Protein AF-A0A9J6BZY0-F1 (afdb_monomer_lite)

Radius of gyration: 34.78 Å; chains: 1; bounding box: 78×89×105 Å

pLDDT: mean 83.05, std 15.69, range [23.89, 98.75]

Structure (mmCIF, N/CA/C/O backbone):
data_AF-A0A9J6BZY0-F1
#
_entry.id   AF-A0A9J6BZY0-F1
#
loop_
_atom_site.group_PDB
_atom_site.id
_atom_site.type_symbol
_atom_site.label_atom_id
_atom_site.label_alt_id
_atom_site.label_comp_id
_atom_site.label_asym_id
_atom_site.label_entity_id
_atom_site.label_seq_id
_atom_site.pdbx_PDB_ins_code
_atom_site.Cartn_x
_atom_site.Cartn_y
_atom_site.Cartn_z
_atom_site.occupancy
_atom_site.B_iso_or_equiv
_atom_site.auth_seq_id
_atom_site.auth_comp_id
_atom_site.auth_asym_id
_atom_site.auth_atom_id
_atom_site.pdbx_PDB_model_num
ATOM 1 N N . MET A 1 1 ? 10.452 22.913 -59.795 1.00 29.83 1 MET A N 1
ATOM 2 C CA . MET A 1 1 ? 9.263 22.045 -59.950 1.00 29.83 1 MET A CA 1
ATOM 3 C C . MET A 1 1 ? 8.092 22.752 -59.293 1.00 29.83 1 MET A C 1
ATOM 5 O O . MET A 1 1 ? 8.241 23.195 -58.166 1.00 29.83 1 MET A O 1
ATOM 9 N N . ARG A 1 2 ? 6.983 22.947 -60.019 1.00 23.89 2 ARG A N 1
ATOM 10 C CA . ARG A 1 2 ? 5.744 23.538 -59.482 1.00 23.89 2 ARG A CA 1
ATOM 11 C C . ARG A 1 2 ? 5.229 22.654 -58.339 1.00 23.89 2 ARG A C 1
ATOM 13 O O . ARG A 1 2 ? 5.217 21.438 -58.525 1.00 23.89 2 ARG A O 1
ATOM 20 N N . ARG A 1 3 ? 4.774 23.236 -57.219 1.00 30.83 3 ARG A N 1
ATOM 21 C CA . ARG A 1 3 ? 3.930 22.526 -56.243 1.00 30.83 3 ARG A CA 1
ATOM 22 C C . ARG A 1 3 ? 2.715 21.999 -57.004 1.00 30.83 3 ARG A C 1
ATOM 24 O O . ARG A 1 3 ? 1.798 22.741 -57.344 1.00 30.83 3 ARG A O 1
ATOM 31 N N . THR A 1 4 ? 2.728 20.715 -57.335 1.00 28.55 4 THR A N 1
ATOM 32 C CA . THR A 1 4 ? 1.493 19.984 -57.568 1.00 28.55 4 THR A CA 1
ATOM 33 C C . THR A 1 4 ? 0.744 20.033 -56.253 1.00 28.55 4 THR A C 1
ATOM 35 O O . THR A 1 4 ? 1.151 19.379 -55.295 1.00 28.55 4 THR A O 1
ATOM 38 N N . ASN A 1 5 ? -0.314 20.844 -56.208 1.00 33.56 5 ASN A N 1
ATOM 39 C CA . ASN A 1 5 ? -1.351 20.737 -55.198 1.00 33.56 5 ASN A CA 1
ATOM 40 C C . ASN A 1 5 ? -1.778 19.271 -55.137 1.00 33.56 5 ASN A C 1
ATOM 42 O O . ASN A 1 5 ? -2.528 18.791 -55.993 1.00 33.56 5 ASN A O 1
ATOM 46 N N . ILE A 1 6 ? -1.294 18.557 -54.122 1.00 33.88 6 ILE A N 1
ATOM 47 C CA . ILE A 1 6 ? -1.981 17.379 -53.627 1.00 33.88 6 ILE A CA 1
ATOM 48 C C . ILE A 1 6 ? -3.269 17.941 -53.033 1.00 33.88 6 ILE A C 1
ATOM 50 O O . ILE A 1 6 ? -3.318 18.387 -51.891 1.00 33.88 6 ILE A O 1
ATOM 54 N N . LYS A 1 7 ? -4.308 17.998 -53.871 1.00 38.69 7 LYS A N 1
ATOM 55 C CA . LYS A 1 7 ? -5.689 18.154 -53.430 1.00 38.69 7 LYS A CA 1
ATOM 56 C C . LYS A 1 7 ? -5.936 17.086 -52.366 1.00 38.69 7 LYS A C 1
ATOM 58 O O . LYS A 1 7 ? -6.066 15.915 -52.712 1.00 38.69 7 LYS A O 1
ATOM 63 N N . GLY A 1 8 ? -5.985 17.488 -51.097 1.00 36.91 8 GLY A N 1
ATOM 64 C CA . GLY A 1 8 ? -6.406 16.598 -50.018 1.00 36.91 8 GLY A CA 1
ATOM 65 C C . GLY A 1 8 ? -5.685 16.723 -48.678 1.00 36.91 8 GLY A C 1
ATOM 66 O O . GLY A 1 8 ? -5.449 15.687 -48.069 1.00 36.91 8 GLY A O 1
ATOM 67 N N . ASN A 1 9 ? -5.389 17.927 -48.173 1.00 38.19 9 ASN A N 1
ATOM 68 C CA . ASN A 1 9 ? -5.168 18.102 -46.732 1.00 38.19 9 ASN A CA 1
ATOM 69 C C . ASN A 1 9 ? -6.187 19.113 -46.190 1.00 38.19 9 ASN A C 1
ATOM 71 O O . ASN A 1 9 ? -6.254 20.248 -46.646 1.00 38.19 9 ASN A O 1
ATOM 75 N N . LYS A 1 10 ? -7.045 18.680 -45.266 1.00 49.09 10 LYS A N 1
ATOM 76 C CA . LYS A 1 10 ? -8.274 19.381 -44.841 1.00 49.09 10 LYS A CA 1
ATOM 77 C C . LYS A 1 10 ? -8.039 20.652 -43.988 1.00 49.09 10 LYS A C 1
ATOM 79 O O . LYS A 1 10 ? -9.014 21.169 -43.452 1.00 49.09 10 LYS A O 1
ATOM 84 N N . TYR A 1 11 ? -6.793 21.122 -43.836 1.00 59.97 11 TYR A N 1
ATOM 85 C CA . TYR A 1 11 ? -6.386 22.035 -42.752 1.00 59.97 11 TYR A CA 1
ATOM 86 C C . TYR A 1 11 ? -5.568 23.286 -43.152 1.00 59.97 11 TYR A C 1
ATOM 88 O O . TYR A 1 11 ? -5.515 24.209 -42.345 1.00 59.97 11 TYR A O 1
ATOM 96 N N . CYS A 1 12 ? -4.994 23.387 -44.361 1.00 74.19 12 CYS A N 1
ATOM 97 C CA . CYS A 1 12 ? -4.278 24.597 -44.815 1.00 74.19 12 CYS A CA 1
ATOM 98 C C . CYS A 1 12 ? -5.174 25.477 -45.709 1.00 74.19 12 CYS A C 1
ATOM 100 O O . CYS A 1 12 ? -5.556 25.012 -46.785 1.00 74.19 12 CYS A O 1
ATOM 102 N N . PRO A 1 13 ? -5.517 26.717 -45.309 1.00 80.12 13 PRO A N 1
ATOM 103 C CA . PRO A 1 13 ? -6.218 27.667 -46.173 1.00 80.12 13 PRO A CA 1
ATOM 104 C C . PRO A 1 13 ? -5.333 28.123 -47.339 1.00 80.12 13 PRO A C 1
ATOM 106 O O . PRO A 1 13 ? -4.148 28.382 -47.138 1.00 80.12 13 PRO A O 1
ATOM 109 N N . ASP A 1 14 ? -5.906 28.266 -48.535 1.00 81.38 14 ASP A N 1
ATOM 110 C CA . ASP A 1 14 ? -5.232 28.954 -49.641 1.00 81.38 14 ASP A CA 1
ATOM 111 C C . ASP A 1 14 ? -5.158 30.457 -49.322 1.00 81.38 14 ASP A C 1
ATOM 113 O O . ASP A 1 14 ? -6.185 31.090 -49.071 1.00 81.38 14 ASP A O 1
ATOM 117 N N . VAL A 1 15 ? -3.948 31.021 -49.333 1.00 86.06 15 VAL A N 1
ATOM 118 C CA . VAL A 1 15 ? -3.671 32.422 -48.974 1.00 86.06 15 VAL A CA 1
ATOM 119 C C . VAL A 1 15 ? -3.160 33.221 -50.170 1.00 86.06 15 VAL A C 1
ATOM 121 O O . VAL A 1 15 ? -2.552 32.676 -51.095 1.00 86.06 15 VAL A O 1
ATOM 124 N N . HIS A 1 16 ? -3.395 34.531 -50.153 1.00 88.44 16 HIS A N 1
ATOM 125 C CA . HIS A 1 16 ? -2.858 35.458 -51.139 1.00 88.44 16 HIS A CA 1
ATOM 126 C C . HIS A 1 16 ? -1.541 36.054 -50.624 1.00 88.44 16 HIS A C 1
ATOM 128 O O . HIS A 1 16 ? -1.532 36.839 -49.678 1.00 88.44 16 HIS A O 1
ATOM 134 N N . VAL A 1 17 ? -0.430 35.715 -51.281 1.00 89.31 17 VAL A N 1
ATOM 135 C CA . VAL A 1 17 ? 0.893 36.293 -50.994 1.00 89.31 17 VAL A CA 1
ATOM 136 C C . VAL A 1 17 ? 1.080 37.630 -51.714 1.00 89.31 17 VAL A C 1
ATOM 138 O O . VAL A 1 17 ? 0.538 37.839 -52.802 1.00 89.31 17 VAL A O 1
ATOM 141 N N . MET A 1 18 ? 1.858 38.539 -51.126 1.00 90.19 18 MET A N 1
ATOM 142 C CA . MET A 1 18 ? 2.172 39.847 -51.708 1.00 90.19 18 MET A CA 1
ATOM 143 C C . MET A 1 18 ? 2.698 39.692 -53.148 1.00 90.19 18 MET A C 1
ATOM 145 O O . MET A 1 18 ? 3.508 38.819 -53.421 1.00 90.19 18 MET A O 1
ATOM 149 N N . SER A 1 19 ? 2.264 40.517 -54.105 1.00 83.12 19 SER A N 1
ATOM 150 C CA . SER A 1 19 ? 2.622 40.315 -55.522 1.00 83.12 19 SER A CA 1
ATOM 151 C C . SER A 1 19 ? 4.032 40.783 -55.897 1.00 83.12 19 SER A C 1
ATOM 153 O O . SER A 1 19 ? 4.620 40.226 -56.829 1.00 83.12 19 SER A O 1
ATOM 155 N N . ASP A 1 20 ? 4.554 41.791 -55.191 1.00 86.19 20 ASP A N 1
ATOM 156 C CA . ASP A 1 20 ? 5.779 42.537 -55.524 1.00 86.19 20 ASP A CA 1
ATOM 157 C C . ASP A 1 20 ? 6.711 42.684 -54.309 1.00 86.19 20 ASP A C 1
ATOM 159 O O . ASP A 1 20 ? 7.251 43.761 -54.030 1.00 86.19 20 ASP A O 1
ATOM 163 N N . PHE A 1 21 ? 6.872 41.601 -53.546 1.00 92.12 21 PHE A N 1
ATOM 164 C CA . PHE A 1 21 ? 7.802 41.573 -52.422 1.00 92.12 21 PHE A CA 1
ATOM 165 C C . PHE A 1 21 ? 9.251 41.827 -52.875 1.00 92.12 21 PHE A C 1
ATOM 167 O O . PHE A 1 21 ? 9.695 41.319 -53.905 1.00 92.12 21 PHE A O 1
ATOM 174 N N . LYS A 1 22 ? 9.999 42.616 -52.095 1.00 90.00 22 LYS A N 1
ATOM 175 C CA . LYS A 1 22 ? 11.415 42.926 -52.325 1.00 90.00 22 LYS A CA 1
ATOM 176 C C . LYS A 1 22 ? 12.230 42.614 -51.081 1.00 90.00 22 LYS A C 1
ATOM 178 O O . LYS A 1 22 ? 12.262 43.404 -50.136 1.00 90.00 22 LYS A O 1
ATOM 183 N N . LEU A 1 23 ? 12.975 41.509 -51.113 1.00 89.31 23 LEU A N 1
ATOM 184 C CA . LEU A 1 23 ? 13.791 41.072 -49.977 1.00 89.31 23 LEU A CA 1
ATOM 185 C C . LEU A 1 23 ? 14.737 42.168 -49.452 1.00 89.31 23 LEU A C 1
ATOM 187 O O . LEU A 1 23 ? 14.818 42.390 -48.248 1.00 89.31 23 LEU A O 1
ATOM 191 N N . ASN A 1 24 ? 15.425 42.900 -50.332 1.00 87.81 24 ASN A N 1
ATOM 192 C CA . ASN A 1 24 ? 16.394 43.927 -49.918 1.00 87.81 24 ASN A CA 1
ATOM 193 C C . ASN A 1 24 ? 15.772 45.102 -49.143 1.00 87.81 24 ASN A C 1
ATOM 195 O O . ASN A 1 24 ? 16.455 45.718 -48.317 1.00 87.81 24 ASN A O 1
ATOM 199 N N . ASP A 1 25 ? 14.488 45.389 -49.363 1.00 91.88 25 ASP A N 1
ATOM 200 C CA . ASP A 1 25 ? 13.763 46.441 -48.645 1.00 91.88 25 ASP A CA 1
ATOM 201 C C . ASP A 1 25 ? 13.347 45.976 -47.235 1.00 91.88 25 ASP A C 1
ATOM 203 O O . ASP A 1 25 ? 13.068 46.791 -46.354 1.00 91.88 25 ASP A O 1
ATOM 207 N N . PHE A 1 26 ? 13.416 44.666 -46.966 1.00 93.31 26 PHE A N 1
ATOM 208 C CA . PHE A 1 26 ? 13.136 44.058 -45.664 1.00 93.31 26 PHE A CA 1
ATOM 209 C C . PHE A 1 26 ? 14.281 44.200 -44.642 1.00 93.31 26 PHE A C 1
ATOM 211 O O . PHE A 1 26 ? 14.128 43.825 -43.477 1.00 93.31 26 PHE A O 1
ATOM 218 N N . LYS A 1 27 ? 15.430 44.768 -45.041 1.00 92.94 27 LYS A N 1
ATOM 219 C CA . LYS A 1 27 ? 16.606 44.976 -44.174 1.00 92.94 27 LYS A CA 1
ATOM 220 C C . LYS A 1 27 ? 16.283 45.750 -42.890 1.00 92.94 27 LYS A C 1
ATOM 222 O O . LYS A 1 27 ? 15.313 46.501 -42.816 1.00 92.94 27 LYS A O 1
ATOM 227 N N . GLY A 1 28 ? 17.148 45.641 -41.889 1.00 92.56 28 GLY A N 1
ATOM 228 C CA . GLY A 1 28 ? 17.023 46.317 -40.599 1.00 92.56 28 GLY A CA 1
ATOM 229 C C . GLY A 1 28 ? 16.356 45.452 -39.531 1.00 92.56 28 GLY A C 1
ATOM 230 O O . GLY A 1 28 ? 16.190 44.244 -39.693 1.00 92.56 28 GLY A O 1
ATOM 231 N N . LYS A 1 29 ? 16.011 46.080 -38.406 1.00 95.69 29 LYS A N 1
ATOM 232 C CA . LYS A 1 29 ? 15.465 45.393 -37.234 1.00 95.69 29 LYS A CA 1
ATOM 233 C C . LYS A 1 29 ? 13.947 45.228 -37.330 1.00 95.69 29 LYS A C 1
ATOM 235 O O . LYS A 1 29 ? 13.264 46.147 -37.780 1.00 95.69 29 LYS A O 1
ATOM 240 N N . TRP A 1 30 ? 13.454 44.082 -36.877 1.00 96.50 30 TRP A N 1
ATOM 241 C CA . TRP A 1 30 ? 12.045 43.720 -36.771 1.00 96.50 30 TRP A CA 1
ATOM 242 C C . TRP A 1 30 ? 11.800 43.004 -35.443 1.00 96.50 30 TRP A C 1
ATOM 244 O O . TRP A 1 30 ? 12.504 42.056 -35.107 1.00 96.50 30 TRP A O 1
ATOM 254 N N . TYR A 1 31 ? 10.815 43.455 -34.684 1.00 94.56 31 TYR A N 1
ATOM 255 C CA . TYR A 1 31 ? 10.360 42.841 -33.444 1.00 94.56 31 TYR A CA 1
ATOM 256 C C . TYR A 1 31 ? 9.146 41.974 -33.735 1.00 94.56 31 TYR A C 1
ATOM 258 O O . TYR A 1 31 ? 8.234 42.423 -34.425 1.00 94.56 31 TYR A O 1
ATOM 266 N N . GLU A 1 32 ? 9.102 40.769 -33.183 1.00 93.94 32 GLU A N 1
ATOM 267 C CA . GLU A 1 32 ? 7.863 39.995 -33.172 1.00 93.94 32 GLU A CA 1
ATOM 268 C C . GLU A 1 32 ? 6.921 40.614 -32.137 1.00 93.94 32 GLU A C 1
ATOM 270 O O . GLU A 1 32 ? 7.252 40.665 -30.953 1.00 93.94 32 GLU A O 1
ATOM 275 N N . VAL A 1 33 ? 5.781 41.144 -32.576 1.00 92.50 33 VAL A N 1
ATOM 276 C CA . VAL A 1 33 ? 4.810 41.796 -31.681 1.00 92.50 33 VAL A CA 1
ATOM 277 C C . VAL A 1 33 ? 3.570 40.942 -31.451 1.00 92.50 33 VAL A C 1
ATOM 279 O O . VAL A 1 33 ? 2.976 41.039 -30.379 1.00 92.50 33 VAL A O 1
ATOM 282 N N . PHE A 1 34 ? 3.209 40.081 -32.408 1.00 89.94 34 PHE A N 1
ATOM 283 C CA . PHE A 1 34 ? 2.165 39.073 -32.236 1.00 89.94 34 PHE A CA 1
ATOM 284 C C . PHE A 1 34 ? 2.500 37.772 -32.963 1.00 89.94 34 PHE A C 1
ATOM 286 O O . PHE A 1 34 ? 3.130 37.785 -34.022 1.00 89.94 34 PHE A O 1
ATOM 293 N N . THR A 1 35 ? 1.986 36.665 -32.436 1.00 89.19 35 THR A N 1
ATOM 294 C CA . THR A 1 35 ? 2.023 35.346 -33.076 1.00 89.19 35 THR A CA 1
ATOM 295 C C . THR A 1 35 ? 0.729 34.573 -32.807 1.00 89.19 35 THR A C 1
ATOM 297 O O . THR A 1 35 ? 0.074 34.779 -31.785 1.00 89.19 35 THR A O 1
ATOM 300 N N . SER A 1 36 ? 0.341 33.675 -33.713 1.00 85.00 36 SER A N 1
ATOM 301 C CA . SER A 1 36 ? -0.769 32.734 -33.498 1.00 85.00 36 SER A CA 1
ATOM 302 C C . SER A 1 36 ? -0.432 31.607 -32.511 1.00 85.00 36 SER A C 1
ATOM 304 O O . SER A 1 36 ? -1.316 30.844 -32.121 1.00 85.00 36 SER A O 1
ATOM 306 N N . ILE A 1 37 ? 0.834 31.484 -32.096 1.00 79.19 37 ILE A N 1
ATOM 307 C CA . ILE A 1 37 ? 1.297 30.423 -31.200 1.00 79.19 37 ILE A CA 1
ATOM 308 C C . ILE A 1 37 ? 1.119 30.869 -29.736 1.00 79.19 37 ILE A C 1
ATOM 310 O O . ILE A 1 37 ? 1.616 31.928 -29.349 1.00 79.19 37 ILE A O 1
ATOM 314 N N . PRO A 1 38 ? 0.442 30.083 -28.877 1.00 73.75 38 PRO A N 1
ATOM 315 C CA . PRO A 1 38 ? 0.207 30.473 -27.490 1.00 73.75 38 PRO A CA 1
ATOM 316 C C . PRO A 1 38 ? 1.517 30.632 -26.693 1.00 73.75 38 PRO A C 1
ATOM 318 O O . PRO A 1 38 ? 2.442 29.840 -26.890 1.00 73.75 38 PRO A O 1
ATOM 321 N N . PRO A 1 39 ? 1.592 31.565 -25.715 1.00 66.25 39 PRO A N 1
ATOM 322 C CA . PRO A 1 39 ? 2.786 31.790 -24.889 1.00 66.25 39 PRO A CA 1
ATOM 323 C C . PRO A 1 39 ? 3.296 30.539 -24.161 1.00 66.25 39 PRO A C 1
ATOM 325 O O . PRO A 1 39 ? 4.495 30.376 -23.939 1.00 66.25 39 PRO A O 1
ATOM 328 N N . SER A 1 40 ? 2.385 29.627 -23.808 1.00 54.84 40 SER A N 1
ATOM 329 C CA . SER A 1 40 ? 2.707 28.331 -23.201 1.00 54.84 40 SER A CA 1
ATOM 330 C C . SER A 1 40 ? 3.476 27.391 -24.138 1.00 54.84 40 SER A C 1
ATOM 332 O O . SER A 1 40 ? 4.172 26.496 -23.655 1.00 54.84 40 SER A O 1
ATOM 334 N N . ALA A 1 41 ? 3.359 27.589 -25.454 1.00 60.19 41 ALA A N 1
ATOM 335 C CA . ALA A 1 41 ? 4.030 26.812 -26.490 1.00 60.19 41 ALA A CA 1
ATOM 336 C C . ALA A 1 41 ? 5.275 27.520 -27.047 1.00 60.19 41 ALA A C 1
ATOM 338 O O . ALA A 1 41 ? 6.287 26.855 -27.253 1.00 60.19 41 ALA A O 1
ATOM 339 N N . THR A 1 42 ? 5.249 28.847 -27.241 1.00 61.81 42 THR A N 1
ATOM 340 C CA . THR A 1 42 ? 6.440 29.591 -27.697 1.00 61.81 42 THR A CA 1
ATOM 341 C C . THR A 1 42 ? 7.546 29.601 -26.649 1.00 61.81 42 THR A C 1
ATOM 343 O O . THR A 1 42 ? 8.724 29.507 -26.994 1.00 61.81 42 THR A O 1
ATOM 346 N N . LYS A 1 43 ? 7.180 29.706 -25.362 1.00 66.56 43 LYS A N 1
ATOM 347 C CA . LYS A 1 43 ? 8.103 29.826 -24.223 1.00 66.56 43 LYS A CA 1
ATOM 348 C C . LYS A 1 43 ? 9.218 30.875 -24.433 1.00 66.56 43 LYS A C 1
ATOM 350 O O . LYS A 1 43 ? 10.274 30.776 -23.805 1.00 66.56 43 LYS A O 1
ATOM 355 N N . SER A 1 44 ? 8.987 31.899 -25.261 1.00 74.62 44 SER A N 1
ATOM 356 C CA . SER A 1 44 ? 9.934 32.976 -25.573 1.00 74.62 44 SER A CA 1
ATOM 357 C C . SER A 1 44 ? 9.330 34.364 -25.323 1.00 74.62 44 SER A C 1
ATOM 359 O O . SER A 1 44 ? 8.115 34.554 -25.316 1.00 74.62 44 SER A O 1
ATOM 361 N N . LYS A 1 45 ? 10.197 35.341 -25.059 1.00 82.56 45 LYS A N 1
ATOM 362 C CA . LYS A 1 45 ? 9.904 36.771 -24.908 1.00 82.56 45 LYS A CA 1
ATOM 363 C C . LYS A 1 45 ? 11.050 37.599 -25.486 1.00 82.56 45 LYS A C 1
ATOM 365 O O . LYS A 1 45 ? 12.162 37.099 -25.662 1.00 82.56 45 LYS A O 1
ATOM 370 N N . CYS A 1 46 ? 10.803 38.882 -25.726 1.00 87.31 46 CYS A N 1
ATOM 371 C CA . CYS A 1 46 ? 11.792 39.854 -26.195 1.00 87.31 46 CYS A CA 1
ATOM 372 C C . CYS A 1 46 ? 12.437 39.466 -27.533 1.00 87.31 46 CYS A C 1
ATOM 374 O O . CYS A 1 46 ? 13.649 39.617 -27.722 1.00 87.31 46 CYS A O 1
ATOM 376 N N . GLU A 1 47 ? 11.629 38.905 -28.432 1.00 89.38 47 GLU A N 1
ATOM 377 C CA . GLU A 1 47 ? 12.089 38.347 -29.694 1.00 89.38 47 GLU A CA 1
ATOM 378 C C . GLU A 1 47 ? 12.262 39.422 -30.775 1.00 89.38 47 GLU A C 1
ATOM 380 O O . GLU A 1 47 ? 11.366 40.233 -31.022 1.00 89.38 47 GLU A O 1
ATOM 385 N N . PHE A 1 48 ? 13.419 39.432 -31.438 1.00 92.56 48 PHE A N 1
ATOM 386 C CA . PHE A 1 48 ? 13.652 40.270 -32.609 1.00 92.56 48 PHE A CA 1
ATOM 387 C C . PHE A 1 48 ? 14.601 39.630 -33.620 1.00 92.56 48 PHE A C 1
ATOM 389 O O . PHE A 1 48 ? 15.455 38.801 -33.294 1.00 92.56 48 PHE A O 1
ATOM 396 N N . PHE A 1 49 ? 14.495 40.130 -34.843 1.00 94.00 49 PHE A N 1
ATOM 397 C CA . PHE A 1 49 ? 15.308 39.806 -36.000 1.00 94.00 49 PHE A CA 1
ATOM 398 C C . PHE A 1 49 ? 16.011 41.075 -36.483 1.00 94.00 49 PHE A C 1
ATOM 400 O O . PHE A 1 49 ? 15.455 42.171 -36.430 1.00 94.00 49 PHE A O 1
ATOM 407 N N . SER A 1 50 ? 17.245 40.953 -36.948 1.00 93.88 50 SER A N 1
ATOM 408 C CA . SER A 1 50 ? 17.998 42.037 -37.568 1.00 93.88 50 SER A CA 1
ATOM 409 C C . SER A 1 50 ? 18.589 41.531 -38.867 1.00 93.88 50 SER A C 1
ATOM 411 O O . SER A 1 50 ? 19.441 40.645 -38.850 1.00 93.88 50 SER A O 1
ATOM 413 N N . PHE A 1 51 ? 18.133 42.099 -39.977 1.00 93.38 51 PHE A N 1
ATOM 414 C CA . PHE A 1 51 ? 18.534 41.687 -41.312 1.00 93.38 51 PHE A CA 1
ATOM 415 C C . PHE A 1 51 ? 19.553 42.662 -41.901 1.00 93.38 51 PHE A C 1
ATOM 417 O O . PHE A 1 51 ? 19.296 43.864 -41.989 1.00 93.38 51 PHE A O 1
ATOM 424 N N . THR A 1 52 ? 20.694 42.149 -42.345 1.00 91.19 52 THR A N 1
ATOM 425 C CA . THR A 1 52 ? 21.795 42.942 -42.901 1.00 91.19 52 THR A CA 1
ATOM 426 C C . THR A 1 52 ? 22.084 42.488 -44.331 1.00 91.19 52 THR A C 1
ATOM 428 O O . THR A 1 52 ? 22.266 41.289 -44.535 1.00 91.19 52 THR A O 1
ATOM 431 N N . PRO A 1 53 ? 22.152 43.391 -45.327 1.00 87.50 53 PRO A N 1
ATOM 432 C CA . PRO A 1 53 ? 22.459 43.013 -46.705 1.00 87.50 53 PRO A CA 1
ATOM 433 C C . PRO A 1 53 ? 23.796 42.284 -46.841 1.00 87.50 53 PRO A C 1
ATOM 435 O O . PRO A 1 53 ? 24.776 42.645 -46.189 1.00 87.50 53 PRO A O 1
ATOM 438 N N . THR A 1 54 ? 23.840 41.285 -47.717 1.00 81.25 54 THR A N 1
ATOM 439 C CA . THR A 1 54 ? 25.079 40.611 -48.124 1.00 81.25 54 THR A CA 1
ATOM 440 C C . THR A 1 54 ? 25.417 40.938 -49.578 1.00 81.25 54 THR A C 1
ATOM 442 O O . THR A 1 54 ? 24.581 41.435 -50.332 1.00 81.25 54 THR A O 1
ATOM 445 N N . ILE A 1 55 ? 26.642 40.619 -49.998 1.00 74.94 55 ILE A N 1
ATOM 446 C CA . ILE A 1 55 ? 27.105 40.829 -51.380 1.00 74.94 55 ILE A CA 1
ATOM 447 C C . ILE A 1 55 ? 26.407 39.931 -52.418 1.00 74.94 55 ILE A C 1
ATOM 449 O O . ILE A 1 55 ? 26.546 40.168 -53.612 1.00 74.94 55 ILE A O 1
ATOM 453 N N . TYR A 1 56 ? 25.651 38.919 -51.982 1.00 72.06 56 TYR A N 1
ATOM 454 C CA . TYR A 1 56 ? 25.023 37.915 -52.850 1.00 72.06 56 TYR A CA 1
ATOM 455 C C . TYR A 1 56 ? 23.516 38.139 -53.053 1.00 72.06 56 TYR A C 1
ATOM 457 O O . TYR A 1 56 ? 22.821 37.251 -53.537 1.00 72.06 56 TYR A O 1
ATOM 465 N N . GLY A 1 57 ? 22.987 39.299 -52.650 1.00 72.25 57 GLY A N 1
ATOM 466 C CA . GLY A 1 57 ? 21.556 39.609 -52.766 1.00 72.25 57 GLY A CA 1
ATOM 467 C C . GLY A 1 57 ? 20.657 38.917 -51.730 1.00 72.25 57 GLY A C 1
ATOM 468 O O . GLY A 1 57 ? 19.451 39.136 -51.742 1.00 72.25 57 GLY A O 1
ATOM 469 N N . SER A 1 58 ? 21.227 38.126 -50.816 1.00 85.62 58 SER A N 1
ATOM 470 C CA . SER A 1 58 ? 20.568 37.615 -49.606 1.00 85.62 58 SER A CA 1
ATOM 471 C C . SER A 1 58 ? 20.829 38.528 -48.399 1.00 85.62 58 SER A C 1
ATOM 473 O O . SER A 1 58 ? 21.690 39.414 -48.446 1.00 85.62 58 SER A O 1
ATOM 475 N N . LEU A 1 59 ? 20.121 38.306 -47.291 1.00 88.81 59 LEU A N 1
ATOM 476 C CA . LEU A 1 59 ? 20.321 39.013 -46.024 1.00 88.81 59 LEU A CA 1
ATOM 477 C C . LEU A 1 59 ? 20.948 38.080 -44.981 1.00 88.81 59 LEU A C 1
ATOM 479 O O . LEU A 1 59 ? 20.530 36.940 -44.827 1.00 88.81 59 LEU A O 1
ATOM 483 N N . SER A 1 60 ? 21.910 38.565 -44.204 1.00 86.75 60 SER A N 1
ATOM 484 C CA . SER A 1 60 ? 22.296 37.935 -42.940 1.00 86.75 60 SER A CA 1
ATOM 485 C C . SER A 1 60 ? 21.225 38.245 -41.898 1.00 86.75 60 SER A C 1
ATOM 487 O O . SER A 1 60 ? 20.850 39.407 -41.749 1.00 86.75 60 SER A O 1
ATOM 489 N N . VAL A 1 61 ? 20.720 37.239 -41.187 1.00 89.62 61 VAL A N 1
ATOM 490 C CA . VAL A 1 61 ? 19.699 37.406 -40.146 1.00 89.62 61 VAL A CA 1
ATOM 491 C C . VAL A 1 61 ? 20.285 37.107 -38.771 1.00 89.62 61 VAL A C 1
ATOM 493 O O . VAL A 1 61 ? 20.713 35.993 -38.481 1.00 89.62 61 VAL A O 1
ATOM 496 N N . TYR A 1 62 ? 20.271 38.104 -37.891 1.00 88.81 62 TYR A N 1
ATOM 497 C CA . TYR A 1 62 ? 20.542 37.937 -36.468 1.00 88.81 62 TYR A CA 1
ATOM 498 C C . TYR A 1 62 ? 19.220 37.870 -35.705 1.00 88.81 62 TYR A C 1
ATOM 500 O O . TYR A 1 62 ? 18.472 38.845 -35.683 1.00 88.81 62 TYR A O 1
ATOM 508 N N . ARG A 1 63 ? 18.934 36.735 -35.070 1.00 88.38 63 ARG A N 1
ATOM 509 C CA . ARG A 1 63 ? 17.744 36.524 -34.238 1.00 88.38 63 ARG A CA 1
ATOM 510 C C . ARG A 1 63 ? 18.146 36.477 -32.769 1.00 88.38 63 ARG A C 1
ATOM 512 O O . ARG A 1 63 ? 19.121 35.814 -32.417 1.00 88.38 63 ARG A O 1
ATOM 519 N N . LYS A 1 64 ? 17.390 37.144 -31.901 1.00 87.44 64 LYS A N 1
ATOM 520 C CA . LYS A 1 64 ? 17.576 37.083 -30.447 1.00 87.44 64 LYS A CA 1
ATOM 521 C C . LYS A 1 64 ? 16.230 36.999 -29.741 1.00 87.44 64 LYS A C 1
ATOM 523 O O . LYS A 1 64 ? 15.327 37.748 -30.088 1.00 87.44 64 LYS A O 1
ATOM 528 N N . TYR A 1 65 ? 16.145 36.157 -28.717 1.00 84.62 65 TYR A N 1
ATOM 529 C CA . TYR A 1 65 ? 15.012 36.091 -27.793 1.00 84.62 65 TYR A CA 1
ATOM 530 C C . TYR A 1 65 ? 15.471 35.623 -26.406 1.00 84.62 65 TYR A C 1
ATOM 532 O O . TYR A 1 65 ? 16.626 35.234 -26.209 1.00 84.62 65 TYR A O 1
ATOM 540 N N . ILE A 1 66 ? 14.571 35.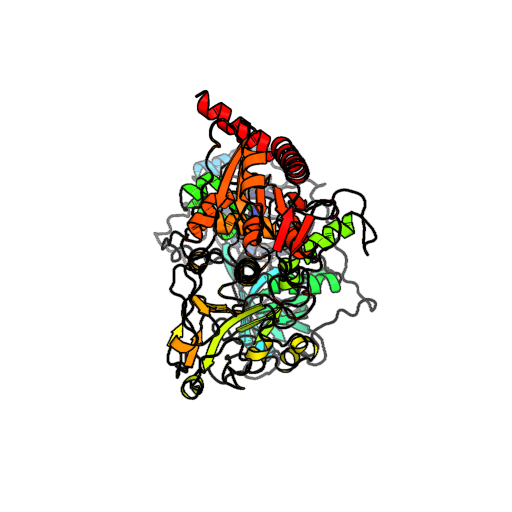694 -25.430 1.00 79.25 66 ILE A N 1
ATOM 541 C CA . ILE A 1 66 ? 14.776 35.231 -24.058 1.00 79.25 66 ILE A CA 1
ATOM 542 C C . ILE A 1 66 ? 13.728 34.163 -23.754 1.00 79.25 66 ILE A C 1
ATOM 544 O O . ILE A 1 66 ? 12.555 34.355 -24.049 1.00 79.25 66 ILE A O 1
ATOM 548 N N . THR A 1 67 ? 14.120 33.041 -23.163 1.00 70.56 67 THR A N 1
ATOM 549 C CA . THR A 1 67 ? 13.173 31.990 -22.770 1.00 70.56 67 THR A CA 1
ATOM 550 C C . THR A 1 67 ? 12.354 32.406 -21.544 1.00 70.56 67 THR A C 1
ATOM 552 O O . THR A 1 67 ? 12.720 33.338 -20.818 1.00 70.56 67 THR A O 1
ATOM 555 N N . MET A 1 68 ? 11.258 31.704 -21.246 1.00 63.62 68 MET A N 1
ATOM 556 C CA . MET A 1 68 ? 10.458 31.969 -20.037 1.00 63.62 68 MET A CA 1
ATOM 557 C C . MET A 1 68 ? 11.280 31.901 -18.739 1.00 63.62 68 MET A C 1
ATOM 559 O O . MET A 1 68 ? 10.987 32.631 -17.794 1.00 63.62 68 MET A O 1
ATOM 563 N N . ASN A 1 69 ? 12.366 31.122 -18.712 1.00 59.19 69 ASN A N 1
ATOM 564 C CA . ASN A 1 69 ? 13.240 30.994 -17.541 1.00 59.19 69 ASN A CA 1
ATOM 565 C C . ASN A 1 69 ? 14.373 32.032 -17.485 1.00 59.19 69 ASN A C 1
ATOM 567 O O . ASN A 1 69 ? 15.195 32.003 -16.566 1.00 59.19 69 ASN A O 1
ATOM 571 N N . GLY A 1 70 ? 14.410 32.967 -18.440 1.00 65.38 70 GLY A N 1
ATOM 572 C CA . GLY A 1 70 ? 15.382 34.058 -18.484 1.00 65.38 70 GLY A CA 1
ATOM 573 C C . GLY A 1 70 ? 16.690 33.719 -19.203 1.00 65.38 70 GLY A C 1
ATOM 574 O O . GLY A 1 70 ? 17.670 34.446 -19.021 1.00 65.38 70 GLY A O 1
ATOM 575 N N . LEU A 1 71 ? 16.724 32.642 -20.000 1.00 64.38 71 LEU A N 1
ATOM 576 C CA . LEU A 1 71 ? 17.878 32.266 -20.819 1.00 64.38 71 LEU A CA 1
ATOM 577 C C . LEU A 1 71 ? 17.904 33.087 -22.115 1.00 64.38 71 LEU A C 1
ATOM 579 O O . LEU A 1 71 ? 16.918 33.130 -22.838 1.00 64.38 71 LEU A O 1
ATOM 583 N N . GLU A 1 72 ? 19.032 33.718 -22.436 1.00 74.25 72 GLU A N 1
ATOM 584 C CA . GLU A 1 72 ? 19.216 34.437 -23.704 1.00 74.25 72 GLU A CA 1
ATOM 585 C C . GLU A 1 72 ? 19.669 33.501 -24.822 1.00 74.25 72 GLU A C 1
ATOM 587 O O . GLU A 1 72 ? 20.669 32.798 -24.666 1.00 74.25 72 GLU A O 1
ATOM 592 N N . ILE A 1 73 ? 18.986 33.562 -25.965 1.00 71.50 73 ILE A N 1
ATOM 593 C CA . ILE A 1 73 ? 19.326 32.815 -27.176 1.00 71.50 73 ILE A CA 1
ATOM 594 C C . ILE A 1 73 ? 19.661 33.795 -28.301 1.00 71.50 73 ILE A C 1
ATOM 596 O O . ILE A 1 73 ? 18.950 34.779 -28.513 1.00 71.50 73 ILE A O 1
ATOM 600 N N . LYS A 1 74 ? 20.761 33.530 -29.019 1.00 77.56 74 LYS A N 1
ATOM 601 C CA . LYS A 1 74 ? 21.269 34.353 -30.128 1.00 77.56 74 LYS A CA 1
ATOM 602 C C . LYS A 1 74 ? 21.608 33.480 -31.322 1.00 77.56 74 LYS A C 1
ATOM 604 O O . LYS A 1 74 ? 22.447 32.595 -31.208 1.00 77.56 74 LYS A O 1
ATOM 609 N N . MET A 1 75 ? 21.018 33.758 -32.472 1.00 76.38 75 MET A N 1
ATOM 610 C CA . MET A 1 75 ? 21.219 32.974 -33.685 1.00 76.38 75 MET A CA 1
ATOM 611 C C . MET A 1 75 ? 21.671 33.871 -34.833 1.00 76.38 75 MET A C 1
ATOM 613 O O . MET A 1 75 ? 21.165 34.979 -34.992 1.00 76.38 75 MET A O 1
ATOM 617 N N . MET A 1 76 ? 22.602 33.376 -35.646 1.00 77.62 76 MET A N 1
ATOM 618 C CA . MET A 1 76 ? 22.987 33.983 -36.920 1.00 77.62 76 MET A CA 1
ATOM 619 C C . MET A 1 76 ? 22.622 33.036 -38.055 1.00 77.62 76 MET A C 1
ATOM 621 O O . MET A 1 76 ? 22.835 31.827 -37.956 1.00 77.62 76 MET A O 1
ATOM 625 N N . GLY A 1 77 ? 22.049 33.596 -39.112 1.00 83.81 77 GLY A N 1
ATOM 626 C CA . GLY A 1 77 ? 21.550 32.861 -40.260 1.00 83.81 77 GLY A CA 1
ATOM 627 C C . GLY A 1 77 ? 21.597 33.665 -41.547 1.00 83.81 77 GLY A C 1
ATOM 628 O O . GLY A 1 77 ? 22.113 34.782 -41.591 1.00 83.81 77 GLY A O 1
ATOM 629 N N . VAL A 1 78 ? 21.026 33.084 -42.593 1.00 83.62 78 VAL A N 1
ATOM 630 C CA . VAL A 1 78 ? 20.849 33.685 -43.912 1.00 83.62 78 VAL A CA 1
ATOM 631 C C . VAL A 1 78 ? 19.361 33.668 -44.248 1.00 83.62 78 VAL A C 1
ATOM 633 O O . VAL A 1 78 ? 18.686 32.666 -44.031 1.00 83.62 78 VAL A O 1
ATOM 636 N N . ALA A 1 79 ? 18.856 34.780 -44.765 1.00 87.62 79 ALA A N 1
ATOM 637 C CA . ALA A 1 79 ? 17.517 34.937 -45.299 1.00 87.62 79 ALA A CA 1
ATOM 638 C C . ALA A 1 79 ? 17.603 35.227 -46.804 1.00 87.62 79 ALA A C 1
ATOM 640 O O . ALA A 1 79 ? 18.323 36.134 -47.225 1.00 87.62 79 ALA A O 1
ATOM 641 N N . ALA A 1 80 ? 16.892 34.451 -47.613 1.00 86.94 80 ALA A N 1
ATOM 642 C CA . ALA A 1 80 ? 16.847 34.590 -49.067 1.00 86.94 80 ALA A CA 1
ATOM 643 C C . ALA A 1 80 ? 15.411 34.424 -49.575 1.00 86.94 80 ALA A C 1
ATOM 645 O O . ALA A 1 80 ? 14.587 33.824 -48.896 1.00 86.94 80 ALA A O 1
ATOM 646 N N . GLU A 1 81 ? 15.117 34.927 -50.768 1.00 84.75 81 GLU A N 1
ATOM 647 C CA . GLU A 1 81 ? 13.835 34.717 -51.441 1.00 84.75 81 GLU A CA 1
ATOM 648 C C . GLU A 1 81 ? 14.022 33.579 -52.448 1.00 84.75 81 GLU A C 1
ATOM 650 O O . GLU A 1 81 ? 14.584 33.777 -53.525 1.00 84.75 81 GLU A O 1
ATOM 655 N N . LEU A 1 82 ? 13.657 32.355 -52.055 1.00 76.44 82 LEU A N 1
ATOM 656 C CA . LEU A 1 82 ? 13.759 31.172 -52.924 1.00 76.44 82 LEU A CA 1
ATOM 657 C C . LEU A 1 82 ? 12.440 30.882 -53.647 1.00 76.44 82 LEU A C 1
ATOM 659 O O . LEU A 1 82 ? 12.439 30.300 -54.732 1.00 76.44 82 LEU A O 1
ATOM 663 N N . GLU A 1 83 ? 11.328 31.304 -53.050 1.00 77.00 83 GLU A N 1
ATOM 664 C CA . GLU A 1 83 ? 9.991 31.291 -53.635 1.00 77.00 83 GLU A CA 1
ATOM 665 C C . GLU A 1 83 ? 9.475 32.732 -53.701 1.00 77.00 83 GLU A C 1
ATOM 667 O O . GLU A 1 83 ? 9.851 33.568 -52.878 1.00 77.00 83 GLU A O 1
ATOM 672 N N . LYS A 1 84 ? 8.651 33.041 -54.710 1.00 80.38 84 LYS A N 1
ATOM 673 C CA . LYS A 1 84 ? 8.163 34.407 -54.923 1.00 80.38 84 LYS A CA 1
ATOM 674 C C . LYS A 1 84 ? 7.416 34.878 -53.675 1.00 80.38 84 LYS A C 1
ATOM 676 O O . LYS A 1 84 ? 6.422 34.267 -53.301 1.00 80.38 84 LYS A O 1
ATOM 681 N N . SER A 1 85 ? 7.870 35.992 -53.102 1.00 86.06 85 SER A N 1
ATOM 682 C CA . SER A 1 85 ? 7.232 36.636 -51.950 1.00 86.06 85 SER A CA 1
ATOM 683 C C . SER A 1 85 ? 7.229 35.794 -50.677 1.00 86.06 85 SER A C 1
ATOM 685 O O . SER A 1 85 ? 6.359 35.946 -49.825 1.00 86.06 85 SER A O 1
ATOM 687 N N . ALA A 1 86 ? 8.264 34.965 -50.522 1.00 88.56 86 ALA A N 1
ATOM 688 C CA . ALA A 1 86 ? 8.555 34.239 -49.298 1.00 88.56 86 ALA A CA 1
ATOM 689 C C . ALA A 1 86 ? 9.975 34.540 -48.795 1.00 88.56 86 ALA A C 1
ATOM 691 O O . ALA A 1 86 ? 10.923 34.682 -49.568 1.00 88.56 86 ALA A O 1
ATOM 692 N N . ILE A 1 87 ? 10.140 34.607 -47.475 1.00 90.56 87 ILE A N 1
ATOM 693 C CA . ILE A 1 87 ? 11.440 34.746 -46.818 1.00 90.56 87 ILE A CA 1
ATOM 694 C C . ILE A 1 87 ? 11.874 33.366 -46.328 1.00 90.56 87 ILE A C 1
ATOM 696 O O . ILE A 1 87 ? 11.324 32.823 -45.370 1.00 90.56 87 ILE A O 1
ATOM 700 N N . ASN A 1 88 ? 12.892 32.795 -46.964 1.00 87.75 88 ASN A N 1
ATOM 701 C CA . ASN A 1 88 ? 13.515 31.541 -46.563 1.00 87.75 88 ASN A CA 1
ATOM 702 C C . ASN A 1 88 ? 14.642 31.829 -45.572 1.00 87.75 88 ASN A C 1
ATOM 704 O O . ASN A 1 88 ? 15.701 32.316 -45.966 1.00 87.75 88 ASN A O 1
ATOM 708 N N . MET A 1 89 ? 14.425 31.526 -44.294 1.00 85.75 89 MET A N 1
ATOM 709 C CA . MET A 1 89 ? 15.416 31.701 -43.234 1.00 85.75 89 MET A CA 1
ATOM 710 C C . MET A 1 89 ? 16.098 30.378 -42.896 1.00 85.75 89 MET A C 1
ATOM 712 O O . MET A 1 89 ? 15.444 29.364 -42.649 1.00 85.75 89 MET A O 1
ATOM 716 N N . PHE A 1 90 ? 17.426 30.409 -42.846 1.00 77.31 90 PHE A N 1
ATOM 717 C CA . PHE A 1 90 ? 18.280 29.269 -42.541 1.00 77.31 90 PHE A CA 1
ATOM 718 C C . PHE A 1 90 ? 19.337 29.655 -41.503 1.00 77.31 90 PHE A C 1
ATOM 720 O O . PHE A 1 90 ? 20.042 30.648 -41.670 1.00 77.31 90 PHE A O 1
ATOM 727 N N . TYR A 1 91 ? 19.474 28.865 -40.437 1.00 75.69 91 TYR A N 1
ATOM 728 C CA . TYR A 1 91 ? 20.420 29.117 -39.347 1.00 75.69 91 TYR A CA 1
ATOM 729 C C . TYR A 1 91 ? 21.475 28.001 -39.306 1.00 75.69 91 TYR A C 1
ATOM 731 O O . TYR A 1 91 ? 21.274 27.019 -38.601 1.00 75.69 91 TYR A O 1
ATOM 739 N N . PRO A 1 92 ? 22.609 28.131 -40.020 1.00 54.50 92 PRO A N 1
ATOM 740 C CA . PRO A 1 92 ? 23.574 27.042 -40.206 1.00 54.50 92 PRO A CA 1
ATOM 741 C C . PRO A 1 92 ? 24.207 26.557 -38.898 1.00 54.50 92 PRO A C 1
ATOM 743 O O . PRO A 1 92 ? 24.584 25.398 -38.794 1.00 54.50 92 PRO A O 1
ATOM 746 N N . ALA A 1 93 ? 24.300 27.435 -37.892 1.00 52.12 93 ALA A N 1
ATOM 747 C CA . ALA A 1 93 ? 24.838 27.116 -36.572 1.00 52.12 93 ALA A CA 1
ATOM 748 C C . ALA A 1 93 ? 23.869 26.302 -35.682 1.00 52.12 93 ALA A C 1
ATOM 750 O O . ALA A 1 93 ? 24.201 25.989 -34.540 1.00 52.12 93 ALA A O 1
ATOM 751 N N . TYR A 1 94 ? 22.659 26.006 -36.167 1.00 54.00 94 TYR A N 1
ATOM 752 C CA . TYR A 1 94 ? 21.589 25.379 -35.400 1.00 54.00 94 TYR A CA 1
ATOM 753 C C . TYR A 1 94 ? 20.953 24.241 -36.207 1.00 54.00 94 TYR A C 1
ATOM 755 O O . TYR A 1 94 ? 20.737 24.390 -37.407 1.00 54.00 94 TYR A O 1
ATOM 763 N N . PRO A 1 95 ? 20.618 23.102 -35.579 1.00 51.91 95 PRO A N 1
ATOM 764 C CA . PRO A 1 95 ? 20.023 21.955 -36.260 1.00 51.91 95 PRO A CA 1
ATOM 765 C C . PRO A 1 95 ? 18.516 22.166 -36.495 1.00 51.91 95 PRO A C 1
ATOM 767 O O . PRO A 1 95 ? 17.685 21.409 -36.000 1.00 51.91 95 PRO A O 1
ATOM 770 N N . ILE A 1 96 ? 18.164 23.247 -37.188 1.00 57.84 96 ILE A N 1
ATOM 771 C CA . ILE A 1 96 ? 16.788 23.648 -37.485 1.00 57.84 96 ILE A CA 1
ATOM 772 C C . ILE A 1 96 ? 16.662 23.716 -39.003 1.00 57.84 96 ILE A C 1
ATOM 774 O O . ILE A 1 96 ? 17.470 24.376 -39.662 1.00 57.84 96 ILE A O 1
ATOM 778 N N . ASP A 1 97 ? 15.658 23.035 -39.555 1.00 56.81 97 ASP A N 1
ATOM 779 C CA . ASP A 1 97 ? 15.395 23.065 -40.993 1.00 56.81 97 ASP A CA 1
ATOM 780 C C . ASP A 1 97 ? 15.141 24.497 -41.471 1.00 56.81 97 ASP A C 1
ATOM 782 O O . ASP A 1 97 ? 14.534 25.306 -40.764 1.00 56.81 97 ASP A O 1
ATOM 786 N N . ALA A 1 98 ? 15.569 24.804 -42.697 1.00 70.06 98 ALA A N 1
ATOM 787 C CA . ALA A 1 98 ? 15.239 26.077 -43.320 1.00 70.06 98 ALA A CA 1
ATOM 788 C C . ALA A 1 98 ? 13.712 26.233 -43.391 1.00 70.06 98 ALA A C 1
ATOM 790 O O . ALA A 1 98 ? 13.010 25.327 -43.846 1.00 70.06 98 ALA A O 1
ATOM 791 N N . LYS A 1 99 ? 13.195 27.379 -42.943 1.00 78.62 99 LYS A N 1
ATOM 792 C CA . LYS A 1 99 ? 11.759 27.680 -42.981 1.00 78.62 99 LYS A CA 1
ATOM 793 C C . LYS A 1 99 ? 11.485 28.766 -43.998 1.00 78.62 99 LYS A C 1
ATOM 795 O O . LYS A 1 99 ? 12.222 29.746 -44.075 1.00 78.62 99 LYS A O 1
ATOM 800 N N . SER A 1 100 ? 10.437 28.559 -44.783 1.00 85.62 100 SER A N 1
ATOM 801 C CA . SER A 1 100 ? 9.937 29.525 -45.752 1.00 85.62 100 SER A CA 1
ATOM 802 C C . SER A 1 100 ? 8.689 30.167 -45.173 1.00 85.62 100 SER A C 1
ATOM 804 O O . SER A 1 100 ? 7.751 29.458 -44.820 1.00 85.62 100 SER A O 1
ATOM 806 N N . TYR A 1 101 ? 8.725 31.484 -45.012 1.00 91.00 101 TYR A N 1
ATOM 807 C CA . TYR A 1 101 ? 7.606 32.271 -44.515 1.00 91.00 101 TYR A CA 1
ATOM 808 C C . TYR A 1 101 ? 7.040 33.083 -45.667 1.00 91.00 101 TYR A C 1
ATOM 810 O O . TYR A 1 101 ? 7.736 33.951 -46.194 1.00 91.00 101 TYR A O 1
ATOM 818 N N . ASP A 1 102 ? 5.797 32.814 -46.038 1.00 92.31 102 ASP A N 1
ATOM 819 C CA . ASP A 1 102 ? 5.078 33.592 -47.034 1.00 92.31 102 ASP A CA 1
ATOM 820 C C . ASP A 1 102 ? 4.804 34.990 -46.477 1.00 92.31 102 ASP A C 1
ATOM 822 O O . ASP A 1 102 ? 4.327 35.149 -45.349 1.00 92.31 102 ASP A O 1
ATOM 826 N N . VAL A 1 103 ? 5.126 36.017 -47.258 1.00 93.94 103 VAL A N 1
ATOM 827 C CA . VAL A 1 103 ? 4.848 37.409 -46.910 1.00 93.94 103 VAL A CA 1
ATOM 828 C C . VAL A 1 103 ? 3.476 37.752 -47.470 1.00 93.94 103 VAL A C 1
ATOM 830 O O . VAL A 1 103 ? 3.313 37.908 -48.681 1.00 93.94 103 VAL A O 1
ATOM 833 N N . LEU A 1 104 ? 2.482 37.849 -46.588 1.00 92.94 104 LEU A N 1
ATOM 834 C CA . LEU A 1 104 ? 1.118 38.201 -46.986 1.00 92.94 104 LEU A CA 1
ATOM 835 C C . LEU A 1 104 ? 1.015 39.700 -47.278 1.00 92.94 104 LEU A C 1
ATOM 837 O O . LEU A 1 104 ? 0.532 40.087 -48.339 1.00 92.94 104 LEU A O 1
ATOM 841 N N . ASP A 1 105 ? 1.562 40.527 -46.381 1.00 92.44 105 ASP A N 1
ATOM 842 C CA . ASP A 1 105 ? 1.573 41.983 -46.520 1.00 92.44 105 ASP A CA 1
ATOM 843 C C . ASP A 1 105 ? 2.734 42.625 -45.739 1.00 92.44 105 ASP A C 1
ATOM 845 O O . ASP A 1 105 ? 3.163 42.131 -44.693 1.00 92.44 105 ASP A O 1
ATOM 849 N N . THR A 1 106 ? 3.272 43.732 -46.244 1.00 93.44 106 THR A N 1
ATOM 850 C CA . THR A 1 106 ? 4.309 44.532 -45.579 1.00 93.44 106 THR A CA 1
ATOM 851 C C . THR A 1 106 ? 4.418 45.907 -46.227 1.00 93.44 106 THR A C 1
ATOM 853 O O . THR A 1 106 ? 4.505 46.041 -47.447 1.00 93.44 106 THR A O 1
ATOM 856 N N . ASP A 1 107 ? 4.533 46.946 -45.404 1.00 92.69 107 ASP A N 1
ATOM 857 C CA . ASP A 1 107 ? 4.859 48.300 -45.865 1.00 92.69 107 ASP A CA 1
ATOM 858 C C . ASP A 1 107 ? 6.367 48.608 -45.784 1.00 92.69 107 ASP A C 1
ATOM 860 O O . ASP A 1 107 ? 6.803 49.731 -46.059 1.00 92.69 107 ASP A O 1
ATOM 864 N N . TYR A 1 108 ? 7.164 47.614 -45.369 1.00 94.50 108 TYR A N 1
ATOM 865 C CA . TYR A 1 108 ? 8.612 47.644 -45.120 1.00 94.50 108 TYR A CA 1
ATOM 866 C C . TYR A 1 108 ? 9.069 48.597 -44.004 1.00 94.50 108 TYR A C 1
ATOM 868 O O . TYR A 1 108 ? 10.200 48.482 -43.515 1.00 94.50 108 TYR A O 1
ATOM 876 N N . LYS A 1 109 ? 8.223 49.537 -43.582 1.00 92.38 109 LYS A N 1
ATOM 877 C CA . LYS A 1 109 ? 8.566 50.657 -42.699 1.00 92.38 109 LYS A CA 1
ATOM 878 C C . LYS A 1 109 ? 7.978 50.531 -41.306 1.00 92.38 109 LYS A C 1
ATOM 880 O O . LYS A 1 109 ? 8.545 51.109 -40.386 1.00 92.38 109 LYS A O 1
ATOM 885 N N . ASN A 1 110 ? 6.886 49.799 -41.139 1.00 92.62 110 ASN A N 1
ATOM 886 C CA . ASN A 1 110 ? 6.173 49.703 -39.875 1.00 92.62 110 ASN A CA 1
ATOM 887 C C . ASN A 1 110 ? 5.839 48.262 -39.521 1.00 92.62 110 ASN A C 1
ATOM 889 O O . ASN A 1 110 ? 6.118 47.880 -38.386 1.00 92.62 110 ASN A O 1
ATOM 893 N N . TYR A 1 111 ? 5.297 47.469 -40.450 1.00 94.62 111 TYR A N 1
ATOM 894 C CA . TYR A 1 111 ? 4.852 46.104 -40.164 1.00 94.62 111 TYR A CA 1
ATOM 895 C C . TYR A 1 111 ? 5.186 45.109 -41.278 1.00 94.62 111 TYR A C 1
ATOM 897 O O . TYR A 1 111 ? 5.391 45.492 -42.429 1.00 94.62 111 TYR A O 1
ATOM 905 N N . ALA A 1 112 ? 5.199 43.828 -40.915 1.00 95.25 112 ALA A N 1
ATOM 906 C CA . ALA A 1 112 ? 5.186 42.716 -41.854 1.00 95.25 112 ALA A CA 1
ATOM 907 C C . ALA A 1 112 ? 4.325 41.571 -41.309 1.00 95.25 112 ALA A C 1
ATOM 909 O O . ALA A 1 112 ? 4.424 41.229 -40.128 1.00 95.25 112 ALA A O 1
ATOM 910 N N . LEU A 1 113 ? 3.497 40.991 -42.173 1.00 94.31 113 LEU A N 1
ATOM 911 C CA . LEU A 1 113 ? 2.626 39.861 -41.892 1.00 94.31 113 LEU A CA 1
ATOM 912 C C . LEU A 1 113 ? 3.187 38.608 -42.565 1.00 94.31 113 LEU A C 1
ATOM 914 O O . LEU A 1 113 ? 3.256 38.529 -43.792 1.00 94.31 113 LEU A O 1
ATOM 918 N N . LEU A 1 114 ? 3.592 37.639 -41.749 1.00 93.88 114 LEU A N 1
ATOM 919 C CA . LEU A 1 114 ? 4.199 36.392 -42.204 1.00 93.88 114 LEU A CA 1
ATOM 920 C C . LEU A 1 114 ? 3.271 35.207 -41.948 1.00 93.88 114 LEU A C 1
ATOM 922 O O . LEU A 1 114 ? 2.628 35.144 -40.899 1.00 93.88 114 LEU A O 1
ATOM 926 N N . TYR A 1 115 ? 3.265 34.250 -42.871 1.00 91.19 115 TYR A N 1
ATOM 927 C CA . TYR A 1 115 ? 2.458 33.035 -42.835 1.00 91.19 115 TYR A CA 1
ATOM 928 C C . TYR A 1 115 ? 3.305 31.796 -43.132 1.00 91.19 115 TYR A C 1
ATOM 930 O O . TYR A 1 115 ? 4.258 31.844 -43.906 1.00 91.19 115 TYR A O 1
ATOM 938 N N . ILE A 1 116 ? 2.953 30.665 -42.527 1.00 88.19 116 ILE A N 1
ATOM 939 C CA . ILE A 1 116 ? 3.468 29.351 -42.920 1.00 88.19 116 ILE A CA 1
ATOM 940 C C . ILE A 1 116 ? 2.360 28.310 -42.760 1.00 88.19 116 ILE A C 1
ATOM 942 O O . ILE A 1 116 ? 1.605 28.375 -41.788 1.00 88.19 116 ILE A O 1
ATOM 946 N N . CYS A 1 117 ? 2.284 27.333 -43.668 1.00 81.12 117 CYS A N 1
ATOM 947 C CA . CYS A 1 117 ? 1.447 26.146 -43.485 1.00 81.12 117 CYS A CA 1
ATOM 948 C C . CYS A 1 117 ? 2.174 24.872 -43.886 1.00 81.12 117 CYS A C 1
ATOM 950 O O . CYS A 1 117 ? 2.715 24.787 -44.988 1.00 81.12 117 CYS A O 1
ATOM 952 N N . ASP A 1 118 ? 2.145 23.887 -42.990 1.00 66.56 118 ASP A N 1
ATOM 953 C CA . ASP A 1 118 ? 2.673 22.545 -43.246 1.00 66.56 118 ASP A CA 1
ATOM 954 C C . ASP A 1 118 ? 1.641 21.486 -42.804 1.00 66.56 118 ASP A C 1
ATOM 956 O O . ASP A 1 118 ? 0.889 20.963 -43.629 1.00 66.56 118 ASP A O 1
ATOM 960 N N . THR A 1 119 ? 1.496 21.248 -41.492 1.00 62.38 119 THR A N 1
ATOM 961 C CA . THR A 1 119 ? 0.410 20.426 -40.908 1.00 62.38 119 THR A CA 1
ATOM 962 C C . THR A 1 119 ? -0.748 21.258 -40.353 1.00 62.38 119 THR A C 1
ATOM 964 O O . THR A 1 119 ? -1.900 20.857 -40.489 1.00 62.38 119 THR A O 1
ATOM 967 N N . ASP A 1 120 ? -0.421 22.414 -39.771 1.00 69.88 120 ASP A N 1
ATOM 968 C CA . ASP A 1 120 ? -1.310 23.500 -39.342 1.00 69.88 120 ASP A CA 1
ATOM 969 C C . ASP A 1 120 ? -0.722 24.827 -39.859 1.00 69.88 120 ASP A C 1
ATOM 971 O O . ASP A 1 120 ? 0.458 24.877 -40.232 1.00 69.88 120 ASP A O 1
ATOM 975 N N . TYR A 1 121 ? -1.516 25.902 -39.872 1.00 82.88 121 TYR A N 1
ATOM 976 C CA . TYR A 1 121 ? -1.046 27.227 -40.284 1.00 82.88 121 TYR A CA 1
ATOM 977 C C . TYR A 1 121 ? -0.739 28.140 -39.094 1.00 82.88 121 TYR A C 1
ATOM 979 O O . TYR A 1 121 ? -1.440 28.124 -38.083 1.00 82.88 121 TYR A O 1
ATOM 987 N N . ASN A 1 122 ? 0.302 28.964 -39.229 1.00 87.12 122 ASN A N 1
ATOM 988 C CA . ASN A 1 122 ? 0.694 29.953 -38.227 1.00 87.12 122 ASN A CA 1
ATOM 989 C C . ASN A 1 122 ? 0.982 31.315 -38.855 1.00 87.12 122 ASN A C 1
ATOM 991 O O . ASN A 1 122 ? 1.403 31.404 -40.009 1.00 87.12 122 ASN A O 1
ATOM 995 N N . VAL A 1 123 ? 0.767 32.364 -38.062 1.00 90.25 123 VAL A N 1
ATOM 996 C CA . VAL A 1 123 ? 0.901 33.763 -38.470 1.00 90.25 123 VAL A CA 1
ATOM 997 C C . VAL A 1 123 ? 1.777 34.525 -37.479 1.00 90.25 123 VAL A C 1
ATOM 999 O O . VAL A 1 123 ? 1.635 34.365 -36.264 1.00 90.25 123 VAL A O 1
ATOM 1002 N N . TRP A 1 124 ? 2.634 35.407 -37.997 1.00 92.69 124 TRP A N 1
ATOM 1003 C CA . TRP A 1 124 ? 3.425 36.357 -37.212 1.00 92.69 124 TRP A CA 1
ATOM 1004 C C . TRP A 1 124 ? 3.220 37.782 -37.702 1.00 92.69 124 TRP A C 1
ATOM 1006 O O . TRP A 1 124 ? 3.216 38.044 -38.903 1.00 92.69 124 TRP A O 1
ATOM 1016 N N . ILE A 1 125 ? 3.118 38.711 -36.753 1.00 93.94 125 ILE A N 1
ATOM 1017 C CA . ILE A 1 125 ? 3.130 40.147 -37.017 1.00 93.94 125 ILE A CA 1
ATOM 1018 C C . ILE A 1 125 ? 4.450 40.695 -36.493 1.00 93.94 125 ILE A C 1
ATOM 1020 O O . ILE A 1 125 ? 4.711 40.685 -35.284 1.00 93.94 125 ILE A O 1
ATOM 1024 N N . LEU A 1 126 ? 5.274 41.187 -37.411 1.00 95.75 126 LEU A N 1
ATOM 1025 C CA . LEU A 1 126 ? 6.509 41.884 -37.095 1.00 95.75 126 LEU A CA 1
ATOM 1026 C C . LEU A 1 126 ? 6.287 43.398 -37.133 1.00 95.75 126 LEU A C 1
ATOM 1028 O O . LEU A 1 126 ? 5.504 43.892 -37.938 1.00 95.75 126 LEU A O 1
ATOM 1032 N N . SER A 1 127 ? 7.001 44.138 -36.285 1.00 94.94 127 SER A N 1
ATOM 1033 C CA . SER A 1 127 ? 6.993 45.605 -36.238 1.00 94.94 127 SER A CA 1
ATOM 1034 C C . SER A 1 127 ? 8.413 46.164 -36.235 1.00 94.94 127 SER A C 1
ATOM 1036 O O . SER A 1 127 ? 9.332 45.548 -35.697 1.00 94.94 127 SER A O 1
ATOM 1038 N N . ARG A 1 128 ? 8.628 47.361 -36.790 1.00 93.62 128 ARG A N 1
ATOM 1039 C CA . ARG A 1 128 ? 9.920 48.065 -36.644 1.00 93.62 128 ARG A CA 1
ATOM 1040 C C . ARG A 1 128 ? 10.207 48.508 -35.209 1.00 93.62 128 ARG A C 1
ATOM 1042 O O . ARG A 1 128 ? 11.368 48.705 -34.854 1.00 93.62 128 ARG A O 1
ATOM 1049 N N . ASN A 1 129 ? 9.171 48.625 -34.384 1.00 91.25 129 ASN A N 1
ATOM 1050 C CA . ASN A 1 129 ? 9.263 48.995 -32.976 1.00 91.25 129 ASN A CA 1
ATOM 1051 C C . ASN A 1 129 ? 8.844 47.823 -32.078 1.00 91.25 129 ASN A C 1
ATOM 1053 O O . ASN A 1 129 ? 8.159 46.906 -32.518 1.00 91.25 129 ASN A O 1
ATOM 1057 N N . SER A 1 130 ? 9.194 47.879 -30.791 1.00 88.06 130 SER A N 1
ATOM 1058 C CA . SER A 1 130 ? 8.781 46.883 -29.785 1.00 88.06 130 SER A CA 1
ATOM 1059 C C . SER A 1 130 ? 7.265 46.835 -29.532 1.00 88.06 130 SER A C 1
ATOM 1061 O O . SER A 1 130 ? 6.788 46.003 -28.766 1.00 88.06 130 SER A O 1
ATOM 1063 N N . SER A 1 131 ? 6.498 47.721 -30.164 1.00 85.94 131 SER A N 1
ATOM 1064 C CA . SER A 1 131 ? 5.041 47.718 -30.205 1.00 85.94 131 SER A CA 1
ATOM 1065 C C . SER A 1 131 ? 4.557 48.130 -31.599 1.00 85.94 131 SER A C 1
ATOM 1067 O O . SER A 1 131 ? 5.330 48.619 -32.428 1.00 85.94 131 SER A O 1
ATOM 1069 N N . ILE A 1 132 ? 3.272 47.918 -31.876 1.00 88.75 132 ILE A N 1
ATOM 1070 C CA . ILE A 1 132 ? 2.618 48.332 -33.122 1.00 88.75 132 ILE A CA 1
ATOM 1071 C C . ILE A 1 132 ? 1.433 49.243 -32.795 1.00 88.75 132 ILE A C 1
ATOM 1073 O O . ILE A 1 132 ? 0.677 48.993 -31.854 1.00 88.75 132 ILE A O 1
ATOM 1077 N N . THR A 1 133 ? 1.291 50.342 -33.537 1.00 87.00 133 THR A N 1
ATOM 1078 C CA . THR A 1 133 ? 0.189 51.293 -33.342 1.00 87.00 133 THR A CA 1
ATOM 1079 C C . THR A 1 133 ? -1.105 50.749 -33.945 1.00 87.00 133 THR A C 1
ATOM 1081 O O . THR A 1 133 ? -1.086 49.949 -34.879 1.00 87.00 133 THR A O 1
ATOM 1084 N N . ARG A 1 134 ? -2.263 51.207 -33.446 1.00 82.94 134 ARG A N 1
ATOM 1085 C CA . ARG A 1 134 ? -3.574 50.782 -33.974 1.00 82.94 134 ARG A CA 1
ATOM 1086 C C . ARG A 1 134 ? -3.747 51.078 -35.465 1.00 82.94 134 ARG A C 1
ATOM 1088 O O . ARG A 1 134 ? -4.390 50.297 -36.154 1.00 82.94 134 ARG A O 1
ATOM 1095 N N . GLU A 1 135 ? -3.183 52.186 -35.940 1.00 87.06 135 GLU A N 1
ATOM 1096 C CA . GLU A 1 135 ? -3.226 52.592 -37.348 1.00 87.06 135 GLU A CA 1
ATOM 1097 C C . GLU A 1 135 ? -2.580 51.547 -38.265 1.00 87.06 135 GLU A C 1
ATOM 1099 O O . GLU A 1 135 ? -3.189 51.165 -39.258 1.00 87.06 135 GLU A O 1
ATOM 1104 N N . HIS A 1 136 ? -1.412 51.019 -37.884 1.00 88.00 136 HIS A N 1
ATOM 1105 C CA . HIS A 1 136 ? -0.698 49.994 -38.650 1.00 88.00 136 HIS A CA 1
ATOM 1106 C C . HIS A 1 136 ? -1.198 48.569 -38.372 1.00 88.00 136 HIS A C 1
ATOM 1108 O O . HIS A 1 136 ? -1.082 47.706 -39.230 1.00 88.00 136 HIS A O 1
ATOM 1114 N N . LEU A 1 137 ? -1.790 48.301 -37.202 1.00 86.44 137 LEU A N 1
ATOM 1115 C CA . LEU A 1 137 ? -2.337 46.977 -36.879 1.00 86.44 137 LEU A CA 1
ATOM 1116 C C . LEU A 1 137 ? -3.681 46.704 -37.575 1.00 86.44 137 LEU A C 1
ATOM 1118 O O . LEU A 1 137 ? -3.970 45.571 -37.949 1.00 86.44 137 LEU A O 1
ATOM 1122 N N . LYS A 1 138 ? -4.516 47.732 -37.759 1.00 81.56 138 LYS A N 1
ATOM 1123 C CA . LYS A 1 138 ? -5.831 47.606 -38.406 1.00 81.56 138 LYS A CA 1
ATOM 1124 C C . LYS A 1 138 ? -5.780 47.004 -39.826 1.00 81.56 138 LYS A C 1
ATOM 1126 O O . LYS A 1 138 ? -6.571 46.094 -40.066 1.00 81.56 138 LYS A O 1
ATOM 1131 N N . PRO A 1 139 ? -4.912 47.453 -40.759 1.00 81.19 139 PRO A N 1
ATOM 1132 C CA . PRO A 1 139 ? -4.826 46.848 -42.090 1.00 81.19 139 PRO A CA 1
ATOM 1133 C C . PRO A 1 139 ? -4.386 45.380 -42.033 1.00 81.19 139 PRO A C 1
ATOM 1135 O O . PRO A 1 139 ? -4.997 44.556 -42.700 1.00 81.19 139 PRO A O 1
ATOM 1138 N N . VAL A 1 140 ? -3.446 45.033 -41.147 1.00 87.81 140 VAL A N 1
ATOM 1139 C CA . VAL A 1 140 ? -2.974 43.650 -40.946 1.00 87.81 140 VAL A CA 1
ATOM 1140 C C . VAL A 1 140 ? -4.101 42.716 -40.498 1.00 87.81 140 VAL A C 1
ATOM 1142 O O . VAL A 1 140 ? -4.262 41.620 -41.027 1.00 87.81 140 VAL A O 1
ATOM 1145 N N . LEU A 1 141 ? -4.914 43.147 -39.528 1.00 85.44 141 LEU A N 1
ATOM 1146 C CA . LEU A 1 141 ? -6.054 42.355 -39.053 1.00 85.44 141 LEU A CA 1
ATOM 1147 C C . LEU A 1 141 ? -7.154 42.225 -40.115 1.00 85.44 141 LEU A C 1
ATOM 1149 O O . LEU A 1 141 ? -7.808 41.186 -40.193 1.00 85.44 141 LEU A O 1
ATOM 1153 N N . ASN A 1 142 ? -7.358 43.265 -40.928 1.00 82.81 142 ASN A N 1
ATOM 1154 C CA . ASN A 1 142 ? -8.302 43.216 -42.041 1.00 82.81 142 ASN A CA 1
ATOM 1155 C C . ASN A 1 142 ? -7.842 42.236 -43.127 1.00 82.81 142 ASN A C 1
ATOM 1157 O O . ASN A 1 142 ? -8.674 41.492 -43.636 1.00 82.81 142 ASN A O 1
ATOM 1161 N N . ASP A 1 143 ? -6.549 42.216 -43.457 1.00 85.12 143 ASP A N 1
ATOM 1162 C CA . ASP A 1 143 ? -5.984 41.278 -44.430 1.00 85.12 143 ASP A CA 1
ATOM 1163 C C . ASP A 1 143 ? -6.163 39.823 -43.962 1.00 85.12 143 ASP A C 1
ATOM 1165 O O . ASP A 1 143 ? -6.743 39.004 -44.674 1.00 85.12 143 ASP A O 1
ATOM 1169 N N . LEU A 1 144 ? -5.843 39.523 -42.697 1.00 85.62 144 LEU A N 1
ATOM 1170 C CA . LEU A 1 144 ? -6.112 38.204 -42.105 1.00 85.62 144 LEU A CA 1
ATOM 1171 C C . LEU A 1 144 ? -7.590 37.794 -42.192 1.00 85.62 144 LEU A C 1
ATOM 1173 O O . LEU A 1 144 ? -7.900 36.649 -42.528 1.00 85.62 144 LEU A O 1
ATOM 1177 N N . ALA A 1 145 ? -8.509 38.723 -41.920 1.00 81.56 145 ALA A N 1
ATOM 1178 C CA . ALA A 1 145 ? -9.942 38.461 -42.012 1.00 81.56 145 ALA A CA 1
ATOM 1179 C C . ALA A 1 145 ? -10.405 38.207 -43.459 1.00 81.56 145 ALA A C 1
ATOM 1181 O O . ALA A 1 145 ? -11.195 37.292 -43.691 1.00 81.56 145 ALA A O 1
ATOM 1182 N N . LEU A 1 146 ? -9.902 38.979 -44.430 1.00 82.69 146 LEU A N 1
ATOM 1183 C CA . LEU A 1 146 ? -10.218 38.813 -45.854 1.00 82.69 146 LEU A CA 1
ATOM 1184 C C . LEU A 1 146 ? -9.705 37.481 -46.410 1.00 82.69 146 LEU A C 1
ATOM 1186 O O . LEU A 1 146 ? -10.373 36.873 -47.244 1.00 82.69 146 LEU A O 1
ATOM 1190 N N . GLN A 1 147 ? -8.561 37.007 -45.916 1.00 83.75 147 GLN A N 1
ATOM 1191 C CA . GLN A 1 147 ? -7.968 35.728 -46.309 1.00 83.75 147 GLN A CA 1
ATOM 1192 C C . GLN A 1 147 ? -8.556 34.517 -45.555 1.00 83.75 147 GLN A C 1
ATOM 1194 O O . GLN A 1 147 ? -8.097 33.392 -45.732 1.00 83.75 147 GLN A O 1
ATOM 1199 N N . GLY A 1 148 ? -9.576 34.714 -44.707 1.00 78.31 148 GLY A N 1
ATOM 1200 C CA . GLY A 1 148 ? -10.216 33.631 -43.947 1.00 78.31 148 GLY A CA 1
ATOM 1201 C C . GLY A 1 148 ? -9.348 33.051 -42.821 1.00 78.31 148 GLY A C 1
ATOM 1202 O O . GLY A 1 148 ? -9.661 31.994 -42.269 1.00 78.31 148 GLY A O 1
ATOM 1203 N N . LEU A 1 149 ? -8.272 33.746 -42.448 1.00 81.62 149 LEU A N 1
ATOM 1204 C CA . LEU A 1 149 ? -7.338 33.379 -41.389 1.00 81.62 149 LEU A CA 1
ATOM 1205 C C . LEU A 1 149 ? -7.835 33.925 -40.039 1.00 81.62 149 LEU A C 1
ATOM 1207 O O . LEU A 1 149 ? -7.222 34.809 -39.446 1.00 81.62 149 LEU A O 1
ATOM 1211 N N . THR A 1 150 ? -8.964 33.406 -39.543 1.00 70.69 150 THR A N 1
ATOM 1212 C CA . THR A 1 150 ? -9.596 33.879 -38.289 1.00 70.69 150 THR A CA 1
ATOM 1213 C C . THR A 1 150 ? -9.702 32.819 -37.192 1.00 70.69 150 THR A C 1
ATOM 1215 O O . THR A 1 150 ? -10.189 33.109 -36.102 1.00 70.69 150 THR A O 1
ATOM 1218 N N . ASN A 1 151 ? -9.280 31.580 -37.456 1.00 66.56 151 ASN A N 1
ATOM 1219 C CA . ASN A 1 151 ? -9.509 30.432 -36.570 1.00 66.56 151 ASN A CA 1
ATOM 1220 C C . ASN A 1 151 ? -8.382 30.224 -35.534 1.00 66.56 151 ASN A C 1
ATOM 1222 O O . ASN A 1 151 ? -8.048 29.096 -35.180 1.00 66.56 151 ASN A O 1
ATOM 1226 N N . PHE A 1 152 ? -7.779 31.314 -35.060 1.00 73.44 152 PHE A N 1
ATOM 1227 C CA . PHE A 1 152 ? -6.706 31.323 -34.065 1.00 73.44 152 PHE A CA 1
ATOM 1228 C C . PHE A 1 152 ? -6.736 32.629 -33.265 1.00 73.44 152 PHE A C 1
ATOM 1230 O O . PHE A 1 152 ? -7.316 33.629 -33.686 1.00 73.44 152 PHE A O 1
ATOM 1237 N N . TYR A 1 153 ? -6.100 32.624 -32.096 1.00 77.25 153 TYR A N 1
ATOM 1238 C CA . TYR A 1 153 ? -5.923 33.826 -31.288 1.00 77.25 153 TYR A CA 1
ATOM 1239 C C . TYR A 1 153 ? -4.539 34.425 -31.555 1.00 77.25 153 TYR A C 1
ATOM 1241 O O . TYR A 1 153 ? -3.550 33.697 -31.572 1.00 77.25 153 TYR A O 1
ATOM 1249 N N . LEU A 1 154 ? -4.457 35.743 -31.749 1.00 82.00 154 LEU A N 1
ATOM 1250 C CA . LEU A 1 154 ? -3.179 36.452 -31.834 1.00 82.00 154 LEU A CA 1
ATOM 1251 C C . LEU A 1 154 ? -2.693 36.805 -30.430 1.00 82.00 154 LEU A C 1
ATOM 1253 O O . LEU A 1 154 ? -3.275 37.643 -29.738 1.00 82.00 154 LEU A O 1
ATOM 1257 N N . TYR A 1 155 ? -1.607 36.170 -30.015 1.00 83.75 155 TYR A N 1
ATOM 1258 C CA . TYR A 1 155 ? -0.978 36.399 -28.726 1.00 83.75 155 TYR A CA 1
ATOM 1259 C C . TYR A 1 155 ? 0.070 37.508 -28.838 1.00 83.75 155 TYR A C 1
ATOM 1261 O O . TYR A 1 155 ? 0.906 37.450 -29.739 1.00 83.75 155 TYR A O 1
ATOM 1269 N N . PRO A 1 156 ? 0.052 38.517 -27.948 1.00 84.06 156 PRO A N 1
ATOM 1270 C CA . PRO A 1 156 ? 1.099 39.528 -27.911 1.00 84.06 156 PRO A CA 1
ATOM 1271 C C . PRO A 1 156 ? 2.408 38.929 -27.389 1.00 84.06 156 PRO A C 1
ATOM 1273 O O . PRO A 1 156 ? 2.419 38.245 -26.362 1.00 84.06 156 PRO A O 1
ATOM 1276 N N . THR A 1 157 ? 3.516 39.245 -28.052 1.00 84.56 157 THR A N 1
ATOM 1277 C CA . THR A 1 157 ? 4.861 38.883 -27.586 1.00 84.56 157 THR A CA 1
ATOM 1278 C C . THR A 1 157 ? 5.353 39.942 -26.591 1.00 84.56 157 THR A C 1
ATOM 1280 O O . THR A 1 157 ? 5.274 41.142 -26.857 1.00 84.56 157 THR A O 1
ATOM 1283 N N . ASP A 1 158 ? 5.853 39.531 -25.419 1.00 83.25 158 ASP A N 1
ATOM 1284 C CA . ASP A 1 158 ? 6.338 40.476 -24.401 1.00 83.25 158 ASP A CA 1
ATOM 1285 C C . ASP A 1 158 ? 7.657 41.127 -24.839 1.00 83.25 158 ASP A C 1
ATOM 1287 O O . ASP A 1 158 ? 8.689 40.463 -24.928 1.00 83.25 158 ASP A O 1
ATOM 1291 N N . GLN A 1 159 ? 7.620 42.432 -25.102 1.00 85.62 159 GLN A N 1
ATOM 1292 C CA . GLN A 1 159 ? 8.764 43.239 -25.535 1.00 85.62 159 GLN A CA 1
ATOM 1293 C C . GLN A 1 159 ? 9.187 44.291 -24.488 1.00 85.62 159 GLN A C 1
ATOM 1295 O O . GLN A 1 159 ? 9.918 45.234 -24.806 1.00 85.62 159 GLN A O 1
ATOM 1300 N N . GLN A 1 160 ? 8.718 44.191 -23.238 1.00 76.19 160 GLN A N 1
ATOM 1301 C CA . GLN A 1 160 ? 9.002 45.199 -22.211 1.00 76.19 160 GLN A CA 1
ATOM 1302 C C . GLN A 1 160 ? 10.421 45.062 -21.634 1.00 76.19 160 GLN A C 1
ATOM 1304 O O . GLN A 1 160 ? 10.791 44.025 -21.085 1.00 76.19 160 GLN A O 1
ATOM 1309 N N . ASN A 1 161 ? 11.202 46.153 -21.647 1.00 63.75 161 ASN A N 1
ATOM 1310 C CA . ASN A 1 161 ? 12.610 46.177 -21.209 1.00 63.75 161 ASN A CA 1
ATOM 1311 C C . ASN A 1 161 ? 12.872 45.581 -19.808 1.00 63.75 161 ASN A C 1
ATOM 1313 O O . ASN A 1 161 ? 13.926 44.983 -19.592 1.00 63.75 161 ASN A O 1
ATOM 1317 N N . PHE A 1 162 ? 11.950 45.733 -18.847 1.00 62.94 162 PHE A N 1
ATOM 1318 C CA . PHE A 1 162 ? 12.100 45.161 -17.500 1.00 62.94 162 PHE A CA 1
ATOM 1319 C C . PHE A 1 162 ? 12.007 43.627 -17.502 1.00 62.94 162 PHE A C 1
ATOM 1321 O O . PHE A 1 162 ? 12.804 42.960 -16.841 1.00 62.94 162 PHE A O 1
ATOM 1328 N N . ASN A 1 163 ? 11.103 43.065 -18.307 1.00 62.31 163 ASN A N 1
ATOM 1329 C CA . ASN A 1 163 ? 10.915 41.621 -18.446 1.00 62.31 163 ASN A CA 1
ATOM 1330 C C . ASN A 1 163 ? 11.989 40.966 -19.327 1.00 62.31 163 ASN A C 1
ATOM 1332 O O . ASN A 1 163 ? 12.154 39.745 -19.276 1.00 62.31 163 ASN A O 1
ATOM 1336 N N . CYS A 1 164 ? 12.770 41.765 -20.060 1.00 68.94 164 CYS A N 1
ATOM 1337 C CA . CYS A 1 164 ? 13.919 41.324 -20.852 1.00 68.94 164 CYS A CA 1
ATOM 1338 C C . CYS A 1 164 ? 15.238 41.205 -20.057 1.00 68.94 164 CYS A C 1
ATOM 1340 O O . CYS A 1 164 ? 16.312 41.123 -20.656 1.00 68.94 164 CYS A O 1
ATOM 1342 N N . ARG A 1 165 ? 15.198 41.211 -18.715 1.00 60.53 165 ARG A N 1
ATOM 1343 C CA . ARG A 1 165 ? 16.386 41.012 -17.862 1.00 60.53 165 ARG A CA 1
ATOM 1344 C C . ARG A 1 165 ? 16.758 39.529 -17.737 1.00 60.53 165 ARG A C 1
ATOM 1346 O O . ARG A 1 165 ? 15.891 38.672 -17.578 1.00 60.53 165 ARG A O 1
ATOM 1353 N N . LEU A 1 166 ? 18.061 39.242 -17.777 1.00 59.06 166 LEU A N 1
ATOM 1354 C CA . LEU A 1 166 ? 18.617 37.890 -17.643 1.00 59.06 166 LEU A CA 1
ATOM 1355 C C . LEU A 1 166 ? 18.541 37.398 -16.193 1.00 59.06 166 LEU A C 1
ATOM 1357 O O . LEU A 1 166 ? 18.860 38.149 -15.270 1.00 59.06 166 LEU A O 1
ATOM 1361 N N . ARG A 1 167 ? 18.185 36.124 -15.988 1.00 56.03 167 ARG A N 1
ATOM 1362 C CA . ARG A 1 167 ? 18.322 35.465 -14.680 1.00 56.03 167 ARG A CA 1
ATOM 1363 C C . ARG A 1 167 ? 19.799 35.113 -14.465 1.00 56.03 167 ARG A C 1
ATOM 1365 O O . ARG A 1 167 ? 20.427 34.547 -15.359 1.00 56.03 167 ARG A O 1
ATOM 1372 N N . GLN A 1 168 ? 20.369 35.445 -13.305 1.00 54.16 168 GLN A N 1
ATOM 1373 C CA . GLN A 1 168 ? 21.717 34.990 -12.946 1.00 54.16 168 GLN A CA 1
ATOM 1374 C C . GLN A 1 168 ? 21.669 33.479 -12.672 1.00 54.16 168 GLN A C 1
ATOM 1376 O O . GLN A 1 168 ? 21.088 33.043 -11.682 1.00 54.16 168 GLN A O 1
ATOM 1381 N N . ILE A 1 169 ? 22.222 32.682 -13.587 1.00 54.97 169 ILE A N 1
ATOM 1382 C CA . ILE A 1 169 ? 22.400 31.232 -13.426 1.00 54.97 169 ILE A CA 1
ATOM 1383 C C . ILE A 1 169 ? 23.796 31.011 -12.822 1.00 54.97 169 ILE A C 1
ATOM 1385 O O . ILE A 1 169 ? 24.741 31.628 -13.322 1.00 54.97 169 ILE A O 1
ATOM 1389 N N . PRO A 1 170 ? 23.960 30.162 -11.788 1.00 54.56 170 PRO A N 1
ATOM 1390 C CA . PRO A 1 170 ? 25.273 29.871 -11.217 1.00 54.56 170 PRO A CA 1
ATOM 1391 C C . PRO A 1 170 ? 26.238 29.341 -12.294 1.00 54.56 170 PRO A C 1
ATOM 1393 O O . PRO A 1 170 ? 25.850 28.440 -13.050 1.00 54.56 170 PRO A O 1
ATOM 1396 N N . PRO A 1 171 ? 27.469 29.876 -12.399 1.00 59.94 171 PRO A N 1
ATOM 1397 C CA . PRO A 1 171 ? 28.461 29.362 -13.336 1.00 59.94 171 PRO A CA 1
ATOM 1398 C C . PRO A 1 171 ? 28.862 27.923 -12.977 1.00 59.94 171 PRO A C 1
ATOM 1400 O O . PRO A 1 171 ? 28.731 27.496 -11.828 1.00 59.94 171 PRO A O 1
ATOM 1403 N N . CYS A 1 172 ? 29.362 27.161 -13.953 1.00 67.94 172 CYS A N 1
ATOM 1404 C CA . CYS A 1 172 ? 30.086 25.927 -13.649 1.00 67.94 172 CYS A CA 1
ATOM 1405 C C . CYS A 1 172 ? 31.248 26.270 -12.714 1.00 67.94 172 CYS A C 1
ATOM 1407 O O . CYS A 1 172 ? 32.004 27.197 -13.001 1.00 67.94 172 CYS A O 1
ATOM 1409 N N . LEU A 1 173 ? 31.380 25.540 -11.609 1.00 59.69 173 LEU A N 1
ATOM 1410 C CA . LEU A 1 173 ? 32.544 25.650 -10.739 1.00 59.69 173 LEU A CA 1
ATOM 1411 C C . LEU A 1 173 ? 33.750 25.092 -11.511 1.00 59.69 173 LEU A C 1
ATOM 1413 O O . LEU A 1 173 ? 33.961 23.884 -11.567 1.00 59.69 173 LEU A O 1
ATOM 1417 N N . GLU A 1 174 ? 34.481 25.974 -12.188 1.00 51.97 174 GLU A N 1
ATOM 1418 C CA . GLU A 1 174 ? 35.808 25.691 -12.729 1.00 51.97 174 GLU A CA 1
ATOM 1419 C C . GLU A 1 174 ? 36.785 25.757 -11.545 1.00 51.97 174 GLU A C 1
ATOM 1421 O O . GLU A 1 174 ? 37.184 26.855 -11.163 1.00 51.97 174 GLU A O 1
ATOM 1426 N N . ASN A 1 175 ? 37.065 24.595 -10.931 1.00 41.53 175 ASN A N 1
ATOM 1427 C CA . ASN A 1 175 ? 38.274 24.206 -10.170 1.00 41.53 175 ASN A CA 1
ATOM 1428 C C . ASN A 1 175 ? 37.977 23.436 -8.860 1.00 41.53 175 ASN A C 1
ATOM 1430 O O . ASN A 1 175 ? 37.311 23.937 -7.958 1.00 41.53 175 ASN A O 1
ATOM 1434 N N . ASP A 1 176 ? 38.510 22.210 -8.801 1.00 44.12 176 ASP A N 1
ATOM 1435 C CA . ASP A 1 176 ? 39.053 21.407 -7.683 1.00 44.12 176 ASP A CA 1
ATOM 1436 C C . ASP A 1 176 ? 38.402 21.306 -6.282 1.00 44.12 176 ASP A C 1
ATOM 1438 O O . ASP A 1 176 ? 38.878 20.493 -5.493 1.00 44.12 176 ASP A O 1
ATOM 1442 N N . GLU A 1 177 ? 37.301 21.983 -5.941 1.00 43.78 177 GLU A N 1
ATOM 1443 C CA . GLU A 1 177 ? 36.699 21.842 -4.591 1.00 43.78 177 GLU A CA 1
ATOM 1444 C C . GLU A 1 177 ? 35.485 20.898 -4.504 1.00 43.78 177 GLU A C 1
ATOM 1446 O O . GLU A 1 177 ? 35.062 20.532 -3.408 1.00 43.78 177 GLU A O 1
ATOM 1451 N N . ILE A 1 178 ? 34.950 20.417 -5.632 1.00 46.75 178 ILE A N 1
ATOM 1452 C CA . ILE A 1 178 ? 33.928 19.356 -5.649 1.00 46.75 178 ILE A CA 1
ATOM 1453 C C . ILE A 1 178 ? 34.316 18.321 -6.703 1.00 46.75 178 ILE A C 1
ATOM 1455 O O . ILE A 1 178 ? 33.968 18.447 -7.878 1.00 46.75 178 ILE A O 1
ATOM 1459 N N . VAL A 1 179 ? 35.021 17.267 -6.283 1.00 50.38 179 VAL A N 1
ATOM 1460 C CA . VAL A 1 179 ? 35.153 16.043 -7.084 1.00 50.38 179 VAL A CA 1
ATOM 1461 C C . VAL A 1 179 ? 33.760 15.424 -7.179 1.00 50.38 179 VAL A C 1
ATOM 1463 O O . VAL A 1 179 ? 33.323 14.713 -6.278 1.00 50.38 179 VAL A O 1
ATOM 1466 N N . ARG A 1 180 ? 33.024 15.743 -8.247 1.00 57.97 180 ARG A N 1
ATOM 1467 C CA . ARG A 1 180 ? 31.740 15.102 -8.545 1.00 57.97 180 ARG A CA 1
ATOM 1468 C C . ARG A 1 180 ? 32.011 13.614 -8.803 1.00 57.97 180 ARG A C 1
ATOM 1470 O O . ARG A 1 180 ? 32.782 13.315 -9.713 1.00 57.97 180 ARG A O 1
ATOM 1477 N N . PRO A 1 181 ? 31.484 12.667 -8.008 1.00 53.91 181 PRO A N 1
ATOM 1478 C CA . PRO A 1 181 ? 31.749 11.252 -8.229 1.00 53.91 181 PRO A CA 1
ATOM 1479 C C . PRO A 1 181 ? 31.050 10.813 -9.517 1.00 53.91 181 PRO A C 1
ATOM 1481 O O . PRO A 1 181 ? 29.827 10.845 -9.621 1.00 53.91 181 PRO A O 1
ATOM 1484 N N . PHE A 1 182 ? 31.835 10.415 -10.510 1.00 66.44 182 PHE A N 1
ATOM 1485 C CA . PHE A 1 182 ? 31.342 9.916 -11.788 1.00 66.44 182 PHE A CA 1
ATOM 1486 C C . PHE A 1 182 ? 31.491 8.391 -11.873 1.00 66.44 182 PHE A C 1
ATOM 1488 O O . PHE A 1 182 ? 32.271 7.778 -11.137 1.00 66.44 182 PHE A O 1
ATOM 1495 N N . ILE A 1 183 ? 30.777 7.753 -12.804 1.00 64.38 183 ILE A N 1
ATOM 1496 C CA . ILE A 1 183 ? 30.892 6.303 -13.009 1.00 64.38 183 ILE A CA 1
ATOM 1497 C C . ILE A 1 183 ? 32.206 5.968 -13.730 1.00 64.38 183 ILE A C 1
ATOM 1499 O O . ILE A 1 183 ? 32.306 6.056 -14.951 1.00 64.38 183 ILE A O 1
ATOM 1503 N N . ASN A 1 184 ? 33.196 5.491 -12.970 1.00 55.84 184 ASN A N 1
ATOM 1504 C CA . ASN A 1 184 ? 34.531 5.130 -13.475 1.00 55.84 184 ASN A CA 1
ATOM 1505 C C . ASN A 1 184 ? 34.552 3.913 -14.429 1.00 55.84 184 ASN A C 1
ATOM 1507 O O . ASN A 1 184 ? 35.527 3.719 -15.147 1.00 55.84 184 ASN A O 1
ATOM 1511 N N . ASN A 1 185 ? 33.486 3.100 -14.463 1.00 64.56 185 ASN A N 1
ATOM 1512 C CA . ASN A 1 185 ? 33.394 1.860 -15.252 1.00 64.56 185 ASN A CA 1
ATOM 1513 C C . ASN A 1 185 ? 32.167 1.846 -16.181 1.00 64.56 185 ASN A C 1
ATOM 1515 O O . ASN A 1 185 ? 31.383 0.892 -16.195 1.00 64.56 185 ASN A O 1
ATOM 1519 N N . PHE A 1 186 ? 31.954 2.920 -16.941 1.00 70.31 186 PHE A N 1
ATOM 1520 C CA . PHE A 1 186 ? 30.841 2.979 -17.886 1.00 70.31 186 PHE A CA 1
ATOM 1521 C C . PHE A 1 186 ? 30.997 1.945 -19.021 1.00 70.31 186 PHE A C 1
ATOM 1523 O O . PHE A 1 186 ? 31.982 1.926 -19.758 1.00 70.31 186 PHE A O 1
ATOM 1530 N N . ASN A 1 187 ? 30.000 1.079 -19.195 1.00 72.50 187 ASN A N 1
ATOM 1531 C CA . ASN A 1 187 ? 29.963 0.045 -20.219 1.00 72.50 187 ASN A CA 1
ATOM 1532 C C . ASN A 1 187 ? 29.310 0.579 -21.498 1.00 72.50 187 ASN A C 1
ATOM 1534 O O . ASN A 1 187 ? 28.105 0.448 -21.733 1.00 72.50 187 ASN A O 1
ATOM 1538 N N . TYR A 1 188 ? 30.152 1.127 -22.367 1.00 71.88 188 TYR A N 1
ATOM 1539 C CA . TYR A 1 188 ? 29.742 1.655 -23.662 1.00 71.88 188 TYR A CA 1
ATOM 1540 C C . TYR A 1 188 ? 29.006 0.635 -24.548 1.00 71.88 188 TYR A C 1
ATOM 1542 O O . TYR A 1 188 ? 28.090 1.000 -25.285 1.00 71.88 188 TYR A O 1
ATOM 1550 N N . THR A 1 189 ? 29.338 -0.654 -24.472 1.00 70.12 189 THR A N 1
ATOM 1551 C CA . THR A 1 189 ? 28.669 -1.686 -25.281 1.00 70.12 189 THR A CA 1
ATOM 1552 C C . THR A 1 189 ? 27.194 -1.843 -24.907 1.00 70.12 189 THR A C 1
ATOM 1554 O O . THR A 1 189 ? 26.382 -2.126 -25.780 1.00 70.12 189 THR A O 1
ATOM 1557 N N . ARG A 1 190 ? 26.825 -1.623 -23.636 1.00 69.44 190 ARG A N 1
ATOM 1558 C CA . ARG A 1 190 ? 25.422 -1.676 -23.178 1.00 69.44 190 ARG A CA 1
ATOM 1559 C C . ARG A 1 190 ? 24.643 -0.395 -23.478 1.00 69.44 190 ARG A C 1
ATOM 1561 O O . ARG A 1 190 ? 23.418 -0.434 -23.573 1.00 69.44 190 ARG A O 1
ATOM 1568 N N . PHE A 1 191 ? 25.345 0.727 -23.617 1.00 76.12 191 PHE A N 1
ATOM 1569 C CA . PHE A 1 191 ? 24.760 2.012 -23.993 1.00 76.12 191 PHE A CA 1
ATOM 1570 C C . PHE A 1 191 ? 24.600 2.175 -25.510 1.00 76.12 191 PHE A C 1
ATOM 1572 O O . PHE A 1 191 ? 23.594 2.703 -25.976 1.00 76.12 191 PHE A O 1
ATOM 1579 N N . SER A 1 192 ? 25.580 1.729 -26.293 1.00 72.44 192 SER A N 1
ATOM 1580 C CA . SER A 1 192 ? 25.552 1.795 -27.757 1.00 72.44 192 SER A CA 1
ATOM 1581 C C . SER A 1 192 ? 24.564 0.796 -28.366 1.00 72.44 192 SER A C 1
ATOM 1583 O O . SER A 1 192 ? 24.072 -0.111 -27.697 1.00 72.44 192 SER A O 1
ATOM 1585 N N . ASN A 1 193 ? 24.253 0.981 -29.652 1.00 76.38 193 ASN A N 1
ATOM 1586 C CA . ASN A 1 193 ? 23.243 0.204 -30.376 1.00 76.38 193 ASN A CA 1
ATOM 1587 C C . ASN A 1 193 ? 21.868 0.210 -29.686 1.00 76.38 193 ASN A C 1
ATOM 1589 O O . ASN A 1 193 ? 21.221 -0.826 -29.517 1.00 76.38 193 ASN A O 1
ATOM 1593 N N . SER A 1 194 ? 21.455 1.381 -29.205 1.00 73.56 194 SER A N 1
ATOM 1594 C CA . SER A 1 194 ? 20.253 1.513 -28.400 1.00 73.56 194 SER A CA 1
ATOM 1595 C C . SER A 1 194 ? 19.585 2.873 -28.539 1.00 73.56 194 SER A C 1
ATOM 1597 O O . SER A 1 194 ? 20.184 3.839 -29.015 1.00 73.56 194 SER A O 1
ATOM 1599 N N . THR A 1 195 ? 18.319 2.923 -28.135 1.00 80.06 195 THR A N 1
ATOM 1600 C CA . THR A 1 195 ? 17.474 4.107 -28.234 1.00 80.06 195 THR A CA 1
ATOM 1601 C C . THR A 1 195 ? 17.124 4.627 -26.848 1.00 80.06 195 THR A C 1
ATOM 1603 O O . THR A 1 195 ? 16.684 3.863 -25.987 1.00 80.06 195 THR A O 1
ATOM 1606 N N . TRP A 1 196 ? 17.290 5.933 -26.678 1.00 85.31 196 TRP A N 1
ATOM 1607 C CA . TRP A 1 196 ? 17.044 6.682 -25.457 1.00 85.31 196 TRP A CA 1
ATOM 1608 C C . TRP A 1 196 ? 16.069 7.822 -25.734 1.00 85.31 196 TRP A C 1
ATOM 1610 O O . TRP A 1 196 ? 16.150 8.459 -26.781 1.00 85.31 196 TRP A O 1
ATOM 1620 N N . PHE A 1 197 ? 15.152 8.059 -24.806 1.00 85.19 197 PHE A N 1
ATOM 1621 C CA . PHE A 1 197 ? 14.181 9.144 -24.831 1.00 85.19 197 PHE A CA 1
ATOM 1622 C C . PHE A 1 197 ? 14.550 10.159 -23.760 1.00 85.19 197 PHE A C 1
ATOM 1624 O O . PHE A 1 197 ? 14.736 9.780 -22.604 1.00 85.19 197 PHE A O 1
ATOM 1631 N N . ASP A 1 198 ? 14.634 11.432 -24.112 1.00 87.38 198 ASP A N 1
ATOM 1632 C CA . ASP A 1 198 ? 14.906 12.483 -23.139 1.00 87.38 198 ASP A CA 1
ATOM 1633 C C . ASP A 1 198 ? 13.632 12.706 -22.314 1.00 87.38 198 ASP A C 1
ATOM 1635 O O . ASP A 1 198 ? 12.605 13.097 -22.866 1.00 87.38 198 ASP A O 1
ATOM 1639 N N . ILE A 1 199 ? 13.659 12.397 -21.014 1.00 86.50 199 ILE A N 1
ATOM 1640 C CA . ILE A 1 199 ? 12.482 12.531 -20.139 1.00 86.50 199 ILE A CA 1
ATOM 1641 C C . ILE A 1 199 ? 12.538 13.839 -19.367 1.00 86.50 199 ILE A C 1
ATOM 1643 O O . ILE A 1 199 ? 11.548 14.561 -19.335 1.00 86.50 199 ILE A O 1
ATOM 1647 N N . PHE A 1 200 ? 13.696 14.168 -18.790 1.00 85.25 200 PHE A N 1
ATOM 1648 C CA . PHE A 1 200 ? 13.925 15.471 -18.172 1.00 85.25 200 PHE A CA 1
ATOM 1649 C C . PHE A 1 200 ? 15.247 16.064 -18.640 1.00 85.25 200 PHE A C 1
ATOM 1651 O O . PHE A 1 200 ? 16.217 15.334 -18.829 1.00 85.25 200 PHE A O 1
ATOM 1658 N N . ALA A 1 201 ? 15.320 17.380 -18.802 1.00 84.31 201 ALA A N 1
ATOM 1659 C CA . ALA A 1 201 ? 16.579 18.057 -19.095 1.00 84.31 201 ALA A CA 1
ATOM 1660 C C . ALA A 1 201 ? 16.584 19.502 -18.592 1.00 84.31 201 ALA A C 1
ATOM 1662 O O . ALA A 1 201 ? 15.529 20.104 -18.389 1.00 84.31 201 ALA A O 1
ATOM 1663 N N . TYR A 1 202 ? 17.776 20.076 -18.429 1.00 79.94 202 TYR A N 1
ATOM 1664 C CA . TYR A 1 202 ? 17.915 21.530 -18.348 1.00 79.94 202 TYR A CA 1
ATOM 1665 C C . TYR A 1 202 ? 17.666 22.155 -19.724 1.00 79.94 202 TYR A C 1
ATOM 1667 O O . TYR A 1 202 ? 17.920 21.551 -20.769 1.00 79.94 202 TYR A O 1
ATOM 1675 N N . GLU A 1 203 ? 17.180 23.392 -19.720 1.00 68.50 203 GLU A N 1
ATOM 1676 C CA . GLU A 1 203 ? 16.914 24.146 -20.942 1.00 68.50 203 GLU A CA 1
ATOM 1677 C C . GLU A 1 203 ? 18.219 24.501 -21.676 1.00 68.50 203 GLU A C 1
ATOM 1679 O O . GLU A 1 203 ? 19.110 25.136 -21.108 1.00 68.50 203 GLU A O 1
ATOM 1684 N N . HIS A 1 204 ? 18.335 24.104 -22.947 1.00 64.94 204 HIS A N 1
ATOM 1685 C CA . HIS A 1 204 ? 19.520 24.306 -23.778 1.00 64.94 204 HIS A CA 1
ATOM 1686 C C . HIS A 1 204 ? 19.141 24.631 -25.239 1.00 64.94 204 HIS A C 1
ATOM 1688 O O . HIS A 1 204 ? 18.184 24.066 -25.762 1.00 64.94 204 HIS A O 1
ATOM 1694 N N . PRO A 1 205 ? 19.927 25.443 -25.976 1.00 53.69 205 PRO A N 1
ATOM 1695 C CA . PRO A 1 205 ? 19.757 25.707 -27.413 1.00 53.69 205 PRO A CA 1
ATOM 1696 C C . PRO A 1 205 ? 19.394 24.531 -28.347 1.00 53.69 205 PRO A C 1
ATOM 1698 O O . PRO A 1 205 ? 18.848 24.773 -29.417 1.00 53.69 205 PRO A O 1
ATOM 1701 N N . PHE A 1 206 ? 19.692 23.282 -27.967 1.00 52.88 206 PHE A N 1
ATOM 1702 C CA . PHE A 1 206 ? 19.474 22.077 -28.785 1.00 52.88 206 PHE A CA 1
ATOM 1703 C C . PHE A 1 206 ? 18.207 21.288 -28.420 1.00 52.88 206 PHE A C 1
ATOM 1705 O O . PHE A 1 206 ? 17.843 20.385 -29.162 1.00 52.88 206 PHE A O 1
ATOM 1712 N N . ASN A 1 207 ? 17.543 21.607 -27.301 1.00 57.12 207 ASN A N 1
ATOM 1713 C CA . ASN A 1 207 ? 16.309 20.945 -26.854 1.00 57.12 207 ASN A CA 1
ATOM 1714 C C . ASN A 1 207 ? 15.137 21.924 -26.619 1.00 57.12 207 ASN A C 1
ATOM 1716 O O . ASN A 1 207 ? 14.052 21.486 -26.228 1.00 57.12 207 ASN A O 1
ATOM 1720 N N . LEU A 1 208 ? 15.325 23.225 -26.890 1.00 55.84 208 LEU A N 1
ATOM 1721 C CA . LEU A 1 208 ? 14.295 24.262 -26.758 1.00 55.84 208 LEU A CA 1
ATOM 1722 C C . LEU A 1 208 ? 13.026 23.882 -27.521 1.00 55.84 208 LEU A C 1
ATOM 1724 O O . LEU A 1 208 ? 13.035 23.772 -28.745 1.00 55.84 208 LEU A O 1
ATOM 1728 N N . ASN A 1 209 ? 11.934 23.709 -26.771 1.00 57.31 209 ASN A N 1
ATOM 1729 C CA . ASN A 1 209 ? 10.596 23.410 -27.288 1.00 57.31 209 ASN A CA 1
ATOM 1730 C C . ASN A 1 209 ? 10.503 22.129 -28.135 1.00 57.31 209 ASN A C 1
ATOM 1732 O O . ASN A 1 209 ? 9.552 21.962 -28.896 1.00 57.31 209 ASN A O 1
ATOM 1736 N N . SER A 1 210 ? 11.462 21.215 -27.978 1.00 66.00 210 SER A N 1
ATOM 1737 C CA . SER A 1 210 ? 11.424 19.910 -28.627 1.00 66.00 210 SER A CA 1
ATOM 1738 C C . SER A 1 210 ? 10.549 18.922 -27.844 1.00 66.00 210 SER A C 1
ATOM 1740 O O . SER A 1 210 ? 10.564 18.879 -26.614 1.00 66.00 210 SER A O 1
ATOM 1742 N N . LYS A 1 211 ? 9.758 18.129 -28.563 1.00 70.25 211 LYS A N 1
ATOM 1743 C CA . LYS A 1 211 ? 8.930 17.029 -28.057 1.00 70.25 211 LYS A CA 1
ATOM 1744 C C . LYS A 1 211 ? 9.377 15.726 -28.705 1.00 70.25 211 LYS A C 1
ATOM 1746 O O . LYS A 1 211 ? 10.038 15.730 -29.736 1.00 70.25 211 LYS A O 1
ATOM 1751 N N . CYS A 1 212 ? 8.995 14.591 -28.136 1.00 71.75 212 CYS A N 1
ATOM 1752 C CA . CYS A 1 212 ? 9.301 13.258 -28.658 1.00 71.75 212 CYS A CA 1
ATOM 1753 C C . CYS A 1 212 ? 10.795 13.046 -28.937 1.00 71.75 212 CYS A C 1
ATOM 1755 O O . CYS A 1 212 ? 11.159 12.390 -29.918 1.00 71.75 212 CYS A O 1
ATOM 1757 N N . VAL A 1 213 ? 11.655 13.645 -28.109 1.00 79.00 213 VAL A N 1
ATOM 1758 C CA . VAL A 1 213 ? 13.102 13.613 -28.308 1.00 79.00 213 VAL A CA 1
ATOM 1759 C C . VAL A 1 213 ? 13.595 12.201 -28.052 1.00 79.00 213 VAL A C 1
ATOM 1761 O O . VAL A 1 213 ? 13.420 11.652 -26.963 1.00 79.00 213 VAL A O 1
ATOM 1764 N N . ARG A 1 214 ? 14.186 11.604 -29.082 1.00 82.81 214 ARG A N 1
ATOM 1765 C CA . ARG A 1 214 ? 14.641 10.223 -29.082 1.00 82.81 214 ARG A CA 1
ATOM 1766 C C . ARG A 1 214 ? 15.954 10.090 -29.831 1.00 82.81 214 ARG A C 1
ATOM 1768 O O . ARG A 1 214 ? 15.995 10.210 -31.057 1.00 82.81 214 ARG A O 1
ATOM 1775 N N . THR A 1 215 ? 16.999 9.717 -29.111 1.00 79.06 215 THR A N 1
ATOM 1776 C CA . THR A 1 215 ? 18.339 9.498 -29.652 1.00 79.06 215 THR A CA 1
ATOM 1777 C C . THR A 1 215 ? 18.631 8.014 -29.801 1.00 79.06 215 THR A C 1
ATOM 1779 O O . THR A 1 215 ? 18.539 7.250 -28.847 1.00 79.06 215 THR A O 1
ATOM 1782 N N . THR A 1 216 ? 18.978 7.587 -31.014 1.00 77.94 216 THR A N 1
ATOM 1783 C CA . THR A 1 216 ? 19.421 6.218 -31.305 1.00 77.94 216 THR A CA 1
ATOM 1784 C C . THR A 1 216 ? 20.911 6.217 -31.588 1.00 77.94 216 THR A C 1
ATOM 1786 O O . THR A 1 216 ? 21.344 6.834 -32.554 1.00 77.94 216 THR A O 1
ATOM 1789 N N . PHE A 1 217 ? 21.684 5.519 -30.765 1.00 79.44 217 PHE A N 1
ATOM 1790 C CA . PHE A 1 217 ? 23.121 5.334 -30.945 1.00 79.44 217 PHE A CA 1
ATOM 1791 C C . PHE A 1 217 ? 23.361 4.039 -31.714 1.00 79.44 217 PHE A C 1
ATOM 1793 O O . PHE A 1 217 ? 22.915 2.985 -31.281 1.00 79.44 217 PHE A O 1
ATOM 1800 N N . LEU A 1 218 ? 24.082 4.103 -32.826 1.00 76.44 218 LEU A N 1
ATOM 1801 C CA . LEU A 1 218 ? 24.474 3.004 -33.700 1.00 76.44 218 LEU A CA 1
ATOM 1802 C C . LEU A 1 218 ? 25.990 2.815 -33.604 1.00 76.44 218 LEU A C 1
ATOM 1804 O O . LEU A 1 218 ? 26.770 3.714 -33.924 1.00 76.44 218 LEU A O 1
ATOM 1808 N N . ARG A 1 219 ? 26.423 1.637 -33.156 1.00 73.44 219 ARG A N 1
ATOM 1809 C CA . ARG A 1 219 ? 27.847 1.328 -32.981 1.00 73.44 219 ARG A CA 1
ATOM 1810 C C . ARG A 1 219 ? 28.526 1.146 -34.344 1.00 73.44 219 ARG A C 1
ATOM 1812 O O . ARG A 1 219 ? 28.020 0.394 -35.168 1.00 73.44 219 ARG A O 1
ATOM 1819 N N . ALA A 1 220 ? 29.682 1.776 -34.564 1.00 65.00 220 ALA A N 1
ATOM 1820 C CA . ALA A 1 220 ? 30.471 1.561 -35.781 1.00 65.00 220 ALA A CA 1
ATOM 1821 C C . ALA A 1 220 ? 31.192 0.196 -35.746 1.00 65.00 220 ALA A C 1
ATOM 1823 O O . ALA A 1 220 ? 31.828 -0.130 -34.745 1.00 65.00 220 ALA A O 1
ATOM 1824 N N . GLU A 1 221 ? 31.128 -0.585 -36.831 1.00 52.97 221 GLU A N 1
ATOM 1825 C CA . GLU A 1 221 ? 31.696 -1.948 -36.907 1.00 52.97 221 GLU A CA 1
ATOM 1826 C C . GLU A 1 221 ? 33.219 -2.002 -36.692 1.00 52.97 221 GLU A C 1
ATOM 1828 O O . GLU A 1 221 ? 33.735 -2.985 -36.168 1.00 52.97 221 GLU A O 1
ATOM 1833 N N . SER A 1 222 ? 33.939 -0.928 -37.030 1.00 52.16 222 SER A N 1
ATOM 1834 C CA . SER A 1 222 ? 35.405 -0.850 -36.978 1.00 52.16 222 SER A CA 1
ATOM 1835 C C . SER A 1 222 ? 35.978 -0.244 -35.690 1.00 52.16 222 SER A C 1
ATOM 1837 O O . SER A 1 222 ? 37.196 -0.121 -35.569 1.00 52.16 222 SER A O 1
ATOM 1839 N N . SER A 1 223 ? 35.148 0.154 -34.711 1.00 54.00 223 SER A N 1
ATOM 1840 C CA . SER A 1 223 ? 35.654 0.737 -33.459 1.00 54.00 223 SER A CA 1
ATOM 1841 C C . SER A 1 223 ? 34.799 0.399 -32.234 1.00 54.00 223 SER A C 1
ATOM 1843 O O . SER A 1 223 ? 33.579 0.545 -32.236 1.00 54.00 223 SER A O 1
ATOM 1845 N N . THR A 1 224 ? 35.449 0.053 -31.123 1.00 56.84 224 THR A N 1
ATOM 1846 C CA . THR A 1 224 ? 34.794 -0.205 -29.827 1.00 56.84 224 THR A CA 1
ATOM 1847 C C . THR A 1 224 ? 34.450 1.067 -29.047 1.00 56.84 224 THR A C 1
ATOM 1849 O O . THR A 1 224 ? 34.012 0.968 -27.906 1.00 56.84 224 THR A O 1
ATOM 1852 N N . ARG A 1 225 ? 34.657 2.262 -29.626 1.00 65.50 225 ARG A N 1
ATOM 1853 C CA . ARG A 1 225 ? 34.609 3.549 -28.902 1.00 65.50 225 ARG A CA 1
ATOM 1854 C C . ARG A 1 225 ? 33.953 4.704 -29.662 1.00 65.50 225 ARG A C 1
ATOM 1856 O O . ARG A 1 225 ? 33.998 5.834 -29.186 1.00 65.50 225 ARG A O 1
ATOM 1863 N N . ARG A 1 226 ? 33.355 4.466 -30.835 1.00 70.44 226 ARG A N 1
ATOM 1864 C CA . ARG A 1 226 ? 32.587 5.485 -31.573 1.00 70.44 226 ARG A CA 1
ATOM 1865 C C . ARG A 1 226 ? 31.213 4.964 -31.982 1.00 70.44 226 ARG A C 1
ATOM 1867 O O . ARG A 1 226 ? 31.086 3.820 -32.425 1.00 70.44 226 ARG A O 1
ATOM 1874 N N . SER A 1 227 ? 30.189 5.791 -31.798 1.00 70.94 227 SER A N 1
ATOM 1875 C CA . SER A 1 227 ? 28.824 5.557 -32.275 1.00 70.94 227 SER A CA 1
ATOM 1876 C C . SER A 1 227 ? 28.434 6.693 -33.195 1.00 70.94 227 SER A C 1
ATOM 1878 O O . SER A 1 227 ? 28.658 7.855 -32.870 1.00 70.94 227 SER A O 1
ATOM 1880 N N . LEU A 1 228 ? 27.791 6.357 -34.303 1.00 73.75 228 LEU A N 1
ATOM 1881 C CA . LEU A 1 228 ? 26.917 7.300 -34.982 1.00 73.75 228 LEU A CA 1
ATOM 1882 C C . LEU A 1 228 ? 25.661 7.436 -34.127 1.00 73.75 228 LEU A C 1
ATOM 1884 O O . LEU A 1 228 ? 25.194 6.441 -33.589 1.00 73.75 228 LEU A O 1
ATOM 1888 N N . PHE A 1 229 ? 25.095 8.621 -33.976 1.00 72.00 229 PHE A N 1
ATOM 1889 C CA . PHE A 1 229 ? 23.783 8.750 -33.352 1.00 72.00 229 PHE A CA 1
ATOM 1890 C C . PHE A 1 229 ? 22.831 9.525 -34.243 1.00 72.00 229 PHE A C 1
ATOM 1892 O O . PHE A 1 229 ? 23.243 10.367 -35.040 1.00 72.00 229 PHE A O 1
ATOM 1899 N N . ILE A 1 230 ? 21.553 9.193 -34.099 1.00 71.19 230 ILE A N 1
ATOM 1900 C CA . ILE A 1 230 ? 20.439 9.825 -34.787 1.00 71.19 230 ILE A CA 1
ATOM 1901 C C . ILE A 1 230 ? 19.441 10.265 -33.724 1.00 71.19 230 ILE A C 1
ATOM 1903 O O . ILE A 1 230 ? 18.744 9.434 -33.132 1.00 71.19 230 ILE A O 1
ATOM 1907 N N . THR A 1 231 ? 19.357 11.565 -33.488 1.00 70.88 231 THR A N 1
ATOM 1908 C CA . THR A 1 231 ? 18.353 12.169 -32.614 1.00 70.88 231 THR A CA 1
ATOM 1909 C C . THR A 1 231 ? 17.170 12.610 -33.455 1.00 70.88 231 THR A C 1
ATOM 1911 O O . THR A 1 231 ? 17.318 13.394 -34.383 1.00 70.88 231 THR A O 1
ATOM 1914 N N . ASN A 1 232 ? 15.994 12.065 -33.159 1.00 70.06 232 ASN A N 1
ATOM 1915 C CA . ASN A 1 232 ? 14.727 12.473 -33.752 1.00 70.06 232 ASN A CA 1
ATOM 1916 C C . ASN A 1 232 ? 13.966 13.275 -32.703 1.00 70.06 232 ASN A C 1
ATOM 1918 O O . ASN A 1 232 ? 13.894 12.832 -31.560 1.00 70.06 232 ASN A O 1
ATOM 1922 N N . PHE A 1 233 ? 13.370 14.395 -33.076 1.00 64.94 233 PHE A N 1
ATOM 1923 C CA . PHE A 1 233 ? 12.468 15.138 -32.202 1.00 64.94 233 PHE A CA 1
ATOM 1924 C C . PHE A 1 233 ? 11.450 15.906 -33.031 1.00 64.94 233 PHE A C 1
ATOM 1926 O O . PHE A 1 233 ? 11.661 16.150 -34.212 1.00 64.94 233 PHE A O 1
ATOM 1933 N N . VAL A 1 234 ? 10.342 16.266 -32.407 1.00 60.97 234 VAL A N 1
ATOM 1934 C CA . VAL A 1 234 ? 9.361 17.207 -32.931 1.00 60.97 234 VAL A CA 1
ATOM 1935 C C . VAL A 1 234 ? 9.761 18.591 -32.436 1.00 60.97 234 VAL A C 1
ATOM 1937 O O . VAL A 1 234 ? 9.854 18.789 -31.230 1.00 60.97 234 VAL A O 1
ATOM 1940 N N . ASP A 1 235 ? 10.074 19.521 -33.325 1.00 56.84 235 ASP A N 1
ATOM 1941 C CA . ASP A 1 235 ? 10.502 20.869 -32.949 1.00 56.84 235 ASP A CA 1
ATOM 1942 C C . ASP A 1 235 ? 9.338 21.746 -32.436 1.00 56.84 235 ASP A C 1
ATOM 1944 O O . ASP A 1 235 ? 8.187 21.313 -32.317 1.00 56.84 235 ASP A O 1
ATOM 1948 N N . SER A 1 236 ? 9.639 23.011 -32.128 1.00 50.75 236 SER A N 1
ATOM 1949 C CA . SER A 1 236 ? 8.682 23.969 -31.561 1.00 50.75 236 SER A CA 1
ATOM 1950 C C . SER A 1 236 ? 7.474 24.277 -32.447 1.00 50.75 236 SER A C 1
ATOM 1952 O O . SER A 1 236 ? 6.519 24.887 -31.974 1.00 50.75 236 SER A O 1
ATOM 1954 N N . ILE A 1 237 ? 7.531 23.911 -33.726 1.00 45.66 237 ILE A N 1
ATOM 1955 C CA . ILE A 1 237 ? 6.480 24.148 -34.720 1.00 45.66 237 ILE A CA 1
ATOM 1956 C C . ILE A 1 237 ? 5.823 22.839 -35.180 1.00 45.66 237 ILE A C 1
ATOM 1958 O O . ILE A 1 237 ? 5.045 22.848 -36.128 1.00 45.66 237 ILE A O 1
ATOM 1962 N N . GLY A 1 238 ? 6.087 21.721 -34.491 1.00 49.62 238 GLY A N 1
ATOM 1963 C CA . GLY A 1 238 ? 5.407 20.448 -34.726 1.00 49.62 238 GLY A CA 1
ATOM 1964 C C . GLY A 1 238 ? 6.067 19.543 -35.769 1.00 49.62 238 GLY A C 1
ATOM 1965 O O . GLY A 1 238 ? 5.472 18.528 -36.134 1.00 49.62 238 GLY A O 1
ATOM 1966 N N . LEU A 1 239 ? 7.287 19.845 -36.225 1.00 49.25 239 LEU A N 1
ATOM 1967 C CA . LEU A 1 239 ? 7.940 19.111 -37.312 1.00 49.25 239 LEU A CA 1
ATOM 1968 C C . LEU A 1 239 ? 8.980 18.111 -36.824 1.00 49.25 239 LEU A C 1
ATOM 1970 O O . LEU A 1 239 ? 9.743 18.381 -35.902 1.00 49.25 239 LEU A O 1
ATOM 1974 N N . 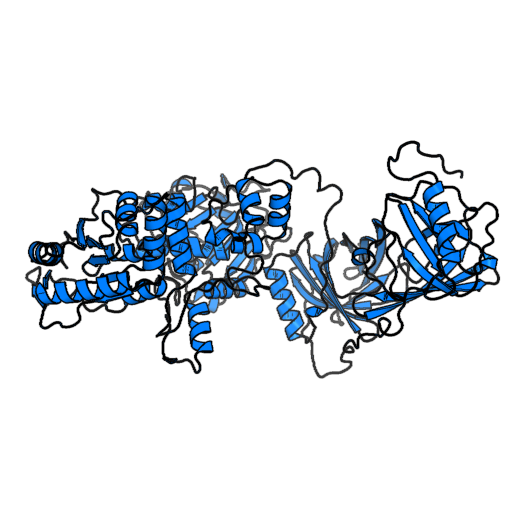LEU A 1 240 ? 9.008 16.936 -37.462 1.00 53.03 240 LEU A N 1
ATOM 1975 C CA . LEU A 1 240 ? 9.964 15.877 -37.151 1.00 53.03 240 LEU A CA 1
ATOM 1976 C C . LEU A 1 240 ? 11.348 16.213 -37.722 1.00 53.03 240 LEU A C 1
ATOM 1978 O O . LEU A 1 240 ? 11.624 15.967 -38.894 1.00 53.03 240 LEU A O 1
ATOM 1982 N N . THR A 1 241 ? 12.236 16.670 -36.854 1.00 56.94 241 THR A N 1
ATOM 1983 C CA . THR A 1 241 ? 13.623 17.006 -37.164 1.00 56.94 241 THR A CA 1
ATOM 1984 C C . THR A 1 241 ? 14.549 15.840 -36.819 1.00 56.94 241 THR A C 1
ATOM 1986 O O . THR A 1 241 ? 14.348 15.123 -35.830 1.00 56.94 241 THR A O 1
ATOM 1989 N N . ARG A 1 242 ? 15.581 15.626 -37.648 1.00 60.53 242 ARG A N 1
ATOM 1990 C CA . ARG A 1 242 ? 16.599 14.583 -37.448 1.00 60.53 242 ARG A CA 1
ATOM 1991 C C . ARG A 1 242 ? 17.996 15.173 -37.400 1.00 60.53 242 ARG A C 1
ATOM 1993 O O . ARG A 1 242 ? 18.429 15.834 -38.336 1.00 60.53 242 ARG A O 1
ATOM 2000 N N . VAL A 1 243 ? 18.724 14.850 -36.339 1.00 65.06 243 VAL A N 1
ATOM 2001 C CA . VAL A 1 243 ? 20.100 15.289 -36.119 1.00 65.06 243 VAL A CA 1
ATOM 2002 C C . VAL A 1 243 ? 21.016 14.085 -36.084 1.00 65.06 243 VAL A C 1
ATOM 2004 O O . VAL A 1 243 ? 20.745 13.105 -35.393 1.00 65.06 243 VAL A O 1
ATOM 2007 N N . TYR A 1 244 ? 22.114 14.185 -36.824 1.00 63.62 244 TYR A N 1
ATOM 2008 C CA . TYR A 1 244 ? 23.129 13.150 -36.916 1.00 63.62 244 TYR A CA 1
ATOM 2009 C C . TYR A 1 244 ? 24.436 13.641 -36.298 1.00 63.62 244 TYR A C 1
ATOM 2011 O O . TYR A 1 244 ? 24.822 14.804 -36.459 1.00 63.62 244 TYR A O 1
ATOM 2019 N N . GLY A 1 245 ? 25.156 12.742 -35.644 1.00 71.56 245 GLY A N 1
ATOM 2020 C CA . GLY A 1 245 ? 26.495 13.039 -35.158 1.00 71.56 245 GLY A CA 1
ATOM 2021 C C . GLY A 1 245 ? 27.285 11.797 -34.785 1.00 71.56 245 GLY A C 1
ATOM 2022 O O . GLY A 1 245 ? 26.842 10.663 -34.980 1.00 71.56 245 GLY A O 1
ATOM 2023 N N . VAL A 1 246 ? 28.469 12.036 -34.234 1.00 72.88 246 VAL A N 1
ATOM 2024 C CA . VAL A 1 246 ? 29.382 11.021 -33.716 1.00 72.88 246 VAL A CA 1
ATOM 2025 C C . VAL A 1 246 ? 29.558 11.236 -32.223 1.00 72.88 246 VAL A C 1
ATOM 2027 O O . VAL A 1 246 ? 29.950 12.312 -31.784 1.00 72.88 246 VAL A O 1
ATOM 2030 N N . ALA A 1 247 ? 29.311 10.192 -31.444 1.00 74.25 247 ALA A N 1
ATOM 2031 C CA . ALA A 1 247 ? 29.725 10.109 -30.054 1.00 74.25 247 ALA A CA 1
ATOM 2032 C C . ALA A 1 247 ? 31.021 9.295 -29.985 1.00 74.25 247 ALA A C 1
ATOM 2034 O O . ALA A 1 247 ? 31.077 8.177 -30.502 1.00 74.25 247 ALA A O 1
ATOM 2035 N N . SER A 1 248 ? 32.064 9.840 -29.364 1.00 72.50 248 SER A N 1
ATOM 2036 C CA . SER A 1 248 ? 33.373 9.206 -29.211 1.00 72.50 248 SER A CA 1
ATOM 2037 C C . SER A 1 248 ? 33.784 9.123 -27.742 1.00 72.50 248 SER A C 1
ATOM 2039 O O . SER A 1 248 ? 33.599 10.068 -26.981 1.00 72.50 248 SER A O 1
ATOM 2041 N N . TRP A 1 249 ? 34.320 7.970 -27.346 1.00 68.75 249 TRP A N 1
ATOM 2042 C CA . TRP A 1 249 ? 34.668 7.645 -25.964 1.00 68.75 249 TRP A CA 1
ATOM 2043 C C . TRP A 1 249 ? 36.182 7.588 -25.787 1.00 68.75 249 TRP A C 1
ATOM 2045 O O . TRP A 1 249 ? 36.877 6.870 -26.514 1.00 68.75 249 TRP A O 1
ATOM 2055 N N . ASN A 1 250 ? 36.692 8.312 -24.795 1.00 61.25 250 ASN A N 1
ATOM 2056 C CA . ASN A 1 250 ? 38.083 8.230 -24.369 1.00 61.25 250 ASN A CA 1
ATOM 2057 C C . ASN A 1 250 ? 38.181 7.294 -23.152 1.00 61.25 250 ASN A C 1
ATOM 2059 O O . ASN A 1 250 ? 37.345 7.344 -22.263 1.00 61.25 250 ASN A O 1
ATOM 2063 N N . SER A 1 251 ? 39.188 6.416 -23.102 1.00 51.03 251 SER A N 1
ATOM 2064 C CA . SER A 1 251 ? 39.392 5.501 -21.963 1.00 51.03 251 SER A CA 1
ATOM 2065 C C . SER A 1 251 ? 40.037 6.154 -20.742 1.00 51.03 251 SER A C 1
ATOM 2067 O O . SER A 1 251 ? 40.191 5.485 -19.728 1.00 51.03 251 SER A O 1
ATOM 2069 N N . GLN A 1 252 ? 40.470 7.410 -20.857 1.00 48.81 252 GLN A N 1
ATOM 2070 C CA . GLN A 1 252 ? 41.101 8.166 -19.772 1.00 48.81 252 GLN A CA 1
ATOM 2071 C C . GLN A 1 252 ? 40.256 9.345 -19.274 1.00 48.81 252 GLN A C 1
ATOM 2073 O O . GLN A 1 252 ? 40.575 9.883 -18.219 1.00 48.81 252 GLN A O 1
ATOM 2078 N N . SER A 1 253 ? 39.195 9.746 -19.989 1.00 45.12 253 SER A N 1
ATOM 2079 C CA . SER A 1 253 ? 38.281 10.795 -19.528 1.00 45.12 253 SER A CA 1
ATOM 2080 C C . SER A 1 253 ? 36.911 10.222 -19.188 1.00 45.12 253 SER A C 1
ATOM 2082 O O . SER A 1 253 ? 36.442 9.234 -19.746 1.00 45.12 253 SER A O 1
ATOM 2084 N N . ILE A 1 254 ? 36.304 10.848 -18.192 1.00 53.16 254 ILE A N 1
ATOM 2085 C CA . ILE A 1 254 ? 35.150 10.387 -17.422 1.00 53.16 254 ILE A CA 1
ATOM 2086 C C . ILE A 1 254 ? 33.818 10.633 -18.183 1.00 53.16 254 ILE A C 1
ATOM 2088 O O . ILE A 1 254 ? 32.713 10.491 -17.653 1.00 53.16 254 ILE A O 1
ATOM 2092 N N . GLY A 1 255 ? 33.920 10.974 -19.470 1.00 56.03 255 GLY A N 1
ATOM 2093 C CA . GLY A 1 255 ? 32.816 11.386 -20.319 1.00 56.03 255 GLY A CA 1
ATOM 2094 C C . GLY A 1 255 ? 32.959 10.981 -21.786 1.00 56.03 255 GLY A C 1
ATOM 2095 O O . GLY A 1 255 ? 33.977 10.435 -22.215 1.00 56.03 255 GLY A O 1
ATOM 2096 N N . TYR A 1 256 ? 31.909 11.235 -22.568 1.00 63.34 256 TYR A N 1
ATOM 2097 C CA . TYR A 1 256 ? 31.907 11.036 -24.016 1.00 63.34 256 TYR A CA 1
ATOM 2098 C C . TYR A 1 256 ? 31.789 12.360 -24.757 1.00 63.34 256 TYR A C 1
ATOM 2100 O O . TYR A 1 256 ? 31.005 13.233 -24.387 1.00 63.34 256 TYR A O 1
ATOM 2108 N N . ASN A 1 257 ? 32.560 12.482 -25.834 1.00 58.88 257 ASN A N 1
ATOM 2109 C CA . ASN A 1 257 ? 32.543 13.648 -26.701 1.00 58.88 257 ASN A CA 1
ATOM 2110 C C . ASN A 1 257 ? 31.541 13.437 -27.821 1.00 58.88 257 ASN A C 1
ATOM 2112 O O . ASN A 1 257 ? 31.651 12.484 -28.596 1.00 58.88 257 ASN A O 1
ATOM 2116 N N . VAL A 1 258 ? 30.582 14.348 -27.914 1.00 56.16 258 VAL A N 1
ATOM 2117 C CA . VAL A 1 258 ? 29.605 14.394 -28.997 1.00 56.16 258 VAL A CA 1
ATOM 2118 C C . VAL A 1 258 ? 30.015 15.481 -29.976 1.00 56.16 258 VAL A C 1
ATOM 2120 O O . VAL A 1 258 ? 30.176 16.636 -29.588 1.00 56.16 258 VAL A O 1
ATOM 2123 N N . SER A 1 259 ? 30.150 15.106 -31.244 1.00 56.41 259 SER A N 1
ATOM 2124 C CA . SER A 1 259 ? 30.344 16.019 -32.368 1.00 56.41 259 SER A CA 1
ATOM 2125 C C . SER A 1 259 ? 29.169 15.867 -33.325 1.00 56.41 259 SER A C 1
ATOM 2127 O O . SER A 1 259 ? 28.845 14.759 -33.755 1.00 56.41 259 SER A O 1
ATOM 2129 N N . TYR A 1 260 ? 28.518 16.969 -33.671 1.00 53.41 260 TYR A N 1
ATOM 2130 C CA . TYR A 1 260 ? 27.384 16.969 -34.593 1.00 53.41 260 TYR A CA 1
ATOM 2131 C C . TYR A 1 260 ? 27.883 17.149 -36.027 1.00 53.41 260 TYR A C 1
ATOM 2133 O O . TYR A 1 260 ? 28.758 17.973 -36.275 1.00 53.41 260 TYR A O 1
ATOM 2141 N N . PHE A 1 261 ? 27.318 16.426 -37.000 1.00 42.56 261 PHE A N 1
ATOM 2142 C CA . PHE A 1 261 ? 27.795 16.530 -38.389 1.00 42.56 261 PHE A CA 1
ATOM 2143 C C . PHE A 1 261 ? 27.534 17.897 -39.027 1.00 42.56 261 PHE A C 1
ATOM 2145 O O . PHE A 1 261 ? 28.286 18.312 -39.901 1.00 42.56 261 PHE A O 1
ATOM 2152 N N . ALA A 1 262 ? 26.506 18.611 -38.567 1.00 39.06 262 ALA A N 1
ATOM 2153 C CA . ALA A 1 262 ? 26.217 19.973 -39.008 1.00 39.06 262 ALA A CA 1
ATOM 2154 C C . ALA A 1 262 ? 27.101 21.041 -38.327 1.00 39.06 262 ALA A C 1
ATOM 2156 O O . ALA A 1 262 ? 27.122 22.176 -38.788 1.00 39.06 262 ALA A O 1
ATOM 2157 N N . LEU A 1 263 ? 27.809 20.702 -37.235 1.00 46.47 263 LEU A N 1
ATOM 2158 C CA . LEU A 1 263 ? 28.578 21.637 -36.397 1.00 46.47 263 LEU A CA 1
ATOM 2159 C C . LEU A 1 263 ? 29.886 20.980 -35.909 1.00 46.47 263 LEU A C 1
ATOM 2161 O O . LEU A 1 263 ? 29.966 20.566 -34.749 1.00 46.47 263 LEU A O 1
ATOM 2165 N N . PRO A 1 264 ? 30.917 20.870 -36.769 1.00 43.75 264 PRO A N 1
ATOM 2166 C CA . PRO A 1 264 ? 32.159 20.161 -36.446 1.00 43.75 264 PRO A CA 1
ATOM 2167 C C . PRO A 1 264 ? 32.936 20.780 -35.273 1.00 43.75 264 PRO A C 1
ATOM 2169 O O . PRO A 1 264 ? 33.567 20.053 -34.510 1.00 43.75 264 PRO A O 1
ATOM 2172 N N . ASP A 1 265 ? 32.840 22.104 -35.105 1.00 41.88 265 ASP A N 1
ATOM 2173 C CA . ASP A 1 265 ? 33.580 22.877 -34.093 1.00 41.88 265 ASP A CA 1
ATOM 2174 C C . ASP A 1 265 ? 32.907 22.882 -32.710 1.00 41.88 265 ASP A C 1
ATOM 2176 O O . ASP A 1 265 ? 33.492 23.333 -31.725 1.00 41.88 265 ASP A O 1
ATOM 2180 N N . LEU A 1 266 ? 31.678 22.366 -32.605 1.00 50.75 266 LEU A N 1
ATOM 2181 C CA . LEU A 1 266 ? 30.941 22.282 -31.350 1.00 50.75 266 LEU A CA 1
ATOM 2182 C C . LEU A 1 266 ? 31.032 20.862 -30.781 1.00 50.75 266 LEU A C 1
ATOM 2184 O O . LEU A 1 266 ? 30.079 20.084 -30.830 1.00 50.75 266 LEU A O 1
ATOM 2188 N N . SER A 1 267 ? 32.202 20.515 -30.247 1.00 57.56 267 SER A N 1
ATOM 2189 C CA . SER A 1 267 ? 32.353 19.302 -29.436 1.00 57.56 267 SER A CA 1
ATOM 2190 C C . SER A 1 267 ? 31.887 19.570 -28.004 1.00 57.56 267 SER A C 1
ATOM 2192 O O . SER A 1 267 ? 32.262 20.575 -27.405 1.00 57.56 267 SER A O 1
ATOM 2194 N N . THR A 1 268 ? 31.019 18.712 -27.468 1.00 64.19 268 THR A N 1
ATOM 2195 C CA . THR A 1 268 ? 30.549 18.800 -26.075 1.00 64.19 268 THR A CA 1
ATOM 2196 C C . THR A 1 268 ? 30.917 17.524 -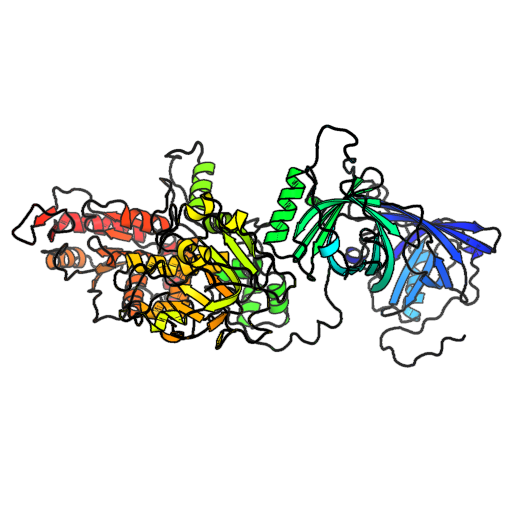25.331 1.00 64.19 268 THR A C 1
ATOM 2198 O O . THR A 1 268 ? 30.563 16.431 -25.780 1.00 64.19 268 THR A O 1
ATOM 2201 N N . GLU A 1 269 ? 31.611 17.671 -24.203 1.00 70.00 269 GLU A N 1
ATOM 2202 C CA . GLU A 1 269 ? 31.956 16.567 -23.306 1.00 70.00 269 GLU A CA 1
ATOM 2203 C C . GLU A 1 269 ? 30.819 16.331 -22.305 1.00 70.00 269 GLU A C 1
ATOM 2205 O O . GLU A 1 269 ? 30.384 17.255 -21.612 1.00 70.00 269 GLU A O 1
ATOM 2210 N N . PHE A 1 270 ? 30.315 15.100 -22.242 1.00 74.12 270 PHE A N 1
ATOM 2211 C CA . PHE A 1 270 ? 29.264 14.685 -21.313 1.00 74.12 270 PHE A CA 1
ATOM 2212 C C . PHE A 1 270 ? 29.812 13.710 -20.284 1.00 74.12 270 PHE A C 1
ATOM 2214 O O . PHE A 1 270 ? 30.298 12.646 -20.653 1.00 74.12 270 PHE A O 1
ATOM 2221 N N . SER A 1 271 ? 29.623 14.009 -19.008 1.00 76.38 271 SER A N 1
ATOM 2222 C CA . SER A 1 271 ? 29.893 13.099 -17.902 1.00 76.38 271 SER A CA 1
ATOM 2223 C C . SER A 1 271 ? 28.645 12.297 -17.534 1.00 76.38 271 SER A C 1
ATOM 2225 O O . SER A 1 271 ? 27.536 12.834 -17.469 1.00 76.38 271 SER A O 1
ATOM 2227 N N . VAL A 1 272 ? 28.820 11.005 -17.247 1.00 81.75 272 VAL A N 1
ATOM 2228 C CA . VAL A 1 272 ? 27.735 10.140 -16.757 1.00 81.75 272 VAL A CA 1
ATOM 2229 C C . VAL A 1 272 ? 27.721 10.178 -15.232 1.00 81.75 272 VAL A C 1
ATOM 2231 O O . VAL A 1 272 ? 28.645 9.682 -14.585 1.00 81.75 272 VAL A O 1
ATOM 2234 N N . LEU A 1 273 ? 26.667 10.766 -14.665 1.00 80.25 273 LEU A N 1
ATOM 2235 C CA . LEU A 1 273 ? 26.488 10.863 -13.215 1.00 80.25 273 LEU A CA 1
ATOM 2236 C C . LEU A 1 273 ? 25.874 9.589 -12.630 1.00 80.25 273 LEU A C 1
ATOM 2238 O O . LEU A 1 273 ? 26.254 9.163 -11.547 1.00 80.25 273 LEU A O 1
ATOM 2242 N N . ASP A 1 274 ? 24.933 8.971 -13.348 1.00 84.12 274 ASP A N 1
ATOM 2243 C CA . ASP A 1 274 ? 24.335 7.696 -12.955 1.00 84.12 274 ASP A CA 1
ATOM 2244 C C . ASP A 1 274 ? 23.815 6.935 -14.181 1.00 84.12 274 ASP A C 1
ATOM 2246 O O . ASP A 1 274 ? 23.443 7.543 -15.186 1.00 84.12 274 ASP A O 1
ATOM 2250 N N . VAL A 1 275 ? 23.775 5.604 -14.129 1.00 84.00 275 VAL A N 1
ATOM 2251 C CA . VAL A 1 275 ? 23.216 4.793 -15.215 1.00 84.00 275 VAL A CA 1
ATOM 2252 C C . VAL A 1 275 ? 22.653 3.463 -14.732 1.00 84.00 275 VAL A C 1
ATOM 2254 O O . VAL A 1 275 ? 23.261 2.722 -13.961 1.00 84.00 275 VAL A O 1
ATOM 2257 N N . VAL A 1 276 ? 21.500 3.127 -15.295 1.00 79.31 276 VAL A N 1
ATOM 2258 C CA . VAL A 1 276 ? 20.904 1.796 -15.347 1.00 79.31 276 VAL A CA 1
ATOM 2259 C C . VAL A 1 276 ? 20.598 1.563 -16.823 1.00 79.31 276 VAL A C 1
ATOM 2261 O O . VAL A 1 276 ? 19.584 2.037 -17.326 1.00 79.31 276 VAL A O 1
ATOM 2264 N N . TYR A 1 277 ? 21.501 0.893 -17.550 1.00 76.19 277 TYR A N 1
ATOM 2265 C CA . TYR A 1 277 ? 21.557 0.840 -19.031 1.00 76.19 277 TYR A CA 1
ATOM 2266 C C . TYR A 1 277 ? 20.242 0.451 -19.720 1.00 76.19 277 TYR A C 1
ATOM 2268 O O . TYR A 1 277 ? 20.035 0.676 -20.914 1.00 76.19 277 TYR A O 1
ATOM 2276 N N . THR A 1 278 ? 19.376 -0.183 -18.953 1.00 68.12 278 THR A N 1
ATOM 2277 C CA . THR A 1 278 ? 18.137 -0.822 -19.359 1.00 68.12 278 THR A CA 1
ATOM 2278 C C . THR A 1 278 ? 16.904 0.016 -19.048 1.00 68.12 278 THR A C 1
ATOM 2280 O O . THR A 1 278 ? 15.826 -0.254 -19.579 1.00 68.12 278 THR A O 1
ATOM 2283 N N . ASN A 1 279 ? 17.067 1.062 -18.236 1.00 78.31 279 ASN A N 1
ATOM 2284 C CA . ASN A 1 279 ? 15.981 1.912 -17.783 1.00 78.31 279 ASN A CA 1
ATOM 2285 C C . ASN A 1 279 ? 16.298 3.398 -17.943 1.00 78.31 279 ASN A C 1
ATOM 2287 O O . ASN A 1 279 ? 15.526 4.081 -18.612 1.00 78.31 279 ASN A O 1
ATOM 2291 N N . TYR A 1 280 ? 17.418 3.896 -17.404 1.00 88.75 280 TYR A N 1
ATOM 2292 C CA . TYR A 1 280 ? 17.745 5.323 -17.444 1.00 88.75 280 TYR A CA 1
ATOM 2293 C C . TYR A 1 280 ? 19.244 5.636 -17.415 1.00 88.75 280 TYR A C 1
ATOM 2295 O O . TYR A 1 280 ? 20.064 4.834 -16.976 1.00 88.75 280 TYR A O 1
ATOM 2303 N N . ILE A 1 281 ? 19.598 6.831 -17.865 1.00 88.44 281 ILE A N 1
ATOM 2304 C CA . ILE A 1 281 ? 20.937 7.398 -17.728 1.00 88.44 281 ILE A CA 1
ATOM 2305 C C . ILE A 1 281 ? 20.816 8.872 -17.348 1.00 88.44 281 ILE A C 1
ATOM 2307 O O . ILE A 1 281 ? 19.964 9.590 -17.874 1.00 88.44 281 ILE A O 1
ATOM 2311 N N . LEU A 1 282 ? 21.660 9.306 -16.416 1.00 88.88 282 LEU A N 1
ATOM 2312 C CA . LEU A 1 282 ? 21.783 10.683 -15.970 1.00 88.88 282 LEU A CA 1
ATOM 2313 C C . LEU A 1 282 ? 23.105 11.254 -16.477 1.00 88.88 282 LEU A C 1
ATOM 2315 O O . LEU A 1 282 ? 24.187 10.755 -16.160 1.00 88.88 282 LEU A O 1
ATOM 2319 N N . LEU A 1 283 ? 22.997 12.318 -17.258 1.00 86.50 283 LEU A N 1
ATOM 2320 C CA . LEU A 1 283 ? 24.103 12.971 -17.937 1.00 86.50 283 LEU A CA 1
ATOM 2321 C C . LEU A 1 283 ? 24.268 14.396 -17.431 1.00 86.50 283 LEU A C 1
ATOM 2323 O O . LEU A 1 283 ? 23.282 15.087 -17.172 1.00 86.50 283 LEU A O 1
ATOM 2327 N N . HIS A 1 284 ? 25.512 14.850 -17.365 1.00 84.44 284 HIS A N 1
ATOM 2328 C CA . HIS A 1 284 ? 25.884 16.225 -17.056 1.00 84.44 284 HIS A CA 1
ATOM 2329 C C . HIS A 1 284 ? 26.925 16.729 -18.052 1.00 84.44 284 HIS A C 1
ATOM 2331 O O . HIS A 1 284 ? 27.766 15.974 -18.521 1.00 84.44 284 HIS A O 1
ATOM 2337 N N . SER A 1 285 ? 26.871 18.012 -18.379 1.00 77.94 285 SER A N 1
ATOM 2338 C CA . SER A 1 285 ? 27.914 18.698 -19.135 1.00 77.94 285 SER A CA 1
ATOM 2339 C C . SER A 1 285 ? 28.050 20.138 -18.643 1.00 77.94 285 SER A C 1
ATOM 2341 O O . SER A 1 285 ? 27.114 20.706 -18.070 1.00 77.94 285 SER A O 1
ATOM 2343 N N . CYS A 1 286 ? 29.215 20.740 -18.867 1.00 74.69 286 CYS A N 1
ATOM 2344 C CA . CYS A 1 286 ? 29.399 22.176 -18.725 1.00 74.69 286 CYS A CA 1
ATOM 2345 C C . CYS A 1 286 ? 29.523 22.812 -20.112 1.00 74.69 286 CYS A C 1
ATOM 2347 O O . CYS A 1 286 ? 30.538 22.656 -20.786 1.00 74.69 286 CYS A O 1
ATOM 2349 N N . ILE A 1 287 ? 28.502 23.560 -20.529 1.00 68.19 287 ILE A N 1
ATOM 2350 C CA . ILE A 1 287 ? 28.458 24.204 -21.846 1.00 68.19 287 ILE A CA 1
ATOM 2351 C C . ILE A 1 287 ? 28.474 25.714 -21.637 1.00 68.19 287 ILE A C 1
ATOM 2353 O O . ILE A 1 287 ? 27.602 26.259 -20.961 1.00 68.19 287 ILE A O 1
ATOM 2357 N N . ASN A 1 288 ? 29.473 26.407 -22.196 1.00 65.56 288 ASN A N 1
ATOM 2358 C CA . ASN A 1 288 ? 29.639 27.863 -22.059 1.00 65.56 288 ASN A CA 1
ATOM 2359 C C . ASN A 1 288 ? 29.567 28.348 -20.594 1.00 65.56 288 ASN A C 1
ATOM 2361 O O . ASN A 1 288 ? 28.872 29.319 -20.286 1.00 65.56 288 ASN A O 1
ATOM 2365 N N . LYS A 1 289 ? 30.259 27.648 -19.681 1.00 68.00 289 LYS A N 1
ATOM 2366 C CA . LYS A 1 289 ? 30.262 27.908 -18.227 1.00 68.00 289 LYS A CA 1
ATOM 2367 C C . LYS A 1 289 ? 28.898 27.758 -17.544 1.00 68.00 289 LYS A C 1
ATOM 2369 O O . LYS A 1 289 ? 28.676 28.345 -16.486 1.00 68.00 289 LYS A O 1
ATOM 2374 N N . ARG A 1 290 ? 27.981 26.968 -18.110 1.00 69.31 290 ARG A N 1
ATOM 2375 C CA . ARG A 1 290 ? 26.679 26.645 -17.506 1.00 69.31 290 ARG A CA 1
ATOM 2376 C C . ARG A 1 290 ? 26.478 25.142 -17.388 1.00 69.31 290 ARG A C 1
ATOM 2378 O O . ARG A 1 290 ? 26.826 24.390 -18.294 1.00 69.31 290 ARG A O 1
ATOM 2385 N N . ASN A 1 291 ? 25.891 24.718 -16.271 1.00 77.50 291 ASN A N 1
ATOM 2386 C CA . ASN A 1 291 ? 25.510 23.324 -16.078 1.00 77.50 291 ASN A CA 1
ATOM 2387 C C . ASN A 1 291 ? 24.401 22.952 -17.066 1.00 77.50 291 ASN A C 1
ATOM 2389 O O . ASN A 1 291 ? 23.430 23.693 -17.209 1.00 77.50 291 ASN A O 1
ATOM 2393 N N . ALA A 1 292 ? 24.527 21.787 -17.686 1.00 78.00 292 ALA A N 1
ATOM 2394 C CA . ALA A 1 292 ? 23.496 21.148 -18.482 1.00 78.00 292 ALA A CA 1
ATOM 2395 C C . ALA A 1 292 ? 23.315 19.708 -17.987 1.00 78.00 292 ALA A C 1
ATOM 2397 O O . ALA A 1 292 ? 24.295 19.044 -17.646 1.00 78.00 292 ALA A O 1
ATOM 2398 N N . VAL A 1 293 ? 22.068 19.254 -17.883 1.00 84.44 293 VAL A N 1
ATOM 2399 C CA . VAL A 1 293 ? 21.703 17.943 -17.327 1.00 84.44 293 VAL A CA 1
ATOM 2400 C C . VAL A 1 293 ? 20.658 17.291 -18.222 1.00 84.44 293 VAL A C 1
ATOM 2402 O O . VAL A 1 293 ? 19.750 17.980 -18.685 1.00 84.44 293 VAL A O 1
ATOM 2405 N N . TRP A 1 294 ? 20.761 15.974 -18.418 1.00 87.75 294 TRP A N 1
ATOM 2406 C CA . TRP A 1 294 ? 19.756 15.161 -19.107 1.00 87.75 294 TRP A CA 1
ATOM 2407 C C . TRP A 1 294 ? 19.475 13.872 -18.337 1.00 87.75 294 TRP A C 1
ATOM 2409 O O . TRP A 1 294 ? 20.392 13.155 -17.946 1.00 87.75 294 TRP A O 1
ATOM 2419 N N . MET A 1 295 ? 18.197 13.558 -18.171 1.00 89.81 295 MET A N 1
ATOM 2420 C CA . MET A 1 295 ? 17.671 12.290 -17.680 1.00 89.81 295 MET A CA 1
ATOM 2421 C C . MET A 1 295 ? 17.023 11.576 -18.856 1.00 89.81 295 MET A C 1
ATOM 2423 O O . MET A 1 295 ? 15.911 11.918 -19.271 1.00 89.81 295 MET A O 1
ATOM 2427 N N . LEU A 1 296 ? 17.725 10.592 -19.408 1.00 89.38 296 LEU A N 1
ATOM 2428 C CA . LEU A 1 296 ? 17.216 9.806 -20.523 1.00 89.38 296 LEU A CA 1
ATOM 2429 C C . LEU A 1 296 ? 16.650 8.485 -20.012 1.00 89.38 296 LEU A C 1
ATOM 2431 O O . LEU A 1 296 ? 17.196 7.903 -19.079 1.00 89.38 296 LEU A O 1
ATOM 2435 N N . SER A 1 297 ? 15.601 7.978 -20.654 1.00 86.69 297 SER A N 1
ATOM 2436 C CA . SER A 1 297 ? 15.019 6.667 -20.372 1.00 86.69 297 SER A CA 1
ATOM 2437 C C . SER A 1 297 ? 15.029 5.756 -21.596 1.00 86.69 297 SER A C 1
ATOM 2439 O O . SER A 1 297 ? 15.020 6.204 -22.739 1.00 86.69 297 SER A O 1
ATOM 2441 N N . ARG A 1 298 ? 15.014 4.443 -21.367 1.00 78.81 298 ARG A N 1
ATOM 2442 C CA . ARG A 1 298 ? 14.755 3.425 -22.396 1.00 78.81 298 ARG A CA 1
ATOM 2443 C C . ARG A 1 298 ? 13.281 3.340 -22.790 1.00 78.81 298 ARG A C 1
ATOM 2445 O O . ARG A 1 298 ? 12.959 2.691 -23.784 1.00 78.81 298 ARG A O 1
ATOM 2452 N N . LYS A 1 299 ? 12.397 3.993 -22.035 1.00 76.88 299 LYS A N 1
ATOM 2453 C CA . LYS A 1 299 ? 10.965 4.129 -22.310 1.00 76.88 299 LYS A CA 1
ATOM 2454 C C . LYS A 1 299 ? 10.626 5.596 -22.562 1.00 76.88 299 LYS A C 1
ATOM 2456 O O . LYS A 1 299 ? 11.411 6.482 -22.264 1.00 76.88 299 LYS A O 1
ATOM 2461 N N . ARG A 1 300 ? 9.407 5.858 -23.035 1.00 74.81 300 ARG A N 1
ATOM 2462 C CA . ARG A 1 300 ? 8.836 7.215 -23.178 1.00 74.81 300 ARG A CA 1
ATOM 2463 C C . ARG A 1 300 ? 8.485 7.887 -21.844 1.00 74.81 300 ARG A C 1
ATOM 2465 O O . ARG A 1 300 ? 7.915 8.970 -21.830 1.00 74.81 300 ARG A O 1
ATOM 2472 N N . TYR A 1 301 ? 8.752 7.222 -20.729 1.00 70.81 301 TYR A N 1
ATOM 2473 C CA . TYR A 1 301 ? 8.520 7.716 -19.381 1.00 70.81 301 TYR A CA 1
ATOM 2474 C C . TYR A 1 301 ? 9.600 7.148 -18.466 1.00 70.81 301 TYR A C 1
ATOM 2476 O O . TYR A 1 301 ? 10.152 6.087 -18.750 1.00 70.81 301 TYR A O 1
ATOM 2484 N N . LEU A 1 302 ? 9.867 7.821 -17.354 1.00 70.81 302 LEU A N 1
ATOM 2485 C CA . LEU A 1 302 ? 10.779 7.328 -16.332 1.00 70.81 302 LEU A CA 1
ATOM 2486 C C . LEU A 1 302 ? 9.975 6.868 -15.111 1.00 70.81 302 LEU A C 1
ATOM 2488 O O . LEU A 1 302 ? 9.035 7.546 -14.700 1.00 70.81 302 LEU A O 1
ATOM 2492 N N . GLU A 1 303 ? 10.294 5.697 -14.558 1.00 64.62 303 GLU A N 1
ATOM 2493 C CA . GLU A 1 303 ? 9.614 5.202 -13.353 1.00 64.62 303 GLU A CA 1
ATOM 2494 C C . GLU A 1 303 ? 10.024 6.035 -12.126 1.00 64.62 303 GLU A C 1
ATOM 2496 O O . GLU A 1 303 ? 11.192 6.427 -12.040 1.00 64.62 303 GLU A O 1
ATOM 2501 N N . PRO A 1 304 ? 9.118 6.270 -11.151 1.00 60.31 304 PRO A N 1
ATOM 2502 C CA . PRO A 1 304 ? 9.385 7.151 -10.009 1.00 60.31 304 PRO A CA 1
ATOM 2503 C C . PRO A 1 304 ? 10.673 6.826 -9.246 1.00 60.31 304 PRO A C 1
ATOM 2505 O O . PRO A 1 304 ? 11.411 7.729 -8.881 1.00 60.31 304 PRO A O 1
ATOM 2508 N N . TYR A 1 305 ? 11.003 5.540 -9.103 1.00 63.53 305 TYR A N 1
ATOM 2509 C CA . TYR A 1 305 ? 12.244 5.098 -8.463 1.00 63.53 305 TYR A CA 1
ATOM 2510 C C . TYR A 1 305 ? 13.509 5.677 -9.120 1.00 63.53 305 TYR A C 1
ATOM 2512 O O . TYR A 1 305 ? 14.423 6.131 -8.434 1.00 63.53 305 TYR A O 1
ATOM 2520 N N . PHE A 1 306 ? 13.573 5.683 -10.454 1.00 73.38 306 PHE A N 1
ATOM 2521 C CA . PHE A 1 306 ? 14.733 6.213 -11.172 1.00 73.38 306 PHE A CA 1
ATOM 2522 C C . PHE A 1 306 ? 14.753 7.742 -11.187 1.00 73.38 306 PHE A C 1
ATOM 2524 O O . PHE A 1 306 ? 15.829 8.325 -11.297 1.00 73.38 306 PHE A O 1
ATOM 2531 N N . ILE A 1 307 ? 13.591 8.385 -11.035 1.00 73.62 307 ILE A N 1
ATOM 2532 C CA . ILE A 1 307 ? 13.505 9.829 -10.793 1.00 73.62 307 ILE A CA 1
ATOM 2533 C C . ILE A 1 307 ? 14.113 10.144 -9.423 1.00 73.62 307 ILE A C 1
ATOM 2535 O O . ILE A 1 307 ? 15.056 10.927 -9.359 1.00 73.62 307 ILE A O 1
ATOM 2539 N N . ASP A 1 308 ? 13.660 9.470 -8.361 1.00 64.81 308 ASP A N 1
ATOM 2540 C CA . ASP A 1 308 ? 14.164 9.660 -6.993 1.00 64.81 308 ASP A CA 1
ATOM 2541 C C . ASP A 1 308 ? 15.681 9.428 -6.919 1.00 64.81 308 ASP A C 1
ATOM 2543 O O . ASP A 1 308 ? 16.429 10.224 -6.349 1.00 64.81 308 ASP A O 1
ATOM 2547 N N . ARG A 1 309 ? 16.159 8.354 -7.557 1.00 78.50 309 ARG A N 1
ATOM 2548 C CA . ARG A 1 309 ? 17.587 8.039 -7.645 1.00 78.50 309 ARG A CA 1
ATOM 2549 C C . ARG A 1 309 ? 18.376 9.142 -8.355 1.00 78.50 309 ARG A C 1
ATOM 2551 O O . ARG A 1 309 ? 19.402 9.576 -7.840 1.00 78.50 309 ARG A O 1
ATOM 2558 N N . ALA A 1 310 ? 17.898 9.619 -9.504 1.00 80.56 310 ALA A N 1
ATOM 2559 C CA . ALA A 1 310 ? 18.560 10.678 -10.262 1.00 80.56 310 ALA A CA 1
ATOM 2560 C C . ALA A 1 310 ? 18.595 12.012 -9.501 1.00 80.56 310 ALA A C 1
ATOM 2562 O O . ALA A 1 310 ? 19.633 12.669 -9.478 1.00 80.56 310 ALA A O 1
ATOM 2563 N N . VAL A 1 311 ? 17.492 12.392 -8.853 1.00 78.50 311 VAL A N 1
ATOM 2564 C CA . VAL A 1 311 ? 17.394 13.604 -8.026 1.00 78.50 311 VAL A CA 1
ATOM 2565 C C . VAL A 1 311 ? 18.421 13.570 -6.900 1.00 78.50 311 VAL A C 1
ATOM 2567 O O . VAL A 1 311 ? 19.176 14.527 -6.753 1.00 78.50 311 VAL A O 1
ATOM 2570 N N . ASN A 1 312 ? 18.508 12.462 -6.157 1.00 75.31 312 ASN A N 1
ATOM 2571 C CA . ASN A 1 312 ? 19.487 12.325 -5.076 1.00 75.31 312 ASN A CA 1
ATOM 2572 C C . ASN A 1 312 ? 20.922 12.535 -5.587 1.00 75.31 312 ASN A C 1
ATOM 2574 O O . ASN A 1 312 ? 21.717 13.221 -4.945 1.00 75.31 312 ASN A O 1
ATOM 2578 N N . VAL A 1 313 ? 21.250 11.990 -6.764 1.00 79.19 313 VAL A N 1
ATOM 2579 C CA . VAL A 1 313 ? 22.566 12.183 -7.393 1.00 79.19 313 VAL A CA 1
ATOM 2580 C C . VAL A 1 313 ? 22.784 13.648 -7.780 1.00 79.19 313 VAL A C 1
ATOM 2582 O O . VAL A 1 313 ? 23.872 14.177 -7.563 1.00 79.19 313 VAL A O 1
ATOM 2585 N N . LEU A 1 314 ? 21.776 14.341 -8.313 1.00 80.12 314 LEU A N 1
ATOM 2586 C CA . LEU A 1 314 ? 21.882 15.764 -8.653 1.00 80.12 314 LEU A CA 1
ATOM 2587 C C . LEU A 1 314 ? 22.118 16.642 -7.418 1.00 80.12 314 LEU A C 1
ATOM 2589 O O . LEU A 1 314 ? 23.029 17.473 -7.430 1.00 80.12 314 LEU A O 1
ATOM 2593 N N . GLU A 1 315 ? 21.356 16.429 -6.347 1.00 78.12 315 GLU A N 1
ATOM 2594 C CA . GLU A 1 315 ? 21.482 17.187 -5.098 1.00 78.12 315 GLU A CA 1
ATOM 2595 C C . GLU A 1 315 ? 22.854 16.985 -4.445 1.00 78.12 315 GLU A C 1
ATOM 2597 O O . GLU A 1 315 ? 23.513 17.962 -4.087 1.00 78.12 315 GLU A O 1
ATOM 2602 N N . GLN A 1 316 ? 23.346 15.740 -4.390 1.00 73.00 316 GLN A N 1
ATOM 2603 C CA . GLN A 1 316 ? 24.694 15.420 -3.897 1.00 73.00 316 GLN A CA 1
ATOM 2604 C C . GLN A 1 316 ? 25.809 16.104 -4.701 1.00 73.00 316 GLN A C 1
ATOM 2606 O O . GLN A 1 316 ? 26.884 16.369 -4.170 1.00 73.00 316 GLN A O 1
ATOM 2611 N N . ASN A 1 317 ? 25.555 16.413 -5.974 1.00 70.44 317 ASN A N 1
ATOM 2612 C CA . ASN A 1 317 ? 26.501 17.075 -6.872 1.00 70.44 317 ASN A CA 1
ATOM 2613 C C . ASN A 1 317 ? 26.298 18.602 -6.962 1.00 70.44 317 ASN A C 1
ATOM 2615 O O . ASN A 1 317 ? 26.914 19.259 -7.811 1.00 70.44 317 ASN A O 1
ATOM 2619 N N . GLY A 1 318 ? 25.438 19.183 -6.114 1.00 72.06 318 GLY A N 1
ATOM 2620 C CA . GLY A 1 318 ? 25.153 20.621 -6.092 1.00 72.06 318 GLY A CA 1
ATOM 2621 C C . GLY A 1 318 ? 24.431 21.127 -7.347 1.00 72.06 318 GLY A C 1
ATOM 2622 O O . GLY A 1 318 ? 24.566 22.294 -7.720 1.00 72.06 318 GLY A O 1
ATOM 2623 N N . LEU A 1 319 ? 23.700 20.253 -8.044 1.00 79.00 319 LEU A N 1
ATOM 2624 C CA . LEU A 1 319 ? 22.933 20.575 -9.245 1.00 79.00 319 LEU A CA 1
ATOM 2625 C C . LEU A 1 319 ? 21.469 20.860 -8.879 1.00 79.00 319 LEU A C 1
ATOM 2627 O O . LEU A 1 319 ? 20.816 20.069 -8.207 1.00 79.00 319 LEU A O 1
ATOM 2631 N N . SER A 1 320 ? 20.943 22.007 -9.322 1.00 75.31 320 SER A N 1
ATOM 2632 C CA . SER A 1 320 ? 19.591 22.441 -8.948 1.00 75.31 320 SER A CA 1
ATOM 2633 C C . SER A 1 320 ? 18.489 21.701 -9.707 1.00 75.31 320 SER A C 1
ATOM 2635 O O . SER A 1 320 ? 18.269 21.930 -10.895 1.00 75.31 320 SER A O 1
ATOM 2637 N N . ILE A 1 321 ? 17.694 20.930 -8.971 1.00 75.56 321 ILE A N 1
ATOM 2638 C CA . ILE A 1 321 ? 16.507 20.232 -9.484 1.00 75.56 321 ILE A CA 1
ATOM 2639 C C . ILE A 1 321 ? 15.445 21.184 -10.055 1.00 75.56 321 ILE A C 1
ATOM 2641 O O . ILE A 1 321 ? 14.720 20.818 -10.972 1.00 75.56 321 ILE A O 1
ATOM 2645 N N . SER A 1 322 ? 15.400 22.438 -9.587 1.00 68.38 322 SER A N 1
ATOM 2646 C CA . SER A 1 322 ? 14.435 23.452 -10.049 1.00 68.38 322 SER A CA 1
ATOM 2647 C C . SER A 1 322 ? 14.597 23.856 -11.520 1.00 68.38 322 SER A C 1
ATOM 2649 O O . SER A 1 322 ? 13.734 24.537 -12.071 1.00 68.38 322 SER A O 1
ATOM 2651 N N . LEU A 1 323 ? 15.711 23.467 -12.147 1.00 69.06 323 LEU A N 1
ATOM 2652 C CA . LEU A 1 323 ? 16.013 23.739 -13.550 1.00 69.06 323 LEU A CA 1
ATOM 2653 C C . LEU A 1 323 ? 15.627 22.577 -14.481 1.00 69.06 323 LEU A C 1
ATOM 2655 O O . LEU A 1 323 ? 15.711 22.740 -15.699 1.00 69.06 323 LEU A O 1
ATOM 2659 N N . LEU A 1 324 ? 15.221 21.421 -13.935 1.00 76.19 324 LEU A N 1
ATOM 2660 C CA . LEU A 1 324 ? 14.744 20.283 -14.722 1.00 76.19 324 LEU A CA 1
ATOM 2661 C C . LEU A 1 324 ? 13.381 20.591 -15.343 1.00 76.19 324 LEU A C 1
ATOM 2663 O O . LEU A 1 324 ? 12.459 21.050 -14.672 1.00 76.19 324 LEU A O 1
ATOM 2667 N N . GLN A 1 325 ? 13.243 20.277 -16.626 1.00 73.88 325 GLN A N 1
ATOM 2668 C CA . GLN A 1 325 ? 11.975 20.316 -17.345 1.00 73.88 325 GLN A CA 1
ATOM 2669 C C . GLN A 1 325 ? 11.636 18.937 -17.886 1.00 73.88 325 GLN A C 1
ATOM 2671 O O . GLN A 1 325 ? 12.509 18.285 -18.456 1.00 73.88 325 GLN A O 1
ATOM 2676 N N . GLU A 1 326 ? 10.373 18.525 -17.760 1.00 75.94 326 GLU A N 1
ATOM 2677 C CA . GLU A 1 326 ? 9.863 17.330 -18.438 1.00 75.94 326 GLU A CA 1
ATOM 2678 C C . GLU A 1 326 ? 9.741 17.590 -19.946 1.00 75.94 326 GLU A C 1
ATOM 2680 O O . GLU A 1 326 ? 9.214 18.619 -20.382 1.00 75.94 326 GLU A O 1
ATOM 2685 N N . ILE A 1 327 ? 10.213 16.637 -20.743 1.00 75.12 327 ILE A N 1
ATOM 2686 C CA . ILE A 1 327 ? 10.093 16.630 -22.199 1.00 75.12 327 ILE A CA 1
ATOM 2687 C C . ILE A 1 327 ? 8.932 15.701 -22.572 1.00 75.12 327 ILE A C 1
ATOM 2689 O O . ILE A 1 327 ? 8.889 14.534 -22.188 1.00 75.12 327 ILE A O 1
ATOM 2693 N N . GLU A 1 328 ? 7.967 16.214 -23.334 1.00 71.56 328 GLU A N 1
ATOM 2694 C CA . GLU A 1 328 ? 6.754 15.478 -23.706 1.00 71.56 328 GLU A CA 1
ATOM 2695 C C . GLU A 1 328 ? 7.057 14.371 -24.731 1.00 71.56 328 GLU A C 1
ATOM 2697 O O . GLU A 1 328 ? 7.587 14.656 -25.799 1.00 71.56 328 GLU A O 1
ATOM 2702 N N . GLN A 1 329 ? 6.682 13.118 -24.451 1.00 71.56 329 GLN A N 1
ATOM 2703 C CA . GLN A 1 329 ? 7.035 11.939 -25.272 1.00 71.56 329 GLN A CA 1
ATOM 2704 C C . GLN A 1 329 ? 5.835 11.230 -25.952 1.00 71.56 329 GLN A C 1
ATOM 2706 O O . GLN A 1 329 ? 5.941 10.067 -26.358 1.00 71.56 329 GLN A O 1
ATOM 2711 N N . ALA A 1 330 ? 4.677 11.890 -26.079 1.00 56.44 330 ALA A N 1
ATOM 2712 C CA . ALA A 1 330 ? 3.450 11.293 -26.629 1.00 56.44 330 ALA A CA 1
ATOM 2713 C C . ALA A 1 330 ? 3.505 11.072 -28.161 1.00 56.44 330 ALA A C 1
ATOM 2715 O O . ALA A 1 330 ? 3.819 11.988 -28.912 1.00 56.44 330 ALA A O 1
ATOM 2716 N N . LEU A 1 331 ? 3.167 9.870 -28.654 1.00 47.12 331 LEU A N 1
ATOM 2717 C CA . LEU A 1 331 ? 3.059 9.569 -30.095 1.00 47.12 331 LEU A CA 1
ATOM 2718 C C . LEU A 1 331 ? 1.734 10.083 -30.684 1.00 47.12 331 LEU A C 1
ATOM 2720 O O . LEU A 1 331 ? 0.663 9.731 -30.194 1.00 47.12 331 LEU A O 1
ATOM 2724 N N . LEU A 1 332 ? 1.792 10.783 -31.824 1.00 38.31 332 LEU A N 1
ATOM 2725 C CA . LEU A 1 332 ? 0.614 11.154 -32.632 1.00 38.31 332 LEU A CA 1
ATOM 2726 C C . LEU A 1 332 ? -0.215 9.939 -33.114 1.00 38.31 332 LEU A C 1
ATOM 2728 O O . LEU A 1 332 ? -1.395 10.092 -33.416 1.00 38.31 332 LEU A O 1
ATOM 2732 N N . SER A 1 333 ? 0.353 8.726 -33.147 1.00 36.72 333 SER A N 1
ATOM 2733 C CA . SER A 1 333 ? -0.356 7.488 -33.523 1.00 36.72 333 SER A CA 1
ATOM 2734 C C . SER A 1 333 ? -0.834 6.630 -32.342 1.00 36.72 333 SER A C 1
ATOM 2736 O O . SER A 1 333 ? -1.584 5.683 -32.557 1.00 36.72 333 SER A O 1
ATOM 2738 N N . GLU A 1 334 ? -0.438 6.937 -31.102 1.00 35.06 334 GLU A N 1
ATOM 2739 C CA . GLU A 1 334 ? -0.865 6.193 -29.896 1.00 35.06 334 GLU A CA 1
ATOM 2740 C C . GLU A 1 334 ? -2.162 6.751 -29.287 1.00 35.06 334 GLU A C 1
ATOM 2742 O O . GLU A 1 334 ? -2.730 6.166 -28.372 1.00 35.06 334 GLU A O 1
ATOM 2747 N N . LEU A 1 335 ? -2.712 7.825 -29.860 1.00 35.44 335 LEU A N 1
ATOM 2748 C CA . LEU A 1 335 ? -4.035 8.358 -29.519 1.00 35.44 335 LEU A CA 1
ATOM 2749 C C . LEU A 1 335 ? -5.210 7.559 -30.114 1.00 35.44 335 LEU A C 1
ATOM 2751 O O . LEU A 1 335 ? -6.358 7.935 -29.888 1.00 35.44 335 LEU A O 1
ATOM 2755 N N . LYS A 1 336 ? -4.956 6.477 -30.867 1.00 30.75 336 LYS A N 1
ATOM 2756 C CA . LYS A 1 336 ? -6.019 5.697 -31.528 1.00 30.75 336 LYS A CA 1
ATOM 2757 C C . LYS A 1 336 ? -6.181 4.236 -31.106 1.00 30.75 336 LYS A C 1
ATOM 2759 O O . LYS A 1 336 ? -7.206 3.678 -31.465 1.00 30.75 336 LYS A O 1
ATOM 2764 N N . ASN A 1 337 ? -5.278 3.652 -30.314 1.00 28.16 337 ASN A N 1
ATOM 2765 C CA . ASN A 1 337 ? -5.364 2.228 -29.937 1.00 28.16 337 ASN A CA 1
ATOM 2766 C C . ASN A 1 337 ? -5.318 1.959 -28.423 1.00 28.16 337 ASN A C 1
ATOM 2768 O O . ASN A 1 337 ? -4.907 0.885 -28.013 1.00 28.16 337 ASN A O 1
ATOM 2772 N N . ASP A 1 338 ? -5.776 2.902 -27.597 1.00 27.47 338 ASP A N 1
ATOM 2773 C CA . ASP A 1 338 ? -5.974 2.660 -26.154 1.00 27.47 338 ASP A CA 1
ATOM 2774 C C . ASP A 1 338 ? -7.366 3.130 -25.692 1.00 27.47 338 ASP A C 1
ATOM 2776 O O . ASP A 1 338 ? -7.574 3.791 -24.659 1.00 27.47 338 ASP A O 1
ATOM 2780 N N . ILE A 1 339 ? -8.330 2.816 -26.559 1.00 34.12 339 ILE A N 1
ATOM 2781 C CA . ILE A 1 339 ? -9.761 2.839 -26.295 1.00 34.12 339 ILE A CA 1
ATOM 2782 C C . ILE A 1 339 ? -10.272 1.444 -26.651 1.00 34.12 339 ILE A C 1
ATOM 2784 O O . ILE A 1 339 ? -10.862 1.242 -27.703 1.00 34.12 339 ILE A O 1
ATOM 2788 N N . ASP A 1 340 ? -10.023 0.497 -25.756 1.00 29.00 340 ASP A N 1
ATOM 2789 C CA . ASP A 1 340 ? -11.144 -0.285 -25.263 1.00 29.00 340 ASP A CA 1
ATOM 2790 C C . ASP A 1 340 ? -11.280 -0.001 -23.771 1.00 29.00 340 ASP A C 1
ATOM 2792 O O . ASP A 1 340 ? -10.347 -0.066 -22.970 1.00 29.00 340 ASP A O 1
ATOM 2796 N N . SER A 1 341 ? -12.466 0.480 -23.443 1.00 37.28 341 SER A N 1
ATOM 2797 C CA . SER A 1 341 ? -12.936 0.823 -22.121 1.00 37.28 341 SER A CA 1
ATOM 2798 C C . SER A 1 341 ? -13.103 -0.437 -21.278 1.00 37.28 341 SER A C 1
ATOM 2800 O O . SER A 1 341 ? -14.202 -0.980 -21.204 1.00 37.28 341 SER A O 1
ATOM 2802 N N . GLU A 1 342 ? -12.060 -0.867 -20.578 1.00 41.94 342 GLU A N 1
ATOM 2803 C CA . GLU A 1 342 ? -12.299 -1.555 -19.315 1.00 41.94 342 GLU A CA 1
ATOM 2804 C C . GLU A 1 342 ? -12.580 -0.492 -18.258 1.00 41.94 342 GLU A C 1
ATOM 2806 O O . GLU A 1 342 ? -11.737 0.334 -17.896 1.00 41.94 342 GLU A O 1
ATOM 2811 N N . ILE A 1 343 ? -13.835 -0.457 -17.818 1.00 44.75 343 ILE A N 1
ATOM 2812 C CA . ILE A 1 343 ? -14.256 0.305 -16.652 1.00 44.75 343 ILE A CA 1
ATOM 2813 C C . ILE A 1 343 ? -13.499 -0.293 -15.466 1.00 44.75 343 ILE A C 1
ATOM 2815 O O . ILE A 1 343 ? -13.914 -1.299 -14.904 1.00 44.75 343 ILE A O 1
ATOM 2819 N N . ILE A 1 344 ? -12.376 0.319 -15.096 1.00 54.69 344 ILE A N 1
ATOM 2820 C CA . ILE A 1 344 ? -11.695 0.003 -13.844 1.00 54.69 344 ILE A CA 1
ATOM 2821 C C . ILE A 1 344 ? -12.596 0.533 -12.732 1.00 54.69 344 ILE A C 1
ATOM 2823 O O . ILE A 1 344 ? -12.647 1.742 -12.484 1.00 54.69 344 ILE A O 1
ATOM 2827 N N . ASP A 1 345 ? -13.351 -0.361 -12.098 1.00 64.19 345 ASP A N 1
ATOM 2828 C CA . ASP A 1 345 ? -13.978 -0.061 -10.820 1.00 64.19 345 ASP A CA 1
ATOM 2829 C C . ASP A 1 345 ? -12.865 0.060 -9.776 1.00 64.19 345 ASP A C 1
ATOM 2831 O O . ASP A 1 345 ? -12.251 -0.918 -9.356 1.00 64.19 345 ASP A O 1
ATOM 2835 N N . ILE A 1 346 ? -12.557 1.299 -9.395 1.00 78.38 346 ILE A N 1
ATOM 2836 C CA . ILE A 1 346 ? -11.524 1.599 -8.403 1.00 78.38 346 ILE A CA 1
ATOM 2837 C C . ILE A 1 346 ? -11.959 1.034 -7.036 1.00 78.38 346 ILE A C 1
ATOM 2839 O O . ILE A 1 346 ? -11.104 0.650 -6.236 1.00 78.38 346 ILE A O 1
ATOM 2843 N N . ASN A 1 347 ? -13.276 0.950 -6.775 1.00 86.38 347 ASN A N 1
ATOM 2844 C CA . ASN A 1 347 ? -13.888 0.418 -5.552 1.00 86.38 347 ASN A CA 1
ATOM 2845 C C . ASN A 1 347 ? -13.111 0.791 -4.270 1.00 86.38 347 ASN A C 1
ATOM 2847 O O . ASN A 1 347 ? -12.729 -0.063 -3.460 1.00 86.38 347 ASN A O 1
ATOM 2851 N N . LEU A 1 348 ? -12.809 2.083 -4.118 1.00 92.19 348 LEU A N 1
ATOM 2852 C CA . LEU A 1 348 ? -12.147 2.645 -2.942 1.00 92.19 348 LEU A CA 1
ATOM 2853 C C . LEU A 1 348 ? -13.125 3.507 -2.135 1.00 92.19 348 LEU A C 1
ATOM 2855 O O . LEU A 1 348 ? -14.014 4.131 -2.724 1.00 92.19 348 LEU A O 1
ATOM 2859 N N . PRO A 1 349 ? -12.939 3.598 -0.804 1.00 93.81 349 PRO A N 1
ATOM 2860 C CA . PRO A 1 349 ? -13.664 4.549 0.026 1.00 93.81 349 PRO A CA 1
ATOM 2861 C C . PRO A 1 349 ? -13.588 5.969 -0.538 1.00 93.81 349 PRO A C 1
ATOM 2863 O O . PRO A 1 349 ? -12.539 6.423 -0.997 1.00 93.81 349 PRO A O 1
ATOM 2866 N N . ARG A 1 350 ? -14.699 6.707 -0.460 1.00 90.81 350 ARG A N 1
ATOM 2867 C CA . ARG A 1 350 ? -14.817 8.058 -1.034 1.00 90.81 350 ARG A CA 1
ATOM 2868 C C . ARG A 1 350 ? -13.742 9.028 -0.527 1.00 90.81 350 ARG A C 1
ATOM 2870 O O . ARG A 1 350 ? -13.254 9.853 -1.287 1.00 90.81 350 ARG A O 1
ATOM 2877 N N . ASN A 1 351 ? -13.318 8.884 0.727 1.00 91.44 351 ASN A N 1
ATOM 2878 C CA . ASN A 1 351 ? -12.270 9.692 1.354 1.00 91.44 351 ASN A CA 1
ATOM 2879 C C . ASN A 1 351 ? -10.829 9.267 1.002 1.00 91.44 351 ASN A C 1
ATOM 2881 O O . ASN A 1 351 ? -9.890 9.884 1.498 1.00 91.44 351 ASN A O 1
ATOM 2885 N N . HIS A 1 352 ? -10.645 8.224 0.187 1.00 94.88 352 HIS A N 1
ATOM 2886 C CA . HIS A 1 352 ? -9.343 7.785 -0.343 1.00 94.88 352 HIS A CA 1
ATOM 2887 C C . HIS A 1 352 ? -9.141 8.218 -1.801 1.00 94.88 352 HIS A C 1
ATOM 2889 O O . HIS A 1 352 ? -8.026 8.170 -2.322 1.00 94.88 352 HIS A O 1
ATOM 2895 N N . LEU A 1 353 ? -10.225 8.616 -2.480 1.00 93.25 353 LEU A N 1
ATOM 2896 C CA . LEU A 1 353 ? -10.225 8.891 -3.916 1.00 93.25 353 LEU A CA 1
ATOM 2897 C C . LEU A 1 353 ? -9.334 10.079 -4.288 1.00 93.25 353 LEU A C 1
ATOM 2899 O O . LEU A 1 353 ? -8.641 10.009 -5.298 1.00 93.25 353 LEU A O 1
ATOM 2903 N N . SER A 1 354 ? -9.309 11.144 -3.483 1.00 94.62 354 SER A N 1
ATOM 2904 C CA . SER A 1 354 ? -8.488 12.329 -3.769 1.00 94.62 354 SER A CA 1
ATOM 2905 C C . SER A 1 354 ? -6.998 11.977 -3.830 1.00 94.62 354 SER A C 1
ATOM 2907 O O . SER A 1 354 ? -6.346 12.223 -4.842 1.00 94.62 354 SER A O 1
ATOM 2909 N N . GLN A 1 355 ? -6.485 11.307 -2.796 1.00 94.06 355 GLN A N 1
ATOM 2910 C CA . GLN A 1 355 ? -5.100 10.848 -2.711 1.00 94.06 355 GLN A CA 1
ATOM 2911 C C . GLN A 1 355 ? -4.787 9.841 -3.829 1.00 94.06 355 GLN A C 1
ATOM 2913 O O . GLN A 1 355 ? -3.740 9.927 -4.469 1.00 94.06 355 GLN A O 1
ATOM 2918 N N . PHE A 1 356 ? -5.706 8.906 -4.110 1.00 92.56 356 PHE A N 1
ATOM 2919 C CA . PHE A 1 356 ? -5.560 7.947 -5.206 1.00 92.56 356 PHE A CA 1
ATOM 2920 C C . PHE A 1 356 ? -5.400 8.646 -6.562 1.00 92.56 356 PHE A C 1
ATOM 2922 O O . PHE A 1 356 ? -4.424 8.384 -7.259 1.00 92.56 356 PHE A O 1
ATOM 2929 N N . PHE A 1 357 ? -6.309 9.558 -6.923 1.00 89.88 357 PHE A N 1
ATOM 2930 C CA . PHE A 1 357 ? -6.286 10.256 -8.211 1.00 89.88 357 PHE A CA 1
ATOM 2931 C C . PHE A 1 357 ? -5.104 11.217 -8.356 1.00 89.88 357 PHE A C 1
ATOM 2933 O O . PHE A 1 357 ? -4.536 11.327 -9.448 1.00 89.88 357 PHE A O 1
ATOM 2940 N N . ASN A 1 358 ? -4.698 11.882 -7.276 1.00 90.12 358 ASN A N 1
ATOM 2941 C CA . ASN A 1 358 ? -3.544 12.783 -7.302 1.00 90.12 358 ASN A CA 1
ATOM 2942 C C . ASN A 1 358 ? -2.226 12.025 -7.512 1.00 90.12 358 ASN A C 1
ATOM 2944 O O . ASN A 1 358 ? -1.303 12.570 -8.111 1.00 90.12 358 ASN A O 1
ATOM 2948 N N . ASN A 1 359 ? -2.161 10.746 -7.126 1.00 87.38 359 ASN A N 1
ATOM 2949 C CA . ASN A 1 359 ? -1.002 9.889 -7.378 1.00 87.38 359 ASN A CA 1
ATOM 2950 C C . ASN A 1 359 ? -0.911 9.380 -8.840 1.00 87.38 359 ASN A C 1
ATOM 2952 O O . ASN A 1 359 ? 0.120 8.853 -9.250 1.00 87.38 359 ASN A O 1
ATOM 2956 N N . ILE A 1 360 ? -1.965 9.536 -9.657 1.00 83.38 360 ILE A N 1
ATOM 2957 C CA . ILE A 1 360 ? -2.011 9.104 -11.073 1.00 83.38 360 ILE A CA 1
ATOM 2958 C C . ILE A 1 360 ? -2.588 10.195 -12.002 1.00 83.38 360 ILE A C 1
ATOM 2960 O O . ILE A 1 360 ? -3.569 9.969 -12.718 1.00 83.38 360 ILE A O 1
ATOM 2964 N N . PRO A 1 361 ? -1.962 11.387 -12.074 1.00 80.50 361 PRO A N 1
ATOM 2965 C CA . PRO A 1 361 ? -2.547 12.574 -12.711 1.00 80.50 361 PRO A CA 1
ATOM 2966 C C . PRO A 1 361 ? -2.905 12.378 -14.194 1.00 80.50 361 PRO A C 1
ATOM 2968 O O . PRO A 1 361 ? -3.899 12.929 -14.675 1.00 80.50 361 PRO A O 1
ATOM 2971 N N . LYS A 1 362 ? -2.140 11.548 -14.921 1.00 73.62 362 LYS A N 1
ATOM 2972 C CA . LYS A 1 362 ? -2.418 11.207 -16.329 1.00 73.62 362 LYS A CA 1
ATOM 2973 C C . LYS A 1 362 ? -3.759 10.477 -16.483 1.00 73.62 362 LYS A C 1
ATOM 2975 O O . LYS A 1 362 ? -4.565 10.855 -17.332 1.00 73.62 362 LYS A O 1
ATOM 2980 N N . PHE A 1 363 ? -4.026 9.484 -15.634 1.00 77.38 363 PHE A N 1
ATOM 2981 C CA . PHE A 1 363 ? -5.294 8.750 -15.631 1.00 77.38 363 PHE A CA 1
ATOM 2982 C C . PHE A 1 363 ? -6.458 9.631 -15.172 1.00 77.38 363 PHE A C 1
ATOM 2984 O O . PHE A 1 363 ? -7.514 9.635 -15.800 1.00 77.38 363 PHE A O 1
ATOM 2991 N N . THR A 1 364 ? -6.243 10.454 -14.146 1.00 82.88 364 THR A N 1
ATOM 2992 C CA . THR A 1 364 ? -7.248 11.392 -13.623 1.00 82.88 364 THR A CA 1
ATOM 2993 C C . THR A 1 364 ? -7.736 12.371 -14.692 1.00 82.88 364 THR A C 1
ATOM 2995 O O . THR A 1 364 ? -8.940 12.600 -14.831 1.00 82.88 364 THR A O 1
ATOM 2998 N N . LYS A 1 365 ? -6.824 12.897 -15.524 1.00 80.88 365 LYS A N 1
ATOM 2999 C CA . LYS A 1 365 ? -7.187 13.758 -16.660 1.00 80.88 365 LYS A CA 1
ATOM 3000 C C . LYS A 1 365 ? -8.044 13.015 -17.695 1.00 80.88 365 LYS A C 1
ATOM 3002 O O . LYS A 1 365 ? -9.029 13.586 -18.163 1.00 80.88 365 LYS A O 1
ATOM 3007 N N . LYS A 1 366 ? -7.711 11.754 -18.010 1.00 75.12 366 LYS A N 1
ATOM 3008 C CA . LYS A 1 366 ? -8.495 10.891 -18.920 1.00 75.12 366 LYS A CA 1
ATOM 3009 C C . LYS A 1 366 ? -9.897 10.634 -18.354 1.00 75.12 366 LYS A C 1
ATOM 3011 O O . LYS A 1 366 ? -10.883 10.855 -19.051 1.00 75.12 366 LYS A O 1
ATOM 3016 N N . LEU A 1 367 ? -10.004 10.274 -17.073 1.00 74.75 367 LEU A N 1
ATOM 3017 C CA . LEU A 1 367 ? -11.288 10.033 -16.405 1.00 74.75 367 LEU A CA 1
ATOM 3018 C C . LEU A 1 367 ? -12.212 11.256 -16.402 1.00 74.75 367 LEU A C 1
ATOM 3020 O O . LEU A 1 367 ? -13.413 11.108 -16.611 1.00 74.75 367 LEU A O 1
ATOM 3024 N N . ASN A 1 368 ? -11.683 12.467 -16.217 1.00 72.75 368 ASN A N 1
ATOM 3025 C CA . ASN A 1 368 ? -12.517 13.673 -16.253 1.00 72.75 368 ASN A CA 1
ATOM 3026 C C . ASN A 1 368 ? -13.109 13.939 -17.656 1.00 72.75 368 ASN A C 1
ATOM 3028 O O . ASN A 1 368 ? -14.190 14.516 -17.798 1.00 72.75 368 ASN A O 1
ATOM 3032 N N . GLN A 1 369 ? -12.416 13.494 -18.707 1.00 69.06 369 GLN A N 1
ATOM 3033 C CA . GLN A 1 369 ? -12.832 13.685 -20.096 1.00 69.06 369 GLN A CA 1
ATOM 3034 C C . GLN A 1 369 ? -13.804 12.593 -20.564 1.00 69.06 369 GLN A C 1
ATOM 3036 O O . GLN A 1 369 ? -14.854 12.921 -21.116 1.00 69.06 369 GLN A O 1
ATOM 3041 N N . THR A 1 370 ? -13.486 11.319 -20.315 1.00 62.56 370 THR A N 1
ATOM 3042 C CA . THR A 1 370 ? -14.176 10.160 -20.916 1.00 62.56 370 THR A CA 1
ATOM 3043 C C . THR A 1 370 ? -14.578 9.066 -19.915 1.00 62.56 370 THR A C 1
ATOM 3045 O O . THR A 1 370 ? -15.032 8.001 -20.324 1.00 62.56 370 THR A O 1
ATOM 3048 N N . GLY A 1 371 ? -14.405 9.297 -18.609 1.00 63.62 371 GLY A N 1
ATOM 3049 C CA . GLY A 1 371 ? -14.548 8.281 -17.562 1.00 63.62 371 GLY A CA 1
ATOM 3050 C C . GLY A 1 371 ? -15.958 8.062 -17.008 1.00 63.62 371 GLY A C 1
ATOM 3051 O O . GLY A 1 371 ? -16.918 8.751 -17.354 1.00 63.62 371 GLY A O 1
ATOM 3052 N N . ASN A 1 372 ? -16.053 7.091 -16.091 1.00 71.06 372 ASN A N 1
ATOM 3053 C CA . ASN A 1 372 ? -17.268 6.746 -15.348 1.00 71.06 372 ASN A CA 1
ATOM 3054 C C . ASN A 1 372 ? -17.910 7.995 -14.707 1.00 71.06 372 ASN A C 1
ATOM 3056 O O . ASN A 1 372 ? -17.226 8.789 -14.052 1.00 71.06 372 ASN A O 1
ATOM 3060 N N . LYS A 1 373 ? -19.236 8.135 -14.868 1.00 80.19 373 LYS A N 1
ATOM 3061 C CA . LYS A 1 373 ? -20.034 9.264 -14.363 1.00 80.19 373 LYS A CA 1
ATOM 3062 C C . LYS A 1 373 ? -19.782 9.545 -12.879 1.00 80.19 373 LYS A C 1
ATOM 3064 O O . LYS A 1 373 ? -19.599 10.702 -12.522 1.00 80.19 373 LYS A O 1
ATOM 3069 N N . PHE A 1 374 ? -19.694 8.507 -12.047 1.00 82.81 374 PHE A N 1
ATOM 3070 C CA . PHE A 1 374 ? -19.458 8.644 -10.610 1.00 82.81 374 PHE A CA 1
ATOM 3071 C C . PHE A 1 374 ? -18.117 9.328 -10.305 1.00 82.81 374 PHE A C 1
ATOM 3073 O O . PHE A 1 374 ? -18.072 10.305 -9.558 1.00 82.81 374 PHE A O 1
ATOM 3080 N N . TYR A 1 375 ? -17.017 8.869 -10.915 1.00 84.25 375 TYR A N 1
ATOM 3081 C CA . TYR A 1 375 ? -15.699 9.470 -10.678 1.00 84.25 375 TYR A CA 1
ATOM 3082 C C . TYR A 1 375 ? -15.591 10.863 -11.287 1.00 84.25 375 TYR A C 1
ATOM 3084 O O . TYR A 1 375 ? -14.978 11.743 -10.691 1.00 84.25 375 TYR A O 1
ATOM 3092 N N . LYS A 1 376 ? -16.228 11.101 -12.436 1.00 84.25 376 LYS A N 1
ATOM 3093 C CA . LYS A 1 376 ? -16.298 12.439 -13.024 1.00 84.25 376 LYS A CA 1
ATOM 3094 C C . LYS A 1 376 ? -17.051 13.417 -12.120 1.00 84.25 376 LYS A C 1
ATOM 3096 O O . LYS A 1 376 ? -16.597 14.543 -11.942 1.00 84.25 376 LYS A O 1
ATOM 3101 N N . GLU A 1 377 ? -18.173 13.008 -11.533 1.00 87.75 377 GLU A N 1
ATOM 3102 C CA . GLU A 1 377 ? -18.907 13.823 -10.558 1.00 87.75 377 GLU A CA 1
ATOM 3103 C C . GLU A 1 377 ? -18.061 14.097 -9.314 1.00 87.75 377 GLU A C 1
ATOM 3105 O O . GLU A 1 377 ? -17.966 15.247 -8.891 1.00 87.75 377 GLU A O 1
ATOM 3110 N N . PHE A 1 378 ? -17.369 13.083 -8.784 1.00 90.12 378 PHE A N 1
ATOM 3111 C CA . PHE A 1 378 ? -16.453 13.254 -7.656 1.00 90.12 378 PHE A CA 1
ATOM 3112 C C . PHE A 1 378 ? -15.336 14.268 -7.961 1.00 90.12 378 PHE A C 1
ATOM 3114 O O . PHE A 1 378 ? -15.164 15.218 -7.201 1.00 90.12 378 PHE A O 1
ATOM 3121 N N . LEU A 1 379 ? -14.639 14.129 -9.097 1.00 90.44 379 LEU A N 1
ATOM 3122 C CA . LEU A 1 379 ? -13.536 15.013 -9.512 1.00 90.44 379 LEU A CA 1
ATOM 3123 C C . LEU A 1 379 ? -13.963 16.474 -9.742 1.00 90.44 379 LEU A C 1
ATOM 3125 O O . LEU A 1 379 ? -13.122 17.371 -9.709 1.00 90.44 379 LEU A O 1
ATOM 3129 N N . ASN A 1 380 ? -15.251 16.719 -9.989 1.00 90.38 380 ASN A N 1
ATOM 3130 C CA . ASN A 1 380 ? -15.813 18.062 -10.146 1.00 90.38 380 ASN A CA 1
ATOM 3131 C C . ASN A 1 380 ? -16.523 18.570 -8.876 1.00 90.38 380 ASN A C 1
ATOM 3133 O O . ASN A 1 380 ? -16.998 19.705 -8.854 1.00 90.38 380 ASN A O 1
ATOM 3137 N N . SER A 1 381 ? -16.606 17.750 -7.827 1.00 92.31 381 SER A N 1
ATOM 3138 C CA . SER A 1 381 ? -17.231 18.110 -6.554 1.00 92.31 381 SER A CA 1
ATOM 3139 C C . SER A 1 381 ? -16.268 18.871 -5.639 1.00 92.31 381 SER A C 1
ATOM 3141 O O . SER A 1 381 ? -15.049 18.780 -5.775 1.00 92.31 381 SER A O 1
ATOM 3143 N N . ALA A 1 382 ? -16.815 19.573 -4.643 1.00 91.88 382 ALA A N 1
ATOM 3144 C CA . ALA A 1 382 ? -16.023 20.239 -3.606 1.00 91.88 382 ALA A CA 1
ATOM 3145 C C . ALA A 1 382 ? -15.283 19.257 -2.672 1.00 91.88 382 ALA A C 1
ATOM 3147 O O . ALA A 1 382 ? -14.438 19.680 -1.889 1.00 91.88 382 ALA A O 1
ATOM 3148 N N . GLU A 1 383 ? -15.604 17.961 -2.731 1.00 90.69 383 GLU A N 1
ATOM 3149 C CA . GLU A 1 383 ? -14.951 16.926 -1.924 1.00 90.69 383 GLU A CA 1
ATOM 3150 C C . GLU A 1 383 ? -13.585 16.512 -2.486 1.00 90.69 383 GLU A C 1
ATOM 3152 O O . GLU A 1 383 ? -12.755 15.977 -1.748 1.00 90.69 383 GLU A O 1
ATOM 3157 N N . TYR A 1 384 ? -13.342 16.745 -3.780 1.00 94.06 384 TYR A N 1
ATOM 3158 C CA . TYR A 1 384 ? -12.063 16.427 -4.397 1.00 94.06 384 TYR A CA 1
ATOM 3159 C C . TYR A 1 384 ? -11.019 17.493 -4.056 1.00 94.06 384 TYR A C 1
ATOM 3161 O O . TYR A 1 384 ? -11.048 18.622 -4.550 1.00 94.06 384 TYR A O 1
ATOM 3169 N N . ASP A 1 385 ? -10.063 17.105 -3.218 1.00 93.88 385 ASP A N 1
ATOM 3170 C CA . ASP A 1 385 ? -8.912 17.923 -2.856 1.00 93.88 385 ASP A CA 1
ATOM 3171 C C . ASP A 1 385 ? -7.756 17.619 -3.819 1.00 93.88 385 ASP A C 1
ATOM 3173 O O . ASP A 1 385 ? -7.242 16.503 -3.854 1.00 93.88 385 ASP A O 1
ATOM 3177 N N . LYS A 1 386 ? -7.349 18.610 -4.618 1.00 91.19 386 LYS A N 1
ATOM 3178 C CA . LYS A 1 386 ? -6.300 18.471 -5.647 1.00 91.19 386 LYS A CA 1
ATOM 3179 C C . LYS A 1 386 ? -4.878 18.470 -5.087 1.00 91.19 386 LYS A C 1
ATOM 3181 O O . LYS A 1 386 ? -3.949 18.145 -5.819 1.00 91.19 386 LYS A O 1
ATOM 3186 N N . GLU A 1 387 ? -4.697 18.878 -3.835 1.00 91.06 387 GLU A N 1
ATOM 3187 C CA . GLU A 1 387 ? -3.372 19.002 -3.221 1.00 91.06 387 GLU A CA 1
ATOM 3188 C C . GLU A 1 387 ? -3.047 17.826 -2.298 1.00 91.06 387 GLU A C 1
ATOM 3190 O O . GLU A 1 387 ? -1.875 17.590 -2.001 1.00 91.06 387 GLU A O 1
ATOM 3195 N N . ILE A 1 388 ? -4.068 17.089 -1.844 1.00 94.19 388 ILE A N 1
ATOM 3196 C CA . ILE A 1 388 ? -3.899 16.003 -0.879 1.00 94.19 388 ILE A CA 1
ATOM 3197 C C . ILE A 1 388 ? -3.233 14.768 -1.495 1.00 94.19 388 ILE A C 1
ATOM 3199 O O . ILE A 1 388 ? -3.537 14.359 -2.612 1.00 94.19 388 ILE A O 1
ATOM 3203 N N . CYS A 1 389 ? -2.350 14.132 -0.742 1.00 92.56 389 CYS A N 1
ATOM 3204 C CA . CYS A 1 389 ? -1.577 12.965 -1.174 1.00 92.56 389 CYS A CA 1
ATOM 3205 C C . CYS A 1 389 ? -1.393 11.996 -0.003 1.00 92.56 389 CYS A C 1
ATOM 3207 O O . CYS A 1 389 ? -1.664 12.356 1.141 1.00 92.56 389 CYS A O 1
ATOM 3209 N N . TRP A 1 390 ? -0.968 10.758 -0.254 1.00 93.31 390 TRP A N 1
ATOM 3210 C CA . TRP A 1 390 ? -0.778 9.773 0.816 1.00 93.31 390 TRP A CA 1
ATOM 3211 C C . TRP A 1 390 ? 0.399 10.113 1.743 1.00 93.31 390 TRP A C 1
ATOM 3213 O O . TRP A 1 390 ? 0.387 9.739 2.911 1.00 93.31 390 TRP A O 1
ATOM 3223 N N . GLY A 1 391 ? 1.398 10.846 1.248 1.00 89.94 391 GLY A N 1
ATOM 3224 C CA . GLY A 1 391 ? 2.579 11.290 2.001 1.00 89.94 391 GLY A CA 1
ATOM 3225 C C . GLY A 1 391 ? 3.883 10.609 1.583 1.00 89.94 391 GLY A C 1
ATOM 3226 O O . GLY A 1 391 ? 4.972 11.106 1.895 1.00 89.94 391 GLY A O 1
ATOM 3227 N N . TYR A 1 392 ? 3.789 9.508 0.834 1.00 91.12 392 TYR A N 1
ATOM 3228 C CA . TYR A 1 392 ? 4.947 8.805 0.278 1.00 91.12 392 TYR A CA 1
ATOM 3229 C C . TYR A 1 392 ? 5.317 9.260 -1.141 1.00 91.12 392 TYR A C 1
ATOM 3231 O O . TYR A 1 392 ? 6.352 8.841 -1.654 1.00 91.12 392 TYR A O 1
ATOM 3239 N N . GLU A 1 393 ? 4.493 10.088 -1.786 1.00 85.81 393 GLU A N 1
ATOM 3240 C CA . GLU A 1 393 ? 4.769 10.671 -3.098 1.00 85.81 393 GLU A CA 1
ATOM 3241 C C . GLU A 1 393 ? 5.854 11.760 -3.015 1.00 85.81 393 GLU A C 1
ATOM 3243 O O . GLU A 1 393 ? 5.976 12.460 -2.006 1.00 85.81 393 GLU A O 1
ATOM 3248 N N . TYR A 1 394 ? 6.638 11.916 -4.088 1.00 64.75 394 TYR A N 1
ATOM 3249 C CA . TYR A 1 394 ? 7.802 12.813 -4.133 1.00 64.75 394 TYR A CA 1
ATOM 3250 C C . TYR A 1 394 ? 7.420 14.300 -3.989 1.00 64.75 394 TYR A C 1
ATOM 3252 O O . TYR A 1 394 ? 7.962 14.994 -3.134 1.00 64.75 394 TYR A O 1
ATOM 3260 N N . GLU A 1 395 ? 6.422 14.777 -4.742 1.00 72.69 395 GLU A N 1
ATOM 3261 C CA . GLU A 1 395 ? 5.965 16.180 -4.708 1.00 72.69 395 GLU A CA 1
ATOM 3262 C C . GLU A 1 395 ? 4.774 16.411 -3.762 1.00 72.69 395 GLU A C 1
ATOM 3264 O O . GLU A 1 395 ? 3.962 17.319 -3.959 1.00 72.69 395 GLU A O 1
ATOM 3269 N N . CYS A 1 396 ? 4.627 15.571 -2.735 1.00 82.00 396 CYS A N 1
ATOM 3270 C CA . CYS A 1 396 ? 3.491 15.649 -1.826 1.00 82.00 396 CYS A CA 1
ATOM 3271 C C . CYS A 1 396 ? 3.559 16.901 -0.935 1.00 82.00 396 CYS A C 1
ATOM 3273 O O . CYS A 1 396 ? 4.263 16.925 0.074 1.00 82.00 396 CYS A O 1
ATOM 3275 N N . LYS A 1 397 ? 2.800 17.945 -1.295 1.00 83.12 397 LYS A N 1
ATOM 3276 C CA . LYS A 1 397 ? 2.724 19.203 -0.529 1.00 83.12 397 LYS A CA 1
ATOM 3277 C C . LYS A 1 397 ? 1.808 19.107 0.688 1.00 83.12 397 LYS A C 1
ATOM 3279 O O . LYS A 1 397 ? 2.073 19.746 1.702 1.00 83.12 397 LYS A O 1
ATOM 3284 N N . LYS A 1 398 ? 0.732 18.324 0.586 1.00 91.06 398 LYS A N 1
ATOM 3285 C CA . LYS A 1 398 ? -0.292 18.180 1.627 1.00 91.06 398 LYS A CA 1
ATOM 3286 C C . LYS A 1 398 ? -0.500 16.695 1.961 1.00 91.06 398 LYS A C 1
ATOM 3288 O O . LYS A 1 398 ? -1.472 16.092 1.499 1.00 91.06 398 LYS A O 1
ATOM 3293 N N . PRO A 1 399 ? 0.414 16.079 2.735 1.00 88.81 399 PRO A N 1
ATOM 3294 C CA . PRO A 1 399 ? 0.281 14.681 3.127 1.00 88.81 399 PRO A CA 1
ATOM 3295 C C . PRO A 1 399 ? -0.977 14.479 3.968 1.00 88.81 399 PRO A C 1
ATOM 3297 O O . PRO A 1 399 ? -1.255 15.251 4.890 1.00 88.81 399 PRO A O 1
ATOM 3300 N N . TYR A 1 400 ? -1.724 13.422 3.667 1.00 89.31 400 TYR A N 1
ATOM 3301 C CA . TYR A 1 400 ? -2.865 12.993 4.453 1.00 89.31 400 TYR A CA 1
ATOM 3302 C C . TYR A 1 400 ? -2.371 12.451 5.791 1.00 89.31 400 TYR A C 1
ATOM 3304 O O . TYR A 1 400 ? -1.909 11.318 5.902 1.00 89.31 400 TYR A O 1
ATOM 3312 N N . HIS A 1 401 ? -2.474 13.287 6.816 1.00 84.00 401 HIS A N 1
ATOM 3313 C CA . HIS A 1 401 ? -2.187 12.922 8.189 1.00 84.00 401 HIS A CA 1
ATOM 3314 C C . HIS A 1 401 ? -3.415 13.216 9.043 1.00 84.00 401 HIS A C 1
ATOM 3316 O O . HIS A 1 401 ? -4.044 14.267 8.935 1.00 84.00 401 HIS A O 1
ATOM 3322 N N . VAL A 1 402 ? -3.757 12.263 9.901 1.00 85.62 402 VAL A N 1
ATOM 3323 C CA . VAL A 1 402 ? -4.799 12.421 10.929 1.00 85.62 402 VAL A CA 1
ATOM 3324 C C . VAL A 1 402 ? -4.243 12.173 12.328 1.00 85.62 402 VAL A C 1
ATOM 3326 O O . VAL A 1 402 ? -4.961 12.326 13.321 1.00 85.62 402 VAL A O 1
ATOM 3329 N N . HIS A 1 403 ? -2.964 11.803 12.410 1.00 90.44 403 HIS A N 1
ATOM 3330 C CA . HIS A 1 403 ? -2.312 11.529 13.670 1.00 90.44 403 HIS A CA 1
ATOM 3331 C C . HIS A 1 403 ? -2.067 12.811 14.445 1.00 90.44 403 HIS A C 1
ATOM 3333 O O . HIS A 1 403 ? -1.898 13.902 13.900 1.00 90.44 403 HIS A O 1
ATOM 3339 N N . LYS A 1 404 ? -2.078 12.659 15.761 1.00 91.62 404 LYS A N 1
ATOM 3340 C CA . LYS A 1 404 ? -1.874 13.750 16.701 1.00 91.62 404 LYS A CA 1
ATOM 3341 C C . LYS A 1 404 ? -1.019 13.255 17.847 1.00 91.62 404 LYS A C 1
ATOM 3343 O O . LYS A 1 404 ? -1.084 12.092 18.241 1.00 91.62 404 LYS A O 1
ATOM 3348 N N . CYS A 1 405 ? -0.258 14.177 18.410 1.00 92.44 405 CYS A N 1
ATOM 3349 C CA . CYS A 1 405 ? 0.557 13.926 19.581 1.00 92.44 405 CYS A CA 1
ATOM 3350 C C . CYS A 1 405 ? 0.119 14.914 20.668 1.00 92.44 405 CYS A C 1
ATOM 3352 O O . CYS A 1 405 ? 0.650 16.020 20.716 1.00 92.44 405 CYS A O 1
ATOM 3354 N N . PRO A 1 406 ? -0.886 14.616 21.505 1.00 88.75 406 PRO A N 1
ATOM 3355 C CA . PRO A 1 406 ? -1.249 15.496 22.617 1.00 88.75 406 PRO A CA 1
ATOM 3356 C C . PRO A 1 406 ? -0.117 15.620 23.657 1.00 88.75 406 PRO A C 1
ATOM 3358 O O . PRO A 1 406 ? 0.780 14.782 23.728 1.00 88.75 406 PRO A O 1
ATOM 3361 N N . GLY A 1 407 ? -0.158 16.680 24.470 1.00 87.44 407 GLY A N 1
ATOM 3362 C CA . GLY A 1 407 ? 0.801 16.917 25.559 1.00 87.44 407 GLY A CA 1
ATOM 3363 C C . GLY A 1 407 ? 2.216 17.305 25.106 1.00 87.44 407 GLY A C 1
ATOM 3364 O O . GLY A 1 407 ? 2.466 17.570 23.929 1.00 87.44 407 GLY A O 1
ATOM 3365 N N . ASN A 1 408 ? 3.157 17.339 26.051 1.00 85.19 408 ASN A N 1
ATOM 3366 C CA . ASN A 1 408 ? 4.568 17.621 25.764 1.00 85.19 408 ASN A CA 1
ATOM 3367 C C . ASN A 1 408 ? 5.230 16.450 25.018 1.00 85.19 408 ASN A C 1
ATOM 3369 O O . ASN A 1 408 ? 4.747 15.316 25.065 1.00 85.19 408 ASN A O 1
ATOM 3373 N N . HIS A 1 409 ? 6.325 16.721 24.304 1.00 83.44 409 HIS A N 1
ATOM 3374 C CA . HIS A 1 409 ? 7.127 15.648 23.717 1.00 83.44 409 HIS A CA 1
ATOM 3375 C C . HIS A 1 409 ? 7.718 14.767 24.831 1.00 83.44 409 HIS A C 1
ATOM 3377 O O . HIS A 1 409 ? 8.009 15.245 25.927 1.00 83.44 409 HIS A O 1
ATOM 3383 N N . SER A 1 410 ? 7.830 13.464 24.577 1.00 76.12 410 SER A N 1
ATOM 3384 C CA . SER A 1 410 ? 8.347 12.481 25.536 1.00 76.12 410 SER A CA 1
ATOM 3385 C C . SER A 1 410 ? 9.093 11.364 24.806 1.00 76.12 410 SER A C 1
ATOM 3387 O O . SER A 1 410 ? 8.882 11.160 23.609 1.00 76.12 410 SER A O 1
ATOM 3389 N N . GLY A 1 411 ? 9.940 10.623 25.522 1.00 74.69 411 GLY A N 1
ATOM 3390 C CA . GLY A 1 411 ? 10.768 9.562 24.947 1.00 74.69 411 GLY A CA 1
ATOM 3391 C C . GLY A 1 411 ? 12.158 10.061 24.555 1.00 74.69 411 GLY A C 1
ATOM 3392 O O . GLY A 1 411 ? 12.741 10.876 25.259 1.00 74.69 411 GLY A O 1
ATOM 3393 N N . TYR A 1 412 ? 12.694 9.544 23.449 1.00 84.62 412 TYR A N 1
ATOM 3394 C CA . TYR A 1 412 ? 14.074 9.779 23.000 1.00 84.62 412 TYR A CA 1
ATOM 3395 C C . TYR A 1 412 ? 14.217 10.914 21.965 1.00 84.62 412 TYR A C 1
ATOM 3397 O O . TYR A 1 412 ? 15.266 11.045 21.340 1.00 84.62 412 TYR A O 1
ATOM 3405 N N . VAL A 1 413 ? 13.172 11.720 21.754 1.00 89.06 413 VAL A N 1
ATOM 3406 C CA . VAL A 1 413 ? 13.150 12.817 20.769 1.00 89.06 413 VAL A CA 1
ATOM 3407 C C . VAL A 1 413 ? 13.318 14.181 21.436 1.00 89.06 413 VAL A C 1
ATOM 3409 O O . VAL A 1 413 ? 12.869 14.383 22.561 1.00 89.06 413 VAL A O 1
ATOM 3412 N N . SER A 1 414 ? 13.943 15.121 20.725 1.00 87.94 414 SER A N 1
ATOM 3413 C CA . SER A 1 414 ? 14.312 16.450 21.237 1.00 87.94 414 SER A CA 1
ATOM 3414 C C . SER A 1 414 ? 13.243 17.535 21.059 1.00 87.94 414 SER A C 1
ATOM 3416 O O . SER A 1 414 ? 13.369 18.604 21.654 1.00 87.94 414 SER A O 1
ATOM 3418 N N . SER A 1 415 ? 12.210 17.304 20.240 1.00 92.31 415 SER A N 1
ATOM 3419 C CA . SER A 1 415 ? 11.147 18.285 19.986 1.00 92.31 415 SER A CA 1
ATOM 3420 C C . SER A 1 415 ? 9.794 17.637 19.684 1.00 92.31 415 SER A C 1
ATOM 3422 O O . SER A 1 415 ? 9.677 16.414 19.545 1.00 92.31 415 SER A O 1
ATOM 3424 N N . LYS A 1 416 ? 8.747 18.468 19.589 1.00 90.88 416 LYS A N 1
ATOM 3425 C CA . LYS A 1 416 ? 7.390 18.009 19.277 1.00 90.88 416 LYS A CA 1
ATOM 3426 C C . LYS A 1 416 ? 7.241 17.613 17.813 1.00 90.88 416 LYS A C 1
ATOM 3428 O O . LYS A 1 416 ? 6.587 16.620 17.513 1.00 90.88 416 LYS A O 1
ATOM 3433 N N . GLU A 1 417 ? 7.895 18.360 16.939 1.00 91.12 417 GLU A N 1
ATOM 3434 C CA . GLU A 1 417 ? 7.991 18.107 15.506 1.00 91.12 417 GLU A CA 1
ATOM 3435 C C . GLU A 1 417 ? 8.704 16.773 15.272 1.00 91.12 417 GLU A C 1
ATOM 3437 O O . GLU A 1 417 ? 8.159 15.899 14.611 1.00 91.12 417 GLU A O 1
ATOM 3442 N N . ALA A 1 418 ? 9.836 16.539 15.950 1.00 91.81 418 ALA A N 1
ATOM 3443 C CA . ALA A 1 418 ? 10.535 15.258 15.884 1.00 91.81 418 ALA A CA 1
ATOM 3444 C C . ALA A 1 418 ? 9.664 14.091 16.384 1.00 91.81 418 ALA A C 1
ATOM 3446 O O . ALA A 1 418 ? 9.697 13.005 15.814 1.00 91.81 418 ALA A O 1
ATOM 3447 N N . GLN A 1 419 ? 8.854 14.298 17.430 1.00 93.00 419 GLN A N 1
ATOM 3448 C CA . GLN A 1 419 ? 7.914 13.280 17.913 1.00 93.00 419 GLN A CA 1
ATOM 3449 C C . GLN A 1 419 ? 6.867 12.909 16.850 1.00 93.00 419 GLN A C 1
ATOM 3451 O O . GLN A 1 419 ? 6.552 11.731 16.673 1.00 93.00 419 GLN A O 1
ATOM 3456 N N . PHE A 1 420 ? 6.337 13.919 16.159 1.00 92.50 420 PHE A N 1
ATOM 3457 C CA . PHE A 1 420 ? 5.362 13.767 15.084 1.00 92.50 420 PHE A CA 1
ATOM 3458 C C . PHE A 1 420 ? 5.973 13.035 13.884 1.00 92.50 420 PHE A C 1
ATOM 3460 O O . PHE A 1 420 ? 5.435 12.018 13.445 1.00 92.50 420 PHE A O 1
ATOM 3467 N N . ASP A 1 421 ? 7.142 13.480 13.425 1.00 91.44 421 ASP A N 1
ATOM 3468 C CA . ASP A 1 421 ? 7.851 12.889 12.288 1.00 91.44 421 ASP A CA 1
ATOM 3469 C C . ASP A 1 421 ? 8.226 11.426 12.548 1.00 91.44 421 ASP A C 1
ATOM 3471 O O . ASP A 1 421 ? 8.058 10.568 11.680 1.00 91.44 421 ASP A O 1
ATOM 3475 N N . VAL A 1 422 ? 8.672 11.110 13.769 1.00 93.12 422 VAL A N 1
ATOM 3476 C CA . VAL A 1 422 ? 9.001 9.739 14.175 1.00 93.12 422 VAL A CA 1
ATOM 3477 C C . VAL A 1 422 ? 7.759 8.845 14.172 1.00 93.12 422 VAL A C 1
ATOM 3479 O O . VAL A 1 422 ? 7.821 7.733 13.647 1.00 93.12 422 VAL A O 1
ATOM 3482 N N . PHE A 1 423 ? 6.616 9.319 14.682 1.00 93.69 423 PHE A N 1
ATOM 3483 C CA . PHE A 1 423 ? 5.365 8.559 14.591 1.00 93.69 423 PHE A CA 1
ATOM 3484 C C . PHE A 1 423 ? 4.956 8.330 13.132 1.00 93.69 423 PHE A C 1
ATOM 3486 O O . PHE A 1 423 ? 4.607 7.207 12.762 1.00 93.69 423 PHE A O 1
ATOM 3493 N N . HIS A 1 424 ? 5.036 9.369 12.297 1.00 93.00 424 HIS A N 1
ATOM 3494 C CA . HIS A 1 424 ? 4.703 9.275 10.880 1.00 93.00 424 HIS A CA 1
ATOM 3495 C C . HIS A 1 424 ? 5.575 8.240 10.149 1.00 93.00 424 HIS A C 1
ATOM 3497 O O . HIS A 1 424 ? 5.053 7.426 9.384 1.00 93.00 424 HIS A O 1
ATOM 3503 N N . ALA A 1 425 ? 6.883 8.230 10.418 1.00 92.00 425 ALA A N 1
ATOM 3504 C CA . ALA A 1 425 ? 7.836 7.283 9.844 1.00 92.00 425 ALA A CA 1
ATOM 3505 C C . ALA A 1 425 ? 7.645 5.842 10.351 1.00 92.00 425 ALA A C 1
ATOM 3507 O O . ALA A 1 425 ? 7.754 4.895 9.578 1.00 92.00 425 ALA A O 1
ATOM 3508 N N . GLN A 1 426 ? 7.345 5.647 11.638 1.00 91.81 426 GLN A N 1
ATOM 3509 C CA . GLN A 1 426 ? 7.286 4.309 12.248 1.00 91.81 426 GLN A CA 1
ATOM 3510 C C . GLN A 1 426 ? 5.928 3.619 12.105 1.00 91.81 426 GLN A C 1
ATOM 3512 O O . GLN A 1 426 ? 5.873 2.392 12.050 1.00 91.81 426 GLN A O 1
ATOM 3517 N N . ALA A 1 427 ? 4.838 4.387 12.105 1.00 93.38 427 ALA A N 1
ATOM 3518 C CA . ALA A 1 427 ? 3.491 3.872 12.339 1.00 93.38 427 ALA A CA 1
ATOM 3519 C C . ALA A 1 427 ? 2.438 4.360 11.329 1.00 93.38 427 ALA A C 1
ATOM 3521 O O . ALA A 1 427 ? 1.267 3.989 11.448 1.00 93.38 427 ALA A O 1
ATOM 3522 N N . ASP A 1 428 ? 2.815 5.181 10.349 1.00 95.38 428 ASP A N 1
ATOM 3523 C CA . ASP A 1 428 ? 1.909 5.766 9.352 1.00 95.38 428 ASP A CA 1
ATOM 3524 C C . ASP A 1 428 ? 2.482 5.624 7.922 1.00 95.38 428 ASP A C 1
ATOM 3526 O O . ASP A 1 428 ? 3.414 4.851 7.688 1.00 95.38 428 ASP A O 1
ATOM 3530 N N . PHE A 1 429 ? 1.941 6.350 6.939 1.00 95.62 429 PHE A N 1
ATOM 3531 C CA . PHE A 1 429 ? 2.400 6.314 5.541 1.00 95.62 429 PHE A CA 1
ATOM 3532 C C . PHE A 1 429 ? 3.885 6.673 5.338 1.00 95.62 429 PHE A C 1
ATOM 3534 O O . PHE A 1 429 ? 4.454 6.315 4.302 1.00 95.62 429 PHE A O 1
ATOM 3541 N N . GLY A 1 430 ? 4.544 7.299 6.318 1.00 93.56 430 GLY A N 1
ATOM 3542 C CA . GLY A 1 430 ? 5.994 7.495 6.311 1.00 93.56 430 GLY A CA 1
ATOM 3543 C C . GLY A 1 430 ? 6.765 6.171 6.285 1.00 93.56 430 GLY A C 1
ATOM 3544 O O . GLY A 1 430 ? 7.774 6.077 5.591 1.00 93.56 430 GLY A O 1
ATOM 3545 N N . PHE A 1 431 ? 6.233 5.104 6.895 1.00 94.69 431 PHE A N 1
ATOM 3546 C CA . PHE A 1 431 ? 6.826 3.766 6.802 1.00 94.69 431 PHE A CA 1
ATOM 3547 C C . PHE A 1 431 ? 6.886 3.282 5.348 1.00 94.69 431 PHE A C 1
ATOM 3549 O O . PHE A 1 431 ? 7.902 2.759 4.891 1.00 94.69 431 PHE A O 1
ATOM 3556 N N . ILE A 1 432 ? 5.807 3.498 4.586 1.00 95.12 432 ILE A N 1
ATOM 3557 C CA . ILE A 1 432 ? 5.746 3.148 3.159 1.00 95.12 432 ILE A CA 1
ATOM 3558 C C . ILE A 1 432 ? 6.766 3.967 2.368 1.00 95.12 432 ILE A C 1
ATOM 3560 O O . ILE A 1 432 ? 7.463 3.419 1.514 1.00 95.12 432 ILE A O 1
ATOM 3564 N N . LYS A 1 433 ? 6.887 5.265 2.668 1.00 92.81 433 LYS A N 1
ATOM 3565 C CA . LYS A 1 433 ? 7.885 6.152 2.056 1.00 92.81 433 LYS A CA 1
ATOM 3566 C C . LYS A 1 433 ? 9.305 5.631 2.269 1.00 92.81 433 LYS A C 1
ATOM 3568 O O . LYS A 1 433 ? 10.078 5.571 1.315 1.00 92.81 433 LYS A O 1
ATOM 3573 N N . ASP A 1 434 ? 9.629 5.209 3.485 1.00 91.12 434 ASP A N 1
ATOM 3574 C CA . ASP A 1 434 ? 10.954 4.689 3.816 1.00 91.12 434 ASP A CA 1
ATOM 3575 C C . ASP A 1 434 ? 11.228 3.346 3.133 1.00 91.12 434 ASP A C 1
ATOM 3577 O O . ASP A 1 434 ? 12.312 3.158 2.580 1.00 91.12 434 ASP A O 1
ATOM 3581 N N . GLN A 1 435 ? 10.236 2.448 3.061 1.00 91.31 435 GLN A N 1
ATOM 3582 C CA . GLN A 1 435 ? 10.366 1.210 2.282 1.00 91.31 435 GLN A CA 1
ATOM 3583 C C . GLN A 1 435 ? 10.616 1.494 0.791 1.00 91.31 435 GLN A C 1
ATOM 3585 O O . GLN A 1 435 ? 11.478 0.850 0.194 1.00 91.31 435 GLN A O 1
ATOM 3590 N N . ARG A 1 436 ? 9.926 2.481 0.194 1.00 87.88 436 ARG A N 1
ATOM 3591 C CA . ARG A 1 436 ? 10.124 2.893 -1.213 1.00 87.88 436 ARG A CA 1
ATOM 3592 C C . ARG A 1 436 ? 11.525 3.450 -1.461 1.00 87.88 436 ARG A C 1
ATOM 3594 O O . ARG A 1 436 ? 12.160 3.080 -2.444 1.00 87.88 436 ARG A O 1
ATOM 3601 N N . LYS A 1 437 ? 12.022 4.306 -0.563 1.00 83.44 437 LYS A N 1
ATOM 3602 C CA . LYS A 1 437 ? 13.374 4.891 -0.651 1.00 83.44 437 LYS A CA 1
ATOM 3603 C C . LYS A 1 437 ? 14.484 3.844 -0.570 1.00 83.44 437 LYS A C 1
ATOM 3605 O O . LYS A 1 437 ? 15.570 4.063 -1.092 1.00 83.44 437 LYS A O 1
ATOM 3610 N N . GLN A 1 438 ? 14.211 2.721 0.087 1.00 86.00 438 GLN A N 1
ATOM 3611 C CA . GLN A 1 438 ? 15.155 1.627 0.300 1.00 86.00 438 GLN A CA 1
ATOM 3612 C C . GLN A 1 438 ? 15.049 0.515 -0.755 1.00 86.00 438 GLN A C 1
ATOM 3614 O O . GLN A 1 438 ? 15.562 -0.579 -0.525 1.00 86.00 438 GLN A O 1
ATOM 3619 N N . MET A 1 439 ? 14.367 0.753 -1.880 1.00 81.69 439 MET A N 1
ATOM 3620 C CA . MET A 1 439 ? 14.276 -0.213 -2.976 1.00 81.69 439 MET A CA 1
ATOM 3621 C C . MET A 1 439 ? 15.591 -0.280 -3.767 1.00 81.69 439 MET A C 1
ATOM 3623 O O . MET A 1 439 ? 16.176 0.738 -4.135 1.00 81.69 439 MET A O 1
ATOM 3627 N N . PHE A 1 440 ? 16.035 -1.490 -4.088 1.00 80.69 440 PHE A N 1
ATOM 3628 C CA . PHE A 1 440 ? 17.199 -1.757 -4.926 1.00 80.69 440 PHE A CA 1
ATOM 3629 C C . PHE A 1 440 ? 16.816 -2.702 -6.062 1.00 80.69 440 PHE A C 1
ATOM 3631 O O . PHE A 1 440 ? 16.106 -3.686 -5.852 1.00 80.69 440 PHE A O 1
ATOM 3638 N N . LEU A 1 441 ? 17.310 -2.422 -7.269 1.00 79.94 441 LEU A N 1
ATOM 3639 C CA . LEU A 1 441 ? 17.170 -3.311 -8.422 1.00 79.94 441 LEU A CA 1
ATOM 3640 C C . LEU A 1 441 ? 18.282 -4.367 -8.392 1.00 79.94 441 LEU A C 1
ATOM 3642 O O . LEU A 1 441 ? 19.444 -4.058 -8.655 1.00 79.94 441 LEU A O 1
ATOM 3646 N N . TYR A 1 442 ? 17.922 -5.612 -8.090 1.00 83.25 442 TYR A N 1
ATOM 3647 C CA . TYR A 1 442 ? 18.866 -6.728 -7.980 1.00 83.25 442 TYR A CA 1
ATOM 3648 C C . TYR A 1 442 ? 19.033 -7.494 -9.292 1.00 83.25 442 TYR A C 1
ATOM 3650 O O . TYR A 1 442 ? 20.130 -7.936 -9.620 1.00 83.25 442 TYR A O 1
ATOM 3658 N N . CYS A 1 443 ? 17.952 -7.641 -10.053 1.00 82.44 443 CYS A N 1
ATOM 3659 C CA . CYS A 1 443 ? 17.934 -8.279 -11.366 1.00 82.44 443 CYS A CA 1
ATOM 3660 C C . CYS A 1 443 ? 17.570 -7.209 -12.395 1.00 82.44 443 CYS A C 1
ATOM 3662 O O . CYS A 1 443 ? 16.406 -6.826 -12.522 1.00 82.44 443 CYS A O 1
ATOM 3664 N N . GLU A 1 444 ? 18.590 -6.671 -13.069 1.00 79.44 444 GLU A N 1
ATOM 3665 C CA . GLU A 1 444 ? 18.437 -5.594 -14.044 1.00 79.44 444 GLU A CA 1
ATOM 3666 C C . GLU A 1 444 ? 18.115 -6.181 -15.438 1.00 79.44 444 GLU A C 1
ATOM 3668 O O . GLU A 1 444 ? 18.948 -6.894 -16.009 1.00 79.44 444 GLU A O 1
ATOM 3673 N N . PRO A 1 445 ? 16.937 -5.894 -16.015 1.00 67.88 445 PRO A N 1
ATOM 3674 C CA . PRO A 1 445 ? 16.467 -6.540 -17.246 1.00 67.88 445 PRO A CA 1
ATOM 3675 C C . PRO A 1 445 ? 17.236 -6.036 -18.472 1.00 67.88 445 PRO A C 1
ATOM 3677 O O . PRO A 1 445 ? 17.223 -4.842 -18.684 1.00 67.88 445 PRO A O 1
ATOM 3680 N N . TYR A 1 446 ? 17.843 -6.848 -19.349 1.00 61.00 446 TYR A N 1
ATOM 3681 C CA . TYR A 1 446 ? 18.590 -6.296 -20.509 1.00 61.00 446 TYR A CA 1
ATOM 3682 C C . TYR A 1 446 ? 17.721 -5.466 -21.479 1.00 61.00 446 TYR A C 1
ATOM 3684 O O . TYR A 1 446 ? 18.208 -4.527 -22.120 1.00 61.00 446 TYR A O 1
ATOM 3692 N N . ARG A 1 447 ? 16.436 -5.807 -21.576 1.00 52.00 447 ARG A N 1
ATOM 3693 C CA . ARG A 1 447 ? 15.365 -5.145 -22.330 1.00 52.00 447 ARG A CA 1
ATOM 3694 C C . ARG A 1 447 ? 14.090 -5.113 -21.489 1.00 52.00 447 ARG A C 1
ATOM 3696 O O . ARG A 1 447 ? 13.937 -5.882 -20.555 1.00 52.00 447 ARG A O 1
ATOM 3703 N N . PHE A 1 448 ? 13.138 -4.247 -21.826 1.00 49.47 448 PHE A N 1
ATOM 3704 C CA . PHE A 1 448 ? 11.926 -4.045 -21.017 1.00 49.47 448 PHE A CA 1
ATOM 3705 C C . PHE A 1 448 ? 11.109 -5.323 -20.733 1.00 49.47 448 PHE A C 1
ATOM 3707 O O . PHE A 1 448 ? 10.506 -5.426 -19.659 1.00 49.47 448 PHE A O 1
ATOM 3714 N N . ASP A 1 449 ? 11.090 -6.248 -21.693 1.00 62.59 449 ASP A N 1
ATOM 3715 C CA . ASP A 1 449 ? 10.378 -7.527 -21.669 1.00 62.59 449 ASP A CA 1
ATOM 3716 C C . ASP A 1 449 ? 11.169 -8.664 -20.995 1.00 62.59 449 ASP A C 1
ATOM 3718 O O . ASP A 1 449 ? 10.661 -9.777 -20.881 1.00 62.59 449 ASP A O 1
ATOM 3722 N N . ASP A 1 450 ? 12.391 -8.394 -20.531 1.00 75.75 450 ASP A N 1
ATOM 3723 C CA . ASP A 1 450 ? 13.203 -9.346 -19.773 1.00 75.75 450 ASP A CA 1
ATOM 3724 C C . ASP A 1 450 ? 12.769 -9.429 -18.303 1.00 75.75 450 ASP A C 1
ATOM 3726 O O . ASP A 1 450 ? 11.840 -8.750 -17.848 1.00 75.75 450 ASP A O 1
ATOM 3730 N N . SER A 1 451 ? 13.434 -10.302 -17.549 1.00 85.88 451 SER A N 1
ATOM 3731 C CA . SER A 1 451 ? 13.144 -10.493 -16.136 1.00 85.88 451 SER A CA 1
ATOM 3732 C C . SER A 1 451 ? 13.674 -9.336 -15.297 1.00 85.88 451 SER A C 1
ATOM 3734 O O . SER A 1 451 ? 14.768 -8.833 -15.539 1.00 85.88 451 SER A O 1
ATOM 3736 N N . SER A 1 452 ? 12.928 -8.936 -14.269 1.00 87.50 452 SER A N 1
ATOM 3737 C CA . SER A 1 452 ? 13.409 -7.968 -13.279 1.00 87.50 452 SER A CA 1
ATOM 3738 C C . SER A 1 452 ? 13.037 -8.382 -11.865 1.00 87.50 452 SER A C 1
ATOM 3740 O O . SER A 1 452 ? 11.997 -9.005 -11.669 1.00 87.50 452 SER A O 1
ATOM 3742 N N . LEU A 1 453 ? 13.851 -7.991 -10.889 1.00 91.12 453 LEU A N 1
ATOM 3743 C CA . LEU A 1 453 ? 13.577 -8.148 -9.459 1.00 91.12 453 LEU A CA 1
ATOM 3744 C C . LEU A 1 453 ? 14.138 -6.938 -8.722 1.00 91.12 453 LEU A C 1
ATOM 3746 O O . LEU A 1 453 ? 15.338 -6.663 -8.796 1.00 91.12 453 LEU A O 1
ATOM 3750 N N . GLU A 1 454 ? 13.270 -6.250 -7.998 1.00 88.62 454 GLU A N 1
ATOM 3751 C CA . GLU A 1 454 ? 13.637 -5.176 -7.086 1.00 88.62 454 GLU A CA 1
ATOM 3752 C C . GLU A 1 454 ? 13.050 -5.439 -5.703 1.00 88.62 454 GLU A C 1
ATOM 3754 O O . GLU A 1 454 ? 11.937 -5.958 -5.584 1.00 88.62 454 GLU A O 1
ATOM 3759 N N . CYS A 1 455 ? 13.804 -5.091 -4.666 1.00 92.69 455 CYS A N 1
ATOM 3760 C CA . CYS A 1 455 ? 13.428 -5.346 -3.282 1.00 92.69 455 CYS A CA 1
ATOM 3761 C C . CYS A 1 455 ? 13.791 -4.177 -2.377 1.00 92.69 455 CYS A C 1
ATOM 3763 O O . CYS A 1 455 ? 14.795 -3.508 -2.612 1.00 92.69 455 CYS A O 1
ATOM 3765 N N . SER A 1 456 ? 13.013 -3.977 -1.315 1.00 92.25 456 SER A N 1
ATOM 3766 C CA . SER A 1 456 ? 13.402 -3.113 -0.208 1.00 92.25 456 SER A CA 1
ATOM 3767 C C . SER A 1 456 ? 14.516 -3.768 0.607 1.00 92.25 456 SER A C 1
ATOM 3769 O O . SER A 1 456 ? 14.745 -4.983 0.526 1.00 92.25 456 SER A O 1
ATOM 3771 N N . LYS A 1 457 ? 15.206 -2.959 1.415 1.00 90.38 457 LYS A N 1
ATOM 3772 C CA . LYS A 1 457 ? 16.244 -3.427 2.337 1.00 90.38 457 LYS A CA 1
ATOM 3773 C C . LYS A 1 457 ? 15.774 -4.648 3.138 1.00 90.38 457 LYS A C 1
ATOM 3775 O O . LYS A 1 457 ? 14.635 -4.703 3.613 1.00 90.38 457 LYS A O 1
ATOM 3780 N N . TYR A 1 458 ? 16.674 -5.613 3.311 1.00 93.56 458 TYR A N 1
ATOM 3781 C CA . TYR A 1 458 ? 16.427 -6.893 3.981 1.00 93.56 458 TYR A CA 1
ATOM 3782 C C . TYR A 1 458 ? 15.450 -7.827 3.258 1.00 93.56 458 TYR A C 1
ATOM 3784 O O . TYR A 1 458 ? 14.931 -8.754 3.879 1.00 93.56 458 TYR A O 1
ATOM 3792 N N . LEU A 1 459 ? 15.151 -7.574 1.979 1.00 94.62 459 LEU A N 1
ATOM 3793 C CA . LEU A 1 459 ? 14.237 -8.392 1.174 1.00 94.62 459 LEU A CA 1
ATOM 3794 C C . LEU A 1 459 ? 12.841 -8.519 1.819 1.00 94.62 459 LEU A C 1
ATOM 3796 O O . LEU A 1 459 ? 12.200 -9.570 1.771 1.00 94.62 459 LEU A O 1
ATOM 3800 N N . ARG A 1 460 ? 12.382 -7.454 2.490 1.00 94.56 460 ARG A N 1
ATOM 3801 C CA . ARG A 1 460 ? 11.095 -7.426 3.214 1.00 94.56 460 ARG A CA 1
ATOM 3802 C C . ARG A 1 460 ? 9.908 -7.275 2.281 1.00 94.56 460 ARG A C 1
ATOM 3804 O O . ARG A 1 460 ? 8.872 -7.888 2.511 1.00 94.56 460 ARG A O 1
ATOM 3811 N N . PHE A 1 461 ? 10.081 -6.471 1.241 1.00 96.94 461 PHE A N 1
ATOM 3812 C CA . PHE A 1 461 ? 9.156 -6.347 0.130 1.00 96.94 461 PHE A CA 1
ATOM 3813 C C . PHE A 1 461 ? 9.934 -6.498 -1.169 1.00 96.94 461 PHE A C 1
ATOM 3815 O O . PHE A 1 461 ? 11.001 -5.906 -1.308 1.00 96.94 461 PHE A O 1
ATOM 3822 N N . CYS A 1 462 ? 9.392 -7.231 -2.133 1.00 96.50 462 CYS A N 1
ATOM 3823 C CA . CYS A 1 462 ? 9.947 -7.294 -3.479 1.00 96.50 462 CYS A CA 1
ATOM 3824 C C . CYS A 1 462 ? 8.848 -7.276 -4.531 1.00 96.50 462 CYS A C 1
ATOM 3826 O O . CYS A 1 462 ? 7.723 -7.714 -4.292 1.00 96.50 462 CYS A O 1
ATOM 3828 N N . ARG A 1 463 ? 9.201 -6.860 -5.742 1.00 94.44 463 ARG A N 1
ATOM 3829 C CA . ARG A 1 463 ? 8.382 -7.097 -6.929 1.00 94.44 463 ARG A CA 1
ATOM 3830 C C . ARG A 1 463 ? 9.254 -7.537 -8.089 1.00 94.44 463 ARG A C 1
ATOM 3832 O O . ARG A 1 463 ? 10.392 -7.093 -8.244 1.00 94.44 463 ARG A O 1
ATOM 3839 N N . GLY A 1 464 ? 8.715 -8.444 -8.887 1.00 90.75 464 GLY A N 1
ATOM 3840 C CA . GLY A 1 464 ? 9.420 -9.053 -9.995 1.00 90.75 464 GLY A CA 1
ATOM 3841 C C . GLY A 1 464 ? 8.560 -9.177 -11.238 1.00 90.75 464 GLY A C 1
ATOM 3842 O O . GLY A 1 464 ? 7.330 -9.182 -11.172 1.00 90.75 464 GLY A O 1
ATOM 3843 N N . ARG A 1 465 ? 9.231 -9.278 -12.384 1.00 89.50 465 ARG A N 1
ATOM 3844 C CA . ARG A 1 465 ? 8.601 -9.479 -13.690 1.00 89.50 465 ARG A CA 1
ATOM 3845 C C . ARG A 1 465 ? 9.260 -10.634 -14.419 1.00 89.50 465 ARG A C 1
ATOM 3847 O O . ARG A 1 465 ? 10.480 -10.771 -14.350 1.00 89.50 465 ARG A O 1
ATOM 3854 N N . ASN A 1 466 ? 8.455 -11.418 -15.131 1.00 90.75 466 ASN A N 1
ATOM 3855 C CA . ASN A 1 466 ? 8.882 -12.548 -15.960 1.00 90.75 466 ASN A CA 1
ATOM 3856 C C . ASN A 1 466 ? 9.831 -13.510 -15.221 1.00 90.75 466 ASN A C 1
ATOM 3858 O O . ASN A 1 466 ? 10.912 -13.824 -15.722 1.00 90.75 466 ASN A O 1
ATOM 3862 N N . LEU A 1 467 ? 9.459 -13.930 -14.011 1.00 97.50 467 LEU A N 1
ATOM 3863 C CA . LEU A 1 467 ? 10.280 -14.807 -13.169 1.00 97.50 467 LEU A CA 1
ATOM 3864 C C . LEU A 1 467 ? 9.825 -16.262 -13.288 1.00 97.50 467 LEU A C 1
ATOM 3866 O O . LEU A 1 467 ? 8.627 -16.533 -13.324 1.00 97.50 467 LEU A O 1
ATOM 3870 N N . MET A 1 468 ? 10.781 -17.189 -13.322 1.00 98.19 468 MET A N 1
ATOM 3871 C CA . MET A 1 468 ? 10.539 -18.632 -13.287 1.00 98.19 468 MET A CA 1
ATOM 3872 C C . MET A 1 468 ? 10.671 -19.149 -11.857 1.00 98.19 468 MET A C 1
ATOM 3874 O O . MET A 1 468 ? 11.608 -18.777 -11.154 1.00 98.19 468 MET A O 1
ATOM 3878 N N . PHE A 1 469 ? 9.768 -20.047 -11.478 1.00 98.31 469 PHE A N 1
ATOM 3879 C CA . PHE A 1 469 ? 9.783 -20.834 -10.253 1.00 98.31 469 PHE A CA 1
ATOM 3880 C C . PHE A 1 469 ? 9.729 -22.319 -10.608 1.00 98.31 469 PHE A C 1
ATOM 3882 O O . PHE A 1 469 ? 8.982 -22.719 -11.497 1.00 98.31 469 PHE A O 1
ATOM 3889 N N . ASN A 1 470 ? 10.495 -23.144 -9.910 1.00 97.81 470 ASN A N 1
ATOM 3890 C CA . ASN A 1 470 ? 10.531 -24.584 -10.091 1.00 97.81 470 ASN A CA 1
ATOM 3891 C C . ASN A 1 470 ? 9.987 -25.280 -8.841 1.00 97.81 470 ASN A C 1
ATOM 3893 O O . ASN A 1 470 ? 10.615 -25.267 -7.786 1.00 97.81 470 ASN A O 1
ATOM 3897 N N . PHE A 1 471 ? 8.823 -25.910 -8.969 1.00 97.31 471 PHE A N 1
ATOM 3898 C CA . PHE A 1 471 ? 8.158 -26.632 -7.887 1.00 97.31 471 PHE A CA 1
ATOM 3899 C C . PHE A 1 471 ? 8.147 -28.152 -8.119 1.00 97.31 471 PHE A C 1
ATOM 3901 O O . PHE A 1 471 ? 7.360 -28.873 -7.494 1.00 97.31 471 PHE A O 1
ATOM 3908 N N . THR A 1 472 ? 9.021 -28.671 -8.992 1.00 96.19 472 THR A N 1
ATOM 3909 C CA . THR A 1 472 ? 9.116 -30.113 -9.289 1.00 96.19 472 THR A CA 1
ATOM 3910 C C . THR A 1 472 ? 9.377 -30.949 -8.038 1.00 96.19 472 THR A C 1
ATOM 3912 O O . THR A 1 472 ? 8.772 -32.003 -7.843 1.00 96.19 472 THR A O 1
ATOM 3915 N N . ASP A 1 473 ? 10.209 -30.433 -7.136 1.00 93.25 473 ASP A N 1
ATOM 3916 C CA . ASP A 1 473 ? 10.630 -31.129 -5.920 1.00 93.25 473 ASP A CA 1
ATOM 3917 C C . ASP A 1 473 ? 9.520 -31.243 -4.869 1.00 93.25 473 ASP A C 1
ATOM 3919 O O . ASP A 1 473 ? 9.606 -32.081 -3.967 1.00 93.25 473 ASP A O 1
ATOM 3923 N N . LEU A 1 474 ? 8.439 -30.459 -4.986 1.00 93.31 474 LEU A N 1
ATOM 3924 C CA . LEU A 1 474 ? 7.308 -30.555 -4.063 1.00 93.31 474 LEU A CA 1
ATOM 3925 C C . LEU A 1 474 ? 6.621 -31.923 -4.132 1.00 93.31 474 LEU A C 1
ATOM 3927 O O . LEU A 1 474 ? 6.043 -32.350 -3.135 1.00 93.31 474 LEU A O 1
ATOM 3931 N N . VAL A 1 475 ? 6.723 -32.647 -5.256 1.00 93.69 475 VAL A N 1
ATOM 3932 C CA . VAL A 1 475 ? 6.200 -34.022 -5.404 1.00 93.69 475 VAL A CA 1
ATOM 3933 C C . VAL A 1 475 ? 6.819 -34.975 -4.382 1.00 93.69 475 VAL A C 1
ATOM 3935 O O . VAL A 1 475 ? 6.138 -35.868 -3.884 1.00 93.69 475 VAL A O 1
ATOM 3938 N N . LEU A 1 476 ? 8.082 -34.745 -4.017 1.00 91.69 476 LEU A N 1
ATOM 3939 C CA . LEU A 1 476 ? 8.820 -35.576 -3.066 1.00 91.69 476 LEU A CA 1
ATOM 3940 C C . LEU A 1 476 ? 8.394 -35.332 -1.611 1.00 91.69 476 LEU A C 1
ATOM 3942 O O . LEU A 1 476 ? 8.702 -36.141 -0.733 1.00 91.69 476 LEU A O 1
ATOM 3946 N N . ARG A 1 477 ? 7.688 -34.229 -1.334 1.00 89.31 477 ARG A N 1
ATOM 3947 C CA . ARG A 1 477 ? 7.220 -33.898 0.013 1.00 89.31 477 ARG A CA 1
ATOM 3948 C C . ARG A 1 477 ? 5.920 -34.644 0.325 1.00 89.31 477 ARG A C 1
ATOM 3950 O O . ARG A 1 477 ? 4.903 -34.462 -0.352 1.00 89.31 477 ARG A O 1
ATOM 3957 N N . LYS A 1 478 ? 5.989 -35.496 1.355 1.00 86.12 478 LYS A N 1
ATOM 3958 C CA . LYS A 1 478 ? 4.878 -36.340 1.824 1.00 86.12 478 LYS A CA 1
ATOM 3959 C C . LYS A 1 478 ? 3.931 -35.599 2.766 1.00 86.12 478 LYS A C 1
ATOM 3961 O O . LYS A 1 478 ? 2.725 -35.728 2.613 1.00 86.12 478 LYS A O 1
ATOM 3966 N N . GLU A 1 479 ? 4.480 -34.806 3.683 1.00 90.06 479 GLU A N 1
ATOM 3967 C CA . GLU A 1 479 ? 3.701 -34.080 4.689 1.00 90.06 479 GLU A CA 1
ATOM 3968 C C . GLU A 1 479 ? 3.441 -32.625 4.272 1.00 90.06 479 GLU A C 1
ATOM 3970 O O . GLU A 1 479 ? 4.338 -31.982 3.704 1.00 90.06 479 GLU A O 1
ATOM 3975 N N . PRO A 1 480 ? 2.246 -32.081 4.571 1.00 90.75 480 PRO A N 1
ATOM 3976 C CA . PRO A 1 480 ? 1.956 -30.672 4.370 1.00 90.75 480 PRO A CA 1
ATOM 3977 C C . PRO A 1 480 ? 2.763 -29.812 5.347 1.00 90.75 480 PRO A C 1
ATOM 3979 O O . PRO A 1 480 ? 2.991 -30.161 6.508 1.00 90.75 480 PRO A O 1
ATOM 3982 N N . PHE A 1 481 ? 3.193 -28.646 4.883 1.00 92.44 481 PHE A N 1
ATOM 3983 C CA . PHE A 1 481 ? 4.078 -27.754 5.622 1.00 92.44 481 PHE A CA 1
ATOM 3984 C C . PHE A 1 481 ? 3.627 -26.298 5.519 1.00 92.44 481 PHE A C 1
ATOM 3986 O O . PHE A 1 481 ? 2.997 -25.879 4.546 1.00 92.44 481 PHE A O 1
ATOM 3993 N N . ARG A 1 482 ? 4.022 -25.534 6.537 1.00 90.75 482 ARG A N 1
ATOM 3994 C CA . ARG A 1 482 ? 3.853 -24.088 6.680 1.00 90.75 482 ARG A CA 1
ATOM 3995 C C . ARG A 1 482 ? 5.188 -23.505 7.154 1.00 90.75 482 ARG A C 1
ATOM 3997 O O . ARG A 1 482 ? 5.866 -24.138 7.958 1.00 90.75 482 ARG A O 1
ATOM 4004 N N . TRP A 1 483 ? 5.552 -22.318 6.662 1.00 88.00 483 TRP A N 1
ATOM 4005 C CA . TRP A 1 483 ? 6.789 -21.594 7.029 1.00 88.00 483 TRP A CA 1
ATOM 4006 C C . TRP A 1 483 ? 8.104 -22.332 6.733 1.00 88.00 483 TRP A C 1
ATOM 4008 O O . TRP A 1 483 ? 9.132 -22.041 7.344 1.00 88.00 483 TRP A O 1
ATOM 4018 N N . ASP A 1 484 ? 8.095 -23.282 5.800 1.00 89.25 484 ASP A N 1
ATOM 4019 C CA . ASP A 1 484 ? 9.312 -23.991 5.419 1.00 89.25 484 ASP A CA 1
ATOM 4020 C C . ASP A 1 484 ? 10.249 -23.065 4.628 1.00 89.25 484 ASP A C 1
ATOM 4022 O O . ASP A 1 484 ? 9.877 -22.514 3.595 1.00 89.25 484 ASP A O 1
ATOM 4026 N N . ASN A 1 485 ? 11.478 -22.898 5.115 1.00 90.31 485 ASN A N 1
ATOM 4027 C CA . ASN A 1 485 ? 12.485 -22.019 4.508 1.00 90.31 485 ASN A CA 1
ATOM 4028 C C . ASN A 1 485 ? 13.253 -22.669 3.340 1.00 90.31 485 ASN A C 1
ATOM 4030 O O . ASN A 1 485 ? 14.132 -22.038 2.758 1.00 90.31 485 ASN A O 1
ATOM 4034 N N . ASN A 1 486 ? 12.958 -23.930 3.020 1.00 89.44 486 ASN A N 1
ATOM 4035 C CA . ASN A 1 486 ? 13.633 -24.746 2.011 1.00 89.44 486 ASN A CA 1
ATOM 4036 C C . ASN A 1 486 ? 12.657 -25.188 0.904 1.00 89.44 486 ASN A C 1
ATOM 4038 O O . ASN A 1 486 ? 12.828 -26.256 0.308 1.00 89.44 486 ASN A O 1
ATOM 4042 N N . VAL A 1 487 ? 11.594 -24.409 0.660 1.00 92.56 487 VAL A N 1
ATOM 4043 C CA . VAL A 1 487 ? 10.646 -24.650 -0.444 1.00 92.56 487 VAL A CA 1
ATOM 4044 C C . VAL A 1 487 ? 11.354 -24.571 -1.792 1.00 92.56 487 VAL A C 1
ATOM 4046 O O . VAL A 1 487 ? 11.141 -25.435 -2.634 1.00 92.56 487 VAL A O 1
ATOM 4049 N N . LEU A 1 488 ? 12.212 -23.564 -1.963 1.00 95.06 488 LEU A N 1
ATOM 4050 C CA . LEU A 1 488 ? 13.031 -23.362 -3.154 1.00 95.06 488 LEU A CA 1
ATOM 4051 C C . LEU A 1 488 ? 14.494 -23.649 -2.820 1.00 95.06 488 LEU A C 1
ATOM 4053 O O . LEU A 1 488 ? 14.992 -23.219 -1.776 1.00 95.06 488 LEU A O 1
ATOM 4057 N N . LYS A 1 489 ? 15.185 -24.353 -3.713 1.00 94.12 489 LYS A N 1
ATOM 4058 C CA . LYS A 1 489 ? 16.634 -24.569 -3.676 1.00 94.12 489 LYS A CA 1
ATOM 4059 C C . LYS A 1 489 ? 17.306 -23.700 -4.733 1.00 94.12 489 LYS A C 1
ATOM 4061 O O . LYS A 1 489 ? 16.646 -23.104 -5.583 1.00 94.12 489 LYS A O 1
ATOM 4066 N N . LYS A 1 490 ? 18.638 -23.611 -4.690 1.00 91.69 490 LYS A N 1
ATOM 4067 C CA . LYS A 1 490 ? 19.420 -22.840 -5.667 1.00 91.69 490 LYS A CA 1
ATOM 4068 C C . LYS A 1 490 ? 19.045 -23.246 -7.097 1.00 91.69 490 LYS A C 1
ATOM 4070 O O . LYS A 1 490 ? 19.184 -24.410 -7.456 1.00 91.69 490 LYS A O 1
ATOM 4075 N N . GLY A 1 491 ? 18.613 -22.274 -7.899 1.00 89.06 491 GLY A N 1
ATOM 4076 C CA . GLY A 1 491 ? 18.170 -22.498 -9.279 1.00 89.06 491 GLY A CA 1
ATOM 4077 C C . GLY A 1 491 ? 16.667 -22.731 -9.445 1.00 89.06 491 GLY A C 1
ATOM 4078 O O . GLY A 1 491 ? 16.176 -22.657 -10.569 1.00 89.06 491 GLY A O 1
ATOM 4079 N N . ASP A 1 492 ? 15.921 -22.930 -8.353 1.00 96.44 492 ASP A N 1
ATOM 4080 C CA . ASP A 1 492 ? 14.464 -23.078 -8.411 1.00 96.44 492 ASP A CA 1
ATOM 4081 C C . ASP A 1 492 ? 13.730 -21.745 -8.558 1.00 96.44 492 ASP A C 1
ATOM 4083 O O . ASP A 1 492 ? 12.523 -21.725 -8.766 1.00 96.44 492 ASP A O 1
ATOM 4087 N N . ILE A 1 493 ? 14.432 -20.620 -8.472 1.00 97.12 493 ILE A N 1
ATOM 4088 C CA . ILE A 1 493 ? 13.899 -19.308 -8.821 1.00 97.12 493 ILE A CA 1
ATOM 4089 C C . ILE A 1 493 ? 14.928 -18.550 -9.645 1.00 97.12 493 ILE A C 1
ATOM 4091 O O . ILE A 1 493 ? 16.118 -18.565 -9.334 1.00 97.12 493 ILE A O 1
ATOM 4095 N N . GLY A 1 494 ? 14.487 -17.887 -10.711 1.00 96.88 494 GLY A N 1
ATOM 4096 C CA . GLY A 1 494 ? 15.405 -17.129 -11.550 1.00 96.88 494 GLY A CA 1
ATOM 4097 C C . GLY A 1 494 ? 14.745 -16.296 -12.636 1.00 96.88 494 GLY A C 1
ATOM 4098 O O . GLY A 1 494 ? 13.538 -16.371 -12.882 1.00 96.88 494 GLY A O 1
ATOM 4099 N N . GLY A 1 495 ? 15.569 -15.490 -13.297 1.00 95.94 495 GLY A N 1
ATOM 4100 C CA . GLY A 1 495 ? 15.156 -14.623 -14.393 1.00 95.94 495 GLY A CA 1
ATOM 4101 C C . GLY A 1 495 ? 16.289 -14.334 -15.375 1.00 95.94 495 GLY A C 1
ATOM 4102 O O . GLY A 1 495 ? 17.462 -14.400 -15.023 1.00 95.94 495 GLY A O 1
ATOM 4103 N N . TYR A 1 496 ? 15.939 -13.997 -16.615 1.00 91.81 496 TYR A N 1
ATOM 4104 C CA . TYR A 1 496 ? 16.888 -13.554 -17.635 1.00 91.81 496 TYR A CA 1
ATOM 4105 C C . TYR A 1 496 ? 17.235 -12.079 -17.426 1.00 91.81 496 TYR A C 1
ATOM 4107 O O . TYR A 1 496 ? 16.475 -11.199 -17.834 1.00 91.81 496 TYR A O 1
ATOM 4115 N N . CYS A 1 497 ? 18.344 -11.802 -16.742 1.00 84.06 497 CYS A N 1
ATOM 4116 C CA . CYS A 1 497 ? 18.748 -10.442 -16.387 1.00 84.06 497 CYS A CA 1
ATOM 4117 C C . CYS A 1 497 ? 20.216 -10.344 -15.964 1.00 84.06 497 CYS A C 1
ATOM 4119 O O . CYS A 1 497 ? 20.868 -11.336 -15.632 1.00 84.06 497 CYS A O 1
ATOM 4121 N N . ASN A 1 498 ? 20.713 -9.111 -15.897 1.00 83.25 498 ASN A N 1
ATOM 4122 C CA . ASN A 1 498 ? 21.975 -8.793 -15.249 1.00 83.25 498 ASN A CA 1
ATOM 4123 C C . ASN A 1 498 ? 21.772 -8.804 -13.723 1.00 83.25 498 ASN A C 1
ATOM 4125 O O . ASN A 1 498 ? 21.354 -7.803 -13.138 1.00 83.25 498 ASN A O 1
ATOM 4129 N N . PHE A 1 499 ? 22.010 -9.957 -13.097 1.00 89.62 499 PHE A N 1
ATOM 4130 C CA . PHE A 1 499 ? 21.809 -10.163 -11.663 1.00 89.62 499 PHE A CA 1
ATOM 4131 C C . PHE A 1 499 ? 23.033 -9.730 -10.847 1.00 89.62 499 PHE A C 1
ATOM 4133 O O . PHE A 1 499 ? 24.150 -10.187 -11.087 1.00 89.62 499 PHE A O 1
ATOM 4140 N N . ASN A 1 500 ? 22.824 -8.861 -9.858 1.00 84.69 500 ASN A N 1
ATOM 4141 C CA . ASN A 1 500 ? 23.864 -8.406 -8.941 1.00 84.69 500 ASN A CA 1
ATOM 4142 C C . ASN A 1 500 ? 23.941 -9.319 -7.708 1.00 84.69 500 ASN A C 1
ATOM 4144 O O . ASN A 1 500 ? 23.476 -8.964 -6.624 1.00 84.69 500 ASN A O 1
ATOM 4148 N N . GLU A 1 501 ? 24.548 -10.494 -7.883 1.00 82.44 501 GLU A N 1
ATOM 4149 C CA . GLU A 1 501 ? 24.679 -11.513 -6.831 1.00 82.44 501 GLU A CA 1
ATOM 4150 C C . GLU A 1 501 ? 25.437 -10.997 -5.597 1.00 82.44 501 GLU A C 1
ATOM 4152 O O . GLU A 1 501 ? 25.100 -11.353 -4.471 1.00 82.44 501 GLU A O 1
ATOM 4157 N N . ARG A 1 502 ? 26.419 -10.102 -5.787 1.00 81.19 502 ARG A N 1
ATOM 4158 C CA . ARG A 1 502 ? 27.189 -9.515 -4.682 1.00 81.19 502 ARG A CA 1
ATOM 4159 C C . ARG A 1 502 ? 26.298 -8.695 -3.755 1.00 81.19 502 ARG A C 1
ATOM 4161 O O . ARG A 1 502 ? 26.284 -8.977 -2.568 1.00 81.19 502 ARG A O 1
ATOM 4168 N N . LEU A 1 503 ? 25.557 -7.724 -4.302 1.00 78.38 503 LEU A N 1
ATOM 4169 C CA . LEU A 1 503 ? 24.629 -6.888 -3.527 1.00 78.38 503 LEU A CA 1
ATOM 4170 C C . LEU A 1 503 ? 23.525 -7.739 -2.889 1.00 78.38 503 LEU A C 1
ATOM 4172 O O . LEU A 1 503 ? 23.089 -7.468 -1.775 1.00 78.38 503 LEU A O 1
ATOM 4176 N N . PHE A 1 504 ? 23.068 -8.771 -3.604 1.00 78.69 504 PHE A N 1
ATOM 4177 C CA . PHE A 1 504 ? 22.034 -9.676 -3.115 1.00 78.69 504 PHE A CA 1
ATOM 4178 C C . PHE A 1 504 ? 22.482 -10.458 -1.874 1.00 78.69 504 PHE A C 1
ATOM 4180 O O . PHE A 1 504 ? 21.721 -10.585 -0.920 1.00 78.69 504 PHE A O 1
ATOM 4187 N N . ASN A 1 505 ? 23.725 -10.944 -1.877 1.00 77.62 505 ASN A N 1
ATOM 4188 C CA . ASN A 1 505 ? 24.292 -11.784 -0.822 1.00 77.62 505 ASN A CA 1
ATOM 4189 C C . ASN A 1 505 ? 25.066 -11.000 0.249 1.00 77.62 505 ASN A C 1
ATOM 4191 O O . ASN A 1 505 ? 25.779 -11.606 1.050 1.00 77.62 505 ASN A O 1
ATOM 4195 N N . GLU A 1 506 ? 24.952 -9.670 0.279 1.00 81.69 506 GLU A N 1
ATOM 4196 C CA . GLU A 1 506 ? 25.499 -8.873 1.376 1.00 81.69 506 GLU A CA 1
ATOM 4197 C C . GLU A 1 506 ? 24.894 -9.325 2.712 1.00 81.69 506 GLU A C 1
ATOM 4199 O O . GLU A 1 506 ? 23.680 -9.508 2.835 1.00 81.69 506 GLU A O 1
ATOM 4204 N N . GLU A 1 507 ? 25.748 -9.478 3.727 1.00 78.31 507 GLU A N 1
ATOM 4205 C CA . GLU A 1 507 ? 25.362 -9.950 5.064 1.00 78.31 507 GLU A CA 1
ATOM 4206 C C . GLU A 1 507 ? 24.206 -9.127 5.647 1.00 78.31 507 GLU A C 1
ATOM 4208 O O . GLU A 1 507 ? 23.272 -9.672 6.237 1.00 78.31 507 GLU A O 1
ATOM 4213 N N . GLU A 1 508 ? 24.215 -7.815 5.397 1.00 81.69 508 GLU A N 1
ATOM 4214 C CA . GLU A 1 508 ? 23.151 -6.924 5.835 1.00 81.69 508 GLU A CA 1
ATOM 4215 C C . GLU A 1 508 ? 21.789 -7.332 5.259 1.00 81.69 508 GLU A C 1
ATOM 4217 O O . GLU A 1 508 ? 20.823 -7.384 6.016 1.00 81.69 508 GLU A O 1
ATOM 4222 N N . GLN A 1 509 ? 21.686 -7.691 3.974 1.00 84.00 509 GLN A N 1
ATOM 4223 C CA . GLN A 1 509 ? 20.404 -8.068 3.357 1.00 84.00 509 GLN A CA 1
ATOM 4224 C C . GLN A 1 509 ? 19.840 -9.369 3.938 1.00 84.00 509 GLN A C 1
ATOM 4226 O O . GLN A 1 509 ? 18.623 -9.533 4.029 1.00 84.00 509 GLN A O 1
ATOM 4231 N N . MET A 1 510 ? 20.718 -10.265 4.387 1.00 88.88 510 MET A N 1
ATOM 4232 C CA . MET A 1 510 ? 20.354 -11.568 4.946 1.00 88.88 510 MET A CA 1
ATOM 4233 C C . MET A 1 510 ? 20.139 -11.542 6.465 1.00 88.88 510 MET A C 1
ATOM 4235 O O . MET A 1 510 ? 19.646 -12.518 7.032 1.00 88.88 510 MET A O 1
ATOM 4239 N N . SER A 1 511 ? 20.445 -10.426 7.133 1.00 89.25 511 SER A N 1
ATOM 4240 C CA . SER A 1 511 ? 20.376 -10.290 8.598 1.00 89.25 511 SER A CA 1
ATOM 4241 C C . SER A 1 511 ? 18.980 -10.520 9.191 1.00 89.25 511 SER A C 1
ATOM 4243 O O . SER A 1 511 ? 18.854 -10.895 10.355 1.00 89.25 511 SER A O 1
ATOM 4245 N N . HIS A 1 512 ? 17.922 -10.339 8.395 1.00 90.56 512 HIS A N 1
ATOM 4246 C CA . HIS A 1 512 ? 16.532 -10.593 8.795 1.00 90.56 512 HIS A CA 1
ATOM 4247 C C . HIS A 1 512 ? 15.944 -11.867 8.169 1.00 90.56 512 HIS A C 1
ATOM 4249 O O . HIS A 1 512 ? 14.725 -11.967 7.995 1.00 90.56 512 HIS A O 1
ATOM 4255 N N . MET A 1 513 ? 16.779 -12.831 7.773 1.00 92.12 513 MET A N 1
ATOM 4256 C CA . MET A 1 513 ? 16.326 -14.081 7.160 1.00 92.12 513 MET A CA 1
ATOM 4257 C C . MET A 1 513 ? 15.535 -14.940 8.156 1.00 92.12 513 MET A C 1
ATOM 4259 O O . MET A 1 513 ? 16.089 -15.646 8.993 1.00 92.12 513 MET A O 1
ATOM 4263 N N . SER A 1 514 ? 14.211 -14.914 8.029 1.00 93.00 514 SER A N 1
ATOM 4264 C CA . SER A 1 514 ? 13.283 -15.755 8.783 1.00 93.00 514 SER A CA 1
ATOM 4265 C C . SER A 1 514 ? 11.947 -15.810 8.053 1.00 93.00 514 SER A C 1
ATOM 4267 O O . SER A 1 514 ? 11.564 -14.843 7.392 1.00 93.00 514 SER A O 1
ATOM 4269 N N . ALA A 1 515 ? 11.230 -16.928 8.197 1.00 91.81 515 ALA A N 1
ATOM 4270 C CA . ALA A 1 515 ? 10.037 -17.249 7.419 1.00 91.81 515 ALA A CA 1
ATOM 4271 C C . ALA A 1 515 ? 9.018 -16.101 7.373 1.00 91.81 515 ALA A C 1
ATOM 4273 O O . ALA A 1 515 ? 8.491 -15.809 6.308 1.00 91.81 515 ALA A O 1
ATOM 4274 N N . LEU A 1 516 ? 8.770 -15.426 8.499 1.00 94.31 516 LEU A N 1
ATOM 4275 C CA . LEU A 1 516 ? 7.778 -14.347 8.618 1.00 94.31 516 LEU A CA 1
ATOM 4276 C C . LEU A 1 516 ? 8.396 -12.945 8.768 1.00 94.31 516 LEU A C 1
ATOM 4278 O O . LEU A 1 516 ? 7.674 -11.992 9.062 1.00 94.31 516 LEU A O 1
ATOM 4282 N N . GLN A 1 517 ? 9.715 -12.803 8.603 1.00 94.56 517 GLN A N 1
ATOM 4283 C CA . GLN A 1 517 ? 10.414 -11.516 8.750 1.00 94.56 517 GLN A CA 1
ATOM 4284 C C . GLN A 1 517 ? 10.901 -10.944 7.415 1.00 94.56 517 GLN A C 1
ATOM 4286 O O . GLN A 1 517 ? 10.948 -9.723 7.271 1.00 94.56 517 GLN A O 1
ATOM 4291 N N . SER A 1 518 ? 11.257 -11.801 6.454 1.00 95.12 518 SER A N 1
ATOM 4292 C CA . SER A 1 518 ? 11.662 -11.411 5.097 1.00 95.12 518 SER A CA 1
ATOM 4293 C C . SER A 1 518 ? 11.442 -12.539 4.079 1.00 95.12 518 SER A C 1
ATOM 4295 O O . SER A 1 518 ? 11.189 -13.691 4.441 1.00 95.12 518 SER A O 1
ATOM 4297 N N . TRP A 1 519 ? 11.578 -12.212 2.793 1.00 96.44 519 TRP A N 1
ATOM 4298 C CA . TRP A 1 519 ? 11.607 -13.176 1.685 1.00 96.44 519 TRP A CA 1
ATOM 4299 C C . TRP A 1 519 ? 13.014 -13.692 1.370 1.00 96.44 519 TRP A C 1
ATOM 4301 O O . TRP A 1 519 ? 13.218 -14.397 0.381 1.00 96.44 519 TRP A O 1
ATOM 4311 N N . ALA A 1 520 ? 13.997 -13.369 2.215 1.00 94.75 520 ALA A N 1
ATOM 4312 C CA . ALA A 1 520 ? 15.361 -13.860 2.079 1.00 94.75 520 ALA A CA 1
ATOM 4313 C C . ALA A 1 520 ? 15.469 -15.400 1.990 1.00 94.75 520 ALA A C 1
ATOM 4315 O O . ALA A 1 520 ? 16.256 -15.863 1.163 1.00 94.75 520 ALA A O 1
ATOM 4316 N N . PRO A 1 521 ? 14.693 -16.219 2.744 1.00 93.88 521 PRO A N 1
ATOM 4317 C CA . PRO A 1 521 ? 14.785 -17.678 2.643 1.00 93.88 521 PRO A CA 1
ATOM 4318 C C . PRO A 1 521 ? 14.525 -18.222 1.235 1.00 93.88 521 PRO A C 1
ATOM 4320 O O . PRO A 1 521 ? 15.202 -19.150 0.800 1.00 93.88 521 PRO A O 1
ATOM 4323 N N . GLU A 1 522 ? 13.576 -17.633 0.512 1.00 94.50 522 GLU A N 1
ATOM 4324 C CA . GLU A 1 522 ? 13.244 -18.010 -0.857 1.00 94.50 522 GLU A CA 1
ATOM 4325 C C . GLU A 1 522 ? 14.217 -17.373 -1.848 1.00 94.50 522 GLU A C 1
ATOM 4327 O O . GLU A 1 522 ? 14.806 -18.067 -2.678 1.00 94.50 522 GLU A O 1
ATOM 4332 N N . LEU A 1 523 ? 14.417 -16.058 -1.744 1.00 94.56 523 LEU A N 1
ATOM 4333 C CA . LEU A 1 523 ? 15.119 -15.284 -2.762 1.00 94.56 523 LEU A CA 1
ATOM 4334 C C . LEU A 1 523 ? 16.640 -15.470 -2.746 1.00 94.56 523 LEU A C 1
ATOM 4336 O O . LEU A 1 523 ? 17.266 -15.267 -3.781 1.00 94.56 523 LEU A O 1
ATOM 4340 N N . LYS A 1 524 ? 17.247 -15.936 -1.643 1.00 92.06 524 LYS A N 1
ATOM 4341 C CA . LYS A 1 524 ? 18.675 -16.335 -1.616 1.00 92.06 524 LYS A CA 1
ATOM 4342 C C . LYS A 1 524 ? 19.031 -17.389 -2.670 1.00 92.06 524 LYS A C 1
ATOM 4344 O O . LYS A 1 524 ? 20.198 -17.593 -2.980 1.00 92.06 524 LYS A O 1
ATOM 4349 N N . ASN A 1 525 ? 18.024 -18.089 -3.190 1.00 93.88 525 ASN A N 1
ATOM 4350 C CA . ASN A 1 525 ? 18.180 -19.125 -4.199 1.00 93.88 525 ASN A CA 1
ATOM 4351 C C . ASN A 1 525 ? 18.053 -18.606 -5.641 1.00 93.88 525 ASN A C 1
ATOM 4353 O O . ASN A 1 525 ? 18.108 -19.416 -6.572 1.00 93.88 525 ASN A O 1
ATOM 4357 N N . PHE A 1 526 ? 17.868 -17.293 -5.825 1.00 95.25 526 PHE A N 1
ATOM 4358 C CA . PHE A 1 526 ? 17.701 -16.660 -7.129 1.00 95.25 526 PHE A CA 1
ATOM 4359 C C . PHE A 1 526 ? 18.945 -16.804 -8.006 1.00 95.25 526 PHE A C 1
ATOM 4361 O O . PHE A 1 526 ? 20.067 -16.577 -7.556 1.00 95.25 526 PHE A O 1
ATOM 4368 N N . VAL A 1 527 ? 18.736 -17.140 -9.280 1.00 95.44 527 VAL A N 1
ATOM 4369 C CA . VAL A 1 527 ? 19.801 -17.229 -10.287 1.00 95.44 527 VAL A CA 1
ATOM 4370 C C . VAL A 1 527 ? 19.472 -16.423 -11.543 1.00 95.44 527 VAL A C 1
ATOM 4372 O O . VAL A 1 527 ? 18.307 -16.268 -11.922 1.00 95.44 527 VAL A O 1
ATOM 4375 N N . SER A 1 528 ? 20.513 -15.942 -12.227 1.00 95.25 528 SER A N 1
ATOM 4376 C CA . SER A 1 528 ? 20.364 -15.464 -13.604 1.00 95.25 528 SER A CA 1
ATOM 4377 C C . SER A 1 528 ? 20.209 -16.661 -14.545 1.00 95.25 528 SER A C 1
ATOM 4379 O O . SER A 1 528 ? 20.939 -17.645 -14.430 1.00 95.25 528 SER A O 1
ATOM 4381 N N . LEU A 1 529 ? 19.230 -16.592 -15.443 1.00 95.31 529 LEU A N 1
ATOM 4382 C CA . LEU A 1 529 ? 18.978 -17.596 -16.473 1.00 95.31 529 LEU A CA 1
ATOM 4383 C C . LEU A 1 529 ? 19.672 -17.198 -17.778 1.00 95.31 529 LEU A C 1
ATOM 4385 O O . LEU A 1 529 ? 19.752 -16.016 -18.102 1.00 95.31 529 LEU A O 1
ATOM 4389 N N . ASP A 1 530 ? 20.066 -18.185 -18.584 1.00 94.44 530 ASP A N 1
ATOM 4390 C CA . ASP A 1 530 ? 20.691 -17.949 -19.897 1.00 94.44 530 ASP A CA 1
ATOM 4391 C C . ASP A 1 530 ? 19.686 -17.558 -20.996 1.00 94.44 530 ASP A C 1
ATOM 4393 O O . ASP A 1 530 ? 20.066 -17.096 -22.074 1.00 94.44 530 ASP A O 1
ATOM 4397 N N . LYS A 1 531 ? 18.389 -17.784 -20.755 1.00 92.62 531 LYS A N 1
ATOM 4398 C CA . LYS A 1 531 ? 17.296 -17.573 -21.713 1.00 92.62 531 LYS A CA 1
ATOM 4399 C C . LYS A 1 531 ? 16.075 -16.967 -21.032 1.00 92.62 531 LYS A C 1
ATOM 4401 O O . LYS A 1 531 ? 15.876 -17.141 -19.832 1.00 92.62 531 LYS A O 1
ATOM 4406 N N . ARG A 1 532 ? 15.232 -16.294 -21.820 1.00 89.75 532 ARG A N 1
ATOM 4407 C CA . ARG A 1 532 ? 13.976 -15.687 -21.361 1.00 89.75 532 ARG A CA 1
ATOM 4408 C C . ARG A 1 532 ? 12.977 -16.792 -21.008 1.00 89.75 532 ARG A C 1
ATOM 4410 O O . ARG A 1 532 ? 12.541 -17.498 -21.916 1.00 89.75 532 ARG A O 1
ATOM 4417 N N . PRO A 1 533 ? 12.552 -16.931 -19.743 1.00 91.06 533 PRO A N 1
ATOM 4418 C CA . PRO A 1 533 ? 11.817 -18.120 -19.319 1.00 91.06 533 PRO A CA 1
ATOM 4419 C C . PRO A 1 533 ? 10.469 -18.294 -20.037 1.00 91.06 533 PRO A C 1
ATOM 4421 O O . PRO A 1 533 ? 10.149 -19.394 -20.481 1.00 91.06 533 PRO A O 1
ATOM 4424 N N . ILE A 1 534 ? 9.723 -17.204 -20.249 1.00 86.75 534 ILE A N 1
ATOM 4425 C CA . ILE A 1 534 ? 8.432 -17.234 -20.957 1.00 86.75 534 ILE A CA 1
ATOM 4426 C C . ILE A 1 534 ? 8.628 -17.394 -22.470 1.00 86.75 534 ILE A C 1
ATOM 4428 O O . ILE A 1 534 ? 8.084 -18.312 -23.070 1.00 86.75 534 ILE A O 1
ATOM 4432 N N . ALA A 1 535 ? 9.435 -16.532 -23.098 1.00 83.25 535 ALA A N 1
ATOM 4433 C CA . ALA A 1 535 ? 9.603 -16.531 -24.556 1.00 83.25 535 ALA A CA 1
ATOM 4434 C C . ALA A 1 535 ? 10.289 -17.799 -25.097 1.00 83.25 535 ALA A C 1
ATOM 4436 O O . ALA A 1 535 ? 10.170 -18.111 -26.279 1.00 83.25 535 ALA A O 1
ATOM 4437 N N . ASN A 1 536 ? 11.021 -18.521 -24.246 1.00 92.06 536 ASN A N 1
ATOM 4438 C CA . ASN A 1 536 ? 11.676 -19.776 -24.592 1.00 92.06 536 ASN A CA 1
ATOM 4439 C C . ASN A 1 536 ? 10.957 -21.015 -24.030 1.00 92.06 536 ASN A C 1
ATOM 4441 O O . ASN A 1 536 ? 11.573 -22.078 -24.001 1.00 92.06 536 ASN A O 1
ATOM 4445 N N . ASN A 1 537 ? 9.686 -20.897 -23.615 1.00 93.12 537 ASN A N 1
ATOM 4446 C CA . ASN A 1 537 ? 8.842 -22.005 -23.140 1.00 93.12 537 ASN A CA 1
ATOM 4447 C C . ASN A 1 537 ? 9.512 -22.867 -22.050 1.00 93.12 537 ASN A C 1
ATOM 4449 O O . ASN A 1 537 ? 9.487 -24.093 -22.108 1.00 93.12 537 ASN A O 1
ATOM 4453 N N . MET A 1 538 ? 10.155 -22.233 -21.064 1.00 95.25 538 MET A N 1
ATOM 4454 C CA . MET A 1 538 ? 10.855 -22.935 -19.975 1.00 95.25 538 MET A CA 1
ATOM 4455 C C . MET A 1 538 ? 9.932 -23.365 -18.823 1.00 95.25 538 MET A C 1
ATOM 4457 O O . MET A 1 538 ? 10.390 -24.035 -17.896 1.00 95.25 538 MET A O 1
ATOM 4461 N N . CYS A 1 539 ? 8.663 -22.959 -18.864 1.00 97.06 539 CYS A N 1
ATOM 4462 C CA . CYS A 1 539 ? 7.663 -23.195 -17.828 1.00 97.06 539 CYS A CA 1
ATOM 4463 C C . CYS A 1 539 ? 6.501 -24.023 -18.371 1.00 97.06 539 CYS A C 1
ATOM 4465 O O . CYS A 1 539 ? 6.082 -23.822 -19.510 1.00 97.06 539 CYS A O 1
ATOM 4467 N N . ASP A 1 540 ? 5.952 -24.886 -17.522 1.00 97.94 540 ASP A N 1
ATOM 4468 C CA . ASP A 1 540 ? 4.757 -25.681 -17.813 1.00 97.94 540 ASP A CA 1
ATOM 4469 C C . ASP A 1 540 ? 3.491 -24.818 -17.713 1.00 97.94 540 ASP A C 1
ATOM 4471 O O . ASP A 1 540 ? 2.535 -25.001 -18.463 1.00 97.94 540 ASP A O 1
ATOM 4475 N N . VAL A 1 541 ? 3.500 -23.850 -16.790 1.00 97.56 541 VAL A N 1
ATOM 4476 C CA . VAL A 1 541 ? 2.389 -22.925 -16.538 1.00 97.56 541 VAL A CA 1
ATOM 4477 C C . VAL A 1 541 ? 2.891 -21.486 -16.568 1.00 97.56 541 VAL A C 1
ATOM 4479 O O . VAL A 1 541 ? 3.945 -21.169 -16.014 1.00 97.56 541 VAL A O 1
ATOM 4482 N N . ILE A 1 542 ? 2.121 -20.594 -17.192 1.00 96.06 542 ILE A N 1
ATOM 4483 C CA . ILE A 1 542 ? 2.380 -19.151 -17.200 1.00 96.06 542 ILE A CA 1
ATOM 4484 C C . ILE A 1 542 ? 1.208 -18.449 -16.515 1.00 96.06 542 ILE A C 1
ATOM 4486 O O . ILE A 1 542 ? 0.063 -18.568 -16.947 1.00 96.06 542 ILE A O 1
ATOM 4490 N N . ILE A 1 543 ? 1.503 -17.705 -15.452 1.00 93.62 543 ILE A N 1
ATOM 4491 C CA . ILE A 1 543 ? 0.540 -16.877 -14.731 1.00 93.62 543 ILE A CA 1
ATOM 4492 C C . ILE A 1 543 ? 0.680 -15.434 -15.218 1.00 93.62 543 ILE A C 1
ATOM 4494 O O . ILE A 1 543 ? 1.660 -14.740 -14.932 1.00 93.62 543 ILE A O 1
ATOM 4498 N N . GLU A 1 544 ? -0.313 -15.016 -15.998 1.00 87.56 544 GLU A N 1
ATOM 4499 C CA . GLU A 1 544 ? -0.420 -13.690 -16.615 1.00 87.56 544 GLU A CA 1
ATOM 4500 C C . GLU A 1 544 ? -0.869 -12.615 -15.614 1.00 87.56 544 GLU A C 1
ATOM 4502 O O . GLU A 1 544 ? -0.350 -11.494 -15.617 1.00 87.56 544 GLU A O 1
ATOM 4507 N N . LYS A 1 545 ? -1.808 -12.977 -14.730 1.00 88.12 545 LYS A N 1
ATOM 4508 C CA . LYS A 1 545 ? -2.355 -12.082 -13.705 1.00 88.12 545 LYS A CA 1
ATOM 4509 C C . LYS A 1 545 ? -1.272 -11.674 -12.696 1.00 88.12 545 LYS A C 1
ATOM 4511 O O . LYS A 1 545 ? -0.409 -12.493 -12.374 1.00 88.12 545 LYS A O 1
ATOM 4516 N N . PRO A 1 546 ? -1.304 -10.440 -12.156 1.00 92.88 546 PRO A N 1
ATOM 4517 C CA . PRO A 1 546 ? -0.413 -10.054 -11.068 1.00 92.88 546 PRO A CA 1
ATOM 4518 C C . PRO A 1 546 ? -0.632 -10.940 -9.841 1.00 92.88 546 PRO A C 1
ATOM 4520 O O . PRO A 1 546 ? -1.754 -11.037 -9.348 1.00 92.88 546 PRO A O 1
ATOM 4523 N N . THR A 1 547 ? 0.435 -11.557 -9.336 1.00 97.56 547 THR A N 1
ATOM 4524 C CA . THR A 1 547 ? 0.347 -12.508 -8.220 1.00 97.56 547 THR A CA 1
ATOM 4525 C C . THR A 1 547 ? 1.007 -11.961 -6.962 1.00 97.56 547 THR A C 1
ATOM 4527 O O . THR A 1 547 ? 2.183 -11.606 -6.986 1.00 97.56 547 THR A O 1
ATOM 4530 N N . PHE A 1 548 ? 0.286 -11.946 -5.845 1.00 98.25 548 PHE A N 1
ATOM 4531 C CA . PHE A 1 548 ? 0.825 -11.656 -4.518 1.00 98.25 548 PHE A CA 1
ATOM 4532 C C . PHE A 1 548 ? 1.072 -12.963 -3.767 1.00 98.25 548 PHE A C 1
ATOM 4534 O O . PHE A 1 548 ? 0.161 -13.773 -3.594 1.00 98.25 548 PHE A O 1
ATOM 4541 N N . LEU A 1 549 ? 2.303 -13.169 -3.305 1.00 97.94 549 LEU A N 1
ATOM 4542 C CA . LEU A 1 549 ? 2.627 -14.284 -2.418 1.00 97.94 549 LEU A CA 1
ATOM 4543 C C . LEU A 1 549 ? 2.229 -13.951 -0.980 1.00 97.94 549 LEU A C 1
ATOM 4545 O O . LEU A 1 549 ? 2.348 -12.806 -0.568 1.00 97.94 549 LEU A O 1
ATOM 4549 N N . MET A 1 550 ? 1.815 -14.924 -0.173 1.00 97.00 550 MET A N 1
ATOM 4550 C CA . MET A 1 550 ? 1.508 -14.674 1.241 1.00 97.00 550 MET A CA 1
ATOM 4551 C C . MET A 1 550 ? 1.990 -15.786 2.158 1.00 97.00 550 MET A C 1
ATOM 4553 O O . 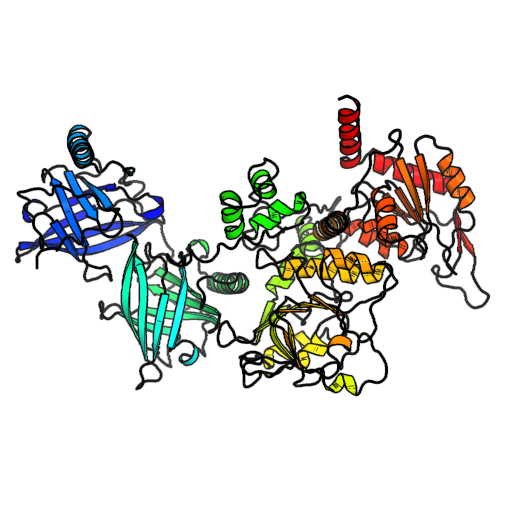MET A 1 550 ? 1.715 -16.956 1.923 1.00 97.00 550 MET A O 1
ATOM 4557 N N . LYS A 1 551 ? 2.644 -15.411 3.259 1.00 95.88 551 LYS A N 1
ATOM 4558 C CA . LYS A 1 551 ? 2.944 -16.310 4.379 1.00 95.88 551 LYS A CA 1
ATOM 4559 C C . LYS A 1 551 ? 2.066 -15.913 5.561 1.00 95.88 551 LYS A C 1
ATOM 4561 O O . LYS A 1 551 ? 2.178 -14.795 6.050 1.00 95.88 551 LYS A O 1
ATOM 4566 N N . ILE A 1 552 ? 1.194 -16.821 5.986 1.00 94.88 552 ILE A N 1
ATOM 4567 C CA . ILE A 1 552 ? 0.156 -16.558 6.994 1.00 94.88 552 ILE A CA 1
ATOM 4568 C C . ILE A 1 552 ? 0.712 -16.771 8.406 1.00 94.88 552 ILE A C 1
ATOM 4570 O O . ILE A 1 552 ? 1.219 -17.855 8.691 1.00 94.88 552 ILE A O 1
ATOM 4574 N N . ASP A 1 553 ? 0.603 -15.781 9.300 1.00 94.31 553 ASP A N 1
ATOM 4575 C CA . ASP A 1 553 ? 1.021 -15.898 10.714 1.00 94.31 553 ASP A CA 1
ATOM 4576 C C . ASP A 1 553 ? 0.069 -16.794 11.524 1.00 94.31 553 ASP A C 1
ATOM 4578 O O . ASP A 1 553 ? 0.478 -17.593 12.366 1.00 94.31 553 ASP A O 1
ATOM 4582 N N . SER A 1 554 ? -1.236 -16.694 11.273 1.00 93.25 554 SER A N 1
ATOM 4583 C CA . SER A 1 554 ? -2.238 -17.561 11.898 1.00 93.25 554 SER A CA 1
ATOM 4584 C C . SER A 1 554 ? -3.513 -17.603 11.079 1.00 93.25 554 SER A C 1
ATOM 4586 O O . SER A 1 554 ? -3.940 -16.585 10.567 1.00 93.25 554 SER A O 1
ATOM 4588 N N . THR A 1 555 ? -4.184 -18.750 11.017 1.00 92.81 555 THR A N 1
ATOM 4589 C CA . THR A 1 555 ? -5.489 -18.866 10.347 1.00 92.81 555 THR A CA 1
ATOM 4590 C C . THR A 1 555 ? -6.679 -18.724 11.301 1.00 92.81 555 THR A C 1
ATOM 4592 O O . THR A 1 555 ? -7.801 -18.517 10.849 1.00 92.81 555 THR A O 1
ATOM 4595 N N . TYR A 1 556 ? -6.466 -18.812 12.619 1.00 92.00 556 TYR A N 1
ATOM 4596 C CA . TYR A 1 556 ? -7.549 -18.846 13.619 1.00 92.00 556 TYR A CA 1
ATOM 4597 C C . TYR A 1 556 ? -7.487 -17.708 14.639 1.00 92.00 556 TYR A C 1
ATOM 4599 O O . TYR A 1 556 ? -8.513 -17.338 15.209 1.00 92.00 556 TYR A O 1
ATOM 4607 N N . ASN A 1 557 ? -6.305 -17.144 14.894 1.00 93.62 557 ASN A N 1
ATOM 4608 C CA . ASN A 1 557 ? -6.156 -16.035 15.826 1.00 93.62 557 ASN A CA 1
ATOM 4609 C C . ASN A 1 557 ? -6.286 -14.705 15.073 1.00 93.62 557 ASN A C 1
ATOM 4611 O O . ASN A 1 557 ? -5.399 -14.348 14.302 1.00 93.62 557 ASN A O 1
ATOM 4615 N N . MET A 1 558 ? -7.373 -13.969 15.328 1.00 94.75 558 MET A N 1
ATOM 4616 C CA . MET A 1 558 ? -7.661 -12.695 14.659 1.00 94.75 558 MET A CA 1
ATOM 4617 C C . MET A 1 558 ? -6.524 -11.677 14.801 1.00 94.75 558 MET A C 1
ATOM 4619 O O . MET A 1 558 ? -6.189 -11.024 13.823 1.00 94.75 558 MET A O 1
ATOM 4623 N N . TYR A 1 559 ? -5.899 -11.561 15.979 1.00 94.44 559 TYR A N 1
ATOM 4624 C CA . TYR A 1 559 ? -4.823 -10.591 16.201 1.00 94.44 559 TYR A CA 1
ATOM 4625 C C . TYR A 1 559 ? -3.654 -10.830 15.244 1.00 94.44 559 TYR A C 1
ATOM 4627 O O . TYR A 1 559 ? -3.211 -9.895 14.589 1.00 94.44 559 TYR A O 1
ATOM 4635 N N . HIS A 1 560 ? -3.224 -12.087 15.126 1.00 94.31 560 HIS A N 1
ATOM 4636 C CA . HIS A 1 560 ? -2.129 -12.502 14.250 1.00 94.31 560 HIS A CA 1
ATOM 4637 C C . HIS A 1 560 ? -2.511 -12.463 12.770 1.00 94.31 560 HIS A C 1
ATOM 4639 O O . HIS A 1 560 ? -1.754 -11.950 11.957 1.00 94.31 560 HIS A O 1
ATOM 4645 N N . HIS A 1 561 ? -3.706 -12.936 12.409 1.00 95.75 561 HIS A N 1
ATOM 4646 C CA . HIS A 1 561 ? -4.101 -12.972 11.004 1.00 95.75 561 HIS A CA 1
ATOM 4647 C C . HIS A 1 561 ? -4.351 -11.580 10.412 1.00 95.75 561 HIS A C 1
ATOM 4649 O O . HIS A 1 561 ? -4.092 -11.334 9.237 1.00 95.75 561 HIS A O 1
ATOM 4655 N N . PHE A 1 562 ? -4.818 -10.628 11.226 1.00 96.56 562 PHE A N 1
ATOM 4656 C CA . PHE A 1 562 ? -4.983 -9.252 10.763 1.00 96.56 562 PHE A CA 1
ATOM 4657 C C . PHE A 1 562 ? -3.654 -8.523 10.543 1.00 96.56 562 PHE A C 1
ATOM 4659 O O . PHE A 1 562 ? -3.644 -7.569 9.766 1.00 96.56 562 PHE A O 1
ATOM 4666 N N . CYS A 1 563 ? -2.532 -9.008 11.096 1.00 94.94 563 CYS A N 1
ATOM 4667 C CA . CYS A 1 563 ? -1.203 -8.581 10.650 1.00 94.94 563 CYS A CA 1
ATOM 4668 C C . CYS A 1 563 ? -0.997 -8.898 9.160 1.00 94.94 563 CYS A C 1
ATOM 4670 O O . CYS A 1 563 ? -0.415 -8.085 8.443 1.00 94.94 563 CYS A O 1
ATOM 4672 N N . ASP A 1 564 ? -1.466 -10.060 8.691 1.00 95.75 564 ASP A N 1
ATOM 4673 C CA . ASP A 1 564 ? -1.293 -10.506 7.303 1.00 95.75 564 ASP A CA 1
ATOM 4674 C C . ASP A 1 564 ? -2.070 -9.591 6.345 1.00 95.75 564 ASP A C 1
ATOM 4676 O O . ASP A 1 564 ? -1.505 -9.057 5.391 1.00 95.75 564 ASP A O 1
ATOM 4680 N N . PHE A 1 565 ? -3.352 -9.336 6.636 1.00 97.88 565 PHE A N 1
ATOM 4681 C CA . PHE A 1 565 ? -4.189 -8.444 5.824 1.00 97.88 565 PHE A CA 1
ATOM 4682 C C . PHE A 1 565 ? -3.712 -6.992 5.859 1.00 97.88 565 PHE A C 1
ATOM 4684 O O . PHE A 1 565 ? -3.723 -6.312 4.833 1.00 97.88 565 PHE A O 1
ATOM 4691 N N . PHE A 1 566 ? -3.276 -6.513 7.026 1.00 97.88 566 PHE A N 1
ATOM 4692 C CA . PHE A 1 566 ? -2.745 -5.163 7.158 1.00 97.88 566 PHE A CA 1
ATOM 4693 C C . PHE A 1 566 ? -1.469 -4.984 6.326 1.00 97.88 566 PHE A C 1
ATOM 4695 O O . PHE A 1 566 ? -1.345 -4.014 5.578 1.00 97.88 566 PHE A O 1
ATOM 4702 N N . ASN A 1 567 ? -0.531 -5.932 6.405 1.00 97.19 567 ASN A N 1
ATOM 4703 C CA . ASN A 1 567 ? 0.708 -5.854 5.637 1.00 97.19 567 ASN A CA 1
ATOM 4704 C C . ASN A 1 567 ? 0.483 -6.075 4.133 1.00 97.19 567 ASN A C 1
ATOM 4706 O O . ASN A 1 567 ? 1.181 -5.457 3.326 1.00 97.19 567 ASN A O 1
ATOM 4710 N N . LEU A 1 568 ? -0.523 -6.862 3.733 1.00 97.62 568 LEU A N 1
ATOM 4711 C CA . LEU A 1 568 ? -0.955 -6.950 2.335 1.00 97.62 568 LEU A CA 1
ATOM 4712 C C . LEU A 1 568 ? -1.471 -5.596 1.821 1.00 97.62 568 LEU A C 1
ATOM 4714 O O . LEU A 1 568 ? -1.021 -5.134 0.773 1.00 97.62 568 LEU A O 1
ATOM 4718 N N . TYR A 1 569 ? -2.339 -4.923 2.581 1.00 98.12 569 TYR A N 1
ATOM 4719 C CA . TYR A 1 569 ? -2.831 -3.581 2.249 1.00 98.12 569 TYR A CA 1
ATOM 4720 C C . TYR A 1 569 ? -1.693 -2.553 2.152 1.00 98.12 569 TYR A C 1
ATOM 4722 O O . TYR A 1 569 ? -1.569 -1.836 1.157 1.00 98.12 569 TYR A O 1
ATOM 4730 N N . ALA A 1 570 ? -0.794 -2.525 3.140 1.00 97.75 570 ALA A N 1
ATOM 4731 C CA . ALA A 1 570 ? 0.403 -1.685 3.110 1.00 97.75 570 ALA A CA 1
ATOM 4732 C C . ALA A 1 570 ? 1.267 -1.963 1.862 1.00 97.75 570 ALA A C 1
ATOM 4734 O O . ALA A 1 570 ? 1.793 -1.042 1.233 1.00 97.75 570 ALA A O 1
ATOM 4735 N N . SER A 1 571 ? 1.361 -3.229 1.450 1.00 97.56 571 SER A N 1
ATOM 4736 C CA . SER A 1 571 ? 2.099 -3.637 0.252 1.00 97.56 571 SER A CA 1
ATOM 4737 C C . SER A 1 571 ? 1.450 -3.172 -1.051 1.00 97.56 571 SER A C 1
ATOM 4739 O O . SER A 1 571 ? 2.174 -2.929 -2.014 1.00 97.56 571 SER A O 1
ATOM 4741 N N . GLN A 1 572 ? 0.125 -2.982 -1.105 1.00 96.06 572 GLN A N 1
ATOM 4742 C CA . GLN A 1 572 ? -0.532 -2.363 -2.265 1.00 96.06 572 GLN A CA 1
ATOM 4743 C C . GLN A 1 572 ? -0.090 -0.904 -2.440 1.00 96.06 572 GLN A C 1
ATOM 4745 O O . GLN A 1 572 ? 0.227 -0.495 -3.556 1.00 96.06 572 GLN A O 1
ATOM 4750 N N . HIS A 1 573 ? 0.039 -0.141 -1.347 1.00 95.94 573 HIS A N 1
ATOM 4751 C CA . HIS A 1 573 ? 0.596 1.219 -1.390 1.00 95.94 573 HIS A CA 1
ATOM 4752 C C . HIS A 1 573 ? 2.077 1.238 -1.790 1.00 95.94 573 HIS A C 1
ATOM 4754 O O . HIS A 1 573 ? 2.501 2.073 -2.595 1.00 95.94 573 HIS A O 1
ATOM 4760 N N . LEU A 1 574 ? 2.870 0.296 -1.271 1.00 93.50 574 LEU A N 1
ATOM 4761 C CA . LEU A 1 574 ? 4.280 0.147 -1.640 1.00 93.50 574 LEU A CA 1
ATOM 4762 C C . LEU A 1 574 ? 4.442 -0.211 -3.130 1.00 93.50 574 LEU A C 1
ATOM 4764 O O . LEU A 1 574 ? 5.317 0.327 -3.808 1.00 93.50 574 LEU A O 1
ATOM 4768 N N . ASN A 1 575 ? 3.541 -1.038 -3.668 1.00 91.06 575 ASN A N 1
ATOM 4769 C CA . ASN A 1 575 ? 3.502 -1.411 -5.080 1.00 91.06 575 ASN A CA 1
ATOM 4770 C C . ASN A 1 575 ? 2.806 -0.372 -5.988 1.00 91.06 575 ASN A C 1
ATOM 4772 O O . ASN A 1 575 ? 2.774 -0.552 -7.209 1.00 91.06 575 ASN A O 1
ATOM 4776 N N . PHE A 1 576 ? 2.256 0.716 -5.432 1.00 87.25 576 PHE A N 1
ATOM 4777 C CA . PHE A 1 576 ? 1.434 1.662 -6.186 1.00 87.25 576 PHE A CA 1
ATOM 4778 C C . PHE A 1 576 ? 2.270 2.432 -7.214 1.00 87.25 576 PHE A C 1
ATOM 4780 O O . PHE A 1 576 ? 3.012 3.366 -6.887 1.00 87.25 576 PHE A O 1
ATOM 4787 N N . THR A 1 577 ? 2.105 2.024 -8.474 1.00 70.44 577 THR A N 1
ATOM 4788 C CA . THR A 1 577 ? 2.755 2.600 -9.662 1.00 70.44 577 THR A CA 1
ATOM 4789 C C . THR A 1 577 ? 1.796 2.869 -10.823 1.00 70.44 577 THR A C 1
ATOM 4791 O O . THR A 1 577 ? 2.144 3.614 -11.734 1.00 70.44 577 THR A O 1
ATOM 4794 N N . HIS A 1 578 ? 0.592 2.289 -10.803 1.00 72.50 578 HIS A N 1
ATOM 4795 C CA . HIS A 1 578 ? -0.377 2.378 -11.896 1.00 72.50 578 HIS A CA 1
ATOM 4796 C C . HIS A 1 578 ? -1.824 2.436 -11.381 1.00 72.50 578 HIS A C 1
ATOM 4798 O O . HIS A 1 578 ? -2.094 2.105 -10.227 1.00 72.50 578 HIS A O 1
ATOM 4804 N N . GLN A 1 579 ? -2.777 2.802 -12.240 1.00 72.62 579 GLN A N 1
ATOM 4805 C CA . GLN A 1 579 ? -4.200 2.915 -11.887 1.00 72.62 579 GLN A CA 1
ATOM 4806 C C . GLN A 1 579 ? -4.832 1.593 -11.402 1.00 72.62 579 GLN A C 1
ATOM 4808 O O . GLN A 1 579 ? -5.819 1.608 -10.679 1.00 72.62 579 GLN A O 1
ATOM 4813 N N . SER A 1 580 ? -4.237 0.448 -11.748 1.00 77.62 580 SER A N 1
ATOM 4814 C CA . SER A 1 580 ? -4.686 -0.892 -11.349 1.00 77.62 580 SER A CA 1
ATOM 4815 C C . SER A 1 580 ? -4.098 -1.378 -10.016 1.00 77.62 580 SER A C 1
ATOM 4817 O O . SER A 1 580 ? -4.316 -2.524 -9.640 1.00 77.62 580 SER A O 1
ATOM 4819 N N . SER A 1 581 ? -3.367 -0.538 -9.271 1.00 83.00 581 SER A N 1
ATOM 4820 C CA . SER A 1 581 ? -2.648 -0.971 -8.052 1.00 83.00 581 SER A CA 1
ATOM 4821 C C . SER A 1 581 ? -3.559 -1.462 -6.915 1.00 83.00 581 SER A C 1
ATOM 4823 O O . SER A 1 581 ? -3.095 -2.192 -6.045 1.00 83.00 581 SER A O 1
ATOM 4825 N N . PHE A 1 582 ? -4.844 -1.093 -6.939 1.00 89.38 582 PHE A N 1
ATOM 4826 C CA . PHE A 1 582 ? -5.879 -1.568 -6.009 1.00 89.38 582 PHE A CA 1
ATOM 4827 C C . PHE A 1 582 ? -6.925 -2.472 -6.681 1.00 89.38 582 PHE A C 1
ATOM 4829 O O . PHE A 1 582 ? -7.981 -2.719 -6.094 1.00 89.38 582 PHE A O 1
ATOM 4836 N N . SER A 1 583 ? -6.660 -2.949 -7.902 1.00 87.62 583 SER A N 1
ATOM 4837 C CA . SER A 1 583 ? -7.545 -3.892 -8.594 1.00 87.62 583 SER A CA 1
ATOM 4838 C C . SER A 1 583 ? -7.747 -5.163 -7.767 1.00 87.62 583 SER A C 1
ATOM 4840 O O . SER A 1 583 ? -6.814 -5.624 -7.107 1.00 87.62 583 SER A O 1
ATOM 4842 N N . THR A 1 584 ? -8.953 -5.726 -7.822 1.00 89.94 584 THR A N 1
ATOM 4843 C CA . THR A 1 584 ? -9.264 -7.063 -7.296 1.00 89.94 584 THR A CA 1
ATOM 4844 C C . THR A 1 584 ? -8.913 -8.172 -8.284 1.00 89.94 584 THR A C 1
ATOM 4846 O O . THR A 1 584 ? -8.832 -9.331 -7.880 1.00 89.94 584 THR A O 1
ATOM 4849 N N . ASP A 1 585 ? -8.617 -7.844 -9.547 1.00 88.50 585 ASP A N 1
ATOM 4850 C CA . ASP A 1 585 ? -8.109 -8.811 -10.524 1.00 88.50 585 ASP A CA 1
ATOM 4851 C C . ASP A 1 585 ? -6.608 -9.084 -10.318 1.00 88.50 585 ASP A C 1
ATOM 4853 O O . ASP A 1 585 ? -5.739 -8.751 -11.126 1.00 88.50 585 ASP A O 1
ATOM 4857 N N . ILE A 1 586 ? -6.300 -9.654 -9.158 1.00 92.25 586 ILE A N 1
ATOM 4858 C CA . ILE A 1 586 ? -4.980 -10.153 -8.787 1.00 92.25 586 ILE A CA 1
ATOM 4859 C C . ILE A 1 586 ? -5.114 -11.585 -8.286 1.00 92.25 586 ILE A C 1
ATOM 4861 O O . ILE A 1 586 ? -6.144 -11.957 -7.726 1.00 92.25 586 ILE A O 1
ATOM 4865 N N . GLN A 1 587 ? -4.068 -12.384 -8.441 1.00 96.62 587 GLN A N 1
ATOM 4866 C CA . GLN A 1 587 ? -3.983 -13.715 -7.857 1.00 96.62 587 GLN A CA 1
ATOM 4867 C C . GLN A 1 587 ? -3.305 -13.637 -6.486 1.00 96.62 587 GLN A C 1
ATOM 4869 O O . GLN A 1 587 ? -2.293 -12.957 -6.330 1.00 96.62 587 GLN A O 1
ATOM 4874 N N . ILE A 1 588 ? -3.812 -14.366 -5.494 1.00 98.25 588 ILE A N 1
ATOM 4875 C CA . ILE A 1 588 ? -3.115 -14.561 -4.215 1.00 98.25 588 ILE A CA 1
ATOM 4876 C C . ILE A 1 588 ? -2.652 -16.015 -4.134 1.00 98.25 588 ILE A C 1
ATOM 4878 O O . ILE A 1 588 ? -3.445 -16.933 -4.347 1.00 98.25 588 ILE A O 1
ATOM 4882 N N . LEU A 1 589 ? -1.361 -16.214 -3.860 1.00 97.94 589 LEU A N 1
ATOM 4883 C CA . LEU A 1 589 ? -0.736 -17.520 -3.658 1.00 97.94 589 LEU A CA 1
ATOM 4884 C C . LEU A 1 589 ? -0.236 -17.624 -2.218 1.00 97.94 589 LEU A C 1
ATOM 4886 O O . LEU A 1 589 ? 0.740 -16.981 -1.828 1.00 97.94 589 LEU A O 1
ATOM 4890 N N . ILE A 1 590 ? -0.893 -18.462 -1.428 1.00 97.56 590 ILE A N 1
ATOM 4891 C CA . ILE A 1 590 ? -0.487 -18.765 -0.064 1.00 97.56 590 ILE A CA 1
ATOM 4892 C C . ILE A 1 590 ? 0.687 -19.745 -0.101 1.00 97.56 590 ILE A C 1
ATOM 4894 O O . ILE A 1 590 ? 0.624 -20.826 -0.685 1.00 97.56 590 ILE A O 1
ATOM 4898 N N . TRP A 1 591 ? 1.784 -19.344 0.530 1.00 96.12 591 TRP A N 1
ATOM 4899 C CA . TRP A 1 591 ? 3.071 -20.026 0.536 1.00 96.12 591 TRP A CA 1
ATOM 4900 C C . TRP A 1 591 ? 3.099 -21.188 1.541 1.00 96.12 591 TRP A C 1
ATOM 4902 O O . TRP A 1 591 ? 3.887 -21.221 2.489 1.00 96.12 591 TRP A O 1
ATOM 4912 N N . GLU A 1 592 ? 2.182 -22.133 1.355 1.00 94.75 592 GLU A N 1
ATOM 4913 C CA . GLU A 1 592 ? 2.071 -23.372 2.118 1.00 94.75 592 GLU A CA 1
ATOM 4914 C C . GLU A 1 592 ? 1.411 -24.474 1.280 1.00 94.75 592 GLU A C 1
ATOM 4916 O O . GLU A 1 592 ? 0.906 -24.221 0.188 1.00 94.75 592 GLU A O 1
ATOM 4921 N N . THR A 1 593 ? 1.436 -25.709 1.780 1.00 93.81 593 THR A N 1
ATOM 4922 C CA . THR A 1 593 ? 0.776 -26.874 1.151 1.00 93.81 593 THR A CA 1
ATOM 4923 C C . THR A 1 593 ? -0.465 -27.336 1.918 1.00 93.81 593 THR A C 1
ATOM 4925 O O . THR A 1 593 ? -0.997 -28.411 1.654 1.00 93.81 593 THR A O 1
ATOM 4928 N N . TYR A 1 594 ? -0.937 -26.540 2.875 1.00 92.31 594 TYR A N 1
ATOM 4929 C CA . TYR A 1 594 ? -2.244 -26.733 3.494 1.00 92.31 594 TYR A CA 1
ATOM 4930 C C . TYR A 1 594 ? -3.323 -26.077 2.642 1.00 92.31 594 TYR A C 1
ATOM 4932 O O . TYR A 1 594 ? -3.115 -24.979 2.124 1.00 92.31 594 TYR A O 1
ATOM 4940 N N . ASP A 1 595 ? -4.492 -26.708 2.563 1.00 90.19 595 ASP A N 1
ATOM 4941 C CA . ASP A 1 595 ? -5.683 -26.017 2.086 1.00 90.19 595 ASP A CA 1
ATOM 4942 C C . ASP A 1 595 ? -6.013 -24.885 3.056 1.00 90.19 595 ASP A C 1
ATOM 4944 O O . ASP A 1 595 ? -6.062 -25.067 4.280 1.00 90.19 595 ASP A O 1
ATOM 4948 N N . TYR A 1 596 ? -6.217 -23.692 2.510 1.00 93.56 596 TYR A N 1
ATOM 4949 C CA . TYR A 1 596 ? -6.458 -22.533 3.344 1.00 93.56 596 TYR A CA 1
ATOM 4950 C C . TYR A 1 596 ? -7.887 -22.554 3.895 1.00 93.56 596 TYR A C 1
ATOM 4952 O O . TYR A 1 596 ? -8.871 -22.485 3.159 1.00 93.56 596 TYR A O 1
ATOM 4960 N N . TYR A 1 597 ? -7.990 -22.589 5.223 1.00 92.94 597 TYR A N 1
ATOM 4961 C CA . TYR A 1 597 ? -9.244 -22.456 5.951 1.00 92.94 597 TYR A CA 1
ATOM 4962 C C . TYR A 1 597 ? -9.086 -21.467 7.104 1.00 92.94 597 TYR A C 1
ATOM 4964 O O . TYR A 1 597 ? -8.186 -21.592 7.937 1.00 92.94 597 TYR A O 1
ATOM 4972 N N . SER A 1 598 ? -9.996 -20.496 7.177 1.00 95.06 598 SER A N 1
ATOM 4973 C CA . SER A 1 598 ? -10.038 -19.505 8.248 1.00 95.06 598 SER A CA 1
ATOM 4974 C C . SER A 1 598 ? -11.457 -18.974 8.464 1.00 95.06 598 SER A C 1
ATOM 4976 O O . SER A 1 598 ? -12.162 -18.722 7.483 1.00 95.06 598 SER A O 1
ATOM 4978 N N . PRO A 1 599 ? -11.865 -18.678 9.716 1.00 94.69 599 PRO A N 1
ATOM 4979 C CA . PRO A 1 599 ? -13.070 -17.889 9.990 1.00 94.69 599 PRO A CA 1
ATOM 4980 C C . PRO A 1 599 ? -13.070 -16.505 9.320 1.00 94.69 599 PRO A C 1
ATOM 4982 O O . PRO A 1 599 ? -14.129 -15.906 9.145 1.00 94.69 599 PRO A O 1
ATOM 4985 N N . PHE A 1 600 ? -11.893 -16.000 8.944 1.00 95.44 600 PHE A N 1
ATOM 4986 C CA . PHE A 1 600 ? -11.684 -14.677 8.360 1.00 95.44 600 PHE A CA 1
ATOM 4987 C C . PHE A 1 600 ? -11.469 -14.724 6.841 1.00 95.44 600 PHE A C 1
ATOM 4989 O O . PHE A 1 600 ? -11.210 -13.686 6.241 1.00 95.44 600 PHE A O 1
ATOM 4996 N N . ALA A 1 601 ? -11.601 -15.894 6.202 1.00 94.69 601 ALA A N 1
ATOM 4997 C CA . ALA A 1 601 ? -11.293 -16.096 4.783 1.00 94.69 601 ALA A CA 1
ATOM 4998 C C . ALA A 1 601 ? -12.000 -15.098 3.848 1.00 94.69 601 ALA A C 1
ATOM 5000 O O . ALA A 1 601 ? -11.431 -14.672 2.850 1.00 94.69 601 ALA A O 1
ATOM 5001 N N . GLN A 1 602 ? -13.215 -14.660 4.201 1.00 94.00 602 GLN A N 1
ATOM 5002 C CA . GLN A 1 602 ? -13.977 -13.677 3.421 1.00 94.00 602 GLN A CA 1
ATOM 5003 C C . GLN A 1 602 ? -13.266 -12.324 3.272 1.00 94.00 602 GLN A C 1
ATOM 5005 O O . GLN A 1 602 ? -13.555 -11.598 2.327 1.00 94.00 602 GLN A O 1
ATOM 5010 N N . VAL A 1 603 ? -12.315 -11.987 4.149 1.00 97.38 603 VAL A N 1
ATOM 5011 C CA . VAL A 1 603 ? -11.515 -10.758 4.038 1.00 97.38 603 VAL A CA 1
ATOM 5012 C C . VAL A 1 603 ? -10.655 -10.754 2.772 1.00 97.38 603 VAL A C 1
ATOM 5014 O O . VAL A 1 603 ? -10.391 -9.684 2.239 1.00 97.38 603 VAL A O 1
ATOM 5017 N N . PHE A 1 604 ? -10.289 -11.914 2.215 1.00 97.38 604 PHE A N 1
ATOM 5018 C CA . PHE A 1 604 ? -9.557 -11.965 0.946 1.00 97.38 604 PHE A CA 1
ATOM 5019 C C . PHE A 1 604 ? -10.312 -11.341 -0.228 1.00 97.38 604 PHE A C 1
ATOM 5021 O O . PHE A 1 604 ? -9.663 -10.764 -1.096 1.00 97.38 604 PHE A O 1
ATOM 5028 N N . SER A 1 605 ? -11.651 -11.341 -0.199 1.00 95.19 605 SER A N 1
ATOM 5029 C CA . SER A 1 605 ? -12.476 -10.672 -1.220 1.00 95.19 605 SER A CA 1
ATOM 5030 C C . SER A 1 605 ? -12.260 -9.155 -1.294 1.00 95.19 605 SER A C 1
ATOM 5032 O O . SER A 1 605 ? -12.578 -8.526 -2.297 1.00 95.19 605 SER A O 1
ATOM 5034 N N . VAL A 1 606 ? -11.676 -8.551 -0.251 1.00 96.56 606 VAL A N 1
ATOM 5035 C CA . VAL A 1 606 ? -11.253 -7.141 -0.262 1.00 96.56 606 VAL A CA 1
ATOM 5036 C C . VAL A 1 606 ? -10.087 -6.934 -1.226 1.00 96.56 606 VAL A C 1
ATOM 5038 O O . VAL A 1 606 ? -9.971 -5.869 -1.828 1.00 96.56 606 VAL A O 1
ATOM 5041 N N . PHE A 1 607 ? -9.218 -7.932 -1.369 1.00 96.19 607 PHE A N 1
ATOM 5042 C CA . PHE A 1 607 ? -7.960 -7.826 -2.102 1.00 96.19 607 PHE A CA 1
ATOM 5043 C C . PHE A 1 607 ? -8.008 -8.514 -3.461 1.00 96.19 607 PHE A C 1
ATOM 5045 O O . PHE A 1 607 ? -7.353 -8.044 -4.383 1.00 96.19 607 PHE A O 1
ATOM 5052 N N . SER A 1 608 ? -8.761 -9.606 -3.588 1.00 94.88 608 SER A N 1
ATOM 5053 C CA . SER A 1 608 ? -8.822 -10.419 -4.798 1.00 94.88 608 SER A CA 1
ATOM 5054 C C . SER A 1 608 ? -10.226 -10.973 -5.029 1.00 94.88 608 SER A C 1
ATOM 5056 O O . SER A 1 608 ? -10.867 -11.451 -4.096 1.00 94.88 608 SER A O 1
ATOM 5058 N N . GLU A 1 609 ? -10.687 -10.937 -6.277 1.00 92.75 609 GLU A N 1
ATOM 5059 C CA . GLU A 1 609 ? -11.899 -11.639 -6.726 1.00 92.75 609 GLU A CA 1
ATOM 5060 C C . GLU A 1 609 ? -11.621 -13.077 -7.189 1.00 92.75 609 GLU A C 1
ATOM 5062 O O . GLU A 1 609 ? -12.549 -13.817 -7.505 1.00 92.75 609 GLU A O 1
ATOM 5067 N N . ASN A 1 610 ? -10.344 -13.466 -7.236 1.00 94.38 610 ASN A N 1
ATOM 5068 C CA . ASN A 1 610 ? -9.895 -14.778 -7.677 1.00 94.38 610 ASN A CA 1
ATOM 5069 C C . ASN A 1 610 ? -9.773 -15.744 -6.488 1.00 94.38 610 ASN A C 1
ATOM 5071 O O . ASN A 1 610 ? -9.495 -15.341 -5.354 1.00 94.38 610 ASN A O 1
ATOM 5075 N N . ASP A 1 611 ? -9.922 -17.039 -6.766 1.00 94.81 611 ASP A N 1
ATOM 5076 C CA . ASP A 1 611 ? -9.722 -18.088 -5.767 1.00 94.81 611 ASP A CA 1
ATOM 5077 C C . ASP A 1 611 ? -8.283 -18.094 -5.242 1.00 94.81 611 ASP A C 1
ATOM 5079 O O . ASP A 1 611 ? -7.326 -17.836 -5.974 1.00 94.81 611 ASP A O 1
ATOM 5083 N N . LEU A 1 612 ? -8.116 -18.425 -3.962 1.00 96.81 612 LEU A N 1
ATOM 5084 C CA . LEU A 1 612 ? -6.797 -18.539 -3.347 1.00 96.81 612 LEU A CA 1
ATOM 5085 C C . LEU A 1 612 ? -6.064 -19.763 -3.894 1.00 96.81 612 LEU A C 1
ATOM 5087 O O . LEU A 1 612 ? -6.594 -20.873 -3.885 1.00 96.81 612 LEU A O 1
ATOM 5091 N N . LEU A 1 613 ? -4.814 -19.567 -4.303 1.00 96.88 613 LEU A N 1
ATOM 5092 C CA . LEU A 1 613 ? -3.918 -20.661 -4.655 1.00 96.88 613 LEU A CA 1
ATOM 5093 C C . LEU A 1 613 ? -3.017 -21.004 -3.472 1.00 96.88 613 LEU A C 1
ATOM 5095 O O . LEU A 1 613 ? -2.724 -20.163 -2.623 1.00 96.88 613 LEU A O 1
ATOM 5099 N N . THR A 1 614 ? -2.534 -22.236 -3.451 1.00 96.56 614 THR A N 1
ATOM 5100 C CA . THR A 1 614 ? -1.512 -22.742 -2.535 1.00 96.56 614 THR A CA 1
ATOM 5101 C C . THR A 1 614 ? -0.386 -23.390 -3.340 1.00 96.56 614 THR A C 1
ATOM 5103 O O . THR A 1 614 ? -0.495 -23.588 -4.554 1.00 96.56 614 THR A O 1
ATOM 5106 N N . LEU A 1 615 ? 0.713 -23.765 -2.685 1.00 95.88 615 LEU A N 1
ATOM 5107 C CA . LEU A 1 615 ? 1.810 -24.466 -3.362 1.00 95.88 615 LEU A CA 1
ATOM 5108 C C . LEU A 1 615 ? 1.379 -25.830 -3.930 1.00 95.88 615 LEU A C 1
ATOM 5110 O O . LEU A 1 615 ? 2.001 -26.318 -4.873 1.00 95.88 615 LEU A O 1
ATOM 5114 N N . ASN A 1 616 ? 0.299 -26.435 -3.414 1.00 94.56 616 ASN A N 1
ATOM 5115 C CA . ASN A 1 616 ? -0.235 -27.684 -3.964 1.00 94.56 616 ASN A CA 1
ATOM 5116 C C . ASN A 1 616 ? -0.747 -27.524 -5.398 1.00 94.56 616 ASN A C 1
ATOM 5118 O O . ASN A 1 616 ? -0.638 -28.472 -6.173 1.00 94.56 616 ASN A O 1
ATOM 5122 N N . ASN A 1 617 ? -1.249 -26.343 -5.775 1.00 95.81 617 ASN A N 1
ATOM 5123 C CA . ASN A 1 617 ? -1.744 -26.094 -7.132 1.00 95.81 617 ASN A CA 1
ATOM 5124 C C . ASN A 1 617 ? -0.644 -26.205 -8.200 1.00 95.81 617 ASN A C 1
ATOM 5126 O O . ASN A 1 617 ? -0.957 -26.445 -9.361 1.00 95.81 617 ASN A O 1
ATOM 5130 N N . PHE A 1 618 ? 0.625 -26.065 -7.807 1.00 95.94 618 PHE A N 1
ATOM 5131 C CA . PHE A 1 618 ? 1.785 -26.084 -8.703 1.00 95.94 618 PHE A CA 1
ATOM 5132 C C . PHE A 1 618 ? 2.745 -27.246 -8.425 1.00 95.94 618 PHE A C 1
ATOM 5134 O O . PHE A 1 618 ? 3.878 -27.269 -8.910 1.00 95.94 618 PHE A O 1
ATOM 5141 N N . LYS A 1 619 ? 2.314 -28.224 -7.622 1.00 94.62 619 LYS A N 1
ATOM 5142 C CA . LYS A 1 619 ? 3.133 -29.374 -7.237 1.00 94.62 619 LYS A CA 1
ATOM 5143 C C . LYS A 1 619 ? 3.598 -30.132 -8.484 1.00 94.62 619 LYS A C 1
ATOM 5145 O O . LYS A 1 619 ? 2.779 -30.639 -9.245 1.00 94.62 619 LYS A O 1
ATOM 5150 N N . GLY A 1 620 ? 4.914 -30.236 -8.673 1.00 96.19 620 GLY A N 1
ATOM 5151 C CA . GLY A 1 620 ? 5.495 -30.952 -9.813 1.00 96.19 620 GLY A CA 1
ATOM 5152 C C . GLY A 1 620 ? 5.751 -30.107 -11.060 1.00 96.19 620 GLY A C 1
ATOM 5153 O O . GLY A 1 620 ? 6.177 -30.673 -12.060 1.00 96.19 620 GLY A O 1
ATOM 5154 N N . GLN A 1 621 ? 5.508 -28.795 -11.020 1.00 97.75 621 GLN A N 1
ATOM 5155 C CA . GLN A 1 621 ? 5.519 -27.938 -12.209 1.00 97.75 621 GLN A CA 1
ATOM 5156 C C . GLN A 1 621 ? 6.565 -26.824 -12.129 1.00 97.75 621 GLN A C 1
ATOM 5158 O O . GLN A 1 621 ? 6.904 -26.332 -11.050 1.00 97.75 621 GLN A O 1
ATOM 5163 N N . LYS A 1 622 ? 7.028 -26.369 -13.293 1.00 98.12 622 LYS A N 1
ATOM 5164 C CA . LYS A 1 622 ? 7.713 -25.085 -13.464 1.00 98.12 622 LYS A CA 1
ATOM 5165 C C . LYS A 1 622 ? 6.700 -24.012 -13.831 1.00 98.12 622 LYS A C 1
ATOM 5167 O O . LYS A 1 622 ? 5.949 -24.156 -14.793 1.00 98.12 622 LYS A O 1
ATOM 5172 N N . VAL A 1 623 ? 6.707 -22.912 -13.092 1.00 98.38 623 VAL A N 1
ATOM 5173 C CA . VAL A 1 623 ? 5.726 -21.836 -13.217 1.00 98.38 623 VAL A CA 1
ATOM 5174 C C . VAL A 1 623 ? 6.430 -20.525 -13.522 1.00 98.38 623 VAL A C 1
ATOM 5176 O O . VAL A 1 623 ? 7.353 -20.122 -12.822 1.00 98.38 623 VAL A O 1
ATOM 5179 N N . CYS A 1 624 ? 5.977 -19.836 -14.560 1.00 98.06 624 CYS A N 1
ATOM 5180 C CA . CYS A 1 624 ? 6.427 -18.498 -14.905 1.00 98.06 624 CYS A CA 1
ATOM 5181 C C . CYS A 1 624 ? 5.388 -17.478 -14.447 1.00 98.06 624 CYS A C 1
ATOM 5183 O O . CYS A 1 624 ? 4.230 -17.566 -14.842 1.00 98.06 624 CYS A O 1
ATOM 5185 N N . PHE A 1 625 ? 5.799 -16.465 -13.692 1.00 97.38 625 PHE A N 1
ATOM 5186 C CA . PHE A 1 625 ? 4.938 -15.343 -13.322 1.00 97.38 625 PHE A CA 1
ATOM 5187 C C . PHE A 1 625 ? 5.318 -14.107 -14.133 1.00 97.38 625 PHE A C 1
ATOM 5189 O O . PHE A 1 625 ? 6.469 -13.658 -14.079 1.00 97.38 625 PHE A O 1
ATOM 5196 N N . LYS A 1 626 ? 4.356 -13.519 -14.858 1.00 88.00 626 LYS A N 1
ATOM 5197 C CA . LYS A 1 626 ? 4.590 -12.248 -15.562 1.00 88.00 626 LYS A CA 1
ATOM 5198 C C . LYS A 1 626 ? 4.812 -11.095 -14.601 1.00 88.00 626 LYS A C 1
ATOM 5200 O O . LYS A 1 626 ? 5.732 -10.313 -14.814 1.00 88.00 626 LYS A O 1
ATOM 5205 N N . ASN A 1 627 ? 4.007 -11.017 -13.546 1.00 90.38 627 ASN A N 1
ATOM 5206 C CA . ASN A 1 627 ? 4.142 -10.033 -12.480 1.00 90.38 627 ASN A CA 1
ATOM 5207 C C . ASN A 1 627 ? 3.948 -10.731 -11.138 1.00 90.38 627 ASN A C 1
ATOM 5209 O O . ASN A 1 627 ? 2.948 -11.419 -10.932 1.00 90.38 627 ASN A O 1
ATOM 5213 N N . ILE A 1 628 ? 4.895 -10.544 -10.227 1.00 96.50 628 ILE A N 1
ATOM 5214 C CA . ILE A 1 628 ? 4.853 -11.151 -8.901 1.00 96.50 628 ILE A CA 1
ATOM 5215 C C . ILE A 1 628 ? 5.252 -10.136 -7.836 1.00 96.50 628 ILE A C 1
ATOM 5217 O O . ILE A 1 628 ? 6.175 -9.344 -8.030 1.00 96.50 628 ILE A O 1
ATOM 5221 N N . VAL A 1 629 ? 4.552 -10.161 -6.709 1.00 97.94 629 VAL A N 1
ATOM 5222 C CA . VAL A 1 629 ? 4.806 -9.314 -5.548 1.00 97.94 629 VAL A CA 1
ATOM 5223 C C . VAL A 1 629 ? 5.037 -10.200 -4.333 1.00 97.94 629 VAL A C 1
ATOM 5225 O O . VAL A 1 629 ? 4.268 -11.114 -4.041 1.00 97.94 629 VAL A O 1
ATOM 5228 N N . PHE A 1 630 ? 6.106 -9.884 -3.619 1.00 98.19 630 PHE A N 1
ATOM 5229 C CA . PHE A 1 630 ? 6.483 -10.440 -2.334 1.00 98.19 630 PHE A CA 1
ATOM 5230 C C . PHE A 1 630 ? 6.156 -9.365 -1.284 1.00 98.19 630 PHE A C 1
ATOM 5232 O O . PHE A 1 630 ? 6.954 -8.448 -1.085 1.00 98.19 630 PHE A O 1
ATOM 5239 N N . PRO A 1 631 ? 4.952 -9.381 -0.690 1.00 97.56 631 PRO A N 1
ATOM 5240 C CA . PRO A 1 631 ? 4.482 -8.323 0.196 1.00 97.56 631 PRO A CA 1
ATOM 5241 C C . PRO A 1 631 ? 5.225 -8.308 1.535 1.00 97.56 631 PRO A C 1
ATOM 5243 O O . PRO A 1 631 ? 5.851 -9.288 1.930 1.00 97.56 631 PRO A O 1
ATOM 5246 N N . LEU A 1 632 ? 5.100 -7.200 2.262 1.00 97.31 632 LEU A N 1
ATOM 5247 C CA . LEU A 1 632 ? 5.536 -7.063 3.649 1.00 97.31 632 LEU A CA 1
ATOM 5248 C C . LEU A 1 632 ? 4.986 -8.209 4.519 1.00 97.31 632 LEU A C 1
ATOM 5250 O O . LEU A 1 632 ? 3.853 -8.656 4.335 1.00 97.31 632 LEU A O 1
ATOM 5254 N N . LEU A 1 633 ? 5.791 -8.672 5.478 1.00 95.75 633 LEU A N 1
ATOM 5255 C CA . LEU A 1 633 ? 5.499 -9.864 6.280 1.00 95.75 633 LEU A CA 1
ATOM 5256 C C . LEU A 1 633 ? 5.089 -9.533 7.730 1.00 95.75 633 LEU A C 1
ATOM 5258 O O . LEU A 1 633 ? 5.518 -8.525 8.291 1.00 95.75 633 LEU A O 1
ATOM 5262 N N . PRO A 1 634 ? 4.287 -10.390 8.385 1.00 94.00 634 PRO A N 1
ATOM 5263 C CA . PRO A 1 634 ? 3.623 -10.065 9.652 1.00 94.00 634 PRO A CA 1
ATOM 5264 C C . PRO A 1 634 ? 4.549 -9.936 10.870 1.00 94.00 634 PRO A C 1
ATOM 5266 O O . PRO A 1 634 ? 4.141 -9.352 11.870 1.00 94.00 634 PRO A O 1
ATOM 5269 N N . ARG A 1 635 ? 5.777 -10.475 10.834 1.00 93.50 635 ARG A N 1
ATOM 5270 C CA . ARG A 1 635 ? 6.703 -10.498 11.987 1.00 93.50 635 ARG A CA 1
ATOM 5271 C C . ARG A 1 635 ? 7.987 -9.705 11.750 1.00 93.50 635 ARG A C 1
ATOM 5273 O O . ARG A 1 635 ? 8.978 -9.941 12.440 1.00 93.50 635 ARG A O 1
ATOM 5280 N N . MET A 1 636 ? 7.986 -8.778 10.792 1.00 93.12 636 MET A N 1
ATOM 5281 C CA . MET A 1 636 ? 9.138 -7.923 10.494 1.00 93.12 636 MET A CA 1
ATOM 5282 C C . MET A 1 636 ? 9.721 -7.269 11.756 1.00 93.12 636 MET A C 1
ATOM 5284 O O . MET A 1 636 ? 9.004 -6.804 12.645 1.00 93.12 636 MET A O 1
ATOM 5288 N N . ILE A 1 637 ? 11.050 -7.197 11.811 1.00 90.44 637 ILE A N 1
ATOM 5289 C CA . ILE A 1 637 ? 11.763 -6.457 12.856 1.00 90.44 637 ILE A CA 1
ATOM 5290 C C . ILE A 1 637 ? 11.524 -4.961 12.627 1.00 90.44 637 ILE A C 1
ATOM 5292 O O . ILE A 1 637 ? 11.815 -4.451 11.544 1.00 90.44 637 ILE A O 1
ATOM 5296 N N . PHE A 1 638 ? 10.983 -4.264 13.627 1.00 88.62 638 PHE A N 1
ATOM 5297 C CA . PHE A 1 638 ? 10.487 -2.888 13.481 1.00 88.62 638 PHE A CA 1
ATOM 5298 C C . PHE A 1 638 ? 9.434 -2.748 12.364 1.00 88.62 638 PHE A C 1
ATOM 5300 O O . PHE A 1 638 ? 9.460 -1.793 11.590 1.00 88.62 638 PHE A O 1
ATOM 5307 N N . GLY A 1 639 ? 8.556 -3.749 12.230 1.00 88.38 639 GLY A N 1
ATOM 5308 C CA . GLY A 1 639 ? 7.466 -3.771 11.256 1.00 88.38 639 GLY A CA 1
ATOM 5309 C C . GLY A 1 639 ? 6.218 -3.007 11.697 1.00 88.38 639 GLY A C 1
ATOM 5310 O O . GLY A 1 639 ? 6.157 -2.428 12.780 1.00 88.38 639 GLY A O 1
ATOM 5311 N N . LEU A 1 640 ? 5.186 -3.040 10.854 1.00 87.44 640 LEU A N 1
ATOM 5312 C CA . LEU A 1 640 ? 3.871 -2.499 11.186 1.00 87.44 640 LEU A CA 1
ATOM 5313 C C . LEU A 1 640 ? 2.966 -3.566 11.820 1.00 87.44 640 LEU A C 1
ATOM 5315 O O . LEU A 1 640 ? 3.071 -4.753 11.506 1.00 87.44 640 LEU A O 1
ATOM 5319 N N . TYR A 1 641 ? 2.040 -3.111 12.670 1.00 88.94 641 TYR A N 1
ATOM 5320 C CA . TYR A 1 641 ? 1.078 -3.906 13.447 1.00 88.94 641 TYR A CA 1
ATOM 5321 C C . TYR A 1 641 ? 1.718 -4.739 14.565 1.00 88.94 641 TYR A C 1
ATOM 5323 O O . TYR A 1 641 ? 1.352 -4.584 15.728 1.00 88.94 641 TYR A O 1
ATOM 5331 N N . TYR A 1 642 ? 2.679 -5.601 14.231 1.00 82.69 642 TYR A N 1
ATOM 5332 C CA . TYR A 1 642 ? 3.457 -6.380 15.192 1.00 82.69 642 TYR A CA 1
ATOM 5333 C C . TYR A 1 642 ? 4.877 -5.809 15.296 1.00 82.69 642 TYR A C 1
ATOM 5335 O O . TYR A 1 642 ? 5.478 -5.460 14.283 1.00 82.69 642 TYR A O 1
ATOM 5343 N N . ASN A 1 643 ? 5.434 -5.730 16.511 1.00 80.31 643 ASN A N 1
ATOM 5344 C CA . ASN A 1 643 ? 6.759 -5.143 16.781 1.00 80.31 643 ASN A CA 1
ATOM 5345 C C . ASN A 1 643 ? 6.939 -3.693 16.277 1.00 80.31 643 ASN A C 1
ATOM 5347 O O . ASN A 1 643 ? 8.065 -3.278 15.992 1.00 80.31 643 ASN A O 1
ATOM 5351 N N . THR A 1 644 ? 5.856 -2.916 16.163 1.00 88.25 644 THR A N 1
ATOM 5352 C CA . THR A 1 644 ? 5.946 -1.504 15.773 1.00 88.25 644 THR A CA 1
ATOM 5353 C C . THR A 1 644 ? 6.601 -0.700 16.893 1.00 88.25 644 THR A C 1
ATOM 5355 O O . THR A 1 644 ? 6.085 -0.710 18.013 1.00 88.25 644 THR A O 1
ATOM 5358 N N . PRO A 1 645 ? 7.720 0.002 16.634 1.00 85.12 645 PRO A N 1
ATOM 5359 C CA . PRO A 1 645 ? 8.417 0.780 17.652 1.00 85.12 645 PRO A CA 1
ATOM 5360 C C . PRO A 1 645 ? 7.654 2.083 17.919 1.00 85.12 645 PRO A C 1
ATOM 5362 O O . PRO A 1 645 ? 8.074 3.148 17.497 1.00 85.12 645 PRO A O 1
ATOM 5365 N N . LEU A 1 646 ? 6.495 2.006 18.570 1.00 89.88 646 LEU A N 1
ATOM 5366 C CA . LEU A 1 646 ? 5.576 3.134 18.686 1.00 89.88 646 LEU A CA 1
ATOM 5367 C C . LEU A 1 646 ? 6.104 4.199 19.655 1.00 89.88 646 LEU A C 1
ATOM 5369 O O . LEU A 1 646 ? 6.221 3.958 20.857 1.00 89.88 646 LEU A O 1
ATOM 5373 N N . ILE A 1 647 ? 6.361 5.411 19.158 1.00 91.44 647 ILE A N 1
ATOM 5374 C CA . ILE A 1 647 ? 6.722 6.536 20.024 1.00 91.44 647 ILE A CA 1
ATOM 5375 C C . ILE A 1 647 ? 5.583 6.891 20.994 1.00 91.44 647 ILE A C 1
ATOM 5377 O O . ILE A 1 647 ? 4.395 6.868 20.653 1.00 91.44 647 ILE A O 1
ATOM 5381 N N . ASN A 1 648 ? 5.937 7.220 22.236 1.00 89.25 648 ASN A N 1
ATOM 5382 C CA . ASN A 1 648 ? 4.974 7.579 23.273 1.00 89.25 648 ASN A CA 1
ATOM 5383 C C . ASN A 1 648 ? 4.244 8.883 22.947 1.00 89.25 648 ASN A C 1
ATOM 5385 O O . ASN A 1 648 ? 4.827 9.807 22.390 1.00 89.25 648 ASN A O 1
ATOM 5389 N N . GLY A 1 649 ? 2.973 8.974 23.342 1.00 89.50 649 GLY A N 1
ATOM 5390 C CA . GLY A 1 649 ? 2.191 10.214 23.292 1.00 89.50 649 GLY A CA 1
ATOM 5391 C C . GLY A 1 649 ? 1.575 10.567 21.936 1.00 89.50 649 GLY A C 1
ATOM 5392 O O . GLY A 1 649 ? 0.834 11.539 21.876 1.00 89.50 649 GLY A O 1
ATOM 5393 N N . CYS A 1 650 ? 1.830 9.794 20.877 1.00 93.31 650 CYS A N 1
ATOM 5394 C CA . CYS A 1 650 ? 1.171 9.950 19.576 1.00 93.31 650 CYS A CA 1
ATOM 5395 C C . CYS A 1 650 ? 0.136 8.843 19.317 1.00 93.31 650 CYS A C 1
ATOM 5397 O O . CYS A 1 650 ? 0.259 7.727 19.838 1.00 93.31 650 CYS A O 1
ATOM 5399 N N . GLU A 1 651 ? -0.889 9.160 18.529 1.00 94.88 651 GLU A N 1
ATOM 5400 C CA . GLU A 1 651 ? -2.011 8.277 18.192 1.00 94.88 651 GLU A CA 1
ATOM 5401 C C . GLU A 1 651 ? -2.652 8.654 16.845 1.00 94.88 651 GLU A C 1
ATOM 5403 O O . GLU A 1 651 ? -2.368 9.719 16.296 1.00 94.88 651 GLU A O 1
ATOM 5408 N N . ASN A 1 652 ? -3.577 7.811 16.369 1.00 94.94 652 ASN A N 1
ATOM 5409 C CA . ASN A 1 652 ? -4.442 8.011 15.201 1.00 94.94 652 ASN A CA 1
ATOM 5410 C C . ASN A 1 652 ? -3.705 7.951 13.847 1.00 94.94 652 ASN A C 1
ATOM 5412 O O . ASN A 1 652 ? -3.729 8.902 13.077 1.00 94.94 652 ASN A O 1
ATOM 5416 N N . SER A 1 653 ? -3.058 6.822 13.545 1.00 96.19 653 SER A N 1
ATOM 5417 C CA . SER A 1 653 ? -2.364 6.595 12.267 1.00 96.19 653 SER A CA 1
ATOM 5418 C C . SER A 1 653 ? -3.329 6.625 11.077 1.00 96.19 653 SER A C 1
ATOM 5420 O O . SER A 1 653 ? -4.342 5.912 11.061 1.00 96.19 653 SER A O 1
ATOM 5422 N N . ALA A 1 654 ? -2.998 7.415 10.049 1.00 95.94 654 ALA A N 1
ATOM 5423 C CA . ALA A 1 654 ? -3.783 7.476 8.820 1.00 95.94 654 ALA A CA 1
ATOM 5424 C C . ALA A 1 654 ? -3.767 6.131 8.077 1.00 95.94 654 ALA A C 1
ATOM 5426 O O . ALA A 1 654 ? -4.799 5.706 7.552 1.00 95.94 654 ALA A O 1
ATOM 5427 N N . LEU A 1 655 ? -2.643 5.413 8.093 1.00 96.88 655 LEU A N 1
ATOM 5428 C CA . LEU A 1 655 ? -2.525 4.082 7.500 1.00 96.88 655 LEU A CA 1
ATOM 5429 C C . LEU A 1 655 ? -3.465 3.054 8.162 1.00 96.88 655 LEU A C 1
ATOM 5431 O O . LEU A 1 655 ? -4.171 2.325 7.467 1.00 96.88 655 LEU A O 1
ATOM 5435 N N . PHE A 1 656 ? -3.553 3.025 9.497 1.00 97.06 656 PHE A N 1
ATOM 5436 C CA . PHE A 1 656 ? -4.483 2.127 10.209 1.00 97.06 656 PHE A CA 1
ATOM 5437 C C . PHE A 1 656 ? -5.948 2.516 10.020 1.00 97.06 656 PHE A C 1
ATOM 5439 O O . PHE A 1 656 ? -6.818 1.648 9.896 1.00 97.06 656 PHE A O 1
ATOM 5446 N N . GLN A 1 657 ? -6.236 3.816 9.992 1.00 95.94 657 GLN A N 1
ATOM 5447 C CA . GLN A 1 657 ? -7.585 4.305 9.745 1.00 95.94 657 GLN A CA 1
ATOM 5448 C C . GLN A 1 657 ? -8.055 3.955 8.326 1.00 95.94 657 GLN A C 1
ATOM 5450 O O . GLN A 1 657 ? -9.161 3.447 8.155 1.00 95.94 657 GLN A O 1
ATOM 5455 N N . THR A 1 658 ? -7.206 4.172 7.324 1.00 97.00 658 THR A N 1
ATOM 5456 C CA . THR A 1 658 ? -7.535 3.889 5.921 1.00 97.00 658 THR A CA 1
ATOM 5457 C C . THR A 1 658 ? -7.646 2.389 5.664 1.00 97.00 658 THR A C 1
ATOM 5459 O O . THR A 1 658 ? -8.589 1.975 5.001 1.00 97.00 658 THR A O 1
ATOM 5462 N N . PHE A 1 659 ? -6.807 1.554 6.289 1.00 98.06 659 PHE A N 1
ATOM 5463 C CA . PHE A 1 659 ? -6.980 0.097 6.275 1.00 98.06 659 PHE A CA 1
ATOM 5464 C C . PHE A 1 659 ? -8.372 -0.329 6.775 1.00 98.06 659 PHE A C 1
ATOM 5466 O O . PHE A 1 659 ? -9.073 -1.093 6.112 1.00 98.06 659 PHE A O 1
ATOM 5473 N N . SER A 1 660 ? -8.800 0.199 7.927 1.00 97.94 660 SER A N 1
ATOM 5474 C CA . SER A 1 660 ? -10.127 -0.076 8.493 1.00 97.94 660 SER A CA 1
ATOM 5475 C C . SER A 1 660 ? -11.252 0.310 7.530 1.00 97.94 660 SER A C 1
ATOM 5477 O O . SER A 1 660 ? -12.146 -0.491 7.251 1.00 97.94 660 SER A O 1
ATOM 5479 N N . GLU A 1 661 ? -11.187 1.525 6.983 1.00 97.62 661 GLU A N 1
ATOM 5480 C CA . GLU A 1 661 ? -12.173 2.050 6.038 1.00 97.62 661 GLU A CA 1
ATOM 5481 C C . GLU A 1 661 ? -12.209 1.235 4.739 1.00 97.62 661 GLU A C 1
ATOM 5483 O O . GLU A 1 661 ? -13.292 0.944 4.235 1.00 97.62 661 GLU A O 1
ATOM 5488 N N . HIS A 1 662 ? -11.047 0.813 4.233 1.00 97.94 662 HIS A N 1
ATOM 5489 C CA . HIS A 1 662 ? -10.913 -0.003 3.029 1.00 97.94 662 HIS A CA 1
ATOM 5490 C C . HIS A 1 662 ? -11.600 -1.367 3.187 1.00 97.94 662 HIS A C 1
ATOM 5492 O O . HIS A 1 662 ? -12.425 -1.749 2.354 1.00 97.94 662 HIS A O 1
ATOM 5498 N N . ILE A 1 663 ? -11.329 -2.059 4.299 1.00 98.31 663 ILE A N 1
ATOM 5499 C CA . ILE A 1 663 ? -11.940 -3.355 4.627 1.00 98.31 663 ILE A CA 1
ATOM 5500 C C . ILE A 1 663 ? -13.459 -3.212 4.778 1.00 98.31 663 ILE A C 1
ATOM 5502 O O . ILE A 1 663 ? -14.217 -3.953 4.154 1.00 98.31 663 ILE A O 1
ATOM 5506 N N . LEU A 1 664 ? -13.923 -2.243 5.576 1.00 97.88 664 LEU A N 1
ATOM 5507 C CA . LEU A 1 664 ? -15.355 -2.028 5.809 1.00 97.88 664 LEU A CA 1
ATOM 5508 C C 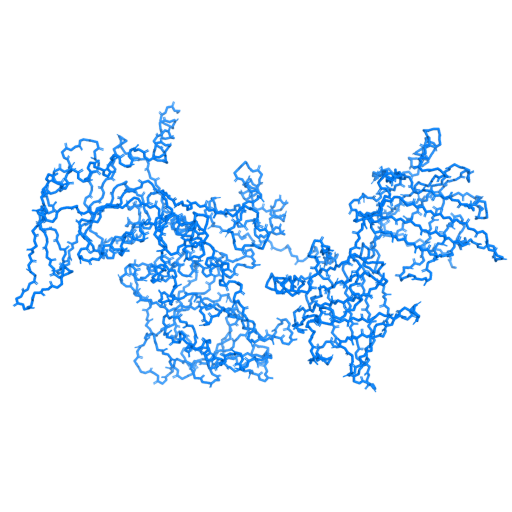. LEU A 1 664 ? -16.104 -1.670 4.518 1.00 97.88 664 LEU A C 1
ATOM 5510 O O . LEU A 1 664 ? -17.223 -2.143 4.317 1.00 97.88 664 LEU A O 1
ATOM 5514 N N . HIS A 1 665 ? -15.492 -0.866 3.644 1.00 97.06 665 HIS A N 1
ATOM 5515 C CA . HIS A 1 665 ? -16.072 -0.458 2.367 1.00 97.06 665 HIS A CA 1
ATOM 5516 C C . HIS A 1 665 ? -16.253 -1.636 1.410 1.00 97.06 665 HIS A C 1
ATOM 5518 O O . HIS A 1 665 ? -17.371 -1.869 0.945 1.00 97.06 665 HIS A O 1
ATOM 5524 N N . ARG A 1 666 ? -15.183 -2.403 1.153 1.00 95.62 666 ARG A N 1
ATOM 5525 C CA . ARG A 1 666 ? -15.215 -3.522 0.196 1.00 95.62 666 ARG A CA 1
ATOM 5526 C C . ARG A 1 666 ? -16.021 -4.720 0.698 1.00 95.62 666 ARG A C 1
ATOM 5528 O O . ARG A 1 666 ? -16.608 -5.429 -0.105 1.00 95.62 666 ARG A O 1
ATOM 5535 N N . LEU A 1 667 ? -16.138 -4.899 2.015 1.00 95.56 667 LEU A N 1
ATOM 5536 C CA . LEU A 1 667 ? -17.051 -5.882 2.617 1.00 95.56 667 LEU A CA 1
ATOM 5537 C C . LEU A 1 667 ? -18.491 -5.364 2.781 1.00 95.56 667 LEU A C 1
ATOM 5539 O O . LEU A 1 667 ? -19.340 -6.065 3.333 1.00 95.56 667 LEU A O 1
ATOM 5543 N N . HIS A 1 668 ? -18.773 -4.135 2.338 1.00 94.50 668 HIS A N 1
ATOM 5544 C CA . HIS A 1 668 ? -20.085 -3.491 2.413 1.00 94.50 668 HIS A CA 1
ATOM 5545 C C . HIS A 1 668 ? -20.684 -3.448 3.833 1.00 94.50 668 HIS A C 1
ATOM 5547 O O . HIS A 1 668 ? -21.897 -3.590 4.032 1.00 94.50 668 HIS A O 1
ATOM 5553 N N . ILE A 1 669 ? -19.839 -3.223 4.843 1.00 95.62 669 ILE A N 1
ATOM 5554 C CA . ILE A 1 669 ? -20.263 -3.121 6.240 1.00 95.62 669 ILE A CA 1
ATOM 5555 C C . ILE A 1 669 ? -20.834 -1.729 6.497 1.00 95.62 669 ILE A C 1
ATOM 5557 O O . ILE A 1 669 ? -20.121 -0.727 6.566 1.00 95.62 669 ILE A O 1
ATOM 5561 N N . LYS A 1 670 ? -22.155 -1.673 6.665 1.00 89.94 670 LYS A N 1
ATOM 5562 C CA . LYS A 1 670 ? -22.883 -0.426 6.893 1.00 89.94 670 LYS A CA 1
ATOM 5563 C C . LYS A 1 670 ? -23.032 -0.109 8.375 1.00 89.94 670 LYS A C 1
ATOM 5565 O O . LYS A 1 670 ? -23.161 -0.989 9.230 1.00 89.94 670 LYS A O 1
ATOM 5570 N N . ARG A 1 671 ? -23.085 1.189 8.653 1.00 89.00 671 ARG A N 1
ATOM 5571 C CA . ARG A 1 671 ? -23.499 1.726 9.942 1.00 89.00 671 ARG A CA 1
ATOM 5572 C C . ARG A 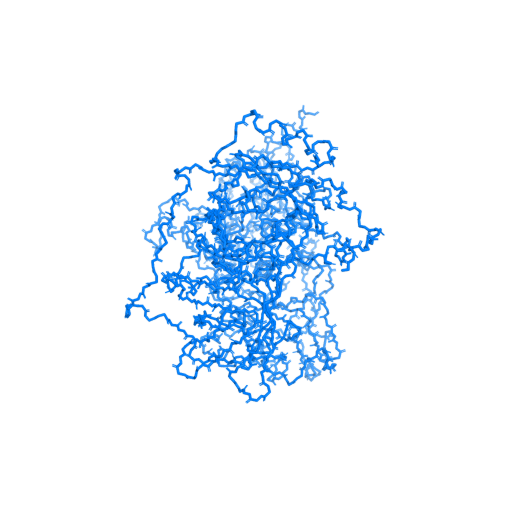1 671 ? -24.967 2.135 9.889 1.00 89.00 671 ARG A C 1
ATOM 5574 O O . ARG A 1 671 ? -25.400 2.695 8.886 1.00 89.00 671 ARG A O 1
ATOM 5581 N N . TYR A 1 672 ? -25.686 1.902 10.979 1.00 87.75 672 TYR A N 1
ATOM 5582 C CA . TYR A 1 672 ? -27.085 2.289 11.131 1.00 87.75 672 TYR A CA 1
ATOM 5583 C C . TYR A 1 672 ? -27.258 3.351 12.227 1.00 87.75 672 TYR A C 1
ATOM 5585 O O . TYR A 1 672 ? -26.507 3.330 13.217 1.00 87.75 672 TYR A O 1
ATOM 5593 N N . PRO A 1 673 ? -28.233 4.268 12.076 1.00 86.44 673 PRO A N 1
ATOM 5594 C CA . PRO A 1 673 ? -28.631 5.182 13.141 1.00 86.44 673 PRO A CA 1
ATOM 5595 C C . PRO A 1 673 ? -28.985 4.417 14.431 1.00 86.44 673 PRO A C 1
ATOM 5597 O O . PRO A 1 673 ? -29.639 3.376 14.350 1.00 86.44 673 PRO A O 1
ATOM 5600 N N . PRO A 1 674 ? -28.533 4.870 15.615 1.00 85.50 674 PRO A N 1
ATOM 5601 C CA . PRO A 1 674 ? -28.946 4.285 16.885 1.00 85.50 674 PRO A CA 1
ATOM 5602 C C . PRO A 1 674 ? -30.438 4.526 17.136 1.00 85.50 674 PRO A C 1
ATOM 5604 O O . PRO A 1 674 ? -30.935 5.633 16.930 1.00 85.50 674 PRO A O 1
ATOM 5607 N N . ILE A 1 675 ? -31.123 3.500 17.642 1.00 82.06 675 ILE A N 1
ATOM 5608 C CA . ILE A 1 675 ? -32.515 3.595 18.095 1.00 82.06 675 ILE A CA 1
ATOM 5609 C C . ILE A 1 675 ? -32.554 4.492 19.337 1.00 82.06 675 ILE A C 1
ATOM 5611 O O . ILE A 1 675 ? -31.713 4.357 20.230 1.00 82.06 675 ILE A O 1
ATOM 5615 N N . ASP A 1 676 ? -33.483 5.449 19.363 1.00 83.12 676 ASP A N 1
ATOM 5616 C CA . ASP A 1 676 ? -33.681 6.415 20.454 1.00 83.12 676 ASP A CA 1
ATOM 5617 C C . ASP A 1 676 ? -32.408 7.161 20.891 1.00 83.12 676 ASP A C 1
ATOM 5619 O O . ASP A 1 676 ? -32.299 7.628 22.023 1.00 83.12 676 ASP A O 1
ATOM 5623 N N . LYS A 1 677 ? -31.415 7.278 19.996 1.00 87.25 677 LYS A N 1
ATOM 5624 C CA . LYS A 1 677 ? -30.126 7.947 20.260 1.00 87.25 677 LYS A CA 1
ATOM 5625 C C . LYS A 1 677 ? -29.341 7.330 21.437 1.00 87.25 677 LYS A C 1
ATOM 5627 O O . LYS A 1 677 ? -28.447 7.986 21.983 1.00 87.25 677 LYS A O 1
ATOM 5632 N N . LYS A 1 678 ? -29.636 6.076 21.801 1.00 94.19 678 LYS A N 1
ATOM 5633 C CA . LYS A 1 678 ? -28.955 5.343 22.878 1.00 94.19 678 LYS A CA 1
ATOM 5634 C C . LYS A 1 678 ? -27.505 5.022 22.520 1.00 94.19 678 LYS A C 1
ATOM 5636 O O . LYS A 1 678 ? -27.165 4.794 21.358 1.00 94.19 678 LYS A O 1
ATOM 5641 N N . ILE A 1 679 ? -26.647 4.974 23.539 1.00 97.06 679 ILE A N 1
ATOM 5642 C CA . ILE A 1 679 ? -25.254 4.529 23.399 1.00 97.06 679 ILE A CA 1
ATOM 5643 C C . ILE A 1 679 ? -25.252 3.009 23.263 1.00 97.06 679 ILE A C 1
ATOM 5645 O O . ILE A 1 679 ? -25.703 2.310 24.171 1.00 97.06 679 ILE A O 1
ATOM 5649 N N . ARG A 1 680 ? -24.718 2.493 22.153 1.00 97.94 680 ARG A N 1
ATOM 5650 C CA . ARG A 1 680 ? -24.678 1.049 21.891 1.00 97.94 680 ARG A CA 1
ATOM 5651 C C . ARG A 1 680 ? -23.457 0.436 22.559 1.00 97.94 680 ARG A C 1
ATOM 5653 O O . ARG A 1 680 ? -22.319 0.771 22.218 1.00 97.94 680 ARG A O 1
ATOM 5660 N N . ILE A 1 681 ? -23.693 -0.461 23.507 1.00 98.56 681 ILE A N 1
ATOM 5661 C CA . ILE A 1 681 ? -22.666 -1.136 24.295 1.00 98.56 681 ILE A CA 1
ATOM 5662 C C . ILE A 1 681 ? -22.674 -2.615 23.935 1.00 98.56 681 ILE A C 1
ATOM 5664 O O . ILE A 1 681 ? -23.634 -3.330 24.219 1.00 98.56 681 ILE A O 1
ATOM 5668 N N . THR A 1 682 ? -21.573 -3.088 23.364 1.00 98.62 682 THR A N 1
ATOM 5669 C CA . THR A 1 682 ? -21.387 -4.506 23.057 1.00 98.62 682 THR A CA 1
ATOM 5670 C C . THR A 1 682 ? -20.429 -5.126 24.061 1.00 98.62 682 THR A C 1
ATOM 5672 O O . THR A 1 682 ? -19.272 -4.722 24.158 1.00 98.62 682 THR A O 1
ATOM 5675 N N . PHE A 1 683 ? -20.906 -6.134 24.787 1.00 98.50 683 PHE A N 1
ATOM 5676 C CA . PHE A 1 683 ? -20.104 -6.953 25.687 1.00 98.50 683 PHE A CA 1
ATOM 5677 C C . PHE A 1 683 ? -19.718 -8.259 24.987 1.00 98.50 683 PHE A C 1
ATOM 5679 O O . PHE A 1 683 ? -20.567 -9.126 24.750 1.00 98.50 683 PHE A O 1
ATOM 5686 N N . LEU A 1 684 ? -18.435 -8.400 24.656 1.00 97.88 684 LEU A N 1
ATOM 5687 C CA . LEU A 1 684 ? -17.857 -9.607 24.083 1.00 97.88 684 LEU A CA 1
ATOM 5688 C C . LEU A 1 684 ? -17.594 -10.634 25.186 1.00 97.88 684 LEU A C 1
ATOM 5690 O O . LEU A 1 684 ? -16.603 -10.572 25.916 1.00 97.88 684 LEU A O 1
ATOM 5694 N N . SER A 1 685 ? -18.488 -11.611 25.259 1.00 95.56 685 SER A N 1
ATOM 5695 C CA . SER A 1 685 ? -18.359 -12.759 26.139 1.00 95.56 685 SER A CA 1
ATOM 5696 C C . SER A 1 685 ? -17.375 -13.779 25.572 1.00 95.56 685 SER A C 1
ATOM 5698 O O . SER A 1 685 ? -17.230 -13.947 24.356 1.00 95.56 685 SER A O 1
ATOM 5700 N N . ARG A 1 686 ? -16.705 -14.491 26.477 1.00 89.88 686 ARG A N 1
ATOM 5701 C CA . ARG A 1 686 ? -15.749 -15.549 26.158 1.00 89.88 686 ARG A CA 1
ATOM 5702 C C . ARG A 1 686 ? -16.245 -16.873 26.709 1.00 89.88 686 ARG A C 1
ATOM 5704 O O . ARG A 1 686 ? -16.757 -16.934 27.820 1.00 89.88 686 ARG A O 1
ATOM 5711 N N . ASN A 1 687 ? -16.045 -17.924 25.924 1.00 84.56 687 ASN A N 1
ATOM 5712 C CA . ASN A 1 687 ? -16.261 -19.303 26.341 1.00 84.56 687 ASN A CA 1
ATOM 5713 C C . ASN A 1 687 ? -14.980 -20.099 26.064 1.00 84.56 687 ASN A C 1
ATOM 5715 O O . ASN A 1 687 ? -14.891 -20.859 25.101 1.00 84.56 687 ASN A O 1
ATOM 5719 N N . THR A 1 688 ? -13.933 -19.810 26.836 1.00 85.88 688 THR A N 1
ATOM 5720 C CA . THR A 1 688 ? -12.609 -20.433 26.686 1.00 85.88 688 THR A CA 1
ATOM 5721 C C . THR A 1 688 ? -12.202 -21.144 27.972 1.00 85.88 688 THR A C 1
ATOM 5723 O O . THR A 1 688 ? -12.885 -21.047 28.981 1.00 85.88 688 THR A O 1
ATOM 5726 N N . ARG A 1 689 ? -11.077 -21.868 27.982 1.00 85.19 689 ARG A N 1
ATOM 5727 C CA . ARG A 1 689 ? -10.575 -22.494 29.222 1.00 85.19 689 ARG A CA 1
ATOM 5728 C C . ARG A 1 689 ? -10.210 -21.463 30.307 1.00 85.19 689 ARG A C 1
ATOM 5730 O O . ARG A 1 689 ? -10.363 -21.735 31.490 1.00 85.19 689 ARG A O 1
ATOM 5737 N N . TYR A 1 690 ? -9.760 -20.283 29.881 1.00 89.50 690 TYR A N 1
ATOM 5738 C CA . TYR A 1 690 ? -9.206 -19.219 30.724 1.00 89.50 690 TYR A CA 1
ATOM 5739 C C . TYR A 1 690 ? -9.760 -17.844 30.335 1.00 89.50 690 TYR A C 1
ATOM 5741 O O . TYR A 1 690 ? -10.292 -17.689 29.231 1.00 89.50 690 TYR A O 1
ATOM 5749 N N . ARG A 1 691 ? -9.551 -16.835 31.191 1.00 91.56 691 ARG A N 1
ATOM 5750 C CA . ARG A 1 691 ? -9.990 -15.434 31.037 1.00 91.56 691 ARG A CA 1
ATOM 5751 C C . ARG A 1 691 ? -11.500 -15.285 30.856 1.00 91.56 691 ARG A C 1
ATOM 5753 O O . ARG A 1 691 ? -11.955 -14.415 30.113 1.00 91.56 691 ARG A O 1
ATOM 5760 N N . ASN A 1 692 ? -12.277 -16.152 31.501 1.00 93.44 692 ASN A N 1
ATOM 5761 C CA . ASN A 1 692 ? -13.726 -16.002 31.553 1.00 93.44 692 ASN A CA 1
ATOM 5762 C C . ASN A 1 692 ? -14.118 -15.016 32.655 1.00 93.44 692 ASN A C 1
ATOM 5764 O O . ASN A 1 692 ? -13.464 -14.951 33.698 1.00 93.44 692 ASN A O 1
ATOM 5768 N N . VAL A 1 693 ? -15.213 -14.294 32.423 1.00 95.94 693 VAL A N 1
ATOM 5769 C CA . VAL A 1 693 ? -15.826 -13.388 33.398 1.00 95.94 693 VAL A CA 1
ATOM 5770 C C . VAL A 1 693 ? -16.916 -14.148 34.148 1.00 95.94 693 VAL A C 1
ATOM 5772 O O . VAL A 1 693 ? -17.982 -14.422 33.600 1.00 95.94 693 VAL A O 1
ATOM 5775 N N . LEU A 1 694 ? -16.655 -14.528 35.397 1.00 95.69 694 LEU A N 1
ATOM 5776 C CA . LEU A 1 694 ? -17.533 -15.438 36.140 1.00 95.69 694 LEU A CA 1
ATOM 5777 C C . LEU A 1 694 ? -18.852 -14.775 36.565 1.00 95.69 694 LEU A C 1
ATOM 5779 O O . LEU A 1 694 ? -19.875 -15.453 36.646 1.00 95.69 694 LEU A O 1
ATOM 5783 N N . ASN A 1 695 ? -18.854 -13.459 36.802 1.00 96.94 695 ASN A N 1
ATOM 5784 C CA . ASN A 1 695 ? -20.047 -12.685 37.154 1.00 96.94 695 ASN A CA 1
ATOM 5785 C C . ASN A 1 695 ? -20.589 -11.829 35.992 1.00 96.94 695 ASN A C 1
ATOM 5787 O O . ASN A 1 695 ? -21.256 -10.822 36.198 1.00 96.94 695 ASN A O 1
ATOM 5791 N N . GLU A 1 696 ? -20.380 -12.256 34.745 1.00 96.62 696 GLU A N 1
ATOM 5792 C CA . GLU A 1 696 ? -20.789 -11.522 33.536 1.00 96.62 696 GLU A CA 1
ATOM 5793 C C . GLU A 1 696 ? -22.265 -11.072 33.538 1.00 96.62 696 GLU A C 1
ATOM 5795 O O . GLU A 1 696 ? -22.583 -9.942 33.163 1.00 96.62 696 GLU A O 1
ATOM 5800 N N . LYS A 1 697 ? -23.182 -11.938 33.994 1.00 97.19 697 LYS A N 1
ATOM 5801 C CA . LYS A 1 697 ? -24.621 -11.619 34.073 1.00 97.19 697 LYS A CA 1
ATOM 5802 C C . LYS A 1 697 ? -24.906 -10.447 35.014 1.00 97.19 697 LYS A C 1
ATOM 5804 O O . LYS A 1 697 ? -25.808 -9.657 34.745 1.00 97.19 697 LYS A O 1
ATOM 5809 N N . GLU A 1 698 ? -24.158 -10.349 36.108 1.00 98.12 698 GLU A N 1
ATOM 5810 C CA . GLU A 1 698 ? -24.276 -9.267 37.082 1.00 98.12 698 GLU A CA 1
ATOM 5811 C C . GLU A 1 698 ? -23.814 -7.940 36.475 1.00 98.12 698 GLU A C 1
ATOM 5813 O O . GLU A 1 698 ? -24.557 -6.958 36.516 1.00 98.12 698 GLU A O 1
ATOM 5818 N N . LEU A 1 699 ? -22.650 -7.944 35.816 1.00 98.25 699 LEU A N 1
ATOM 5819 C CA . LEU A 1 699 ? -22.091 -6.773 35.138 1.00 98.25 699 LEU A CA 1
ATOM 5820 C C . LEU A 1 699 ? -23.048 -6.231 34.068 1.00 98.25 699 LEU A C 1
ATOM 5822 O O . LEU A 1 699 ? -23.373 -5.043 34.060 1.00 98.25 699 LEU A O 1
ATOM 5826 N N . ILE A 1 700 ? -23.575 -7.109 33.206 1.00 98.06 700 ILE A N 1
ATOM 5827 C CA . ILE A 1 700 ? -24.541 -6.730 32.162 1.00 98.06 700 ILE A CA 1
ATOM 5828 C C . ILE A 1 700 ? -25.816 -6.161 32.790 1.00 98.06 700 ILE A C 1
ATOM 5830 O O . ILE A 1 700 ? -26.296 -5.107 32.363 1.00 98.06 700 ILE A O 1
ATOM 5834 N N . LYS A 1 701 ? -26.356 -6.810 33.830 1.00 98.00 701 LYS A N 1
ATOM 5835 C CA . LYS A 1 701 ? -27.548 -6.323 34.540 1.00 98.00 701 LYS A CA 1
ATOM 5836 C C . LYS A 1 701 ? -27.310 -4.937 35.141 1.00 98.00 701 LYS A C 1
ATOM 5838 O O . LYS A 1 701 ? -28.214 -4.108 35.115 1.00 98.00 701 LYS A O 1
ATOM 5843 N N . ARG A 1 702 ? -26.111 -4.665 35.662 1.00 97.75 702 ARG A N 1
ATOM 5844 C CA . ARG A 1 702 ? -25.758 -3.381 36.280 1.00 97.75 702 ARG A CA 1
ATOM 5845 C C . ARG A 1 702 ? -25.773 -2.213 35.296 1.00 97.75 702 ARG A C 1
ATOM 5847 O O . ARG A 1 702 ? -26.262 -1.143 35.663 1.00 97.75 702 ARG A O 1
ATOM 5854 N N . ILE A 1 703 ? -25.270 -2.403 34.077 1.00 97.88 703 ILE A N 1
ATOM 5855 C CA . ILE A 1 703 ? -25.262 -1.348 33.047 1.00 97.88 703 ILE A CA 1
ATOM 5856 C C . ILE A 1 703 ? -26.593 -1.244 32.295 1.00 97.88 703 ILE A C 1
ATOM 5858 O O . ILE A 1 703 ? -26.975 -0.146 31.908 1.00 97.88 703 ILE A O 1
ATOM 5862 N N . SER A 1 704 ? -27.346 -2.342 32.179 1.00 97.25 704 SER A N 1
ATOM 5863 C CA . SER A 1 704 ? -28.671 -2.355 31.531 1.00 97.25 704 SER A CA 1
ATOM 5864 C C . SER A 1 704 ? -29.746 -1.593 32.318 1.00 97.25 704 SER A C 1
ATOM 5866 O O . SER A 1 704 ? -30.820 -1.336 31.793 1.00 97.25 704 SER A O 1
ATOM 5868 N N . LYS A 1 705 ? -29.475 -1.224 33.580 1.00 96.38 705 LYS A N 1
ATOM 5869 C CA . LYS A 1 705 ? -30.353 -0.351 34.380 1.00 96.38 705 LYS A CA 1
ATOM 5870 C C . LYS A 1 705 ? -30.406 1.091 33.863 1.00 96.38 705 LYS A C 1
ATOM 5872 O O . LYS A 1 705 ? -31.291 1.830 34.272 1.00 96.38 705 LYS A O 1
ATOM 5877 N N . ASN A 1 706 ? -29.441 1.516 33.046 1.00 96.50 706 ASN A N 1
ATOM 5878 C CA . ASN A 1 706 ? -29.422 2.863 32.491 1.00 96.50 706 ASN A CA 1
ATOM 5879 C C . ASN A 1 706 ? -30.176 2.892 31.155 1.00 96.50 706 ASN A C 1
ATOM 5881 O O . ASN A 1 706 ? -29.756 2.247 30.196 1.00 96.50 706 ASN A O 1
ATOM 5885 N N . GLU A 1 707 ? -31.262 3.661 31.089 1.00 95.06 707 GLU A N 1
ATOM 5886 C CA . GLU A 1 707 ? -32.145 3.737 29.918 1.00 95.06 707 GLU A CA 1
ATOM 5887 C C . GLU A 1 707 ? -31.472 4.348 28.676 1.00 95.06 707 GLU A C 1
ATOM 5889 O O . GLU A 1 707 ? -31.889 4.047 27.554 1.00 95.06 707 GLU A O 1
ATOM 5894 N N . ASP A 1 708 ? -30.395 5.122 28.867 1.00 95.38 708 ASP A N 1
ATOM 5895 C CA . ASP A 1 708 ? -29.567 5.702 27.800 1.00 95.38 708 ASP A CA 1
ATOM 5896 C C . ASP A 1 708 ? -28.717 4.659 27.053 1.00 95.38 708 ASP A C 1
ATOM 5898 O O . ASP A 1 708 ? -28.068 4.995 26.053 1.00 95.38 708 ASP A O 1
ATOM 5902 N N . TYR A 1 709 ? -28.626 3.427 27.562 1.00 97.44 709 TYR A N 1
ATOM 5903 C CA . TYR A 1 709 ? -27.748 2.389 27.029 1.00 97.44 709 TYR A CA 1
ATOM 5904 C C . TYR A 1 709 ? -28.549 1.307 26.307 1.00 97.44 709 TYR A C 1
ATOM 5906 O O . TYR A 1 709 ? -29.531 0.777 26.823 1.00 97.44 709 TYR A O 1
ATOM 5914 N N . ASP A 1 710 ? -28.081 0.942 25.118 1.00 97.31 710 ASP A N 1
ATOM 5915 C CA . ASP A 1 710 ? -28.501 -0.261 24.407 1.00 97.31 710 ASP A CA 1
ATOM 5916 C C . ASP A 1 710 ? -27.410 -1.320 24.591 1.00 97.31 710 ASP A C 1
ATOM 5918 O O . ASP A 1 710 ? -26.337 -1.238 23.986 1.00 97.31 710 ASP A O 1
ATOM 5922 N N . VAL A 1 711 ? -27.640 -2.258 25.512 1.00 97.88 711 VAL A N 1
ATOM 5923 C CA . VAL A 1 711 ? -26.634 -3.234 25.945 1.00 97.88 711 VAL A CA 1
ATOM 5924 C C . VAL A 1 711 ? -26.876 -4.575 25.269 1.00 97.88 711 VAL A C 1
ATOM 5926 O O . VAL A 1 711 ? -27.900 -5.225 25.477 1.00 97.88 711 VAL A O 1
ATOM 5929 N N . ARG A 1 712 ? -25.873 -5.050 24.529 1.00 96.69 712 ARG A N 1
ATOM 5930 C CA . ARG A 1 712 ? -25.901 -6.347 23.858 1.00 96.69 712 ARG A CA 1
ATOM 5931 C C . ARG A 1 712 ? -24.742 -7.230 24.294 1.00 96.69 712 ARG A C 1
ATOM 5933 O O . ARG A 1 712 ? -23.577 -6.857 24.201 1.00 96.69 712 ARG A O 1
ATOM 5940 N N . ARG A 1 713 ? -25.060 -8.467 24.670 1.00 97.25 713 ARG A N 1
ATOM 5941 C CA . ARG A 1 713 ? -24.078 -9.541 24.852 1.00 97.25 713 ARG A CA 1
ATOM 5942 C C . ARG A 1 713 ? -23.845 -10.277 23.537 1.00 97.25 713 ARG A C 1
ATOM 5944 O O . ARG A 1 713 ? -24.808 -10.664 22.874 1.00 97.25 713 ARG A O 1
ATOM 5951 N N . VAL A 1 714 ? -22.587 -10.538 23.195 1.00 97.00 714 VAL A N 1
ATOM 5952 C CA . VAL A 1 714 ? -22.217 -11.336 22.017 1.00 97.00 714 VAL A CA 1
ATOM 5953 C C . VAL A 1 714 ? -21.176 -12.394 22.353 1.00 97.00 714 VAL A C 1
ATOM 5955 O O . VAL A 1 714 ? -20.384 -12.227 23.273 1.00 97.00 714 VAL A O 1
ATOM 5958 N N . VAL A 1 715 ? -21.184 -13.486 21.593 1.00 95.62 715 VAL A N 1
ATOM 5959 C CA . VAL A 1 715 ? -20.138 -14.514 21.599 1.00 95.62 715 VAL A CA 1
ATOM 5960 C C . VAL A 1 715 ? -19.673 -14.652 20.158 1.00 95.62 715 VAL A C 1
ATOM 5962 O O . VAL A 1 715 ? -20.471 -14.987 19.286 1.00 95.62 715 VAL A O 1
ATOM 5965 N N . TYR A 1 716 ? -18.406 -14.346 19.894 1.00 93.75 716 TYR A N 1
ATOM 5966 C CA . TYR A 1 716 ? -17.811 -14.487 18.565 1.00 93.75 716 TYR A CA 1
ATOM 5967 C C . TYR A 1 716 ? -17.121 -15.844 18.452 1.00 93.75 716 TYR A C 1
ATOM 5969 O O . TYR A 1 716 ? -15.910 -15.966 18.623 1.00 93.75 716 TYR A O 1
ATOM 5977 N N . ASP A 1 717 ? -17.926 -16.876 18.219 1.00 89.12 717 ASP A N 1
ATOM 5978 C CA . ASP A 1 717 ? -17.472 -18.239 17.961 1.00 89.12 717 ASP A CA 1
ATOM 5979 C C . ASP A 1 717 ? -17.801 -18.664 16.517 1.00 89.12 717 ASP A C 1
ATOM 5981 O O . ASP A 1 717 ? -18.197 -17.856 15.675 1.00 89.12 717 ASP A O 1
ATOM 5985 N N . LYS A 1 718 ? -17.637 -19.955 16.216 1.00 87.25 718 LYS A N 1
ATOM 5986 C CA . LYS A 1 718 ? -17.915 -20.529 14.891 1.00 87.25 718 LYS A CA 1
ATOM 5987 C C . LYS A 1 718 ? -19.374 -20.391 14.423 1.00 87.25 718 LYS A C 1
ATOM 5989 O O . LYS A 1 718 ? -19.643 -20.644 13.254 1.00 87.25 718 LYS A O 1
ATOM 5994 N N . ASN A 1 719 ? -20.308 -20.028 15.305 1.00 91.06 719 ASN A N 1
ATOM 5995 C CA . ASN A 1 719 ? -21.731 -19.924 14.986 1.00 91.06 719 ASN A CA 1
ATOM 5996 C C . ASN A 1 719 ? -22.110 -18.560 14.388 1.00 91.06 719 ASN A C 1
ATOM 5998 O O . ASN A 1 719 ? -23.228 -18.401 13.902 1.00 91.06 719 ASN A O 1
ATOM 6002 N N . ILE A 1 720 ? -21.201 -17.578 14.402 1.00 93.75 720 ILE A N 1
ATOM 6003 C CA . ILE A 1 720 ? -21.412 -16.263 13.794 1.00 93.75 720 ILE A CA 1
ATOM 6004 C C . ILE A 1 720 ? -20.331 -15.975 12.752 1.00 93.75 720 ILE A C 1
ATOM 6006 O O . ILE A 1 720 ? -19.133 -15.975 13.043 1.00 93.75 720 ILE A O 1
ATOM 6010 N N . LYS A 1 721 ? -20.761 -15.702 11.515 1.00 94.50 721 LYS A N 1
ATOM 6011 C CA . LYS A 1 721 ? -19.856 -15.368 10.410 1.00 94.50 721 LYS A CA 1
ATOM 6012 C C . LYS A 1 721 ? -19.120 -14.067 10.708 1.00 94.50 721 LYS A C 1
ATOM 6014 O O . LYS A 1 721 ? -19.700 -13.140 11.269 1.00 94.50 721 LYS A O 1
ATOM 6019 N N . PHE A 1 722 ? -17.870 -13.964 10.265 1.00 95.81 722 PHE A N 1
ATOM 6020 C CA . PHE A 1 722 ? -17.040 -12.791 10.534 1.00 95.81 722 PHE A CA 1
ATOM 6021 C C . PHE A 1 722 ? -17.667 -11.474 10.044 1.00 95.81 722 PHE A C 1
ATOM 6023 O O . PHE A 1 722 ? -17.648 -10.475 10.754 1.00 95.81 722 PHE A O 1
ATOM 6030 N N . ILE A 1 723 ? -18.333 -11.483 8.887 1.00 96.50 723 ILE A N 1
ATOM 6031 C CA . ILE A 1 723 ? -19.069 -10.318 8.368 1.00 96.50 723 ILE A CA 1
ATOM 6032 C C . ILE A 1 723 ? -20.159 -9.842 9.337 1.00 96.50 723 ILE A C 1
ATOM 6034 O O . ILE A 1 723 ? -20.355 -8.640 9.508 1.00 96.50 723 ILE A O 1
ATOM 6038 N N . ASP A 1 724 ? -20.850 -10.760 10.011 1.00 96.44 724 ASP A N 1
ATOM 6039 C CA . ASP A 1 724 ? -21.870 -10.403 10.996 1.00 96.44 724 ASP A CA 1
ATOM 6040 C C . ASP A 1 724 ? -21.244 -9.908 12.308 1.00 96.44 724 ASP A C 1
ATOM 6042 O O . ASP A 1 724 ? -21.786 -8.992 12.927 1.00 96.44 724 ASP A O 1
ATOM 6046 N N . GLN A 1 725 ? -20.062 -10.419 12.681 1.00 97.31 725 GLN A N 1
ATOM 6047 C CA . GLN A 1 725 ? -19.257 -9.851 13.771 1.00 97.31 725 GLN A CA 1
ATOM 6048 C C . GLN A 1 725 ? -18.892 -8.387 13.462 1.00 97.31 725 GLN A C 1
ATOM 6050 O O . GLN A 1 725 ? -19.125 -7.508 14.290 1.00 97.31 725 GLN A O 1
ATOM 6055 N N . LEU A 1 726 ? -18.433 -8.088 12.239 1.00 97.94 726 LEU A N 1
ATOM 6056 C CA . LEU A 1 726 ? -18.117 -6.720 11.810 1.00 97.94 726 LEU A CA 1
ATOM 6057 C C . LEU A 1 726 ? -19.337 -5.793 11.809 1.00 97.94 726 LEU A C 1
ATOM 6059 O O . LEU A 1 726 ? -19.222 -4.646 12.239 1.00 97.94 726 LEU A O 1
ATOM 6063 N N . LYS A 1 727 ? -20.515 -6.270 11.381 1.00 96.88 727 LYS A N 1
ATOM 6064 C CA . LYS A 1 727 ? -21.760 -5.479 11.444 1.00 96.88 727 LYS A CA 1
ATOM 6065 C C . LYS A 1 727 ? -22.099 -5.068 12.874 1.00 96.88 727 LYS A C 1
ATOM 6067 O O . LYS A 1 727 ? -22.541 -3.942 13.084 1.00 96.88 727 LYS A O 1
ATOM 6072 N N . ILE A 1 728 ? -21.899 -5.955 13.847 1.00 97.75 728 ILE A N 1
ATOM 6073 C CA . ILE A 1 728 ? -22.118 -5.649 15.266 1.00 97.75 728 ILE A CA 1
ATOM 6074 C C . ILE A 1 728 ? -21.053 -4.665 15.757 1.00 97.75 728 ILE A C 1
ATOM 6076 O O . ILE A 1 728 ? -21.381 -3.630 16.337 1.00 97.75 728 ILE A O 1
ATOM 6080 N N . THR A 1 729 ? -19.782 -4.956 15.489 1.00 97.88 729 THR A N 1
ATOM 6081 C CA . THR A 1 729 ? -18.645 -4.143 15.928 1.00 97.88 729 THR A CA 1
ATOM 6082 C C . THR A 1 729 ? -18.720 -2.712 15.393 1.00 97.88 729 THR A C 1
ATOM 6084 O O . THR A 1 729 ? -18.686 -1.772 16.181 1.00 97.88 729 THR A O 1
ATOM 6087 N N . GLN A 1 730 ? -18.947 -2.519 14.092 1.00 97.00 730 GLN A N 1
ATOM 6088 C CA . GLN A 1 730 ? -19.083 -1.186 13.486 1.00 97.00 730 GLN A CA 1
ATOM 6089 C C . GLN A 1 730 ? -20.294 -0.404 14.031 1.00 97.00 730 GLN A C 1
ATOM 6091 O O . GLN A 1 730 ? -20.366 0.825 13.942 1.00 97.00 730 GLN A O 1
ATOM 6096 N N . ASN A 1 731 ? -21.255 -1.111 14.628 1.00 96.69 731 ASN A N 1
ATOM 6097 C CA . ASN A 1 731 ? -22.426 -0.547 15.288 1.00 96.69 731 ASN A CA 1
ATOM 6098 C C . ASN A 1 731 ? -22.326 -0.581 16.825 1.00 96.69 731 ASN A C 1
ATOM 6100 O O . ASN A 1 731 ? -23.347 -0.556 17.502 1.00 96.69 731 ASN A O 1
ATOM 6104 N N . SER A 1 732 ? -21.109 -0.576 17.371 1.00 98.06 732 SER A N 1
ATOM 6105 C CA . SER A 1 732 ? -20.839 -0.469 18.809 1.00 98.06 732 SER A CA 1
ATOM 6106 C C . SER A 1 732 ? -20.144 0.855 19.118 1.00 98.06 732 SER A C 1
ATOM 6108 O O . SER A 1 732 ? -19.142 1.191 18.493 1.00 98.06 732 SER A O 1
ATOM 6110 N N . ASP A 1 733 ? -20.661 1.616 20.079 1.00 98.31 733 ASP A N 1
ATOM 6111 C CA . ASP A 1 733 ? -20.036 2.862 20.537 1.00 98.31 733 ASP A CA 1
ATOM 6112 C C . ASP A 1 733 ? -19.123 2.610 21.753 1.00 98.31 733 ASP A C 1
ATOM 6114 O O . ASP A 1 733 ? -18.114 3.292 21.935 1.00 98.31 733 ASP A O 1
ATOM 6118 N N . ILE A 1 734 ? -19.422 1.575 22.544 1.00 98.75 734 ILE A N 1
ATOM 6119 C CA . ILE A 1 734 ? -18.523 1.012 23.557 1.00 98.75 734 ILE A CA 1
ATOM 6120 C C . ILE A 1 734 ? -18.395 -0.489 23.295 1.00 98.75 734 ILE A C 1
ATOM 6122 O O . ILE A 1 734 ? -19.402 -1.187 23.176 1.00 98.75 734 ILE A O 1
ATOM 6126 N N . PHE A 1 735 ? -17.164 -0.989 23.211 1.00 98.75 735 PHE A N 1
ATOM 6127 C CA . PHE A 1 735 ? -16.878 -2.410 23.023 1.00 98.75 735 PHE A CA 1
ATOM 6128 C C . PHE A 1 735 ? -16.088 -2.930 24.218 1.00 98.75 735 PHE A C 1
ATOM 6130 O O . PHE A 1 735 ? -14.980 -2.467 24.479 1.00 98.75 735 PHE A O 1
ATOM 6137 N N . ILE A 1 736 ? -16.678 -3.860 24.961 1.00 98.69 736 ILE A N 1
ATOM 6138 C CA . ILE A 1 736 ? -16.166 -4.352 26.240 1.00 98.69 736 ILE A CA 1
ATOM 6139 C C . ILE A 1 736 ? -15.740 -5.806 26.075 1.00 98.69 736 ILE A C 1
ATOM 6141 O O . ILE A 1 736 ? -16.499 -6.603 25.527 1.00 98.69 736 ILE A O 1
ATOM 6145 N N . GLY A 1 737 ? -14.573 -6.186 26.588 1.00 97.50 737 GLY A N 1
ATOM 6146 C CA . GLY A 1 737 ? -14.192 -7.595 26.652 1.00 97.50 737 GLY A CA 1
ATOM 6147 C C . GLY A 1 737 ? -12.892 -7.847 27.405 1.00 97.50 737 GLY A C 1
ATOM 6148 O O . GLY A 1 737 ? -12.106 -6.939 27.649 1.00 97.50 737 GLY A O 1
ATOM 6149 N N . MET A 1 738 ? -12.660 -9.106 27.769 1.00 96.25 738 MET A N 1
ATOM 6150 C CA . MET A 1 738 ? -11.409 -9.556 28.395 1.00 96.25 738 MET A CA 1
ATOM 6151 C C . MET A 1 738 ? -10.269 -9.686 27.380 1.00 96.25 738 MET A C 1
ATOM 6153 O O . MET A 1 738 ? -10.508 -10.131 26.250 1.00 96.25 738 MET A O 1
ATOM 6157 N N . HIS A 1 739 ? -9.029 -9.434 27.822 1.00 94.88 739 HIS A N 1
ATOM 6158 C CA . HIS A 1 739 ? -7.809 -9.536 27.013 1.00 94.88 739 HIS A CA 1
ATOM 6159 C C . HIS A 1 739 ? -7.766 -10.769 26.100 1.00 94.88 739 HIS A C 1
ATOM 6161 O O . HIS A 1 739 ? -7.842 -11.924 26.545 1.00 94.88 739 HIS A O 1
ATOM 6167 N N . GLY A 1 740 ? -7.602 -10.549 24.796 1.00 93.50 740 GLY A N 1
ATOM 6168 C CA . GLY A 1 740 ? -7.342 -11.586 23.796 1.00 93.50 740 GLY A CA 1
ATOM 6169 C C . GLY A 1 740 ? -7.906 -11.253 22.417 1.00 93.50 740 GLY A C 1
ATOM 6170 O O . GLY A 1 740 ? -8.559 -10.233 22.242 1.00 93.50 740 GLY A O 1
ATOM 6171 N N . ALA A 1 741 ? -7.658 -12.142 21.447 1.00 93.38 741 ALA A N 1
ATOM 6172 C CA . ALA A 1 741 ? -7.782 -11.861 20.009 1.00 93.38 741 ALA A CA 1
ATOM 6173 C C . ALA A 1 741 ? -9.135 -11.292 19.549 1.00 93.38 741 ALA A C 1
ATOM 6175 O O . ALA A 1 741 ? -9.205 -10.615 18.530 1.00 93.38 741 ALA A O 1
ATOM 6176 N N . GLY A 1 742 ? -10.215 -11.525 20.297 1.00 95.25 742 GLY A N 1
ATOM 6177 C CA . GLY A 1 742 ? -11.508 -10.906 20.017 1.00 95.25 742 GLY A CA 1
ATOM 6178 C C . GLY A 1 742 ? -11.487 -9.372 20.094 1.00 95.25 742 GLY A C 1
ATOM 6179 O O . GLY A 1 742 ? -12.237 -8.733 19.362 1.00 95.25 742 GLY A O 1
ATOM 6180 N N . LEU A 1 743 ? -10.601 -8.769 20.896 1.00 97.25 743 LEU A N 1
ATOM 6181 C CA . LEU A 1 743 ? -10.453 -7.313 20.990 1.00 97.25 743 LEU A CA 1
ATOM 6182 C C . LEU A 1 743 ? -9.827 -6.688 19.733 1.00 97.25 743 LEU A C 1
ATOM 6184 O O . LEU A 1 743 ? -9.935 -5.481 19.550 1.00 97.25 743 LEU A O 1
ATOM 6188 N N . THR A 1 744 ? -9.273 -7.477 18.804 1.00 97.50 744 THR A N 1
ATOM 6189 C CA . THR A 1 744 ? -8.825 -6.988 17.484 1.00 97.50 744 THR A CA 1
ATOM 6190 C C . THR A 1 744 ? -9.965 -6.377 16.661 1.00 97.50 744 THR A C 1
ATOM 6192 O O . THR A 1 744 ? -9.722 -5.547 15.786 1.00 97.50 744 THR A O 1
ATOM 6195 N N . HIS A 1 745 ? -11.224 -6.675 17.002 1.00 98.19 745 HIS A N 1
ATOM 6196 C CA . HIS A 1 745 ? -12.395 -5.957 16.493 1.00 98.19 745 HIS A CA 1
ATOM 6197 C C . HIS A 1 745 ? -12.320 -4.434 16.701 1.00 98.19 745 HIS A C 1
ATOM 6199 O O . HIS A 1 745 ? -12.992 -3.702 15.979 1.00 98.19 745 HIS A O 1
ATOM 6205 N N . LEU A 1 746 ? -11.458 -3.937 17.600 1.00 98.25 746 LEU A N 1
ATOM 6206 C CA . LEU A 1 746 ? -11.177 -2.509 17.761 1.00 98.25 746 LEU A CA 1
ATOM 6207 C C . LEU A 1 746 ? -10.803 -1.808 16.448 1.00 98.25 746 LEU A C 1
ATOM 6209 O O . LEU A 1 746 ? -11.117 -0.632 16.275 1.00 98.25 746 LEU A O 1
ATOM 6213 N N . LEU A 1 747 ? -10.193 -2.532 15.498 1.00 98.19 747 LEU A N 1
ATOM 6214 C CA . LEU A 1 747 ? -9.836 -2.002 14.180 1.00 98.19 747 LEU A CA 1
ATOM 6215 C C . LEU A 1 747 ? -11.063 -1.534 13.398 1.00 98.19 747 LEU A C 1
ATOM 6217 O O . LEU A 1 747 ? -10.946 -0.637 12.570 1.00 98.19 747 LEU A O 1
ATOM 6221 N N . PHE A 1 748 ? -12.233 -2.104 13.671 1.00 98.19 748 PHE A N 1
ATOM 6222 C CA . PHE A 1 748 ? -13.484 -1.882 12.944 1.00 98.19 748 PHE A CA 1
ATOM 6223 C C . PHE A 1 748 ? -14.528 -1.160 13.784 1.00 98.19 748 PHE A C 1
ATOM 6225 O O . PHE A 1 748 ? -15.710 -1.201 13.460 1.00 98.19 748 PHE A O 1
ATOM 6232 N N . LEU A 1 749 ? -14.109 -0.533 14.882 1.00 98.38 749 LEU A N 1
ATOM 6233 C CA . LEU A 1 749 ? -14.983 0.336 15.648 1.00 98.38 749 LEU A CA 1
ATOM 6234 C C . LEU A 1 749 ? -15.112 1.718 14.979 1.00 98.38 749 LEU A C 1
ATOM 6236 O O . LEU A 1 749 ? -14.190 2.187 14.295 1.00 98.38 749 LEU A O 1
ATOM 6240 N N . PRO A 1 750 ? -16.227 2.424 15.228 1.00 96.62 750 PRO A N 1
ATOM 6241 C CA . PRO A 1 750 ? -16.351 3.854 14.976 1.00 96.62 750 PRO A CA 1
ATOM 6242 C C . PRO A 1 750 ? -15.174 4.673 15.509 1.00 96.62 750 PRO A C 1
ATOM 6244 O O . PRO A 1 750 ? -14.658 4.384 16.583 1.00 96.62 750 PRO A O 1
ATOM 6247 N N . LYS A 1 751 ? -14.822 5.773 14.825 1.00 94.62 751 LYS A N 1
ATOM 6248 C CA . LYS A 1 751 ? -13.725 6.674 15.243 1.00 94.62 751 LYS A CA 1
ATOM 6249 C C . LYS A 1 751 ? -13.880 7.192 16.683 1.00 94.62 751 LYS A C 1
ATOM 6251 O O . LYS A 1 751 ? -12.900 7.336 17.393 1.00 94.62 751 LYS A O 1
ATOM 6256 N N . TRP A 1 752 ? -15.116 7.404 17.130 1.00 96.69 752 TRP A N 1
ATOM 6257 C CA . TRP A 1 752 ? -15.435 7.876 18.481 1.00 96.69 752 TRP A CA 1
ATOM 6258 C C . TRP A 1 752 ? -15.583 6.781 19.537 1.00 96.69 752 TRP A C 1
ATOM 6260 O O . TRP A 1 752 ? -15.873 7.092 20.694 1.00 96.69 752 TRP A O 1
ATOM 6270 N N . ALA A 1 753 ? -15.501 5.511 19.145 1.00 98.19 753 ALA A N 1
ATOM 6271 C CA . ALA A 1 753 ? -15.793 4.419 20.054 1.00 98.19 753 ALA A CA 1
ATOM 6272 C C . ALA A 1 753 ? -14.757 4.322 21.178 1.00 98.19 753 ALA A C 1
ATOM 6274 O O . ALA A 1 753 ? -13.610 4.760 21.052 1.00 98.19 753 ALA A O 1
ATOM 6275 N N . THR A 1 754 ? -15.178 3.694 22.274 1.00 98.69 754 THR A N 1
ATOM 6276 C CA . THR A 1 754 ? -14.287 3.308 23.367 1.00 98.69 754 THR A CA 1
ATOM 6277 C C . THR A 1 754 ? -14.139 1.791 23.419 1.00 98.69 754 THR A C 1
ATOM 6279 O O . THR A 1 754 ? -15.130 1.079 23.584 1.00 98.69 754 THR A O 1
ATOM 6282 N N . LEU A 1 755 ? -12.902 1.301 23.326 1.00 98.69 755 LEU A N 1
ATOM 6283 C CA . LEU A 1 755 ? -12.539 -0.053 23.726 1.00 98.69 755 LEU A CA 1
ATOM 6284 C C . LEU A 1 755 ? -12.343 -0.081 25.244 1.00 98.69 755 LEU A C 1
ATOM 6286 O O . LEU A 1 755 ? -11.522 0.665 25.778 1.00 98.69 755 LEU A O 1
ATOM 6290 N N . PHE A 1 756 ? -13.077 -0.954 25.924 1.00 98.50 756 PHE A N 1
ATOM 6291 C CA . PHE A 1 756 ? -12.868 -1.267 27.331 1.00 98.50 756 PHE A CA 1
ATOM 6292 C C . PHE A 1 756 ? -12.317 -2.690 27.450 1.00 98.50 756 PHE A C 1
ATOM 6294 O O . PHE A 1 756 ? -13.059 -3.674 27.391 1.00 98.50 756 PHE A O 1
ATOM 6301 N N . GLU A 1 757 ? -11.001 -2.789 27.618 1.00 98.06 757 GLU A N 1
ATOM 6302 C CA . GLU A 1 757 ? -10.345 -4.039 27.987 1.00 98.06 757 GLU A CA 1
ATOM 6303 C C . GLU A 1 757 ? -10.556 -4.284 29.484 1.00 98.06 757 GLU A C 1
ATOM 6305 O O . GLU A 1 757 ? -9.955 -3.621 30.322 1.00 98.06 757 GLU A O 1
ATOM 6310 N N . LEU A 1 758 ? -11.444 -5.218 29.831 1.00 96.06 758 LEU A N 1
ATOM 6311 C CA . LEU A 1 758 ? -11.852 -5.463 31.220 1.00 96.06 758 LEU A CA 1
ATOM 6312 C C . LEU A 1 758 ? -10.674 -5.720 32.149 1.00 96.06 758 LEU A C 1
ATOM 6314 O O . LEU A 1 758 ? -10.704 -5.270 33.279 1.00 96.06 758 LEU A O 1
ATOM 6318 N N . TYR A 1 759 ? -9.664 -6.442 31.676 1.00 95.62 759 TYR A N 1
ATOM 6319 C CA . TYR A 1 759 ? -8.389 -6.612 32.352 1.00 95.62 759 TYR A CA 1
ATOM 6320 C C . TYR A 1 759 ? -7.353 -7.020 31.313 1.00 95.62 759 TYR A C 1
ATOM 6322 O O . TYR A 1 759 ? -7.641 -7.886 30.484 1.00 95.62 759 TYR A O 1
ATOM 6330 N N . ASN A 1 760 ? -6.165 -6.418 31.365 1.00 92.50 760 ASN A N 1
ATOM 6331 C CA . ASN A 1 760 ? -5.086 -6.638 30.396 1.00 92.50 760 ASN A CA 1
ATOM 6332 C C . ASN A 1 760 ? -4.261 -7.915 30.658 1.00 92.50 760 ASN A C 1
ATOM 6334 O O . ASN A 1 760 ? -3.382 -8.256 29.868 1.00 92.50 760 ASN A O 1
ATOM 6338 N N . CYS A 1 761 ? -4.525 -8.629 31.760 1.00 90.62 761 CYS A N 1
ATOM 6339 C CA . CYS A 1 761 ? -3.835 -9.868 32.132 1.00 90.62 761 CYS A CA 1
ATOM 6340 C C . CYS A 1 761 ? -2.295 -9.747 32.133 1.00 90.62 761 CYS A C 1
ATOM 6342 O O . CYS A 1 761 ? -1.602 -10.667 31.681 1.00 90.62 761 CYS A O 1
ATOM 6344 N N . GLY A 1 762 ? -1.766 -8.614 32.606 1.00 86.81 762 GLY A N 1
ATOM 6345 C CA . GLY A 1 762 ? -0.328 -8.344 32.687 1.00 86.81 762 GLY A CA 1
ATOM 6346 C C . GLY A 1 762 ? 0.318 -7.914 31.367 1.00 86.81 762 GLY A C 1
ATOM 6347 O O . GLY A 1 762 ? 1.541 -7.868 31.280 1.00 86.81 762 GLY A O 1
ATOM 6348 N N . ASP A 1 763 ? -0.475 -7.605 30.337 1.00 88.81 763 ASP A N 1
ATOM 6349 C CA . ASP A 1 763 ? 0.001 -7.193 29.011 1.00 88.81 763 ASP A CA 1
ATOM 6350 C C . ASP A 1 763 ? -0.644 -5.861 28.572 1.00 88.81 763 ASP A C 1
ATOM 6352 O O . ASP A 1 763 ? -1.473 -5.819 27.657 1.00 88.81 763 ASP A O 1
ATOM 6356 N N . PRO A 1 764 ? -0.316 -4.748 29.257 1.00 89.12 764 PRO A N 1
ATOM 6357 C CA . PRO A 1 764 ? -1.045 -3.482 29.146 1.00 89.12 764 PRO A CA 1
ATOM 6358 C C . PRO A 1 764 ? -0.870 -2.765 27.805 1.00 89.12 764 PRO A C 1
ATOM 6360 O O . PRO A 1 764 ? -1.675 -1.894 27.478 1.00 89.12 764 PRO A O 1
ATOM 6363 N N . ASN A 1 765 ? 0.183 -3.079 27.046 1.00 90.31 765 ASN A N 1
ATOM 6364 C CA . ASN A 1 765 ? 0.507 -2.365 25.812 1.00 90.31 765 ASN A CA 1
ATOM 6365 C C . ASN A 1 765 ? -0.130 -3.009 24.574 1.00 90.31 765 ASN A C 1
ATOM 6367 O O . ASN A 1 765 ? -0.418 -2.300 23.617 1.00 90.31 765 ASN A O 1
ATOM 6371 N N . CYS A 1 766 ? -0.428 -4.313 24.596 1.00 90.50 766 CYS A N 1
ATOM 6372 C CA . CYS A 1 766 ? -0.867 -5.068 23.418 1.00 90.50 766 CYS A CA 1
ATOM 6373 C C . CYS A 1 766 ? -2.076 -4.448 22.685 1.00 90.50 766 CYS A C 1
ATOM 6375 O O . CYS A 1 766 ? -1.969 -4.083 21.511 1.00 90.50 766 CYS A O 1
ATOM 6377 N N . TYR A 1 767 ? -3.216 -4.273 23.364 1.00 94.81 767 TYR A N 1
ATOM 6378 C CA . TYR A 1 767 ? -4.401 -3.648 22.753 1.00 94.81 767 TYR A CA 1
ATOM 6379 C C . TYR A 1 767 ? -4.429 -2.133 22.912 1.00 94.81 767 TYR A C 1
ATOM 6381 O O . TYR A 1 767 ? -5.030 -1.455 22.079 1.00 94.81 767 TYR A O 1
ATOM 6389 N N . LYS A 1 768 ? -3.741 -1.586 23.919 1.00 94.94 768 LYS A N 1
ATOM 6390 C CA . LYS A 1 768 ? -3.585 -0.139 24.087 1.00 94.94 768 LYS A CA 1
ATOM 6391 C C . LYS A 1 768 ? -2.868 0.486 22.893 1.00 94.94 768 LYS A C 1
ATOM 6393 O O . LYS A 1 768 ? -3.357 1.471 22.349 1.00 94.94 768 LYS A O 1
ATOM 6398 N N . ASP A 1 769 ? -1.750 -0.084 22.452 1.00 94.62 769 ASP A N 1
ATOM 6399 C CA . ASP A 1 769 ? -1.002 0.438 21.308 1.00 94.62 769 ASP A CA 1
ATOM 6400 C C . ASP A 1 769 ? -1.755 0.218 19.996 1.00 94.62 769 ASP A C 1
ATOM 6402 O O . ASP A 1 769 ? -1.794 1.122 19.163 1.00 94.62 769 ASP A O 1
ATOM 6406 N N . LEU A 1 770 ? -2.458 -0.910 19.833 1.00 95.56 770 LEU A N 1
ATOM 6407 C CA . LEU A 1 770 ? -3.313 -1.120 18.661 1.00 95.56 770 LEU A CA 1
ATOM 6408 C C . LEU A 1 770 ? -4.490 -0.124 18.621 1.00 95.56 770 LEU A C 1
ATOM 6410 O O . LEU A 1 770 ? -4.817 0.406 17.558 1.00 95.56 770 LEU A O 1
ATOM 6414 N N . ALA A 1 771 ? -5.096 0.187 19.771 1.00 96.12 771 ALA A N 1
ATOM 6415 C CA . ALA A 1 771 ? -6.129 1.214 19.892 1.00 96.12 771 ALA A CA 1
ATOM 6416 C C . ALA A 1 771 ? -5.582 2.617 19.588 1.00 96.12 771 ALA A C 1
ATOM 6418 O O . ALA A 1 771 ? -6.224 3.369 18.853 1.00 96.12 771 ALA A O 1
ATOM 6419 N N . ARG A 1 772 ? -4.369 2.942 20.065 1.00 94.81 772 ARG A N 1
ATOM 6420 C CA . ARG A 1 772 ? -3.655 4.186 19.727 1.00 94.81 772 ARG A CA 1
ATOM 6421 C C . ARG A 1 772 ? -3.383 4.291 18.232 1.00 94.81 772 ARG A C 1
ATOM 6423 O O . ARG A 1 772 ? -3.654 5.336 17.652 1.00 94.81 772 ARG A O 1
ATOM 6430 N N . LEU A 1 773 ? -2.889 3.226 17.598 1.00 95.88 773 LEU A N 1
ATOM 6431 C CA . LEU A 1 773 ? -2.657 3.175 16.151 1.00 95.88 773 LEU A CA 1
ATOM 6432 C C . LEU A 1 773 ? -3.955 3.417 15.384 1.00 95.88 773 LEU A C 1
ATOM 6434 O O . LEU A 1 773 ? -4.003 4.284 14.516 1.00 95.88 773 LEU A O 1
ATOM 6438 N N . ARG A 1 774 ? -5.031 2.715 15.753 1.00 95.50 774 ARG A N 1
ATOM 6439 C CA . ARG A 1 774 ? -6.345 2.891 15.128 1.00 95.50 774 ARG A CA 1
ATOM 6440 C C . ARG A 1 774 ? -6.979 4.256 15.424 1.00 95.50 774 ARG A C 1
ATOM 6442 O O . ARG A 1 774 ? -7.800 4.708 14.628 1.00 95.50 774 ARG A O 1
ATOM 6449 N N . GLY A 1 775 ? -6.633 4.893 16.539 1.00 95.12 775 GLY A N 1
ATOM 6450 C CA . GLY A 1 775 ? -7.220 6.156 16.983 1.00 95.12 775 GLY A CA 1
ATOM 6451 C C . GLY A 1 775 ? -8.592 5.999 17.640 1.00 95.12 775 GLY A C 1
ATOM 6452 O O . GLY A 1 775 ? -9.450 6.855 17.454 1.00 95.12 775 GLY A O 1
ATOM 6453 N N . VAL A 1 776 ? -8.819 4.902 18.370 1.00 96.69 776 VAL A N 1
ATOM 6454 C CA . VAL A 1 776 ? -10.018 4.712 19.208 1.00 96.69 776 VAL A CA 1
ATOM 6455 C C . VAL A 1 776 ? -9.659 4.878 20.678 1.00 96.69 776 VAL A C 1
ATOM 6457 O O . VAL A 1 776 ? -8.548 4.548 21.094 1.00 96.69 776 VAL A O 1
ATOM 6460 N N . ASN A 1 777 ? -10.595 5.385 21.482 1.00 97.50 777 ASN A N 1
ATOM 6461 C CA . ASN A 1 777 ? -10.338 5.586 22.903 1.00 97.50 777 ASN A CA 1
ATOM 6462 C C . ASN A 1 777 ? -10.169 4.228 23.604 1.00 97.50 777 ASN A C 1
ATOM 6464 O O . ASN A 1 777 ? -10.966 3.318 23.390 1.00 97.50 777 ASN A O 1
ATOM 6468 N N . TYR A 1 778 ? -9.164 4.104 24.468 1.00 97.75 778 TYR A N 1
ATOM 6469 C CA . TYR A 1 778 ? -8.876 2.884 25.222 1.00 97.75 778 TYR A CA 1
ATOM 6470 C C . TYR A 1 778 ? -9.012 3.145 26.720 1.00 97.75 778 TYR A C 1
ATOM 6472 O O . TYR A 1 778 ? -8.437 4.103 27.242 1.00 97.75 778 TYR A O 1
ATOM 6480 N N . ILE A 1 779 ? -9.743 2.276 27.413 1.00 97.94 779 ILE A N 1
ATOM 6481 C CA . ILE A 1 779 ? -9.750 2.197 28.873 1.00 97.94 779 ILE A CA 1
ATOM 6482 C C . ILE A 1 779 ? -9.538 0.747 29.315 1.00 97.94 779 ILE A C 1
ATOM 6484 O O . ILE A 1 779 ? -9.866 -0.192 28.589 1.00 97.94 779 ILE A O 1
ATOM 6488 N N . THR A 1 780 ? -9.011 0.579 30.522 1.00 97.25 780 THR A N 1
ATOM 6489 C CA . THR A 1 780 ? -8.820 -0.716 31.186 1.00 97.25 780 THR A CA 1
ATOM 6490 C C . THR A 1 780 ? -9.253 -0.606 32.643 1.00 97.25 780 THR A C 1
ATOM 6492 O O . THR A 1 780 ? -9.520 0.504 33.108 1.00 97.25 780 THR A O 1
ATOM 6495 N N . TRP A 1 781 ? -9.324 -1.734 33.352 1.00 96.38 781 TRP A N 1
ATOM 6496 C CA . TRP A 1 781 ? -9.452 -1.737 34.812 1.00 96.38 781 TRP A CA 1
ATOM 6497 C C . TRP A 1 781 ? -8.411 -0.825 35.468 1.00 96.38 781 TRP A C 1
ATOM 6499 O O . TRP A 1 781 ? -7.252 -0.829 35.045 1.00 96.38 781 TRP A O 1
ATOM 6509 N N . GLU A 1 782 ? -8.832 -0.039 36.460 1.00 94.62 782 GLU A N 1
ATOM 6510 C CA . GLU A 1 782 ? -7.983 0.976 37.100 1.00 94.62 782 GLU A CA 1
ATOM 6511 C C . GLU A 1 782 ? -7.431 0.523 38.458 1.00 94.62 782 GLU A C 1
ATOM 6513 O O . GLU A 1 782 ? -6.315 0.911 38.797 1.00 94.62 782 GLU A O 1
ATOM 6518 N N . ASP A 1 783 ? -8.178 -0.290 39.212 1.00 93.12 783 ASP A N 1
ATOM 6519 C CA . ASP A 1 783 ? -7.808 -0.704 40.569 1.00 93.12 783 ASP A CA 1
ATOM 6520 C C . ASP A 1 783 ? -8.078 -2.198 40.807 1.00 93.12 783 ASP A C 1
ATOM 6522 O O . ASP A 1 783 ? -9.223 -2.657 40.882 1.00 93.12 783 ASP A O 1
ATOM 6526 N N . ASP A 1 784 ? -6.991 -2.957 40.941 1.00 91.38 784 ASP A N 1
ATOM 6527 C CA . ASP A 1 784 ? -7.004 -4.406 41.144 1.00 91.38 784 ASP A CA 1
ATOM 6528 C C . ASP A 1 784 ? -7.638 -4.816 42.490 1.00 91.38 784 ASP A C 1
ATOM 6530 O O . ASP A 1 784 ? -8.009 -5.975 42.656 1.00 91.38 784 ASP A O 1
ATOM 6534 N N . ALA A 1 785 ? -7.856 -3.892 43.436 1.00 93.06 785 ALA A N 1
ATOM 6535 C CA . ALA A 1 785 ? -8.611 -4.181 44.660 1.00 93.06 785 ALA A CA 1
ATOM 6536 C C . ALA A 1 785 ? -10.081 -4.558 44.385 1.00 93.06 785 ALA A C 1
ATOM 6538 O O . ALA A 1 785 ? -10.722 -5.198 45.219 1.00 93.06 785 ALA A O 1
ATOM 6539 N N . PHE A 1 786 ? -10.607 -4.186 43.214 1.00 93.88 786 PHE A N 1
ATOM 6540 C CA . PHE A 1 786 ? -11.978 -4.465 42.784 1.00 93.88 786 PHE A CA 1
ATOM 6541 C C . PHE A 1 786 ? -12.087 -5.643 41.800 1.00 93.88 786 PHE A C 1
ATOM 6543 O O . PHE A 1 786 ? -13.121 -5.807 41.142 1.00 93.88 786 PHE A O 1
ATOM 6550 N N . LEU A 1 787 ? -11.039 -6.465 41.672 1.00 92.62 787 LEU A N 1
ATOM 6551 C CA . LEU A 1 787 ? -11.081 -7.708 40.902 1.00 92.62 787 LEU A CA 1
ATOM 6552 C C . LEU A 1 787 ? -10.659 -8.909 41.750 1.00 92.62 787 LEU A C 1
ATOM 6554 O O . LEU A 1 787 ? -9.768 -8.835 42.589 1.00 92.62 787 LEU A O 1
ATOM 6558 N N . GLU A 1 788 ? -11.274 -10.055 41.477 1.00 93.31 788 GLU A N 1
ATOM 6559 C CA . GLU A 1 788 ? -10.887 -11.344 42.048 1.00 93.31 788 GLU A CA 1
ATOM 6560 C C . GLU A 1 788 ? -10.454 -12.281 40.920 1.00 93.31 788 GLU A C 1
ATOM 6562 O O . GLU A 1 788 ? -11.131 -12.379 39.892 1.00 93.31 788 GLU A O 1
ATOM 6567 N N . SER A 1 789 ? -9.347 -13.003 41.115 1.00 91.19 789 SER A N 1
ATOM 6568 C CA . SER A 1 789 ? -8.842 -13.986 40.151 1.00 91.19 789 SER A CA 1
ATOM 6569 C C . SER A 1 789 ? -8.974 -15.416 40.682 1.00 91.19 789 SER A C 1
ATOM 6571 O O . SER A 1 789 ? -8.848 -15.672 41.877 1.00 91.19 789 SER A O 1
ATOM 6573 N N . PHE A 1 790 ? -9.244 -16.357 39.779 1.00 88.00 790 PHE A N 1
ATOM 6574 C CA . PHE A 1 790 ? -9.519 -17.760 40.079 1.00 88.00 790 PHE A CA 1
ATOM 6575 C C . PHE A 1 790 ? -8.670 -18.651 39.176 1.00 88.00 790 PHE A C 1
ATOM 6577 O O . PHE A 1 790 ? -8.756 -18.558 37.948 1.00 88.00 790 PHE A O 1
ATOM 6584 N N . GLU A 1 791 ? -7.880 -19.540 39.772 1.00 82.50 791 GLU A N 1
ATOM 6585 C CA . GLU A 1 791 ? -7.110 -20.534 39.024 1.00 82.50 791 GLU A CA 1
ATOM 6586 C C . GLU A 1 791 ? -8.036 -21.496 38.270 1.00 82.50 791 GLU A C 1
ATOM 6588 O O . GLU A 1 791 ? -9.099 -21.898 38.749 1.00 82.50 791 GLU A O 1
ATOM 6593 N N . ALA A 1 792 ? -7.629 -21.877 37.064 1.00 65.31 792 ALA A N 1
ATOM 6594 C CA . ALA A 1 792 ? -8.410 -22.726 36.165 1.00 65.31 792 ALA A CA 1
ATOM 6595 C C . ALA A 1 792 ? -7.748 -24.105 35.960 1.00 65.31 792 ALA A C 1
ATOM 6597 O O . ALA A 1 792 ? -7.676 -24.633 34.842 1.00 65.31 792 ALA A O 1
ATOM 6598 N N . GLY A 1 793 ? -7.235 -24.680 37.052 1.00 63.16 793 GLY A N 1
ATOM 6599 C CA . GLY A 1 793 ? -6.566 -25.984 37.101 1.00 63.16 793 GLY A CA 1
ATOM 6600 C C . GLY A 1 793 ? -5.711 -26.174 38.364 1.00 63.16 793 GLY A C 1
ATOM 6601 O O . GLY A 1 793 ? -5.574 -25.248 39.152 1.00 63.16 793 GLY A O 1
ATOM 6602 N N . TYR A 1 794 ? -5.154 -27.381 38.549 1.00 51.69 794 TYR A N 1
ATOM 6603 C CA . TYR A 1 794 ? -4.504 -27.832 39.797 1.00 51.69 794 TYR A CA 1
ATOM 6604 C C . TYR A 1 794 ? -2.962 -27.848 39.803 1.00 51.69 794 TYR A C 1
ATOM 6606 O O . TYR A 1 794 ? -2.374 -28.353 40.755 1.00 51.69 794 TYR A O 1
ATOM 6614 N N . SER A 1 795 ? -2.270 -27.330 38.790 1.00 53.31 795 SER A N 1
ATOM 6615 C CA . SER A 1 795 ? -0.810 -27.484 38.712 1.00 53.31 795 SER A CA 1
ATOM 6616 C C . SER A 1 795 ? -0.137 -26.222 38.177 1.00 53.31 795 SER A C 1
ATOM 6618 O O . SER A 1 795 ? -0.200 -25.965 36.978 1.00 53.31 795 SER A O 1
ATOM 6620 N N . GLU A 1 796 ? 0.517 -25.516 39.105 1.00 46.91 796 GLU A N 1
ATOM 6621 C CA . GLU A 1 796 ? 1.319 -24.282 38.993 1.00 46.91 796 GLU A CA 1
ATOM 6622 C C . GLU A 1 796 ? 0.550 -22.945 39.060 1.00 46.91 796 GLU A C 1
ATOM 6624 O O . GLU A 1 796 ? -0.523 -22.833 38.468 1.00 46.91 796 GLU A O 1
ATOM 6629 N N . PRO A 1 797 ? 1.085 -21.920 39.772 1.00 54.03 797 PRO A N 1
ATOM 6630 C CA . PRO A 1 797 ? 0.550 -20.565 39.702 1.00 54.03 797 PRO A CA 1
ATOM 6631 C C . PRO A 1 797 ? 0.645 -20.081 38.256 1.00 54.03 797 PRO A C 1
ATOM 6633 O O . PRO A 1 797 ? 1.734 -19.838 37.730 1.00 54.03 797 PRO A O 1
ATOM 6636 N N . GLY A 1 798 ? -0.502 -19.990 37.590 1.00 63.53 798 GLY A N 1
ATOM 6637 C CA . GLY A 1 798 ? -0.555 -19.614 36.190 1.00 63.53 798 GLY A CA 1
ATOM 6638 C C . GLY A 1 798 ? -0.281 -18.124 36.017 1.00 63.53 798 GLY A C 1
ATOM 6639 O O . GLY A 1 798 ? -0.770 -17.293 36.781 1.00 63.53 798 GLY A O 1
ATOM 6640 N N . HIS A 1 799 ? 0.446 -17.758 34.957 1.00 79.81 799 HIS A N 1
ATOM 6641 C CA . HIS A 1 799 ? 0.419 -16.396 34.407 1.00 79.81 799 HIS A CA 1
ATOM 6642 C C . HIS A 1 799 ? -1.034 -15.883 34.370 1.00 79.81 799 HIS A C 1
ATOM 6644 O O . HIS A 1 799 ? -1.926 -16.648 34.021 1.00 79.81 799 HIS A O 1
ATOM 6650 N N . GLU A 1 800 ? -1.283 -14.590 34.628 1.00 84.44 800 GLU A N 1
ATOM 6651 C CA . GLU A 1 800 ? -2.623 -13.950 34.600 1.00 84.44 800 GLU A CA 1
ATOM 6652 C C . GLU A 1 800 ? -3.507 -14.357 33.394 1.00 84.44 800 GLU A C 1
ATOM 6654 O O . GLU A 1 800 ? -4.725 -14.491 33.455 1.00 84.44 800 GLU A O 1
ATOM 6659 N N . LYS A 1 801 ? -2.885 -14.684 32.263 1.00 85.06 801 LYS A N 1
ATOM 6660 C CA . LYS A 1 801 ? -3.541 -15.185 31.055 1.00 85.06 801 LYS A CA 1
ATOM 6661 C C . LYS A 1 801 ? -4.229 -16.561 31.221 1.00 85.06 801 LYS A C 1
ATOM 6663 O O . LYS A 1 801 ? -5.011 -16.926 30.340 1.00 85.06 801 LYS A O 1
ATOM 6668 N N . PHE A 1 802 ? -3.972 -17.292 32.303 1.00 86.94 802 PHE A N 1
ATOM 6669 C CA . PHE A 1 802 ? -4.497 -18.626 32.619 1.00 86.94 802 PHE A CA 1
ATOM 6670 C C . PHE A 1 802 ? -5.483 -18.639 33.800 1.00 86.94 802 PHE A C 1
ATOM 6672 O O . PHE A 1 802 ? -5.892 -19.709 34.242 1.00 86.94 802 PHE A O 1
ATOM 6679 N N . LYS A 1 803 ? -5.923 -17.467 34.271 1.00 89.62 803 LYS A N 1
ATOM 6680 C CA . LYS A 1 803 ? -6.917 -17.326 35.346 1.00 89.62 803 LYS A CA 1
ATOM 6681 C C . LYS A 1 803 ? -8.290 -16.930 34.800 1.00 89.62 803 LYS A C 1
ATOM 6683 O O . LYS A 1 803 ? -8.410 -16.457 33.669 1.00 89.62 803 LYS A O 1
ATOM 6688 N N . ASN A 1 804 ? -9.338 -17.140 35.589 1.00 92.44 804 ASN A N 1
ATOM 6689 C CA . ASN A 1 804 ? -10.675 -16.568 35.393 1.00 92.44 804 ASN A CA 1
ATOM 6690 C C . ASN A 1 804 ? -10.897 -15.423 36.383 1.00 92.44 804 ASN A C 1
ATOM 6692 O O . ASN A 1 804 ? -10.199 -15.353 37.387 1.00 92.44 804 ASN A O 1
ATOM 6696 N N . TYR A 1 805 ? -11.860 -14.541 36.118 1.00 94.88 805 TYR A N 1
ATOM 6697 C CA . TYR A 1 805 ? -11.988 -13.293 36.871 1.00 94.88 805 TYR A CA 1
ATOM 6698 C C . TYR A 1 805 ? -13.433 -12.983 37.272 1.00 94.88 805 TYR A C 1
ATOM 6700 O O . TYR A 1 805 ? -14.374 -13.282 36.529 1.00 94.88 805 TYR A O 1
ATOM 6708 N N . LYS A 1 806 ? -13.600 -12.351 38.434 1.00 96.81 806 LYS A N 1
ATOM 6709 C CA . LYS A 1 806 ? -14.795 -11.588 38.816 1.00 96.81 806 LYS A CA 1
ATOM 6710 C C . LYS A 1 806 ? -14.419 -10.125 38.989 1.00 96.81 806 LYS A C 1
ATOM 6712 O O . LYS A 1 806 ? -13.301 -9.823 39.393 1.00 96.81 806 LYS A O 1
ATOM 6717 N N . PHE A 1 807 ? -15.368 -9.248 38.699 1.00 97.69 807 PHE A N 1
ATOM 6718 C CA . PHE A 1 807 ? -15.185 -7.801 38.767 1.00 97.69 807 PHE A CA 1
ATOM 6719 C C . PHE A 1 807 ? -16.272 -7.182 39.631 1.00 97.69 807 PHE A C 1
ATOM 6721 O O . PHE A 1 807 ? -17.428 -7.600 39.538 1.00 97.69 807 PHE A O 1
ATOM 6728 N N . ASP A 1 808 ? -15.929 -6.172 40.422 1.00 98.19 808 ASP A N 1
ATOM 6729 C CA . ASP A 1 808 ? -16.925 -5.384 41.138 1.00 98.19 808 ASP A CA 1
ATOM 6730 C C . ASP A 1 808 ? -17.894 -4.699 40.156 1.00 98.19 808 ASP A C 1
ATOM 6732 O O . ASP A 1 808 ? -17.498 -4.075 39.164 1.00 98.19 808 ASP A O 1
ATOM 6736 N N . ALA A 1 809 ? -19.194 -4.840 40.415 1.00 97.69 809 ALA A N 1
ATOM 6737 C CA . ALA A 1 809 ? -20.222 -4.359 39.503 1.00 97.69 809 ALA A CA 1
ATOM 6738 C C . ALA A 1 809 ? -20.321 -2.825 39.482 1.00 97.69 809 ALA A C 1
ATOM 6740 O O . ALA A 1 809 ? -20.621 -2.247 38.431 1.00 97.69 809 ALA A O 1
ATOM 6741 N N . ASP A 1 810 ? -20.082 -2.152 40.607 1.00 97.00 810 ASP A N 1
ATOM 6742 C CA . ASP A 1 810 ? -20.189 -0.698 40.692 1.00 97.00 810 ASP A CA 1
ATOM 6743 C C . ASP A 1 810 ? -18.980 -0.005 40.073 1.00 97.00 810 ASP A C 1
ATOM 6745 O O . ASP A 1 810 ? -19.161 0.950 39.310 1.00 97.00 810 ASP A O 1
ATOM 6749 N N . GLU A 1 811 ? -17.781 -0.542 40.283 1.00 97.81 811 GLU A N 1
ATOM 6750 C CA . GLU A 1 811 ? -16.572 -0.089 39.604 1.00 97.81 811 GLU A CA 1
ATOM 6751 C C . GLU A 1 811 ? -16.675 -0.299 38.087 1.00 97.81 811 GLU A C 1
ATOM 6753 O O . GLU A 1 811 ? -16.437 0.625 37.300 1.00 97.81 811 GLU A O 1
ATOM 6758 N N . PHE A 1 812 ? -17.170 -1.464 37.653 1.00 98.38 812 PHE A N 1
ATOM 6759 C CA . PHE A 1 812 ? -17.487 -1.706 36.245 1.00 98.38 812 PHE A CA 1
ATOM 6760 C C . PHE A 1 812 ? -18.476 -0.663 35.697 1.00 98.38 812 PHE A C 1
ATOM 6762 O O . PHE A 1 812 ? -18.255 -0.078 34.633 1.00 98.38 812 PHE A O 1
ATOM 6769 N N . GLY A 1 813 ? -19.554 -0.379 36.435 1.00 98.12 813 GLY A N 1
ATOM 6770 C CA . GLY A 1 813 ? -20.541 0.636 36.070 1.00 98.12 813 GLY A CA 1
ATOM 6771 C C . GLY A 1 813 ? -19.946 2.045 35.958 1.00 98.12 813 GLY A C 1
ATOM 6772 O O . GLY A 1 813 ? -20.283 2.779 35.021 1.00 98.12 813 GLY A O 1
ATOM 6773 N N . ARG A 1 814 ? -19.035 2.418 36.867 1.00 98.00 814 ARG A N 1
ATOM 6774 C CA . ARG A 1 814 ? -18.313 3.700 36.855 1.00 98.00 814 ARG A CA 1
ATOM 6775 C C . ARG A 1 814 ? -17.438 3.835 35.608 1.00 98.00 814 ARG A C 1
ATOM 6777 O O . ARG A 1 814 ? -17.497 4.864 34.929 1.00 98.00 814 ARG A O 1
ATOM 6784 N N . LEU A 1 815 ? -16.674 2.796 35.267 1.00 98.50 815 LEU A N 1
ATOM 6785 C CA . LEU A 1 815 ? -15.812 2.773 34.080 1.00 98.50 815 LEU A CA 1
ATOM 6786 C C . LEU A 1 815 ? -16.620 2.807 32.774 1.00 98.50 815 LEU A C 1
ATOM 6788 O O . LEU A 1 815 ? -16.271 3.544 31.848 1.00 98.50 815 LEU A O 1
ATOM 6792 N N . VAL A 1 816 ? -17.760 2.111 32.711 1.00 98.62 816 VAL A N 1
ATOM 6793 C CA . VAL A 1 816 ? -18.674 2.198 31.558 1.00 98.62 816 VAL A CA 1
ATOM 6794 C C . VAL A 1 816 ? -19.270 3.602 31.420 1.00 98.62 816 VAL A C 1
ATOM 6796 O O . VAL A 1 816 ? -19.337 4.131 30.310 1.00 98.62 816 VAL A O 1
ATOM 6799 N N . ALA A 1 817 ? -19.642 4.261 32.521 1.00 98.38 817 ALA A N 1
ATOM 6800 C CA . ALA A 1 817 ? -20.102 5.650 32.481 1.00 98.38 817 ALA A CA 1
ATOM 6801 C C . ALA A 1 817 ? -19.001 6.619 32.006 1.00 98.38 817 ALA A C 1
ATOM 6803 O O . ALA A 1 817 ? -19.278 7.544 31.237 1.00 98.38 817 ALA A O 1
ATOM 6804 N N . LYS A 1 818 ? -17.740 6.380 32.396 1.00 98.38 818 LYS A N 1
ATOM 6805 C CA . LYS A 1 818 ? -16.571 7.117 31.890 1.00 98.38 818 LYS A CA 1
ATOM 6806 C C . LYS A 1 818 ? -16.419 6.948 30.372 1.00 98.38 818 LYS A C 1
ATOM 6808 O O . LYS A 1 818 ? -16.291 7.947 29.664 1.00 98.38 818 LYS A O 1
ATOM 6813 N N . ALA A 1 819 ? -16.514 5.719 29.861 1.00 98.50 819 ALA A N 1
ATOM 6814 C CA . ALA A 1 819 ? -16.497 5.442 28.422 1.00 98.50 819 ALA A CA 1
ATOM 6815 C C . ALA A 1 819 ? -17.656 6.132 27.681 1.00 98.50 819 ALA A C 1
ATOM 6817 O O . ALA A 1 819 ? -17.438 6.790 26.663 1.00 98.50 819 ALA A O 1
ATOM 6818 N N . ALA A 1 820 ? -18.878 6.060 28.216 1.00 98.38 820 ALA A N 1
ATOM 6819 C CA . ALA A 1 820 ? -20.049 6.708 27.625 1.00 98.38 820 ALA A CA 1
ATOM 6820 C C . ALA A 1 820 ? -19.894 8.233 27.558 1.00 98.38 820 ALA A C 1
ATOM 6822 O O . ALA A 1 820 ? -20.251 8.852 26.554 1.00 98.38 820 ALA A O 1
ATOM 6823 N N . LYS A 1 821 ? -19.308 8.849 28.592 1.00 98.06 821 LYS A N 1
ATOM 6824 C CA . LYS A 1 821 ? -18.982 10.280 28.593 1.00 98.06 821 LYS A CA 1
ATOM 6825 C C . LYS A 1 821 ? -17.978 10.632 27.491 1.00 98.06 821 LYS A C 1
ATOM 6827 O O . LYS A 1 821 ? -18.171 11.641 26.813 1.00 98.06 821 LYS A O 1
ATOM 6832 N N . ASN A 1 822 ? -16.947 9.812 27.281 1.00 97.50 822 ASN A N 1
ATOM 6833 C CA . ASN A 1 822 ? -15.975 10.017 26.202 1.00 97.50 822 ASN A CA 1
ATOM 6834 C C . ASN A 1 822 ? -16.643 9.958 24.821 1.00 97.50 822 ASN A C 1
ATOM 6836 O O . ASN A 1 822 ? -16.449 10.870 24.019 1.00 97.50 822 ASN A O 1
ATOM 6840 N N . VAL A 1 823 ? -17.499 8.958 24.582 1.00 97.94 823 VAL A N 1
ATOM 6841 C CA . VAL A 1 823 ? -18.283 8.832 23.340 1.00 97.94 823 VAL A CA 1
ATOM 6842 C C . VAL A 1 823 ? -19.168 10.061 23.119 1.00 97.94 823 VAL A C 1
ATOM 6844 O O . VAL A 1 823 ? -19.060 10.718 22.085 1.00 97.94 823 VAL A O 1
ATOM 6847 N N . LYS A 1 824 ? -20.004 10.421 24.105 1.00 96.38 824 LYS A N 1
ATOM 6848 C CA . LYS A 1 824 ? -20.937 11.561 24.011 1.00 96.38 824 LYS A CA 1
ATOM 6849 C C . LYS A 1 824 ? -20.208 12.884 23.745 1.00 96.38 824 LYS A C 1
ATOM 6851 O O . LYS A 1 824 ? -20.755 13.773 23.092 1.00 96.38 824 LYS A O 1
ATOM 6856 N N . ASN A 1 825 ? -18.976 13.027 24.236 1.00 97.00 825 ASN A N 1
ATOM 6857 C CA . ASN A 1 825 ? -18.179 14.237 24.059 1.00 97.00 825 ASN A CA 1
ATOM 6858 C C . ASN A 1 825 ? -17.400 14.300 22.742 1.00 97.00 825 ASN A C 1
ATOM 6860 O O . ASN A 1 825 ? -17.012 15.409 22.358 1.00 97.00 825 ASN A O 1
ATOM 6864 N N . HIS A 1 826 ? -17.220 13.175 22.045 1.00 96.94 826 HIS A N 1
ATOM 6865 C CA . HIS A 1 826 ? -16.440 13.110 20.815 1.00 96.94 826 HIS A CA 1
ATOM 6866 C C . HIS A 1 826 ? -17.071 13.963 19.693 1.00 96.94 826 HIS A C 1
ATOM 6868 O O . HIS A 1 826 ? -18.273 13.832 19.438 1.00 96.94 826 HIS A O 1
ATOM 6874 N N . PRO A 1 827 ? -16.295 14.811 18.986 1.00 95.31 827 PRO A N 1
ATOM 6875 C CA . PRO A 1 827 ? -16.810 15.668 17.914 1.00 95.31 827 PRO A CA 1
ATOM 6876 C C . PRO A 1 827 ? -17.570 14.896 16.826 1.00 95.31 827 PRO A C 1
ATOM 6878 O O . PRO A 1 827 ? -18.728 15.212 16.558 1.00 95.31 827 PRO A O 1
ATOM 6881 N N . ASP A 1 828 ? -16.973 13.826 16.293 1.00 93.88 828 ASP A N 1
ATOM 6882 C CA . ASP A 1 828 ? -17.591 13.004 15.240 1.00 93.88 828 ASP A CA 1
ATOM 6883 C C . ASP A 1 828 ? -18.912 12.356 15.678 1.00 93.88 828 ASP A C 1
ATOM 6885 O O . ASP A 1 828 ? -19.835 12.239 14.875 1.00 93.88 828 ASP A O 1
ATOM 6889 N N . TYR A 1 829 ? -19.042 11.970 16.956 1.00 95.31 829 TYR A N 1
ATOM 6890 C CA . TYR A 1 829 ? -20.300 11.428 17.478 1.00 95.31 829 TYR A CA 1
ATOM 6891 C C . TYR A 1 829 ? -21.382 12.509 17.532 1.00 95.31 829 TYR A C 1
ATOM 6893 O O . TYR A 1 829 ? -22.513 12.286 17.103 1.00 95.31 829 TYR A O 1
ATOM 6901 N N . LYS A 1 830 ? -21.034 13.711 18.006 1.00 95.00 830 LYS A N 1
ATOM 6902 C CA . LYS A 1 830 ? -21.958 14.853 18.033 1.00 95.00 830 LYS A CA 1
ATOM 6903 C C . LYS A 1 830 ? -22.420 15.228 16.628 1.00 95.00 830 LYS A C 1
ATOM 6905 O O . LYS A 1 830 ? -23.604 15.492 16.433 1.00 95.00 830 LYS A O 1
ATOM 6910 N N . GLU A 1 831 ? -21.512 15.253 15.654 1.00 93.38 831 GLU A N 1
ATOM 6911 C CA . GLU A 1 831 ? -21.858 15.514 14.254 1.00 93.38 831 GLU A CA 1
ATOM 6912 C C . GLU A 1 831 ? -22.755 14.412 13.682 1.00 93.38 831 GLU A C 1
ATOM 6914 O O . GLU A 1 831 ? -23.762 14.709 13.040 1.00 93.38 831 GLU A O 1
ATOM 6919 N N . TYR A 1 832 ? -22.438 13.149 13.966 1.00 91.50 832 TYR A N 1
ATOM 6920 C CA . TYR A 1 832 ? -23.238 12.004 13.546 1.00 91.50 832 TYR A CA 1
ATOM 6921 C C . TYR A 1 832 ? -24.680 12.075 14.068 1.00 91.50 832 TYR A C 1
ATOM 6923 O O . TYR A 1 832 ? -25.620 11.963 13.282 1.00 91.50 832 TYR A O 1
ATOM 6931 N N . ILE A 1 833 ? -24.872 12.350 15.362 1.00 91.38 833 ILE A N 1
ATOM 6932 C CA . ILE A 1 833 ? -26.210 12.496 15.954 1.00 91.38 833 ILE A CA 1
ATOM 6933 C C . ILE A 1 833 ? -26.960 13.706 15.373 1.00 91.38 833 ILE A C 1
ATOM 6935 O O . ILE A 1 833 ? -28.155 13.603 15.102 1.00 91.38 833 ILE A O 1
ATOM 6939 N N . LYS A 1 834 ? -26.277 14.830 15.113 1.00 89.19 834 LYS A N 1
ATOM 6940 C CA . LYS A 1 834 ? -26.884 15.998 14.444 1.00 89.19 834 LYS A CA 1
ATOM 6941 C C . LYS A 1 834 ? -27.343 15.688 13.016 1.00 89.19 834 LYS A C 1
ATOM 6943 O O . LYS A 1 834 ? -28.385 16.181 12.597 1.00 89.19 834 LYS A O 1
ATOM 6948 N N . LYS A 1 835 ? -26.577 14.895 12.256 1.00 86.31 835 LYS A N 1
ATOM 6949 C CA . LYS A 1 835 ? -26.951 14.488 10.889 1.00 86.31 835 LYS A CA 1
ATOM 6950 C C . LYS A 1 835 ? -28.201 13.613 10.874 1.00 86.31 835 LYS A C 1
ATOM 6952 O O . LYS A 1 835 ? -29.024 13.781 9.984 1.00 86.31 835 LYS A O 1
ATOM 6957 N N . ILE A 1 836 ? -28.354 12.735 11.864 1.00 83.06 836 ILE A N 1
ATOM 6958 C CA . ILE A 1 836 ? -29.564 11.916 12.015 1.00 83.06 836 ILE A CA 1
ATOM 6959 C C . ILE A 1 836 ? -30.778 12.805 12.314 1.00 83.06 836 ILE A C 1
ATOM 6961 O O . ILE A 1 836 ? -31.790 12.676 11.641 1.00 83.06 836 ILE A O 1
ATOM 6965 N N . GLN A 1 837 ? -30.651 13.778 13.227 1.00 70.69 837 GLN A N 1
ATOM 6966 C CA . GLN A 1 837 ? -31.752 14.698 13.566 1.00 70.69 837 GLN A CA 1
ATOM 6967 C C . GLN A 1 837 ? -32.304 15.448 12.347 1.00 70.69 837 GLN A C 1
ATOM 6969 O O . GLN A 1 837 ? -33.511 15.525 12.175 1.00 70.69 837 GLN A O 1
ATOM 6974 N N . LYS A 1 838 ? -31.427 15.934 11.461 1.00 64.50 838 LYS A N 1
ATOM 6975 C CA . LYS A 1 838 ? -31.855 16.621 10.233 1.00 64.50 838 LYS A CA 1
ATOM 6976 C C . LYS A 1 838 ? -32.598 15.722 9.242 1.00 64.50 838 LYS A C 1
ATOM 6978 O O . LYS A 1 838 ? -33.335 16.245 8.420 1.00 64.50 838 LYS A O 1
ATOM 6983 N N . HIS A 1 839 ? -32.359 14.413 9.274 1.00 61.47 839 HIS A N 1
ATOM 6984 C CA . HIS A 1 839 ? -33.038 13.453 8.404 1.00 61.47 839 HIS A CA 1
ATOM 6985 C C . HIS A 1 839 ? -34.399 13.011 8.949 1.00 61.47 839 HIS A C 1
ATOM 6987 O O . HIS A 1 839 ? -35.232 12.617 8.148 1.00 61.47 839 HIS A O 1
ATOM 6993 N N . ASP A 1 840 ? -34.619 13.084 10.265 1.00 57.12 840 ASP A N 1
ATOM 6994 C CA . ASP A 1 840 ? -35.916 12.782 10.889 1.00 57.12 840 ASP A CA 1
ATOM 6995 C C . ASP A 1 840 ? -36.883 13.992 10.852 1.00 57.12 840 ASP A C 1
ATOM 6997 O O . ASP A 1 840 ? -38.083 13.835 11.062 1.00 57.12 840 ASP A O 1
ATOM 7001 N N . GLU A 1 841 ? -36.363 15.205 10.613 1.00 49.94 841 GLU A N 1
ATOM 7002 C CA . GLU A 1 841 ? -37.122 16.468 10.512 1.00 49.94 841 GLU A CA 1
ATOM 7003 C C . GLU A 1 841 ? -37.542 16.842 9.070 1.00 49.94 841 GLU A C 1
ATOM 7005 O O . GLU A 1 841 ? -38.300 17.798 8.888 1.00 49.94 841 GLU A O 1
ATOM 7010 N N . LEU A 1 842 ? -37.048 16.116 8.058 1.00 39.28 842 LEU A N 1
ATOM 7011 C CA . LEU A 1 842 ? -37.368 16.251 6.625 1.00 39.28 842 LEU A CA 1
ATOM 7012 C C . LEU A 1 842 ? -38.239 15.081 6.168 1.00 39.28 842 LEU A C 1
ATOM 7014 O O . LEU A 1 842 ? -39.123 15.322 5.315 1.00 39.28 842 LEU A O 1
#

Secondary structure (DSSP, 8-state):
------S--TTPPP----TT--GGGG-EEEEEEEESS-HHHH-EEEEEEEEEE-TTS-EEEEEEEEETTS-EEEEEEEEE--STTEEEEE-TTSS---EEEEEEEE-SSSEEEEEEESSSEEEEEEESSSS--HHHHHHHHHHHHHTT--SS--EEP---TTTTPPP-PPBP--SSS------TT--HHHHSSEEEEEEEEE--TTTTT-EEEEEEEEE-TT-TTEEEEEEEEE-TTS-EEEEEEEEEE-SSSSEEEEEETTEEEEEEEEEEEEEETTTEEEEEEEETTEEEEEEEESSSS--HHHHHHHHHHHHHTT--GGGEEEPP---TTTTSS------------GGGHHHHHHT-HHHHHHHHHHS-HHHHHHHHSTT--SSEE-S-STT-SEE----B--SS--SS-SSHHHHHHHHHHHHSHHHHHHHHHTEEEEEE-SSTTS-EEEEEGGGSSEEEEEEEEE-GGGGG--S--BS-TTSS-TTSEEESSEE-HHHHT-HHHHTT-STTT-SHHHHTTEEE-SS-TTTTT--SEEE-S-EEEE--S-SS-HHHHHHHHHHHHHHHHHT--STTTT-S--EEEESBSSPP--TTGGGGGGT-SSPPEEGGGGTT-EEEEEEEEE---TT-TT-SSSS--PPTT-B--HHHHHHHHHHHHHTT----PPGGGPEEEEEEE--SSSS-BTTHHHHHHHHHT-TTEEEEEEE-STTS-HHHHHHHHHT-SEEEE-SSGGGGGGGGS-TT-EEEES--TT--SHHHHHHHHHT-EEEE---GGGEEEEESSSSS---GGGEEEEE-HHHHHHHHHHHHHHHHH-HHHHHHHHHHHHHH--

Sequence (842 aa):
MRRTNIKGNKYCPDVHVMSDFKLNDFKGKWYEVFTSIPPSATKSKCEFFSFTPTIYGSLSVYRKYITMNGLEIKMMGVAAELEKSAINMFYPAYPIDAKSYDVLDTDYKNYALLYICDTDYNVWILSRNSSITREHLKPVLNDLALQGLTNFYLYPTDQQNFNCRLRQIPPCLENDEIVRPFINNFNYTRFSNSTWFDIFAYEHPFNLNSKCVRTTFLRAESSTRRSLFITNFVDSIGLLTRVYGVASWNSQSIGYNVSYFALPDLSTEFSVLDVVYTNYILLHSCINKRNAVWMLSRKRYLEPYFIDRAVNVLEQNGLSISLLQEIEQALLSELKNDIDSEIIDINLPRNHLSQFFNNIPKFTKKLNQTGNKFYKEFLNSAEYDKEICWGYEYECKKPYHVHKCPGNHSGYVSSKEAQFDVFHAQADFGFIKDQRKQMFLYCEPYRFDDSSLECSKYLRFCRGRNLMFNFTDLVLRKEPFRWDNNVLKKGDIGGYCNFNERLFNEEEQMSHMSALQSWAPELKNFVSLDKRPIANNMCDVIIEKPTFLMKIDSTYNMYHHFCDFFNLYASQHLNFTHQSSFSTDIQILIWETYDYYSPFAQVFSVFSENDLLTLNNFKGQKVCFKNIVFPLLPRMIFGLYYNTPLINGCENSALFQTFSEHILHRLHIKRYPPIDKKIRITFLSRNTRYRNVLNEKELIKRISKNEDYDVRRVVYDKNIKFIDQLKITQNSDIFIGMHGAGLTHLLFLPKWATLFELYNCGDPNCYKDLARLRGVNYITWEDDAFLESFEAGYSEPGHEKFKNYKFDADEFGRLVAKAAKNVKNHPDYKEYIKKIQKHDEL

InterPro domains:
  IPR000566 Lipocalin/cytosolic fatty-acid binding domain [PF00061] (28-137)
  IPR012674 Calycin [G3DSA:2.40.128.20] (10-167)
  IPR012674 Calycin [G3DSA:2.40.128.20] (171-331)
  IPR012674 Calycin [SSF50814] (12-165)
  IPR012674 Calycin [SSF50814] (181-329)
  IPR049625 Glycosyltransferase 61, catalytic domain [PF04577] (654-754)

Organism: Polypedilum vanderplanki (NCBI:txid319348)

Foldseek 3Di:
DDPPPPPDQPADFDAAFDQDDQQVLLAAKKAFFKKLDDCVLQQWAQWMWGWDDDPVSKTWIWIWIAGVQQRIDIFIWIWDPPDPQWTFTDTLQALDDTDIWGFRDDPSAFWTWTWDDDNHIMITIITNDLYHDPVVVVVVVVSCVVSVVPPTDMDTGHNDPVSNHGDDAQFAPPDDPDPQDFDLDDDVVLQAQAKKFFFKKFDDRHCVSWAQWMKHWHDDPVDPFKTWIWIWTQHSVRDTGIWIWMWGDDNPDQFIWIATPSHRPDIWTKHWLDDLSAFWTWIWTRDPRHIIITIITSDLHHFVLVVLVNVVSCVSRVHDPVRMDGHHNDDPVVVPPPPDDPQQPLLADLLCLLQLCLLPVVVLVVCCVPNDPVSVCSCPDPSRDNQEHCPLDDPRPHHDWPKDFPDAADDPDDHPVRLVLVQCCQQACVVLSQQLNQKDWQFRASYPQWKTKIAGALQQKIKIFFKKAAQQCLLVDDDWDALDLPSDAAPRIEIAGDGPLVVLPPPRSNVQDGSQAHCNSHCNNYDHDPDRCVVVVVWPAEAAFAEEEFHQQDQEQQLRRVLRLLQVLSQLSSVPRDSCSQPQRHAYEYEIPDDRDHLCVVLNLLRHPDDHHYSVVQRSTMYTYRMYIHTRGSDHCSDYSHNRPRRPRMFAHPSLQSSLSSSCSSLVQDEDQDDVQAAEEEEEADDDLAAGAPCVVLLQVLQVVDPSYDYYYDYPDPVDRVSVVLNSQCHHQEYEYEDGRSLVSLSSYDLQHEYEHAANLPPVCNSVVVNRSSNYHYDYQDDCVFKDWAASDDDDDDRSRRIYMYGHNVSSNVVVVVRVVSSVPDPVNVVVVVVVVVVVVD